Protein AF-0000000070209901 (afdb_homodimer)

Structure (mmCIF, N/CA/C/O backbone):
data_AF-0000000070209901-model_v1
#
loop_
_entity.id
_entity.type
_entity.pdbx_description
1 polymer 'Pyruvate decarboxylase'
#
loop_
_atom_site.group_PDB
_atom_site.id
_atom_site.type_symbol
_atom_site.label_atom_id
_atom_site.label_alt_id
_atom_site.label_comp_id
_atom_site.label_asym_id
_atom_site.label_entity_id
_atom_site.label_seq_id
_atom_site.pdbx_PDB_ins_code
_atom_site.Cartn_x
_atom_site.Cartn_y
_atom_site.Cartn_z
_atom_site.occupancy
_atom_site.B_iso_or_equiv
_atom_site.auth_seq_id
_atom_site.auth_comp_id
_atom_site.auth_asym_id
_atom_site.auth_atom_id
_atom_site.pdbx_PDB_model_num
ATOM 1 N N . MET A 1 1 ? 42.25 24.641 -15.125 1 28.91 1 MET A N 1
ATOM 2 C CA . MET A 1 1 ? 40.844 24.297 -15.023 1 28.91 1 MET A CA 1
ATOM 3 C C . MET A 1 1 ? 40.656 22.969 -14.297 1 28.91 1 MET A C 1
ATOM 5 O O . MET A 1 1 ? 41.219 21.953 -14.695 1 28.91 1 MET A O 1
ATOM 9 N N . ALA A 1 2 ? 40.594 22.891 -12.984 1 34.72 2 ALA A N 1
ATOM 10 C CA . ALA A 1 2 ? 40.625 21.656 -12.195 1 34.72 2 ALA A CA 1
ATOM 11 C C . ALA A 1 2 ? 39.781 20.578 -12.859 1 34.72 2 ALA A C 1
ATOM 13 O O . ALA A 1 2 ? 38.625 20.812 -13.219 1 34.72 2 ALA A O 1
ATOM 14 N N . GLY A 1 3 ? 40.062 19.734 -13.633 1 45.59 3 GLY A N 1
ATOM 15 C CA . GLY A 1 3 ? 39.469 18.672 -14.438 1 45.59 3 GLY A CA 1
ATOM 16 C C . GLY A 1 3 ? 38.312 17.969 -13.742 1 45.59 3 GLY A C 1
ATOM 17 O O . GLY A 1 3 ? 38.531 17.25 -12.773 1 45.59 3 GLY A O 1
ATOM 18 N N . HIS A 1 4 ? 37.188 18.531 -13.672 1 62.03 4 HIS A N 1
ATOM 19 C CA . HIS A 1 4 ? 36.094 17.859 -12.977 1 62.03 4 HIS A CA 1
ATOM 20 C C . HIS A 1 4 ? 35.844 16.453 -13.539 1 62.03 4 HIS A C 1
ATOM 22 O O . HIS A 1 4 ? 35.938 16.25 -14.75 1 62.03 4 HIS A O 1
ATOM 28 N N . GLY A 1 5 ? 36.125 15.281 -12.883 1 86.12 5 GLY A N 1
ATOM 29 C CA . GLY A 1 5 ? 35.969 13.883 -13.25 1 86.12 5 GLY A CA 1
ATOM 30 C C . GLY A 1 5 ? 34.531 13.516 -13.594 1 86.12 5 GLY A C 1
ATOM 31 O O . GLY A 1 5 ? 33.656 14.391 -13.633 1 86.12 5 GLY A O 1
ATOM 32 N N . LYS A 1 6 ? 34.344 12.523 -14.344 1 96.19 6 LYS A N 1
ATOM 33 C CA . LYS A 1 6 ? 33.031 11.961 -14.695 1 96.19 6 LYS A CA 1
ATOM 34 C C . LYS A 1 6 ? 32.469 11.117 -13.547 1 96.19 6 LYS A C 1
ATOM 36 O O . LYS A 1 6 ? 33.219 10.523 -12.789 1 96.19 6 LYS A O 1
ATOM 41 N N . ILE A 1 7 ? 31.203 11.25 -13.352 1 97.25 7 ILE A N 1
ATOM 42 C CA . ILE A 1 7 ? 30.5 10.414 -12.391 1 97.25 7 ILE A CA 1
ATOM 43 C C . ILE A 1 7 ? 29.297 9.758 -13.07 1 97.25 7 ILE A C 1
ATOM 45 O O . ILE A 1 7 ? 28.891 10.164 -14.164 1 97.25 7 ILE A O 1
ATOM 49 N N . THR A 1 8 ? 28.766 8.75 -12.461 1 97.88 8 THR A N 1
ATOM 50 C CA . THR A 1 8 ? 27.578 8.109 -13.031 1 97.88 8 THR A CA 1
ATOM 51 C C . THR A 1 8 ? 26.359 9.016 -12.906 1 97.88 8 THR A C 1
ATOM 53 O O . THR A 1 8 ? 26.312 9.867 -12.023 1 97.88 8 THR A O 1
ATOM 56 N N . LEU A 1 9 ? 25.391 8.875 -13.789 1 98.5 9 LEU A N 1
ATOM 57 C CA . LEU A 1 9 ? 24.156 9.633 -13.703 1 98.5 9 LEU A CA 1
ATOM 58 C C . LEU A 1 9 ? 23.438 9.367 -12.383 1 98.5 9 LEU A C 1
ATOM 60 O O . LEU A 1 9 ? 22.812 10.266 -11.812 1 98.5 9 LEU A O 1
ATOM 64 N N . GLY A 1 10 ? 23.453 8.086 -11.922 1 98.38 10 GLY A N 1
ATOM 65 C CA . GLY A 1 10 ? 22.906 7.781 -10.609 1 98.38 10 GLY A CA 1
ATOM 66 C C . GLY A 1 10 ? 23.516 8.617 -9.5 1 98.38 10 GLY A C 1
ATOM 67 O O . GLY A 1 10 ? 22.797 9.156 -8.656 1 98.38 10 GLY A O 1
ATOM 68 N N . ARG A 1 11 ? 24.828 8.719 -9.492 1 98.19 11 ARG A N 1
ATOM 69 C CA . ARG A 1 11 ? 25.531 9.531 -8.508 1 98.19 11 ARG A CA 1
ATOM 70 C C . ARG A 1 11 ? 25.141 11.008 -8.641 1 98.19 11 ARG A C 1
ATOM 72 O O . ARG A 1 11 ? 24.938 11.695 -7.641 1 98.19 11 ARG A O 1
ATOM 79 N N . TYR A 1 12 ? 25.078 11.469 -9.859 1 98.56 12 TYR A N 1
ATOM 80 C CA . TYR A 1 12 ? 24.672 12.844 -10.109 1 98.56 12 TYR A CA 1
ATOM 81 C C . TYR A 1 12 ? 23.328 13.141 -9.484 1 98.56 12 TYR A C 1
ATOM 83 O O . TYR A 1 12 ? 23.156 14.156 -8.805 1 98.56 12 TYR A O 1
ATOM 91 N N . MET A 1 13 ? 22.328 12.297 -9.711 1 98.88 13 MET A N 1
ATOM 92 C CA . MET A 1 13 ? 20.969 12.453 -9.18 1 98.88 13 MET A CA 1
ATOM 93 C C . MET A 1 13 ? 21 12.562 -7.66 1 98.88 13 MET A C 1
ATOM 95 O O . MET A 1 13 ? 20.375 13.461 -7.09 1 98.88 13 MET A O 1
ATOM 99 N N . TRP A 1 14 ? 21.766 11.672 -7.02 1 98.88 14 TRP A N 1
ATOM 100 C CA . TRP A 1 14 ? 21.797 11.656 -5.562 1 98.88 14 TRP A CA 1
ATOM 101 C C . TRP A 1 14 ? 22.484 12.906 -5.02 1 98.88 14 TRP A C 1
ATOM 103 O O . TRP A 1 14 ? 22.047 13.484 -4.023 1 98.88 14 TRP A O 1
ATOM 113 N N . GLU A 1 15 ? 23.547 13.336 -5.664 1 98.5 15 GLU A N 1
ATOM 114 C CA . GLU A 1 15 ? 24.234 14.57 -5.273 1 98.5 15 GLU A CA 1
ATOM 115 C C . GLU A 1 15 ? 23.297 15.773 -5.398 1 98.5 15 GLU A C 1
ATOM 117 O O . GLU A 1 15 ? 23.281 16.641 -4.523 1 98.5 15 GLU A O 1
ATOM 122 N N . ARG A 1 16 ? 22.562 15.812 -6.445 1 98.56 16 ARG A N 1
ATOM 123 C CA . ARG A 1 16 ? 21.625 16.922 -6.656 1 98.56 16 ARG A CA 1
ATOM 124 C C . ARG A 1 16 ? 20.531 16.922 -5.594 1 98.56 16 ARG A C 1
ATOM 126 O O . ARG A 1 16 ? 20.172 17.969 -5.066 1 98.56 16 ARG A O 1
ATOM 133 N N . ILE A 1 17 ? 19.984 15.758 -5.312 1 98.81 17 ILE A N 1
ATOM 134 C CA . ILE A 1 17 ? 18.969 15.625 -4.277 1 98.81 17 ILE A CA 1
ATOM 135 C C . ILE A 1 17 ? 19.531 16.078 -2.934 1 98.81 17 ILE A C 1
ATOM 137 O O . ILE A 1 17 ? 18.859 16.781 -2.174 1 98.81 17 ILE A O 1
ATOM 141 N N . HIS A 1 18 ? 20.781 15.719 -2.664 1 98.62 18 HIS A N 1
ATOM 142 C CA . HIS A 1 18 ? 21.453 16.188 -1.452 1 98.62 18 HIS A CA 1
ATOM 143 C C . HIS A 1 18 ? 21.609 17.703 -1.453 1 98.62 18 HIS A C 1
ATOM 145 O O . HIS A 1 18 ? 21.406 18.344 -0.425 1 98.62 18 HIS A O 1
ATOM 151 N N . GLN A 1 19 ? 21.906 18.25 -2.592 1 98.06 19 GLN A N 1
ATOM 152 C CA . GLN A 1 19 ? 22.172 19.672 -2.711 1 98.06 19 GLN A CA 1
ATOM 153 C C . GLN A 1 19 ? 20.906 20.484 -2.465 1 98.06 19 GLN A C 1
ATOM 155 O O . GLN A 1 19 ? 20.984 21.656 -2.08 1 98.06 19 GLN A O 1
ATOM 160 N N . VAL A 1 20 ? 19.75 19.875 -2.623 1 97.88 20 VAL A N 1
ATOM 161 C CA . VAL A 1 20 ? 18.531 20.625 -2.381 1 97.88 20 VAL A CA 1
ATOM 162 C C . VAL A 1 20 ? 18.062 20.422 -0.941 1 97.88 20 VAL A C 1
ATOM 164 O O . VAL A 1 20 ? 16.969 20.828 -0.574 1 97.88 20 VAL A O 1
ATOM 167 N N . GLY A 1 21 ? 18.859 19.719 -0.127 1 96.81 21 GLY A N 1
ATOM 168 C CA . GLY A 1 21 ? 18.641 19.75 1.312 1 96.81 21 GLY A CA 1
ATOM 169 C C . GLY A 1 21 ? 18.344 18.375 1.894 1 96.81 21 GLY A C 1
ATOM 170 O O . GLY A 1 21 ? 18.203 18.234 3.111 1 96.81 21 GLY A O 1
ATOM 171 N N . VAL A 1 22 ? 18.297 17.328 1.09 1 98.44 22 VAL A N 1
ATOM 172 C CA . VAL A 1 22 ? 17.969 15.992 1.559 1 98.44 22 VAL A CA 1
ATOM 173 C C . VAL A 1 22 ? 19.219 15.312 2.109 1 98.44 22 VAL A C 1
ATOM 175 O O . VAL A 1 22 ? 20.25 15.258 1.434 1 98.44 22 VAL A O 1
ATOM 178 N N . ASP A 1 23 ? 19.141 14.766 3.268 1 98.38 23 ASP A N 1
ATOM 179 C CA . ASP A 1 23 ? 20.281 14.062 3.852 1 98.38 23 ASP A CA 1
ATOM 180 C C . ASP A 1 23 ? 19.969 12.578 4.035 1 98.38 23 ASP A C 1
ATOM 182 O O . ASP A 1 23 ? 20.875 11.766 4.223 1 98.38 23 ASP A O 1
ATOM 186 N N . THR A 1 24 ? 18.703 12.227 4.027 1 98.62 24 THR A N 1
ATOM 187 C CA . THR A 1 24 ? 18.297 10.836 4.199 1 98.62 24 THR A CA 1
ATOM 188 C C . THR A 1 24 ? 17.281 10.43 3.137 1 98.62 24 THR A C 1
ATOM 190 O O . THR A 1 24 ? 16.281 11.117 2.934 1 98.62 24 THR A O 1
ATOM 193 N N . ILE A 1 25 ? 17.578 9.367 2.477 1 98.75 25 ILE A N 1
ATOM 194 C CA . ILE A 1 25 ? 16.672 8.75 1.516 1 98.75 25 ILE A CA 1
ATOM 195 C C . ILE A 1 25 ? 15.906 7.617 2.188 1 98.75 25 ILE A C 1
ATOM 197 O O . ILE A 1 25 ? 16.453 6.879 3.002 1 98.75 25 ILE A O 1
ATOM 201 N N . PHE A 1 26 ? 14.602 7.504 1.945 1 98.81 26 PHE A N 1
ATOM 202 C CA . PHE A 1 26 ? 13.781 6.379 2.383 1 98.81 26 PHE A CA 1
ATOM 203 C C . PHE A 1 26 ? 13.453 5.461 1.213 1 98.81 26 PHE A C 1
ATOM 205 O O . PHE A 1 26 ? 13.625 5.836 0.052 1 98.81 26 PHE A O 1
ATOM 212 N N . GLY A 1 27 ? 13.047 4.273 1.462 1 98.5 27 GLY A N 1
ATOM 213 C CA . GLY A 1 27 ? 12.648 3.422 0.351 1 98.5 27 GLY A CA 1
ATOM 214 C C . GLY A 1 27 ? 12.805 1.942 0.646 1 98.5 27 GLY A C 1
ATOM 215 O O . GLY A 1 27 ? 13.008 1.552 1.796 1 98.5 27 GLY A O 1
ATOM 216 N N . VAL A 1 28 ? 12.523 1.114 -0.35 1 98.25 28 VAL A N 1
ATOM 217 C CA . VAL A 1 28 ? 12.68 -0.336 -0.358 1 98.25 28 VAL A CA 1
ATOM 218 C C . VAL A 1 28 ? 13.539 -0.755 -1.551 1 98.25 28 VAL A C 1
ATOM 220 O O . VAL A 1 28 ? 13.281 -0.342 -2.684 1 98.25 28 VAL A O 1
ATOM 223 N N . PRO A 1 29 ? 14.594 -1.546 -1.3 1 97.75 29 PRO A N 1
ATOM 224 C CA . PRO A 1 29 ? 15.391 -2.014 -2.434 1 97.75 29 PRO A CA 1
ATOM 225 C C . PRO A 1 29 ? 14.648 -3.02 -3.307 1 97.75 29 PRO A C 1
ATOM 227 O O . PRO A 1 29 ? 13.82 -3.789 -2.805 1 97.75 29 PRO A O 1
ATOM 230 N N . GLY A 1 30 ? 14.906 -2.965 -4.555 1 96.25 30 GLY A N 1
ATOM 231 C CA . GLY A 1 30 ? 14.367 -3.912 -5.516 1 96.25 30 GLY A CA 1
ATOM 232 C C . GLY A 1 30 ? 15.219 -4.043 -6.766 1 96.25 30 GLY A C 1
ATOM 233 O O . GLY A 1 30 ? 16.109 -3.225 -7.004 1 96.25 30 GLY A O 1
ATOM 234 N N . ASP A 1 31 ? 14.992 -5.016 -7.539 1 93.69 31 ASP A N 1
ATOM 235 C CA . ASP A 1 31 ? 15.883 -5.484 -8.594 1 93.69 31 ASP A CA 1
ATOM 236 C C . ASP A 1 31 ? 16.141 -4.387 -9.633 1 93.69 31 ASP A C 1
ATOM 238 O O . ASP A 1 31 ? 17.203 -4.344 -10.25 1 93.69 31 ASP A O 1
ATOM 242 N N . PHE A 1 32 ? 15.25 -3.371 -9.711 1 96.56 32 PHE A N 1
ATOM 243 C CA . PHE A 1 32 ? 15.453 -2.381 -10.758 1 96.56 32 PHE A CA 1
ATOM 244 C C . PHE A 1 32 ? 15.977 -1.074 -10.172 1 96.56 32 PHE A C 1
ATOM 246 O O . PHE A 1 32 ? 15.906 -0.027 -10.82 1 96.56 32 PHE A O 1
ATOM 253 N N . ASN A 1 33 ? 16.406 -1.118 -8.977 1 96.75 33 ASN A N 1
ATOM 254 C CA . ASN A 1 33 ? 17.016 0.097 -8.445 1 96.75 33 ASN A CA 1
ATOM 255 C C . ASN A 1 33 ? 18.328 -0.206 -7.707 1 96.75 33 ASN A C 1
ATOM 257 O O . ASN A 1 33 ? 19.047 0.71 -7.312 1 96.75 33 ASN A O 1
ATOM 261 N N . LEU A 1 34 ? 18.766 -1.445 -7.547 1 96.25 34 LEU A N 1
ATOM 262 C CA . LEU A 1 34 ? 19.859 -1.846 -6.66 1 96.25 34 LEU A CA 1
ATOM 263 C C . LEU A 1 34 ? 21.172 -1.188 -7.078 1 96.25 34 LEU A C 1
ATOM 265 O O . LEU A 1 34 ? 21.906 -0.672 -6.234 1 96.25 34 LEU A O 1
ATOM 269 N N . GLN A 1 35 ? 21.438 -1.112 -8.32 1 94 35 GLN A N 1
ATOM 270 C CA . GLN A 1 35 ? 22.734 -0.639 -8.812 1 94 35 GLN A CA 1
ATOM 271 C C . GLN A 1 35 ? 22.969 0.817 -8.43 1 94 35 GLN A C 1
ATOM 273 O O . GLN A 1 35 ? 24.062 1.18 -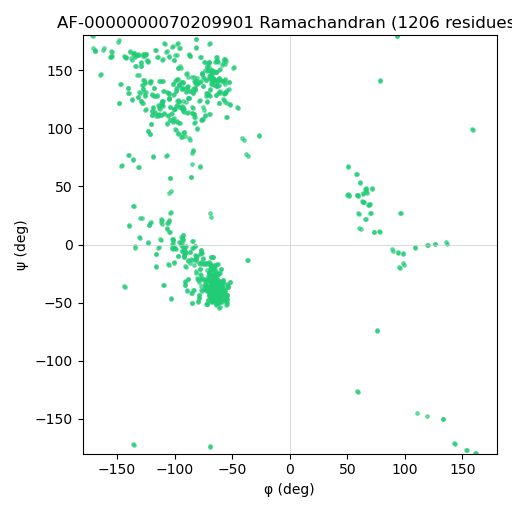8.008 1 94 35 GLN A O 1
ATOM 278 N N . PHE A 1 36 ? 21.906 1.594 -8.547 1 96.12 36 PHE A N 1
ATOM 279 C CA . PHE A 1 36 ? 22.172 2.996 -8.258 1 96.12 36 PHE A CA 1
ATOM 280 C C . PHE A 1 36 ? 21.875 3.309 -6.793 1 96.12 36 PHE A C 1
ATOM 282 O O . PHE A 1 36 ? 22.109 4.43 -6.332 1 96.12 36 PHE A O 1
ATOM 289 N N . LEU A 1 37 ? 21.406 2.324 -5.996 1 98.06 37 LEU A N 1
ATOM 290 C CA . LEU A 1 37 ? 21.359 2.49 -4.547 1 98.06 37 LEU A CA 1
ATOM 291 C C . LEU A 1 37 ? 22.781 2.564 -3.977 1 98.06 37 LEU A C 1
ATOM 293 O O . LEU A 1 37 ? 23.016 3.256 -2.982 1 98.06 37 LEU A O 1
ATOM 297 N N . ASP A 1 38 ? 23.766 1.833 -4.594 1 96.75 38 ASP A N 1
ATOM 298 C CA . ASP A 1 38 ? 25.156 1.897 -4.172 1 96.75 38 ASP A CA 1
ATOM 299 C C . ASP A 1 38 ? 25.656 3.34 -4.152 1 96.75 38 ASP A C 1
ATOM 301 O O . ASP A 1 38 ? 26.438 3.721 -3.273 1 96.75 38 ASP A O 1
ATOM 305 N N . SER A 1 39 ? 25.188 4.098 -5.121 1 96.31 39 SER A N 1
ATOM 306 C CA . SER A 1 39 ? 25.656 5.465 -5.293 1 96.31 39 SER A CA 1
ATOM 307 C C . SER A 1 39 ? 25.234 6.348 -4.125 1 96.31 39 SER A C 1
ATOM 309 O O . SER A 1 39 ? 25.812 7.41 -3.895 1 96.31 39 SER A O 1
ATOM 311 N N . ILE A 1 40 ? 24.188 5.938 -3.375 1 97.94 40 ILE A N 1
ATOM 312 C CA . ILE A 1 40 ? 23.797 6.68 -2.18 1 97.94 40 ILE A CA 1
ATOM 313 C C . ILE A 1 40 ? 24.953 6.691 -1.184 1 97.94 40 ILE A C 1
ATOM 315 O O . ILE A 1 40 ? 25.281 7.734 -0.612 1 97.94 40 ILE A O 1
ATOM 319 N N . TYR A 1 41 ? 25.656 5.547 -1.046 1 95.88 41 TYR A N 1
ATOM 320 C CA . TYR A 1 41 ? 26.734 5.391 -0.077 1 95.88 41 TYR A CA 1
ATOM 321 C C . TYR A 1 41 ? 28 6.082 -0.557 1 95.88 41 TYR A C 1
ATOM 323 O O . TYR A 1 41 ? 28.922 6.332 0.232 1 95.88 41 TYR A O 1
ATOM 331 N N . LEU A 1 42 ? 28.016 6.398 -1.837 1 95.19 42 LEU A N 1
ATOM 332 C CA . LEU A 1 42 ? 29.156 7.105 -2.41 1 95.19 42 LEU A CA 1
ATOM 333 C C . LEU A 1 42 ? 28.953 8.617 -2.344 1 95.19 42 LEU A C 1
ATOM 335 O O . LEU A 1 42 ? 29.859 9.383 -2.668 1 95.19 42 LEU A O 1
ATOM 339 N N . THR A 1 43 ? 27.828 9.039 -1.932 1 96.69 43 THR A N 1
ATOM 340 C CA . THR A 1 43 ? 27.5 10.453 -1.801 1 96.69 43 THR A CA 1
ATOM 341 C C . THR A 1 43 ? 27.688 10.914 -0.357 1 96.69 43 THR A C 1
ATOM 343 O O . THR A 1 43 ? 26.828 10.633 0.495 1 96.69 43 THR A O 1
ATOM 346 N N . PRO A 1 44 ? 28.734 11.648 -0.091 1 96.44 44 PRO A N 1
ATOM 347 C CA . PRO A 1 44 ? 28.969 12.094 1.287 1 96.44 44 PRO A CA 1
ATOM 348 C C . PRO A 1 44 ? 27.781 12.875 1.863 1 96.44 44 PRO A C 1
ATOM 350 O O . PRO A 1 44 ? 27.281 13.789 1.217 1 96.44 44 PRO A O 1
ATOM 353 N N . GLY A 1 45 ? 27.406 12.461 3.031 1 96.12 45 GLY A N 1
ATOM 354 C CA . GLY A 1 45 ? 26.344 13.18 3.727 1 96.12 45 GLY A CA 1
ATOM 355 C C . GLY A 1 45 ? 24.969 12.594 3.486 1 96.12 45 GLY A C 1
ATOM 356 O O . GLY A 1 45 ? 23.984 13 4.121 1 96.12 45 GLY A O 1
ATOM 357 N N . LEU A 1 46 ? 24.938 11.625 2.582 1 97.38 46 LEU A N 1
ATOM 358 C CA . LEU A 1 46 ? 23.641 11.008 2.289 1 97.38 46 LEU A CA 1
ATOM 359 C C . LEU A 1 46 ? 23.516 9.656 2.996 1 97.38 46 LEU A C 1
ATOM 361 O O . LEU A 1 46 ? 24.484 8.891 3.055 1 97.38 46 LEU A O 1
ATOM 365 N N . SER A 1 47 ? 22.359 9.406 3.551 1 97.62 47 SER A N 1
ATOM 366 C CA . SER A 1 47 ? 22.047 8.141 4.203 1 97.62 47 SER A CA 1
ATOM 367 C C . SER A 1 47 ? 20.812 7.488 3.582 1 97.62 47 SER A C 1
ATOM 369 O O . SER A 1 47 ? 20.016 8.164 2.934 1 97.62 47 SER A O 1
ATOM 371 N N . PHE A 1 48 ? 20.734 6.207 3.768 1 98.12 48 PHE A N 1
ATOM 372 C CA . PHE A 1 48 ? 19.609 5.453 3.25 1 98.12 48 PHE A CA 1
ATOM 373 C C . PHE A 1 48 ? 18.938 4.648 4.359 1 98.12 48 PHE A C 1
ATOM 375 O O . PHE A 1 48 ? 19.578 3.795 4.98 1 98.12 48 PHE A O 1
ATOM 382 N N . VAL A 1 49 ? 17.688 4.941 4.691 1 98.25 49 VAL A N 1
ATOM 383 C CA . VAL A 1 49 ? 16.891 4.172 5.629 1 98.25 49 VAL A CA 1
ATOM 384 C C . VAL A 1 49 ? 15.883 3.314 4.863 1 98.25 49 VAL A C 1
ATOM 386 O O . VAL A 1 49 ? 15.031 3.838 4.137 1 98.25 49 VAL A O 1
ATOM 389 N N . THR A 1 50 ? 15.984 2.033 5 1 98.12 50 THR A N 1
ATOM 390 C CA . THR A 1 50 ? 15.078 1.12 4.309 1 98.12 50 THR A CA 1
ATOM 391 C C . THR A 1 50 ? 13.812 0.893 5.125 1 98.12 50 THR A C 1
ATOM 393 O O . THR A 1 50 ? 13.875 0.683 6.34 1 98.12 50 THR A O 1
ATOM 396 N N . ASN A 1 51 ? 12.719 1.001 4.477 1 98.62 51 ASN A N 1
ATOM 397 C CA . ASN A 1 51 ? 11.406 0.809 5.098 1 98.62 51 ASN A CA 1
ATOM 398 C C . ASN A 1 51 ? 10.891 -0.613 4.891 1 98.62 51 ASN A C 1
ATOM 400 O O . ASN A 1 51 ? 11.469 -1.379 4.117 1 98.62 51 ASN A O 1
ATOM 404 N N . GLN A 1 52 ? 9.82 -0.941 5.613 1 97.81 52 GLN A N 1
ATOM 405 C CA . GLN A 1 52 ? 9.297 -2.301 5.531 1 97.81 52 GLN A CA 1
ATOM 406 C C . GLN A 1 52 ? 8.188 -2.402 4.488 1 97.81 52 GLN A C 1
ATOM 408 O O . GLN A 1 52 ? 7.594 -3.467 4.312 1 97.81 52 GLN A O 1
ATOM 413 N N . ASN A 1 53 ? 7.828 -1.357 3.787 1 97.38 53 ASN A N 1
ATOM 414 C CA . ASN A 1 53 ? 7.117 -1.318 2.514 1 97.38 53 ASN A CA 1
ATOM 415 C C . ASN A 1 53 ? 7.094 0.09 1.928 1 97.38 53 ASN A C 1
ATOM 417 O O . ASN A 1 53 ? 7.477 1.052 2.596 1 97.38 53 ASN A O 1
ATOM 421 N N . GLU A 1 54 ? 6.699 0.264 0.724 1 98.69 54 GLU A N 1
ATOM 422 C CA . GLU A 1 54 ? 6.863 1.505 -0.027 1 98.69 54 GLU A CA 1
ATOM 423 C C . GLU A 1 54 ? 5.836 2.549 0.397 1 98.69 54 GLU A C 1
ATOM 425 O O . GLU A 1 54 ? 6.098 3.75 0.327 1 98.69 54 GLU A O 1
ATOM 430 N N . LEU A 1 55 ? 4.605 2.117 0.869 1 98.81 55 LEU A N 1
ATOM 431 C CA . LEU A 1 55 ? 3.652 3.068 1.429 1 98.81 55 LEU A CA 1
ATOM 432 C C . LEU A 1 55 ? 4.242 3.787 2.637 1 98.81 55 LEU A C 1
ATOM 434 O O . LEU A 1 55 ? 4.152 5.012 2.742 1 98.81 55 LEU A O 1
ATOM 438 N N . ASN A 1 56 ? 4.859 3.027 3.539 1 98.81 56 ASN A N 1
ATOM 439 C CA . ASN A 1 56 ? 5.504 3.58 4.727 1 98.81 56 ASN A CA 1
ATOM 440 C C . ASN A 1 56 ? 6.66 4.5 4.355 1 98.81 56 ASN A C 1
ATOM 442 O O . ASN A 1 56 ? 6.895 5.512 5.023 1 98.81 56 ASN A O 1
ATOM 446 N N . ALA A 1 57 ? 7.367 4.152 3.27 1 98.94 57 ALA A N 1
ATOM 447 C CA . ALA A 1 57 ? 8.445 5.012 2.793 1 98.94 57 ALA A CA 1
ATOM 448 C C . ALA A 1 57 ? 7.914 6.367 2.346 1 98.94 57 ALA A C 1
ATOM 450 O O . ALA A 1 57 ? 8.523 7.406 2.627 1 98.94 57 ALA A O 1
ATOM 451 N N . ALA A 1 58 ? 6.832 6.352 1.632 1 98.94 58 ALA A N 1
ATOM 452 C CA . ALA A 1 58 ? 6.223 7.594 1.169 1 98.94 58 ALA A CA 1
ATOM 453 C C . ALA A 1 58 ? 5.777 8.461 2.346 1 98.94 58 ALA A C 1
ATOM 455 O O . ALA A 1 58 ? 5.98 9.672 2.344 1 98.94 58 ALA A O 1
ATOM 456 N N . TYR A 1 59 ? 5.188 7.848 3.383 1 98.94 59 TYR A N 1
ATOM 457 C CA . TYR A 1 59 ? 4.766 8.57 4.574 1 98.94 59 TYR A CA 1
ATOM 458 C C . TYR A 1 59 ? 5.965 9.133 5.328 1 98.94 59 TYR A C 1
ATOM 460 O O . TYR A 1 59 ? 5.918 10.258 5.828 1 98.94 59 TYR A O 1
ATOM 468 N N . ALA A 1 60 ? 7.035 8.328 5.398 1 98.94 60 ALA A N 1
ATOM 469 C CA . ALA A 1 60 ? 8.25 8.789 6.07 1 98.94 60 ALA A CA 1
ATOM 470 C C . ALA A 1 60 ? 8.844 10 5.355 1 98.94 60 ALA A C 1
ATOM 472 O O . ALA A 1 60 ? 9.258 10.969 6 1 98.94 60 ALA A O 1
ATOM 473 N N . ALA A 1 61 ? 8.883 9.953 4.016 1 98.94 61 ALA A N 1
ATOM 474 C CA . ALA A 1 61 ? 9.391 11.07 3.234 1 98.94 61 ALA A CA 1
ATOM 475 C C . ALA A 1 61 ? 8.547 12.328 3.455 1 98.94 61 ALA A C 1
ATOM 477 O O . ALA A 1 61 ? 9.086 13.43 3.547 1 98.94 61 ALA A O 1
ATOM 478 N N . ASP A 1 62 ? 7.281 12.148 3.547 1 98.88 62 ASP A N 1
ATOM 479 C CA . ASP A 1 62 ? 6.355 13.242 3.822 1 98.88 62 ASP A CA 1
ATOM 480 C C . ASP A 1 62 ? 6.652 13.883 5.176 1 98.88 62 ASP A C 1
ATOM 482 O O . ASP A 1 62 ? 6.895 15.094 5.254 1 98.88 62 ASP A O 1
ATOM 486 N N . GLY A 1 63 ? 6.688 13.055 6.242 1 98.81 63 GLY A N 1
ATOM 487 C CA . GLY A 1 63 ? 7.004 13.562 7.57 1 98.81 63 GLY A CA 1
ATOM 488 C C . GLY A 1 63 ? 8.344 14.266 7.637 1 98.81 63 GLY A C 1
ATOM 489 O O . GLY A 1 63 ? 8.477 15.312 8.273 1 98.81 63 GLY A O 1
ATOM 490 N N . TYR A 1 64 ? 9.32 13.719 6.945 1 98.75 64 TYR A N 1
ATOM 491 C CA . TYR A 1 64 ? 10.664 14.273 6.875 1 98.75 64 TYR A CA 1
ATOM 492 C C . TYR A 1 64 ? 10.648 15.688 6.301 1 98.75 64 TYR A C 1
ATOM 494 O O . TYR A 1 64 ? 11.234 16.609 6.875 1 98.75 64 TYR A O 1
ATOM 502 N N . ALA A 1 65 ? 9.938 15.852 5.254 1 98.75 65 ALA A N 1
ATOM 503 C CA . ALA A 1 65 ? 9.883 17.109 4.527 1 98.75 65 ALA A CA 1
ATOM 504 C C . ALA A 1 65 ? 9.242 18.203 5.379 1 98.75 65 ALA A C 1
ATOM 506 O O . ALA A 1 65 ? 9.672 19.359 5.336 1 98.75 65 ALA A O 1
ATOM 507 N N . ARG A 1 66 ? 8.258 17.875 6.156 1 97.88 66 ARG A N 1
ATOM 508 C CA . ARG A 1 66 ? 7.492 18.844 6.926 1 97.88 66 ARG A CA 1
ATOM 509 C C . ARG A 1 66 ? 8.328 19.422 8.062 1 97.88 66 ARG A C 1
ATOM 511 O O . ARG A 1 66 ? 8.109 20.562 8.484 1 97.88 66 ARG A O 1
ATOM 518 N N . ILE A 1 67 ? 9.281 18.672 8.516 1 96.62 67 ILE A N 1
ATOM 519 C CA . ILE A 1 67 ? 10.117 19.125 9.617 1 96.62 67 ILE A CA 1
ATOM 520 C C . ILE A 1 67 ? 11.273 19.969 9.078 1 96.62 67 ILE A C 1
ATOM 522 O O . ILE A 1 67 ? 11.555 21.047 9.602 1 96.62 67 ILE A O 1
ATOM 526 N N . LYS A 1 68 ? 11.859 19.547 7.996 1 92.69 68 LYS A N 1
ATOM 527 C CA . LYS A 1 68 ? 13.07 20.188 7.488 1 92.69 68 LYS A CA 1
ATOM 528 C C . LYS A 1 68 ? 12.734 21.312 6.52 1 92.69 68 LYS A C 1
ATOM 530 O O . LYS A 1 68 ? 13.586 22.156 6.219 1 92.69 68 LYS A O 1
ATOM 535 N N . ASN A 1 69 ? 11.531 21.281 6.004 1 90.38 69 ASN A N 1
ATOM 536 C CA . ASN A 1 69 ? 11.094 22.219 4.973 1 90.38 69 ASN A CA 1
ATOM 537 C C . ASN A 1 69 ? 11.961 22.109 3.721 1 90.38 69 ASN A C 1
ATOM 539 O O . ASN A 1 69 ? 12.32 23.125 3.123 1 90.38 69 ASN A O 1
ATOM 543 N N . THR A 1 70 ? 12.539 21.031 3.455 1 95.88 70 THR A N 1
ATOM 544 C CA . THR A 1 70 ? 13.156 20.547 2.219 1 95.88 70 THR A CA 1
ATOM 545 C C . THR A 1 70 ? 12.422 19.328 1.686 1 95.88 70 THR A C 1
ATOM 547 O O . THR A 1 70 ? 11.578 18.75 2.375 1 95.88 70 THR A O 1
ATOM 550 N N . PRO A 1 71 ? 12.742 18.984 0.473 1 98.56 71 PRO A N 1
ATOM 551 C CA . PRO A 1 71 ? 12.062 17.797 -0.022 1 98.56 71 PRO A CA 1
ATOM 552 C C . PRO A 1 71 ? 12.422 16.531 0.78 1 98.56 71 PRO A C 1
ATOM 554 O O . PRO A 1 71 ? 13.555 16.406 1.248 1 98.56 71 PRO A O 1
ATOM 557 N N . GLY A 1 72 ? 11.398 15.727 1.085 1 98.88 72 GLY A N 1
ATOM 558 C CA . GLY A 1 72 ? 11.695 14.336 1.373 1 98.88 72 GLY A CA 1
ATOM 559 C C . GLY A 1 72 ? 11.953 13.508 0.127 1 98.88 72 GLY A C 1
ATOM 560 O O . GLY A 1 72 ? 11.641 13.938 -0.985 1 98.88 72 GLY A O 1
ATOM 561 N N . CYS A 1 73 ? 12.578 12.359 0.273 1 98.94 73 CYS A N 1
ATOM 562 C CA . CYS A 1 73 ? 12.883 11.539 -0.89 1 98.94 73 CYS A CA 1
ATOM 563 C C . CYS A 1 73 ? 12.664 10.062 -0.586 1 98.94 73 CYS A C 1
ATOM 565 O O . CYS A 1 73 ? 13.008 9.586 0.497 1 98.94 73 CYS A O 1
ATOM 567 N N . LEU A 1 74 ? 12 9.367 -1.519 1 98.88 74 LEU A N 1
ATOM 568 C CA . LEU A 1 74 ? 11.93 7.91 -1.474 1 98.88 74 LEU A CA 1
ATOM 569 C C . LEU A 1 74 ? 12.336 7.305 -2.814 1 98.88 74 LEU A C 1
ATOM 571 O O . LEU A 1 74 ? 12.227 7.957 -3.854 1 98.88 74 LEU A O 1
ATOM 575 N N . VAL A 1 75 ? 12.828 6.082 -2.742 1 98.88 75 VAL A N 1
ATOM 576 C CA . VAL A 1 75 ? 13.227 5.34 -3.934 1 98.88 75 VAL A CA 1
ATOM 577 C C . VAL A 1 75 ? 12.547 3.971 -3.939 1 98.88 75 VAL A C 1
ATOM 579 O O . VAL A 1 75 ? 12.43 3.322 -2.898 1 98.88 75 VAL A O 1
ATOM 582 N N . THR A 1 76 ? 11.977 3.586 -5.082 1 98.62 76 THR A N 1
ATOM 583 C CA . THR A 1 76 ? 11.289 2.307 -5.242 1 98.62 76 THR A CA 1
ATOM 584 C C . THR A 1 76 ? 11.711 1.623 -6.535 1 98.62 76 THR A C 1
ATOM 586 O O . THR A 1 76 ? 12.312 2.254 -7.414 1 98.62 76 THR A O 1
ATOM 589 N N . THR A 1 77 ? 11.453 0.323 -6.598 1 98 77 THR A N 1
ATOM 590 C CA . THR A 1 77 ? 11.672 -0.437 -7.824 1 98 77 THR A CA 1
ATOM 591 C C . THR A 1 77 ? 10.5 -0.249 -8.789 1 98 77 THR A C 1
ATOM 593 O O . THR A 1 77 ? 9.516 0.419 -8.453 1 98 77 THR A O 1
ATOM 596 N N . HIS A 1 78 ? 10.609 -0.832 -9.953 1 97.75 78 HIS A N 1
ATOM 597 C CA . HIS A 1 78 ? 9.688 -0.699 -11.078 1 97.75 78 HIS A CA 1
ATOM 598 C C . HIS A 1 78 ? 8.359 -1.388 -10.789 1 97.75 78 HIS A C 1
ATOM 600 O O . HIS A 1 78 ? 8.328 -2.576 -10.461 1 97.75 78 HIS A O 1
ATOM 606 N N . GLY A 1 79 ? 7.258 -0.64 -10.992 1 97.62 79 GLY A N 1
ATOM 607 C CA . GLY A 1 79 ? 5.922 -1.218 -10.984 1 97.62 79 GLY A CA 1
ATOM 608 C C . GLY A 1 79 ? 5.422 -1.544 -9.594 1 97.62 79 GLY A C 1
ATOM 609 O O . GLY A 1 79 ? 4.73 -0.735 -8.969 1 97.62 79 GLY A O 1
ATOM 610 N N . VAL A 1 80 ? 5.934 -2.588 -8.977 1 97.94 80 VAL A N 1
ATOM 611 C CA . VAL A 1 80 ? 5.43 -3.141 -7.723 1 97.94 80 VAL A CA 1
ATOM 612 C C . VAL A 1 80 ? 5.684 -2.154 -6.586 1 97.94 80 VAL A C 1
ATOM 614 O O . VAL A 1 80 ? 4.809 -1.924 -5.75 1 97.94 80 VAL A O 1
ATOM 617 N N . GLY A 1 81 ? 6.852 -1.524 -6.582 1 97.94 81 GLY A N 1
ATOM 618 C CA . GLY A 1 81 ? 7.172 -0.562 -5.539 1 97.94 81 GLY A CA 1
ATOM 619 C C . GLY A 1 81 ? 6.52 0.792 -5.758 1 97.94 81 GLY A C 1
ATOM 620 O O . GLY A 1 81 ? 5.984 1.389 -4.824 1 97.94 81 GLY A O 1
ATOM 621 N N . GLU A 1 82 ? 6.598 1.292 -6.988 1 97.31 82 GLU A N 1
ATOM 622 C CA . GLU A 1 82 ? 6.086 2.627 -7.277 1 97.31 82 GLU A CA 1
ATOM 623 C C . GLU A 1 82 ? 4.586 2.709 -7.02 1 97.31 82 GLU A C 1
ATOM 625 O O . GLU A 1 82 ? 4.098 3.695 -6.457 1 97.31 82 GLU A O 1
ATOM 630 N N . LEU A 1 83 ? 3.803 1.616 -7.383 1 98.44 83 LEU A N 1
ATOM 631 C CA . LEU A 1 83 ? 2.359 1.607 -7.176 1 98.44 83 LEU A CA 1
ATOM 632 C C . LEU A 1 83 ? 2.023 1.481 -5.695 1 98.44 83 LEU A C 1
ATOM 634 O O . LEU A 1 83 ? 1.013 2.02 -5.234 1 98.44 83 LEU A O 1
ATOM 638 N N . SER A 1 84 ? 2.857 0.812 -4.906 1 98.69 84 SER A N 1
ATOM 639 C CA . SER A 1 84 ? 2.635 0.652 -3.473 1 98.69 84 SER A CA 1
ATOM 640 C C . SER A 1 84 ? 2.791 1.979 -2.736 1 98.69 84 SER A C 1
ATOM 642 O O . SER A 1 84 ? 2.242 2.16 -1.647 1 98.69 84 SER A O 1
ATOM 644 N N . ALA A 1 85 ? 3.5 2.941 -3.35 1 98.75 85 ALA A N 1
ATOM 645 C CA . ALA A 1 85 ? 3.783 4.223 -2.707 1 98.75 85 ALA A CA 1
ATOM 646 C C . ALA A 1 85 ? 2.732 5.266 -3.076 1 98.75 85 ALA A C 1
ATOM 648 O O . ALA A 1 85 ? 2.688 6.348 -2.486 1 98.75 85 ALA A O 1
ATOM 649 N N . LEU A 1 86 ? 1.849 4.957 -3.939 1 98.75 86 LEU A N 1
ATOM 650 C CA . LEU A 1 86 ? 1.066 5.953 -4.66 1 98.75 86 LEU A CA 1
ATOM 651 C C . LEU A 1 86 ? 0.133 6.699 -3.713 1 98.75 86 LEU A C 1
ATOM 653 O O . LEU A 1 86 ? -0.08 7.906 -3.863 1 98.75 86 LEU A O 1
ATOM 657 N N . ASN A 1 87 ? -0.5 6 -2.779 1 98.75 87 ASN A N 1
ATOM 658 C CA . ASN A 1 87 ? -1.352 6.676 -1.806 1 98.75 87 ASN A CA 1
ATOM 659 C C . ASN A 1 87 ? -0.573 7.723 -1.012 1 98.75 87 ASN A C 1
ATOM 661 O O . ASN A 1 87 ? -1.071 8.828 -0.773 1 98.75 87 ASN A O 1
ATOM 665 N N . GLY A 1 88 ? 0.648 7.324 -0.537 1 98.81 88 GLY A N 1
ATOM 666 C CA . GLY A 1 88 ? 1.475 8.281 0.179 1 98.81 88 GLY A CA 1
ATOM 667 C C . GLY A 1 88 ? 1.828 9.5 -0.65 1 98.81 88 GLY A C 1
ATOM 668 O O . GLY A 1 88 ? 1.81 10.625 -0.148 1 98.81 88 GLY A O 1
ATOM 669 N N . ILE A 1 89 ? 2.09 9.305 -1.948 1 98.88 89 ILE A N 1
ATOM 670 C CA . ILE A 1 89 ? 2.416 10.398 -2.863 1 98.88 89 ILE A CA 1
ATOM 671 C C . ILE A 1 89 ? 1.199 11.305 -3.041 1 98.88 89 ILE A C 1
ATOM 673 O O . ILE A 1 89 ? 1.325 12.531 -3.029 1 98.88 89 ILE A O 1
ATOM 677 N N . ALA A 1 90 ? 0.062 10.695 -3.195 1 98.69 90 ALA A N 1
ATOM 678 C CA . ALA A 1 90 ? -1.174 11.461 -3.332 1 98.69 90 ALA A CA 1
ATOM 679 C C . ALA A 1 90 ? -1.406 12.352 -2.111 1 98.69 90 ALA A C 1
ATOM 681 O O . ALA A 1 90 ? -1.888 13.477 -2.24 1 98.69 90 ALA A O 1
ATOM 682 N N . GLY A 1 91 ? -1.12 11.844 -0.933 1 98.62 91 GLY A N 1
ATOM 683 C CA . GLY A 1 91 ? -1.225 12.656 0.27 1 98.62 91 GLY A CA 1
ATOM 684 C C . GLY A 1 91 ? -0.307 13.859 0.257 1 98.62 91 GLY A C 1
ATOM 685 O O . GLY A 1 91 ? -0.711 14.961 0.649 1 98.62 91 GLY A O 1
ATOM 686 N N . SER A 1 92 ? 0.938 13.625 -0.189 1 98.81 92 SER A N 1
ATOM 687 C CA . SER A 1 92 ? 1.877 14.734 -0.31 1 98.81 92 SER A CA 1
ATOM 688 C C . SER A 1 92 ? 1.371 15.781 -1.298 1 98.81 92 SER A C 1
ATOM 690 O O . SER A 1 92 ? 1.585 16.984 -1.104 1 98.81 92 SER A O 1
ATOM 692 N N . MET A 1 93 ? 0.741 15.305 -2.328 1 98.56 93 MET A N 1
ATOM 693 C CA . MET A 1 93 ? 0.171 16.219 -3.316 1 98.56 93 MET A CA 1
ATOM 694 C C . MET A 1 93 ? -0.979 17.016 -2.717 1 98.56 93 MET A C 1
ATOM 696 O O . MET A 1 93 ? -1.023 18.234 -2.852 1 98.56 93 MET A O 1
ATOM 700 N N . SER A 1 94 ? -1.861 16.344 -2.082 1 98.12 94 SER A N 1
ATOM 701 C CA . SER A 1 94 ? -3.041 16.969 -1.481 1 98.12 94 SER A CA 1
ATOM 702 C C . SER A 1 94 ? -2.652 18.031 -0.46 1 98.12 94 SER A C 1
ATOM 704 O O . SER A 1 94 ? -3.277 19.094 -0.393 1 98.12 94 SER A O 1
ATOM 706 N N . GLU A 1 95 ? -1.6 17.766 0.281 1 97.69 95 GLU A N 1
ATOM 707 C CA . GLU A 1 95 ? -1.231 18.625 1.398 1 97.69 95 GLU A CA 1
ATOM 708 C C . GLU A 1 95 ? -0.07 19.547 1.026 1 97.69 95 GLU A C 1
ATOM 710 O O . GLU A 1 95 ? 0.46 20.266 1.879 1 97.69 95 GLU A O 1
ATOM 715 N N . HIS A 1 96 ? 0.37 19.531 -0.177 1 98 96 HIS A N 1
ATOM 716 C CA . HIS A 1 96 ? 1.438 20.375 -0.694 1 98 96 HIS A CA 1
ATOM 717 C C . HIS A 1 96 ? 2.746 20.125 0.052 1 98 96 HIS A C 1
ATOM 719 O O . HIS A 1 96 ? 3.387 21.078 0.516 1 98 96 HIS A O 1
ATOM 725 N N . VAL A 1 97 ? 3.146 18.875 0.114 1 98.69 97 VAL A N 1
ATOM 726 C CA . VAL A 1 97 ? 4.402 18.5 0.762 1 98.69 97 VAL A CA 1
ATOM 727 C C . VAL A 1 97 ? 5.441 18.141 -0.296 1 98.69 97 VAL A C 1
ATOM 729 O O . VAL A 1 97 ? 5.148 17.406 -1.237 1 98.69 97 VAL A O 1
ATOM 732 N N . LYS A 1 98 ? 6.621 18.703 -0.2 1 98.81 98 LYS A N 1
ATOM 733 C CA . LYS A 1 98 ? 7.719 18.484 -1.14 1 98.81 98 LYS A CA 1
ATOM 734 C C . LYS A 1 98 ? 8.258 17.062 -1.023 1 98.81 98 LYS A C 1
ATOM 736 O O . LYS A 1 98 ? 8.961 16.734 -0.064 1 98.81 98 LYS A O 1
ATOM 741 N N . VAL A 1 99 ? 8.062 16.219 -2.084 1 98.94 99 VAL A N 1
ATOM 742 C CA . VAL A 1 99 ? 8.578 14.859 -2.061 1 98.94 99 VAL A CA 1
ATOM 743 C C . VAL A 1 99 ? 9.133 14.492 -3.436 1 98.94 99 VAL A C 1
ATOM 745 O O . VAL A 1 99 ? 8.492 14.758 -4.457 1 98.94 99 VAL A O 1
ATOM 748 N N . VAL A 1 100 ? 10.344 13.961 -3.482 1 98.94 100 VAL A N 1
ATOM 749 C CA . VAL A 1 100 ? 10.938 13.406 -4.699 1 98.94 100 VAL A CA 1
ATOM 750 C C . VAL A 1 100 ? 10.812 11.883 -4.684 1 98.94 100 VAL A C 1
ATOM 752 O O . VAL A 1 100 ? 11.312 11.227 -3.77 1 98.94 100 VAL A O 1
ATOM 755 N N . HIS A 1 101 ? 10.086 11.359 -5.609 1 98.94 101 HIS A N 1
ATOM 756 C CA . HIS A 1 101 ? 9.969 9.914 -5.766 1 98.94 101 HIS A CA 1
ATOM 757 C C . HIS A 1 101 ? 10.852 9.414 -6.902 1 98.94 101 HIS A C 1
ATOM 759 O O . HIS A 1 101 ? 10.57 9.672 -8.07 1 98.94 101 HIS A O 1
ATOM 765 N N . VAL A 1 102 ? 11.945 8.773 -6.539 1 98.94 102 VAL A N 1
ATOM 766 C CA . VAL A 1 102 ? 12.82 8.141 -7.523 1 98.94 102 VAL A CA 1
ATOM 767 C C . VAL A 1 102 ? 12.352 6.715 -7.793 1 98.94 102 VAL A C 1
ATOM 769 O O . VAL A 1 102 ? 12.211 5.918 -6.863 1 98.94 102 VAL A O 1
ATOM 772 N N . VAL A 1 103 ? 12.133 6.418 -9.055 1 98.81 103 VAL A N 1
ATOM 773 C CA . VAL A 1 103 ? 11.672 5.09 -9.445 1 98.81 103 VAL A CA 1
ATOM 774 C C . VAL A 1 103 ? 12.695 4.438 -10.367 1 98.81 103 VAL A C 1
ATOM 776 O O . VAL A 1 103 ? 12.992 4.957 -11.453 1 98.81 103 VAL A O 1
ATOM 779 N N . GLY A 1 104 ? 13.266 3.305 -9.906 1 98.31 104 GLY A N 1
ATOM 780 C CA . GLY A 1 104 ? 14.023 2.496 -10.844 1 98.31 104 GLY A CA 1
ATOM 781 C C . GLY A 1 104 ? 13.164 1.853 -11.914 1 98.31 104 GLY A C 1
ATOM 782 O O . GLY A 1 104 ? 12.047 1.406 -11.641 1 98.31 104 GLY A O 1
ATOM 783 N N . GLN A 1 105 ? 13.68 1.813 -13.148 1 97.69 105 GLN A N 1
ATOM 784 C CA . GLN A 1 105 ? 12.93 1.24 -14.258 1 97.69 105 GLN A CA 1
ATOM 785 C C . GLN A 1 105 ? 13.742 0.163 -14.969 1 97.69 105 GLN A C 1
ATOM 787 O O . GLN A 1 105 ? 14.961 0.077 -14.797 1 97.69 105 GLN A O 1
ATOM 792 N N . THR A 1 106 ? 13.062 -0.637 -15.734 1 97.31 106 THR A N 1
ATOM 793 C CA . THR A 1 106 ? 13.719 -1.578 -16.625 1 97.31 106 THR A CA 1
ATOM 794 C C . THR A 1 106 ? 14.664 -0.848 -17.578 1 97.31 106 THR A C 1
ATOM 796 O O . THR A 1 106 ? 14.555 0.367 -17.766 1 97.31 106 THR A O 1
ATOM 799 N N . THR A 1 107 ? 15.625 -1.551 -18.156 1 97.19 107 THR A N 1
ATOM 800 C CA . THR A 1 107 ? 16.578 -0.918 -19.047 1 97.19 107 THR A CA 1
ATOM 801 C C . THR A 1 107 ? 15.875 -0.363 -20.281 1 97.19 107 THR A C 1
ATOM 803 O O . THR A 1 107 ? 14.75 -0.758 -20.594 1 97.19 107 THR A O 1
ATOM 806 N N . ARG A 1 108 ? 16.547 0.555 -20.984 1 96.75 108 ARG A N 1
ATOM 807 C CA . ARG A 1 108 ? 15.992 1.154 -22.203 1 96.75 108 ARG A CA 1
ATOM 808 C C . ARG A 1 108 ? 15.773 0.103 -23.281 1 96.75 108 ARG A C 1
ATOM 810 O O . ARG A 1 108 ? 14.781 0.146 -24 1 96.75 108 ARG A O 1
ATOM 817 N N . ALA A 1 109 ? 16.609 -0.907 -23.312 1 96.69 109 ALA A N 1
ATOM 818 C CA . ALA A 1 109 ? 16.469 -1.988 -24.297 1 96.69 109 ALA A CA 1
ATOM 819 C C . ALA A 1 109 ? 15.234 -2.838 -23.984 1 96.69 109 ALA A C 1
ATOM 821 O O . ALA A 1 109 ? 14.5 -3.225 -24.906 1 96.69 109 ALA A O 1
ATOM 822 N N . MET A 1 110 ? 14.977 -3.184 -22.734 1 97.44 110 MET A N 1
ATOM 823 C CA . MET A 1 110 ? 13.805 -3.951 -22.328 1 97.44 110 MET A CA 1
ATOM 824 C C . MET A 1 110 ? 12.523 -3.207 -22.672 1 97.44 110 MET A C 1
ATOM 826 O O . MET A 1 110 ? 11.555 -3.814 -23.125 1 97.44 110 MET A O 1
ATOM 830 N N . GLN A 1 111 ? 12.516 -1.904 -22.359 1 97.31 111 GLN A N 1
ATOM 831 C CA . GLN A 1 111 ? 11.352 -1.067 -22.656 1 97.31 111 GLN A CA 1
ATOM 832 C C . GLN A 1 111 ? 11.086 -1.004 -24.156 1 97.31 111 GLN A C 1
ATOM 834 O O . GLN A 1 111 ? 9.953 -1.212 -24.594 1 97.31 111 GLN A O 1
ATOM 839 N N . LYS A 1 112 ? 12.148 -0.689 -24.922 1 96.94 112 LYS A N 1
ATOM 840 C CA . LYS A 1 112 ? 12.023 -0.566 -26.375 1 96.94 112 LYS A CA 1
ATOM 841 C C . LYS A 1 112 ? 11.539 -1.871 -27 1 96.94 112 LYS A C 1
ATOM 843 O O . LYS A 1 112 ? 10.75 -1.856 -27.953 1 96.94 112 LYS A O 1
ATOM 848 N N . GLY A 1 113 ? 11.969 -2.971 -26.453 1 97 113 GLY A N 1
ATOM 849 C CA . GLY A 1 113 ? 11.617 -4.281 -26.984 1 97 113 GLY A CA 1
ATOM 850 C C . GLY A 1 113 ? 10.297 -4.801 -26.469 1 97 113 GLY A C 1
ATOM 851 O O . GLY A 1 113 ? 9.844 -5.879 -26.859 1 97 113 GLY A O 1
ATOM 852 N N . ASN A 1 114 ? 9.648 -4.062 -25.578 1 97.75 114 ASN A N 1
ATOM 853 C CA . ASN A 1 114 ? 8.422 -4.516 -24.922 1 97.75 114 ASN A CA 1
ATOM 854 C C . ASN A 1 114 ? 8.586 -5.918 -24.344 1 97.75 114 ASN A C 1
ATOM 856 O O . ASN A 1 114 ? 7.727 -6.781 -24.547 1 97.75 114 ASN A O 1
ATOM 860 N N . MET A 1 115 ? 9.703 -6.176 -23.734 1 97.12 115 MET A N 1
ATOM 861 C CA . MET A 1 115 ? 10.008 -7.516 -23.25 1 97.12 115 MET A CA 1
ATOM 862 C C . MET A 1 115 ? 9.109 -7.891 -22.078 1 97.12 115 MET A C 1
ATOM 864 O O . MET A 1 115 ? 8.82 -7.051 -21.219 1 97.12 115 MET A O 1
ATOM 868 N N . MET A 1 116 ? 8.719 -9.125 -22.016 1 97.44 116 MET A N 1
ATOM 869 C CA . MET A 1 116 ? 7.914 -9.617 -20.906 1 97.44 116 MET A CA 1
ATOM 870 C C . MET A 1 116 ? 8.773 -9.867 -19.672 1 97.44 116 MET A C 1
ATOM 872 O O . MET A 1 116 ? 8.867 -11 -19.188 1 97.44 116 MET A O 1
ATOM 876 N N . ILE A 1 117 ? 9.273 -8.742 -19.156 1 97.06 117 ILE A N 1
ATOM 877 C CA . ILE A 1 117 ? 10.039 -8.727 -17.906 1 97.06 117 ILE A CA 1
ATOM 878 C C . ILE A 1 117 ? 9.086 -8.75 -16.719 1 97.06 117 ILE A C 1
ATOM 880 O O . ILE A 1 117 ? 8.023 -8.125 -16.75 1 97.06 117 ILE A O 1
ATOM 884 N N . HIS A 1 118 ? 9.438 -9.5 -15.648 1 96.81 118 HIS A N 1
ATOM 885 C CA . HIS A 1 118 ? 8.594 -9.484 -14.461 1 96.81 118 HIS A CA 1
ATOM 886 C C . HIS A 1 118 ? 8.258 -8.062 -14.047 1 96.81 118 HIS A C 1
ATOM 888 O O . HIS A 1 118 ? 8.984 -7.121 -14.375 1 96.81 118 HIS A O 1
ATOM 894 N N . HIS A 1 119 ? 7.109 -7.801 -13.367 1 97.38 119 HIS A N 1
ATOM 895 C CA . HIS A 1 119 ? 6.5 -6.535 -12.969 1 97.38 119 HIS A CA 1
ATOM 896 C C . HIS A 1 119 ? 5.801 -5.867 -14.148 1 97.38 119 HIS A C 1
ATOM 898 O O . HIS A 1 119 ? 5.477 -4.68 -14.094 1 97.38 119 HIS A O 1
ATOM 904 N N . SER A 1 120 ? 5.613 -6.566 -15.273 1 96.81 120 SER A N 1
ATOM 905 C CA . SER A 1 120 ? 4.957 -5.957 -16.422 1 96.81 120 SER A CA 1
ATOM 906 C C . SER A 1 120 ? 3.564 -6.543 -16.641 1 96.81 120 SER A C 1
ATOM 908 O O . SER A 1 120 ? 3.152 -7.453 -15.922 1 96.81 120 SER A O 1
ATOM 910 N N . ILE A 1 121 ? 2.834 -5.969 -17.562 1 96.31 121 ILE A N 1
ATOM 911 C CA . ILE A 1 121 ? 1.462 -6.383 -17.828 1 96.31 121 ILE A CA 1
ATOM 912 C C . ILE A 1 121 ? 1.282 -6.594 -19.344 1 96.31 121 ILE A C 1
ATOM 914 O O . ILE A 1 121 ? 1.699 -5.758 -20.141 1 96.31 121 ILE A O 1
ATOM 918 N N . GLY A 1 122 ? 0.71 -7.727 -19.688 1 93.81 122 GLY A N 1
ATOM 919 C CA . GLY A 1 122 ? 0.399 -8.008 -21.078 1 93.81 122 GLY A CA 1
ATOM 920 C C . GLY A 1 122 ? 1.497 -8.773 -21.797 1 93.81 122 GLY A C 1
ATOM 921 O O . GLY A 1 122 ? 2.553 -9.039 -21.219 1 93.81 122 GLY A O 1
ATOM 922 N N . ASN A 1 123 ? 1.275 -9.078 -23.062 1 94.5 123 ASN A N 1
ATOM 923 C CA . ASN A 1 123 ? 2.205 -9.891 -23.844 1 94.5 123 ASN A CA 1
ATOM 924 C C . ASN A 1 123 ? 3.141 -9.016 -24.688 1 94.5 123 ASN A C 1
ATOM 926 O O . ASN A 1 123 ? 4.121 -9.508 -25.25 1 94.5 123 ASN A O 1
ATOM 930 N N . LYS A 1 124 ? 2.836 -7.793 -24.734 1 96.56 124 LYS A N 1
ATOM 931 C CA . LYS A 1 124 ? 3.695 -6.734 -25.266 1 96.56 124 LYS A CA 1
ATOM 932 C C . LYS A 1 124 ? 3.68 -5.512 -24.344 1 96.56 124 LYS A C 1
ATOM 934 O O . LYS A 1 124 ? 3.172 -4.453 -24.719 1 96.56 124 LYS A O 1
ATOM 939 N N . PRO A 1 125 ? 4.32 -5.691 -23.281 1 97.56 125 PRO A N 1
ATOM 940 C CA . PRO A 1 125 ? 4.113 -4.711 -22.203 1 97.56 125 PRO A CA 1
ATOM 941 C C . PRO A 1 125 ? 4.695 -3.34 -22.547 1 97.56 125 PRO A C 1
ATOM 943 O O . PRO A 1 125 ? 5.805 -3.248 -23.078 1 97.56 125 PRO A O 1
ATOM 946 N N . ASN A 1 126 ? 3.885 -2.307 -22.297 1 97.38 126 ASN A N 1
ATOM 947 C CA . ASN A 1 126 ? 4.406 -0.951 -22.141 1 97.38 126 ASN A CA 1
ATOM 948 C C . ASN A 1 126 ? 4.926 -0.698 -20.734 1 97.38 126 ASN A C 1
ATOM 950 O O . ASN A 1 126 ? 4.141 -0.488 -19.812 1 97.38 126 ASN A O 1
ATOM 954 N N . HIS A 1 127 ? 6.219 -0.688 -20.656 1 96.62 127 HIS A N 1
ATOM 955 C CA . HIS A 1 127 ? 6.828 -0.587 -19.344 1 96.62 127 HIS A CA 1
ATOM 956 C C . HIS A 1 127 ? 6.551 0.771 -18.703 1 96.62 127 HIS A C 1
ATOM 958 O O . HIS A 1 127 ? 6.75 0.952 -17.5 1 96.62 127 HIS A O 1
ATOM 964 N N . GLN A 1 128 ? 6.02 1.74 -19.438 1 95 128 GLN A N 1
ATOM 965 C CA . GLN A 1 128 ? 5.727 3.076 -18.938 1 95 128 GLN A CA 1
ATOM 966 C C . GLN A 1 128 ? 4.289 3.168 -18.422 1 95 128 GLN A C 1
ATOM 968 O O . GLN A 1 128 ? 3.832 4.242 -18.031 1 95 128 GLN A O 1
ATOM 973 N N . MET A 1 129 ? 3.625 2.064 -18.438 1 94.88 129 MET A N 1
ATOM 974 C CA . MET A 1 129 ? 2.221 2.055 -18.031 1 94.88 129 MET A CA 1
ATOM 975 C C . MET A 1 129 ? 2.055 2.572 -16.609 1 94.88 129 MET A C 1
ATOM 977 O O . MET A 1 129 ? 1.09 3.279 -16.312 1 94.88 129 MET A O 1
ATOM 981 N N . TYR A 1 130 ? 2.932 2.273 -15.75 1 96.12 130 TYR A N 1
ATOM 982 C CA . TYR A 1 130 ? 2.82 2.648 -14.344 1 96.12 130 TYR A CA 1
ATOM 983 C C . TYR A 1 130 ? 3.029 4.148 -14.156 1 96.12 130 TYR A C 1
ATOM 985 O O . TYR A 1 130 ? 2.475 4.75 -13.242 1 96.12 130 TYR A O 1
ATOM 993 N N . ASN A 1 131 ? 3.826 4.766 -15.016 1 95.56 131 ASN A N 1
ATOM 994 C CA . ASN A 1 131 ? 4 6.211 -15.039 1 95.56 131 ASN A CA 1
ATOM 995 C C . ASN A 1 131 ? 2.664 6.938 -15.156 1 95.56 131 ASN A C 1
ATOM 997 O O . ASN A 1 131 ? 2.463 7.984 -14.539 1 95.56 131 ASN A O 1
ATOM 1001 N N . LYS A 1 132 ? 1.78 6.34 -15.867 1 95.44 132 LYS A N 1
ATOM 1002 C CA . LYS A 1 132 ? 0.466 6.934 -16.094 1 95.44 132 LYS A CA 1
ATOM 1003 C C . LYS A 1 132 ? -0.357 6.961 -14.812 1 95.44 132 LYS A C 1
ATOM 1005 O O . LYS A 1 132 ? -1.166 7.871 -14.602 1 95.44 132 LYS A O 1
ATOM 1010 N N . ALA A 1 133 ? -0.142 6.039 -13.977 1 96.94 133 ALA A N 1
ATOM 1011 C CA . ALA A 1 133 ? -0.912 5.941 -12.734 1 96.94 133 ALA A CA 1
ATOM 1012 C C . ALA A 1 133 ? -0.641 7.137 -11.828 1 96.94 133 ALA A C 1
ATOM 1014 O O . ALA A 1 133 ? -1.517 7.555 -11.07 1 96.94 133 ALA A O 1
ATOM 1015 N N . SER A 1 134 ? 0.529 7.77 -11.914 1 97.5 134 SER A N 1
ATOM 1016 C CA . SER A 1 134 ? 0.901 8.859 -11.016 1 97.5 134 SER A CA 1
ATOM 1017 C C . SER A 1 134 ? 0.743 10.211 -11.688 1 97.5 134 SER A C 1
ATOM 1019 O O . SER A 1 134 ? 0.961 11.258 -11.062 1 97.5 134 SER A O 1
ATOM 1021 N N . GLU A 1 135 ? 0.375 10.242 -12.938 1 97.31 135 GLU A N 1
ATOM 1022 C CA . GLU A 1 135 ? 0.398 11.469 -13.734 1 97.31 135 GLU A CA 1
ATOM 1023 C C . GLU A 1 135 ? -0.443 12.562 -13.086 1 97.31 135 GLU A C 1
ATOM 1025 O O . GLU A 1 135 ? -0.033 13.727 -13.047 1 97.31 135 GLU A O 1
ATOM 1030 N N . GLY A 1 136 ? -1.568 12.273 -12.578 1 95.62 136 GLY A N 1
ATOM 1031 C CA . GLY A 1 136 ? -2.441 13.258 -11.961 1 95.62 136 GLY A CA 1
ATOM 1032 C C . GLY A 1 136 ? -2.107 13.516 -10.508 1 95.62 136 GLY A C 1
ATOM 1033 O O . GLY A 1 136 ? -2.746 14.352 -9.859 1 95.62 136 GLY A O 1
ATOM 1034 N N . LEU A 1 137 ? -1.067 12.898 -10 1 97.94 137 LEU A N 1
ATOM 1035 C CA . LEU A 1 137 ? -0.768 12.93 -8.57 1 97.94 137 LEU A CA 1
ATOM 1036 C C . LEU A 1 137 ? 0.622 13.508 -8.32 1 97.94 137 LEU A C 1
ATOM 1038 O O . LEU A 1 137 ? 1.196 13.312 -7.25 1 97.94 137 LEU A O 1
ATOM 1042 N N . ARG A 1 138 ? 1.22 14.18 -9.273 1 98.25 138 ARG A N 1
ATOM 1043 C CA . ARG A 1 138 ? 2.529 14.812 -9.188 1 98.25 138 ARG A CA 1
ATOM 1044 C C . ARG A 1 138 ? 2.547 16.125 -9.961 1 98.25 138 ARG A C 1
ATOM 1046 O O . ARG A 1 138 ? 1.704 16.359 -10.836 1 98.25 138 ARG A O 1
ATOM 1053 N N . PHE A 1 139 ? 3.516 17.016 -9.703 1 98.31 139 PHE A N 1
ATOM 1054 C CA . PHE A 1 139 ? 3.619 18.297 -10.398 1 98.31 139 PHE A CA 1
ATOM 1055 C C . PHE A 1 139 ? 4.508 18.172 -11.633 1 98.31 139 PHE A C 1
ATOM 1057 O O . PHE A 1 139 ? 4.32 18.906 -12.609 1 98.31 139 PHE A O 1
ATOM 1064 N N . ALA A 1 140 ? 5.508 17.281 -11.539 1 98.69 140 ALA A N 1
ATOM 1065 C CA . ALA A 1 140 ? 6.449 17.109 -12.648 1 98.69 140 ALA A CA 1
ATOM 1066 C C . ALA A 1 140 ? 7.086 15.727 -12.625 1 98.69 140 ALA A C 1
ATOM 1068 O O . ALA A 1 140 ? 7.027 15.023 -11.609 1 98.69 140 ALA A O 1
ATOM 1069 N N . ALA A 1 141 ? 7.625 15.336 -13.75 1 98.75 141 ALA A N 1
ATOM 1070 C CA . ALA A 1 141 ? 8.336 14.062 -13.859 1 98.75 141 ALA A CA 1
ATOM 1071 C C . ALA A 1 141 ? 9.5 14.164 -14.844 1 98.75 141 ALA A C 1
ATOM 1073 O O . ALA A 1 141 ? 9.391 14.836 -15.875 1 98.75 141 ALA A O 1
ATOM 1074 N N . ALA A 1 142 ? 10.609 13.57 -14.453 1 98.75 142 ALA A N 1
ATOM 1075 C CA . ALA A 1 142 ? 11.711 13.328 -15.375 1 98.75 142 ALA A CA 1
ATOM 1076 C C . ALA A 1 142 ? 11.695 11.891 -15.891 1 98.75 142 ALA A C 1
ATOM 1078 O O . ALA A 1 142 ? 12.133 10.969 -15.195 1 98.75 142 ALA A O 1
ATOM 1079 N N . GLU A 1 143 ? 11.164 11.703 -17.062 1 97.81 143 GLU A N 1
ATOM 1080 C CA . GLU A 1 143 ? 11.227 10.414 -17.75 1 97.81 143 GLU A CA 1
ATOM 1081 C C . GLU A 1 143 ? 12.516 10.281 -18.562 1 97.81 143 GLU A C 1
ATOM 1083 O O . GLU A 1 143 ? 12.531 10.555 -19.766 1 97.81 143 GLU A O 1
ATOM 1088 N N . LEU A 1 144 ? 13.531 9.766 -17.969 1 98.31 144 LEU A N 1
ATOM 1089 C CA . LEU A 1 144 ? 14.883 9.852 -18.5 1 98.31 144 LEU A CA 1
ATOM 1090 C C . LEU A 1 144 ? 15.109 8.781 -19.562 1 98.31 144 LEU A C 1
ATOM 1092 O O . LEU A 1 144 ? 14.711 7.625 -19.391 1 98.31 144 LEU A O 1
ATOM 1096 N N . TRP A 1 145 ? 15.773 9.172 -20.625 1 97 145 TRP A N 1
ATOM 1097 C CA . TRP A 1 145 ? 16.031 8.266 -21.734 1 97 145 TRP A CA 1
ATOM 1098 C C . TRP A 1 145 ? 17.406 8.523 -22.328 1 97 145 TRP A C 1
ATOM 1100 O O . TRP A 1 145 ? 18.078 7.598 -22.797 1 97 145 TRP A O 1
ATOM 1110 N N . ASP A 1 146 ? 17.828 9.805 -22.375 1 97.56 146 ASP A N 1
ATOM 1111 C CA . ASP A 1 146 ? 19.094 10.234 -22.969 1 97.56 146 ASP A CA 1
ATOM 1112 C C . ASP A 1 146 ? 20.016 10.859 -21.922 1 97.56 146 ASP A C 1
ATOM 1114 O O . ASP A 1 146 ? 19.641 11.812 -21.234 1 97.56 146 ASP A O 1
ATOM 1118 N N . VAL A 1 147 ? 21.234 10.375 -21.844 1 98.12 147 VAL A N 1
ATOM 1119 C CA . VAL A 1 147 ? 22.188 10.797 -20.812 1 98.12 147 VAL A CA 1
ATOM 1120 C C . VAL A 1 147 ? 22.562 12.266 -21.016 1 98.12 147 VAL A C 1
ATOM 1122 O O . VAL A 1 147 ? 22.859 12.977 -20.062 1 98.12 147 VAL A O 1
ATOM 1125 N N . ALA A 1 148 ? 22.484 12.742 -22.188 1 97.69 148 ALA A N 1
ATOM 1126 C CA . ALA A 1 148 ? 22.875 14.117 -22.516 1 97.69 148 ALA A CA 1
ATOM 1127 C C . ALA A 1 148 ? 21.891 15.117 -21.891 1 97.69 148 ALA A C 1
ATOM 1129 O O . ALA A 1 148 ? 22.297 16.203 -21.469 1 97.69 148 ALA A O 1
ATOM 1130 N N . ASP A 1 149 ? 20.641 14.742 -21.828 1 97.81 149 ASP A N 1
ATOM 1131 C CA . ASP A 1 149 ? 19.609 15.648 -21.344 1 97.81 149 ASP A CA 1
ATOM 1132 C C . ASP A 1 149 ? 19.234 15.336 -19.891 1 97.81 149 ASP A C 1
ATOM 1134 O O . ASP A 1 149 ? 18.594 16.156 -19.219 1 97.81 149 ASP A O 1
ATOM 1138 N N . ALA A 1 150 ? 19.609 14.219 -19.406 1 98.75 150 ALA A N 1
ATOM 1139 C CA . ALA A 1 150 ? 19.141 13.688 -18.125 1 98.75 150 ALA A CA 1
ATOM 1140 C C . ALA A 1 150 ? 19.469 14.641 -16.984 1 98.75 150 ALA A C 1
ATOM 1142 O O . ALA A 1 150 ? 18.625 14.922 -16.125 1 98.75 150 ALA A O 1
ATOM 1143 N N . PRO A 1 151 ? 20.719 15.172 -16.906 1 98.69 151 PRO A N 1
ATOM 1144 C CA . PRO A 1 151 ? 21.031 16.078 -15.805 1 98.69 151 PRO A CA 1
ATOM 1145 C C . PRO A 1 151 ? 20.109 17.297 -15.758 1 98.69 151 PRO A C 1
ATOM 1147 O O . PRO A 1 151 ? 19.625 17.656 -14.688 1 98.69 151 PRO A O 1
ATOM 1150 N N . LYS A 1 152 ? 19.875 17.875 -16.906 1 98.56 152 LYS A N 1
ATOM 1151 C CA . LYS A 1 152 ? 19.016 19.047 -16.984 1 98.56 152 LYS A CA 1
ATOM 1152 C C . LYS A 1 152 ? 17.594 18.719 -16.531 1 98.56 152 LYS A C 1
ATOM 1154 O O . LYS A 1 152 ? 16.969 19.531 -15.836 1 98.56 152 LYS A O 1
ATOM 1159 N N . GLU A 1 153 ? 17.078 17.594 -16.906 1 98.81 153 GLU A N 1
ATOM 1160 C CA . GLU A 1 153 ? 15.727 17.172 -16.531 1 98.81 153 GLU A CA 1
ATOM 1161 C C . GLU A 1 153 ? 15.633 16.906 -15.039 1 98.81 153 GLU A C 1
ATOM 1163 O O . GLU A 1 153 ? 14.617 17.219 -14.406 1 98.81 153 GLU A O 1
ATOM 1168 N N . ILE A 1 154 ? 16.641 16.312 -14.477 1 98.94 154 ILE A N 1
ATOM 1169 C CA . ILE A 1 154 ? 16.688 16.078 -13.039 1 98.94 154 ILE A CA 1
ATOM 1170 C C . ILE A 1 154 ? 16.625 17.406 -12.297 1 98.94 154 ILE A C 1
ATOM 1172 O O . ILE A 1 154 ? 15.82 17.578 -11.383 1 98.94 154 ILE A O 1
ATOM 1176 N N . ASP A 1 155 ? 17.453 18.359 -12.734 1 98.88 155 ASP A N 1
ATOM 1177 C CA . ASP A 1 155 ? 17.469 19.672 -12.109 1 98.88 155 ASP A CA 1
ATOM 1178 C C . ASP A 1 155 ? 16.109 20.359 -12.211 1 98.88 155 ASP A C 1
ATOM 1180 O O . ASP A 1 155 ? 15.641 20.969 -11.242 1 98.88 155 ASP A O 1
ATOM 1184 N N . ARG A 1 156 ? 15.477 20.234 -13.344 1 98.75 156 ARG A N 1
ATOM 1185 C CA . ARG A 1 156 ? 14.18 20.859 -13.57 1 98.75 156 ARG A CA 1
ATOM 1186 C C . ARG A 1 156 ? 13.133 20.328 -12.594 1 98.75 156 ARG A C 1
ATOM 1188 O O . ARG A 1 156 ? 12.383 21.109 -12 1 98.75 156 ARG A O 1
ATOM 1195 N N . VAL A 1 157 ? 13.078 19.078 -12.453 1 98.75 157 VAL A N 1
ATOM 1196 C CA . VAL A 1 157 ? 12.031 18.469 -11.648 1 98.75 157 VAL A CA 1
ATOM 1197 C C . VAL A 1 157 ? 12.289 18.75 -10.164 1 98.75 157 VAL A C 1
ATOM 1199 O O . VAL A 1 157 ? 11.344 18.938 -9.391 1 98.75 157 VAL A O 1
ATOM 1202 N N . LEU A 1 158 ? 13.555 18.766 -9.758 1 98.88 158 LEU A N 1
ATOM 1203 C CA . LEU A 1 158 ? 13.875 19.109 -8.375 1 98.88 158 LEU A CA 1
ATOM 1204 C C . LEU A 1 158 ? 13.461 20.547 -8.078 1 98.88 158 LEU A C 1
ATOM 1206 O O . LEU A 1 158 ? 12.945 20.844 -6.992 1 98.88 158 LEU A O 1
ATOM 1210 N N . ARG A 1 159 ? 13.703 21.438 -9.016 1 98.69 159 ARG A N 1
ATOM 1211 C CA . ARG A 1 159 ? 13.258 22.828 -8.859 1 98.69 159 ARG A CA 1
ATOM 1212 C C . ARG A 1 159 ? 11.742 22.891 -8.711 1 98.69 159 ARG A C 1
ATOM 1214 O O . ARG A 1 159 ? 11.227 23.594 -7.836 1 98.69 159 ARG A O 1
ATOM 1221 N N . GLU A 1 160 ? 11.016 22.172 -9.547 1 98.62 160 GLU A N 1
ATOM 1222 C CA . GLU A 1 160 ? 9.555 22.188 -9.492 1 98.62 160 GLU A CA 1
ATOM 1223 C C . GLU A 1 160 ? 9.047 21.672 -8.148 1 98.62 160 GLU A C 1
ATOM 1225 O O . GLU A 1 160 ? 8.047 22.172 -7.629 1 98.62 160 GLU A O 1
ATOM 1230 N N . CYS A 1 161 ? 9.727 20.672 -7.629 1 98.81 161 CYS A N 1
ATOM 1231 C CA . CYS A 1 161 ? 9.375 20.125 -6.324 1 98.81 161 CYS A CA 1
ATOM 1232 C C . CYS A 1 161 ? 9.344 21.219 -5.266 1 98.81 161 CYS A C 1
ATOM 1234 O O . CYS A 1 161 ? 8.398 21.312 -4.484 1 98.81 161 CYS A O 1
ATOM 1236 N N . VAL A 1 162 ? 10.32 22.094 -5.281 1 98.25 162 VAL A N 1
ATOM 1237 C CA . VAL A 1 162 ? 10.477 23.141 -4.273 1 98.25 162 VAL A CA 1
ATOM 1238 C C . VAL A 1 162 ? 9.508 24.281 -4.562 1 98.25 162 VAL A C 1
ATOM 1240 O O . VAL A 1 162 ? 8.789 24.734 -3.67 1 98.25 162 VAL A O 1
ATOM 1243 N N . ILE A 1 163 ? 9.391 24.672 -5.816 1 97.19 163 ILE A N 1
ATOM 1244 C CA . ILE A 1 163 ? 8.625 25.844 -6.191 1 97.19 163 ILE A CA 1
ATOM 1245 C C . ILE A 1 163 ? 7.133 25.578 -6.008 1 97.19 163 ILE A C 1
ATOM 1247 O O . ILE A 1 163 ? 6.395 26.422 -5.516 1 97.19 163 ILE A O 1
ATOM 1251 N N . LYS A 1 164 ? 6.754 24.375 -6.363 1 97.44 164 LYS A N 1
ATOM 1252 C CA . LYS A 1 164 ? 5.332 24.047 -6.316 1 97.44 164 LYS A CA 1
ATOM 1253 C C . LYS A 1 164 ? 4.957 23.438 -4.969 1 97.44 164 LYS A C 1
ATOM 1255 O O . LYS A 1 164 ? 3.773 23.312 -4.641 1 97.44 164 LYS A O 1
ATOM 1260 N N . SER A 1 165 ? 5.969 23.156 -4.191 1 98.25 165 SER A N 1
ATOM 1261 C CA . SER A 1 165 ? 5.766 22.484 -2.91 1 98.25 165 SER A CA 1
ATOM 1262 C C . SER A 1 165 ? 4.902 21.234 -3.07 1 98.25 165 SER A C 1
ATOM 1264 O O . SER A 1 165 ? 3.83 21.125 -2.475 1 98.25 165 SER A O 1
ATOM 1266 N N . GLY A 1 166 ? 5.398 20.234 -3.754 1 98.44 166 GLY A N 1
ATOM 1267 C CA . GLY A 1 166 ? 4.648 19.016 -3.994 1 98.44 166 GLY A CA 1
ATOM 1268 C C . GLY A 1 166 ? 5.484 17.922 -4.613 1 98.44 166 GLY A C 1
ATOM 1269 O O . GLY A 1 166 ? 6.68 18.094 -4.844 1 98.44 166 GLY A O 1
ATOM 1270 N N . PRO A 1 167 ? 4.883 16.797 -4.848 1 98.88 167 PRO A N 1
ATOM 1271 C CA . PRO A 1 167 ? 5.656 15.633 -5.293 1 98.88 167 PRO A CA 1
ATOM 1272 C C . PRO A 1 167 ? 6.062 15.727 -6.762 1 98.88 167 PRO A C 1
ATOM 1274 O O . PRO A 1 167 ? 5.316 16.266 -7.582 1 98.88 167 PRO A O 1
ATOM 1277 N N . VAL A 1 168 ? 7.219 15.172 -7.047 1 98.94 168 VAL A N 1
ATOM 1278 C CA . VAL A 1 168 ? 7.715 14.984 -8.406 1 98.94 168 VAL A CA 1
ATOM 1279 C C . VAL A 1 168 ? 8.305 13.578 -8.547 1 98.94 168 VAL A C 1
ATOM 1281 O O . VAL A 1 168 ? 8.547 12.898 -7.547 1 98.94 168 VAL A O 1
ATOM 1284 N N . TYR A 1 169 ? 8.477 13.172 -9.797 1 98.94 169 TYR A N 1
ATOM 1285 C CA . TYR A 1 169 ? 9.031 11.852 -10.078 1 98.94 169 TYR A CA 1
ATOM 1286 C C . TYR A 1 169 ? 10.312 11.961 -10.898 1 98.94 169 TYR A C 1
ATOM 1288 O O . TYR A 1 169 ? 10.43 12.828 -11.766 1 98.94 169 TYR A O 1
ATOM 1296 N N . ILE A 1 170 ? 11.234 11.133 -10.562 1 98.94 170 ILE A N 1
ATOM 1297 C CA . ILE A 1 170 ? 12.375 10.852 -11.422 1 98.94 170 ILE A CA 1
ATOM 1298 C C . ILE A 1 170 ? 12.398 9.367 -11.781 1 98.94 170 ILE A C 1
ATOM 1300 O O . ILE A 1 170 ? 12.602 8.516 -10.914 1 98.94 170 ILE A O 1
ATOM 1304 N N . PHE A 1 171 ? 12.148 9.102 -13.031 1 98.75 171 PHE A N 1
ATOM 1305 C CA . PHE A 1 171 ? 12.203 7.734 -13.531 1 98.75 171 PHE A CA 1
ATOM 1306 C C . PHE A 1 171 ? 13.586 7.422 -14.094 1 98.75 171 PHE A C 1
ATOM 1308 O O . PHE A 1 171 ? 14.016 8.031 -15.078 1 98.75 171 PHE A O 1
ATOM 1315 N N . MET A 1 172 ? 14.273 6.445 -13.508 1 98.5 172 MET A N 1
ATOM 1316 C CA . MET A 1 172 ? 15.664 6.16 -13.828 1 98.5 172 MET A CA 1
ATOM 1317 C C . MET A 1 172 ? 15.828 4.738 -14.352 1 98.5 172 MET A C 1
ATOM 1319 O O . MET A 1 172 ? 15.875 3.787 -13.57 1 98.5 172 MET A O 1
ATOM 1323 N N . PRO A 1 173 ? 16 4.566 -15.703 1 98 173 PRO A N 1
ATOM 1324 C CA . PRO A 1 173 ? 16.344 3.232 -16.203 1 98 173 PRO A CA 1
ATOM 1325 C C . PRO A 1 173 ? 17.656 2.713 -15.617 1 98 173 PRO A C 1
ATOM 1327 O O . PRO A 1 173 ? 18.609 3.479 -15.461 1 98 173 PRO A O 1
ATOM 1330 N N . LEU A 1 174 ? 17.656 1.455 -15.352 1 96.62 174 LEU A N 1
ATOM 1331 C CA . LEU A 1 174 ? 18.797 0.816 -14.695 1 96.62 174 LEU A CA 1
ATOM 1332 C C . LEU A 1 174 ? 20.078 1.051 -15.484 1 96.62 174 LEU A C 1
ATOM 1334 O O . LEU A 1 174 ? 21.109 1.416 -14.906 1 96.62 174 LEU A O 1
ATOM 1338 N N . ASP A 1 175 ? 20.125 0.858 -16.766 1 96.56 175 ASP A N 1
ATOM 1339 C CA . ASP A 1 175 ? 21.312 0.985 -17.609 1 96.56 175 ASP A CA 1
ATOM 1340 C C . ASP A 1 175 ? 21.75 2.441 -17.719 1 96.56 175 ASP A C 1
ATOM 1342 O O . ASP A 1 175 ? 22.953 2.729 -17.719 1 96.56 175 ASP A O 1
ATOM 1346 N N . LEU A 1 176 ? 20.812 3.361 -17.734 1 97.88 176 LEU A N 1
ATOM 1347 C CA . LEU A 1 176 ? 21.125 4.781 -17.859 1 97.88 176 LEU A CA 1
ATOM 1348 C C . LEU A 1 176 ? 21.812 5.289 -16.594 1 97.88 176 LEU A C 1
ATOM 1350 O O . LEU A 1 176 ? 22.688 6.168 -16.672 1 97.88 176 LEU A O 1
ATOM 1354 N N . SER A 1 177 ? 21.516 4.797 -15.469 1 97.81 177 SER A N 1
ATOM 1355 C CA . SER A 1 177 ? 22.062 5.246 -14.195 1 97.81 177 SER A CA 1
ATOM 1356 C C . SER A 1 177 ? 23.578 5.066 -14.156 1 97.81 177 SER A C 1
ATOM 1358 O O . SER A 1 177 ? 24.281 5.766 -13.422 1 97.81 177 SER A O 1
ATOM 1360 N N . ALA A 1 178 ? 24.109 4.121 -14.961 1 96.75 178 ALA A N 1
ATOM 1361 C CA . ALA A 1 178 ? 25.531 3.793 -14.945 1 96.75 178 ALA A CA 1
ATOM 1362 C C . ALA A 1 178 ? 26.312 4.676 -15.914 1 96.75 178 ALA A C 1
ATOM 1364 O O . ALA A 1 178 ? 27.547 4.727 -15.867 1 96.75 178 ALA A O 1
ATOM 1365 N N . GLU A 1 179 ? 25.625 5.336 -16.766 1 97.94 179 GLU A N 1
ATOM 1366 C CA . GLU A 1 179 ? 26.312 6.184 -17.734 1 97.94 179 GLU A CA 1
ATOM 1367 C C . GLU A 1 179 ? 26.938 7.398 -17.078 1 97.94 179 GLU A C 1
ATOM 1369 O O . GLU A 1 179 ? 26.516 7.809 -15.992 1 97.94 179 GLU A O 1
ATOM 1374 N N . MET A 1 180 ? 27.969 7.965 -17.766 1 98.06 180 MET A N 1
ATOM 1375 C CA . MET A 1 180 ? 28.812 8.984 -17.141 1 98.06 180 MET A CA 1
ATOM 1376 C C . MET A 1 180 ? 28.391 10.383 -17.578 1 98.06 180 MET A C 1
ATOM 1378 O O . MET A 1 180 ? 28.016 10.586 -18.734 1 98.06 180 MET A O 1
ATOM 1382 N N . VAL A 1 181 ? 28.406 11.352 -16.625 1 98.31 181 VAL A N 1
ATOM 1383 C CA . VAL A 1 181 ? 28.125 12.758 -16.891 1 98.31 181 VAL A CA 1
ATOM 1384 C C . VAL A 1 181 ? 29.203 13.633 -16.266 1 98.31 181 VAL A C 1
ATOM 1386 O O . VAL A 1 181 ? 29.984 13.164 -15.43 1 98.31 181 VAL A O 1
ATOM 1389 N N . ASP A 1 182 ? 29.281 14.844 -16.688 1 97.5 182 ASP A N 1
ATOM 1390 C CA . ASP A 1 182 ? 30.297 15.773 -16.188 1 97.5 182 ASP A CA 1
ATOM 1391 C C . ASP A 1 182 ? 30 16.203 -14.758 1 97.5 182 ASP A C 1
ATOM 1393 O O . ASP A 1 182 ? 28.938 16.766 -14.484 1 97.5 182 ASP A O 1
ATOM 1397 N N . ALA A 1 183 ? 30.922 15.984 -13.867 1 97.19 183 ALA A N 1
ATOM 1398 C CA . ALA A 1 183 ? 30.75 16.359 -12.461 1 97.19 183 ALA A CA 1
ATOM 1399 C C . ALA A 1 183 ? 30.688 17.875 -12.305 1 97.19 183 ALA A C 1
ATOM 1401 O O . ALA A 1 183 ? 30.141 18.391 -11.32 1 97.19 183 ALA A O 1
ATOM 1402 N N . ALA A 1 184 ? 31.156 18.594 -13.258 1 97.44 184 ALA A N 1
ATOM 1403 C CA . ALA A 1 184 ? 31.203 20.062 -13.195 1 97.44 184 ALA A CA 1
ATOM 1404 C C . ALA A 1 184 ? 29.797 20.656 -13.164 1 97.44 184 ALA A C 1
ATOM 1406 O O . ALA A 1 184 ? 29.609 21.766 -12.68 1 97.44 184 ALA A O 1
ATOM 1407 N N . LEU A 1 185 ? 28.859 19.891 -13.656 1 97.69 185 LEU A N 1
ATOM 1408 C CA . LEU A 1 185 ? 27.469 20.344 -13.664 1 97.69 185 LEU A CA 1
ATOM 1409 C C . LEU A 1 185 ? 26.969 20.562 -12.242 1 97.69 185 LEU A C 1
ATOM 1411 O O . LEU A 1 185 ? 26.062 21.375 -12.023 1 97.69 185 LEU A O 1
ATOM 1415 N N . LEU A 1 186 ? 27.516 19.906 -11.258 1 97.88 186 LEU A N 1
ATOM 1416 C CA . LEU A 1 186 ? 27.109 20 -9.859 1 97.88 186 LEU A CA 1
ATOM 1417 C C . LEU A 1 186 ? 27.516 21.328 -9.25 1 97.88 186 LEU A C 1
ATOM 1419 O O . LEU A 1 186 ? 27.031 21.703 -8.188 1 97.88 186 LEU A O 1
ATOM 1423 N N . GLU A 1 187 ? 28.375 22 -9.883 1 97.62 187 GLU A N 1
ATOM 1424 C CA . GLU A 1 187 ? 28.906 23.234 -9.336 1 97.62 187 GLU A CA 1
ATOM 1425 C C . GLU A 1 187 ? 27.922 24.391 -9.516 1 97.62 187 GLU A C 1
ATOM 1427 O O . GLU A 1 187 ? 28.016 25.406 -8.828 1 97.62 187 GLU A O 1
ATOM 1432 N N . THR A 1 188 ? 27.047 24.234 -10.43 1 97.81 188 THR A N 1
ATOM 1433 C CA . THR A 1 188 ? 26 25.25 -10.609 1 97.81 188 THR A CA 1
ATOM 1434 C C . THR A 1 188 ? 24.797 24.938 -9.734 1 97.81 188 THR A C 1
ATOM 1436 O O . THR A 1 188 ? 24.109 23.938 -9.945 1 97.81 188 THR A O 1
ATOM 1439 N N . PRO A 1 189 ? 24.516 25.734 -8.789 1 97.5 189 PRO A N 1
ATOM 1440 C CA . PRO A 1 189 ? 23.359 25.469 -7.93 1 97.5 189 PRO A CA 1
ATOM 1441 C C . PRO A 1 189 ? 22.031 25.531 -8.688 1 97.5 189 PRO A C 1
ATOM 1443 O O . PRO A 1 189 ? 21.891 26.312 -9.633 1 97.5 189 PRO A O 1
ATOM 1446 N N . ILE A 1 190 ? 21.078 24.766 -8.281 1 98 190 ILE A N 1
ATOM 1447 C CA . ILE A 1 190 ? 19.719 24.844 -8.805 1 98 190 ILE A CA 1
ATOM 1448 C C . ILE A 1 190 ? 19.047 26.109 -8.266 1 98 190 ILE A C 1
ATOM 1450 O O . ILE A 1 190 ? 19.078 26.375 -7.062 1 98 190 ILE A O 1
ATOM 1454 N N . ASN A 1 191 ? 18.484 26.922 -9.133 1 97.31 191 ASN A N 1
ATOM 1455 C CA . ASN A 1 191 ? 17.734 28.078 -8.695 1 97.31 191 ASN A CA 1
ATOM 1456 C C . ASN A 1 191 ? 16.375 27.688 -8.109 1 97.31 191 ASN A C 1
ATOM 1458 O O . ASN A 1 191 ? 15.461 27.312 -8.852 1 97.31 191 ASN A O 1
ATOM 1462 N N . LEU A 1 192 ? 16.203 27.844 -6.84 1 97 192 LEU A N 1
ATOM 1463 C CA . LEU A 1 192 ? 14.992 27.375 -6.16 1 97 192 LEU A CA 1
ATOM 1464 C C . LEU A 1 192 ? 14.07 28.547 -5.832 1 97 192 LEU A C 1
ATOM 1466 O O . LEU A 1 192 ? 13.094 28.375 -5.094 1 97 192 LEU A O 1
ATOM 1470 N N . GLU A 1 193 ? 14.312 29.703 -6.344 1 95.19 193 GLU A N 1
ATOM 1471 C CA . GLU A 1 193 ? 13.5 30.875 -6.055 1 95.19 193 GLU A CA 1
ATOM 1472 C C . GLU A 1 193 ? 12.336 31 -7.035 1 95.19 193 GLU A C 1
ATOM 1474 O O . GLU A 1 193 ? 12.516 30.828 -8.242 1 95.19 193 GLU A O 1
ATOM 1479 N N . PRO A 1 194 ? 11.164 31.297 -6.508 1 95.94 194 PRO A N 1
ATOM 1480 C CA . PRO A 1 194 ? 10.031 31.5 -7.414 1 95.94 194 PRO A CA 1
ATOM 1481 C C . PRO A 1 194 ? 10.102 32.812 -8.172 1 95.94 194 PRO A C 1
ATOM 1483 O O . PRO A 1 194 ? 10.75 33.75 -7.715 1 95.94 194 PRO A O 1
ATOM 1486 N N . HIS A 1 195 ? 9.406 32.812 -9.281 1 94.69 195 HIS A N 1
ATOM 1487 C CA . HIS A 1 195 ? 9.258 34.062 -10.008 1 94.69 195 HIS A CA 1
ATOM 1488 C C . HIS A 1 195 ? 8.25 35 -9.32 1 94.69 195 HIS A C 1
ATOM 1490 O O . HIS A 1 195 ? 7.207 34.531 -8.852 1 94.69 195 HIS A O 1
ATOM 1496 N N . VAL A 1 196 ? 8.57 36.312 -9.203 1 97.12 196 VAL A N 1
ATOM 1497 C CA . VAL A 1 196 ? 7.691 37.312 -8.609 1 97.12 196 VAL A CA 1
ATOM 1498 C C . VAL A 1 196 ? 7.551 38.5 -9.555 1 97.12 196 VAL A C 1
ATOM 1500 O O . VAL A 1 196 ? 8.547 39.062 -10 1 97.12 196 VAL A O 1
ATOM 1503 N N . ASP A 1 197 ? 6.285 38.812 -9.906 1 98.12 197 ASP A N 1
ATOM 1504 C CA . ASP A 1 197 ? 6.012 40.094 -10.586 1 98.12 197 ASP A CA 1
ATOM 1505 C C . ASP A 1 197 ? 6.035 41.25 -9.602 1 98.12 197 ASP A C 1
ATOM 1507 O O . ASP A 1 197 ? 5.043 41.531 -8.922 1 98.12 197 ASP A O 1
ATOM 1511 N N . GLU A 1 198 ? 7.047 42.031 -9.656 1 97.56 198 GLU A N 1
ATOM 1512 C CA . GLU A 1 198 ? 7.289 43.062 -8.656 1 97.56 198 GLU A CA 1
ATOM 1513 C C . GLU A 1 198 ? 6.211 44.156 -8.711 1 97.56 198 GLU A C 1
ATOM 1515 O O . GLU A 1 198 ? 5.789 44.656 -7.668 1 97.56 198 GLU A O 1
ATOM 1520 N N . LYS A 1 199 ? 5.824 44.531 -9.867 1 98.12 199 LYS A N 1
ATOM 1521 C CA . LYS A 1 199 ? 4.781 45.531 -10.008 1 98.12 199 LYS A CA 1
ATOM 1522 C C . LYS A 1 199 ? 3.473 45.062 -9.375 1 98.12 199 LYS A C 1
ATOM 1524 O O . LYS A 1 199 ? 2.846 45.812 -8.609 1 98.12 199 LYS A O 1
ATOM 1529 N N . THR A 1 200 ? 3.15 43.875 -9.734 1 98.38 200 THR A N 1
ATOM 1530 C CA . THR A 1 200 ? 1.927 43.312 -9.188 1 98.38 200 THR A CA 1
ATOM 1531 C C . THR A 1 200 ? 2.027 43.156 -7.668 1 98.38 200 THR A C 1
ATOM 1533 O O . THR A 1 200 ? 1.055 43.406 -6.953 1 98.38 200 THR A O 1
ATOM 1536 N N . GLN A 1 201 ? 3.154 42.75 -7.18 1 98.31 201 GLN A N 1
ATOM 1537 C CA . GLN A 1 201 ? 3.369 42.625 -5.742 1 98.31 201 GLN A CA 1
ATOM 1538 C C . GLN A 1 201 ? 3.195 43.969 -5.055 1 98.31 201 GLN A C 1
ATOM 1540 O O . GLN A 1 201 ? 2.553 44.062 -4.008 1 98.31 201 GLN A O 1
ATOM 1545 N N . ASP A 1 202 ? 3.703 45.031 -5.691 1 98.44 202 ASP A N 1
ATOM 1546 C CA . ASP A 1 202 ? 3.578 46.375 -5.117 1 98.44 202 ASP A CA 1
ATOM 1547 C C . ASP A 1 202 ? 2.117 46.812 -5.062 1 98.44 202 ASP A C 1
ATOM 1549 O O . ASP A 1 202 ? 1.684 47.438 -4.082 1 98.44 202 ASP A O 1
ATOM 1553 N N . GLU A 1 203 ? 1.447 46.5 -6.094 1 98.62 203 GLU A N 1
ATOM 1554 C CA . GLU A 1 203 ? 0.026 46.844 -6.141 1 98.62 203 GLU A CA 1
ATOM 1555 C C . GLU A 1 203 ? -0.752 46.094 -5.066 1 98.62 203 GLU A C 1
ATOM 1557 O O . GLU A 1 203 ? -1.644 46.656 -4.426 1 98.62 203 GLU A O 1
ATOM 1562 N N . ALA A 1 204 ? -0.418 44.844 -4.926 1 98.75 204 ALA A N 1
ATOM 1563 C CA . ALA A 1 204 ? -1.069 44.031 -3.904 1 98.75 204 ALA A CA 1
ATOM 1564 C C . ALA A 1 204 ? -0.777 44.562 -2.506 1 98.75 204 ALA A C 1
ATOM 1566 O O . ALA A 1 204 ? -1.676 44.656 -1.665 1 98.75 204 ALA A O 1
ATOM 1567 N N . VAL A 1 205 ? 0.463 44.906 -2.268 1 98.69 205 VAL A N 1
ATOM 1568 C CA . VAL A 1 205 ? 0.871 45.438 -0.972 1 98.69 205 VAL A CA 1
ATOM 1569 C C . VAL A 1 205 ? 0.09 46.719 -0.667 1 98.69 205 VAL A C 1
ATOM 1571 O O . VAL A 1 205 ? -0.404 46.906 0.448 1 98.69 205 VAL A O 1
ATOM 1574 N N . LYS A 1 206 ? -0.048 47.594 -1.607 1 98.38 206 LYS A N 1
ATOM 1575 C CA . LYS A 1 206 ? -0.801 48.812 -1.434 1 98.38 206 LYS A CA 1
ATOM 1576 C C . LYS A 1 206 ? -2.271 48.531 -1.139 1 98.38 206 LYS A C 1
ATOM 1578 O O . LYS A 1 206 ? -2.863 49.156 -0.248 1 98.38 206 LYS A O 1
ATOM 1583 N N . ALA A 1 207 ? -2.805 47.656 -1.919 1 98.44 207 ALA A N 1
ATOM 1584 C CA . ALA A 1 207 ? -4.207 47.281 -1.735 1 98.44 207 ALA A CA 1
ATOM 1585 C C . ALA A 1 207 ? -4.453 46.719 -0.339 1 98.44 207 ALA A C 1
ATOM 1587 O O . ALA A 1 207 ? -5.461 47.031 0.296 1 98.44 207 ALA A O 1
ATOM 1588 N N . ILE A 1 208 ? -3.58 45.875 0.124 1 98.56 208 ILE A N 1
ATOM 1589 C CA . ILE A 1 208 ? -3.705 45.25 1.438 1 98.56 208 ILE A CA 1
ATOM 1590 C C . ILE A 1 208 ? -3.576 46.312 2.525 1 98.56 208 ILE A C 1
ATOM 1592 O O . ILE A 1 208 ? -4.383 46.344 3.457 1 98.56 208 ILE A O 1
ATOM 1596 N N . THR A 1 209 ? -2.561 47.188 2.41 1 97.56 209 THR A N 1
ATOM 1597 C CA . THR A 1 209 ? -2.334 48.219 3.418 1 97.56 209 THR A CA 1
ATOM 1598 C C . THR A 1 209 ? -3.527 49.156 3.496 1 97.56 209 THR A C 1
ATOM 1600 O O . THR A 1 209 ? -3.92 49.594 4.586 1 97.56 209 THR A O 1
ATOM 1603 N N . ASP A 1 210 ? -4.094 49.5 2.375 1 97.38 210 ASP A N 1
ATOM 1604 C CA . ASP A 1 210 ? -5.281 50.344 2.348 1 97.38 210 ASP A CA 1
ATOM 1605 C C . ASP A 1 210 ? -6.453 49.688 3.061 1 97.38 210 ASP A C 1
ATOM 1607 O O . ASP A 1 210 ? -7.148 50.312 3.854 1 97.38 210 ASP A O 1
ATOM 1611 N N . ALA A 1 211 ? -6.641 48.438 2.77 1 97.75 211 ALA A N 1
ATOM 1612 C CA . ALA A 1 211 ? -7.742 47.688 3.373 1 97.75 211 ALA A CA 1
ATOM 1613 C C . ALA A 1 211 ? -7.566 47.594 4.887 1 97.75 211 ALA A C 1
ATOM 1615 O O . ALA A 1 211 ? -8.531 47.75 5.641 1 97.75 211 ALA A O 1
ATOM 1616 N N . VAL A 1 212 ? -6.371 47.312 5.309 1 97.31 212 VAL A N 1
ATOM 1617 C CA . VAL A 1 212 ? -6.07 47.188 6.727 1 97.31 212 VAL A CA 1
ATOM 1618 C C . VAL A 1 212 ? -6.281 48.531 7.434 1 97.31 212 VAL A C 1
ATOM 1620 O O . VAL A 1 212 ? -6.855 48.562 8.523 1 97.31 212 VAL A O 1
ATOM 1623 N N . THR A 1 213 ? -5.875 49.531 6.797 1 95.62 213 THR A N 1
ATOM 1624 C CA . THR A 1 213 ? -6 50.875 7.375 1 95.62 213 THR A CA 1
ATOM 1625 C C . THR A 1 213 ? -7.469 51.25 7.562 1 95.62 213 THR A C 1
ATOM 1627 O O . THR A 1 213 ? -7.824 51.906 8.531 1 95.62 213 THR A O 1
ATOM 1630 N N . GLN A 1 214 ? -8.266 50.812 6.73 1 96.38 214 GLN A N 1
ATOM 1631 C CA . GLN A 1 214 ? -9.68 51.156 6.734 1 96.38 214 GLN A CA 1
ATOM 1632 C C . GLN A 1 214 ? -10.469 50.281 7.695 1 96.38 214 GLN A C 1
ATOM 1634 O O . GLN A 1 214 ? -11.578 50.625 8.094 1 96.38 214 GLN A O 1
ATOM 1639 N N . ALA A 1 215 ? -9.914 49.188 8.078 1 97 215 ALA A N 1
ATOM 1640 C CA . ALA A 1 215 ? -10.617 48.219 8.922 1 97 215 ALA A CA 1
ATOM 1641 C C . ALA A 1 215 ? -10.586 48.656 10.391 1 97 215 ALA A C 1
ATOM 1643 O O . ALA A 1 215 ? -9.578 49.188 10.867 1 97 215 ALA A O 1
ATOM 1644 N N . LYS A 1 216 ? -11.664 48.406 11.062 1 96.19 216 LYS A N 1
ATOM 1645 C CA . LYS A 1 216 ? -11.75 48.688 12.492 1 96.19 216 LYS A CA 1
ATOM 1646 C C . LYS A 1 216 ? -11.281 47.469 13.305 1 96.19 216 LYS A C 1
ATOM 1648 O O . LYS A 1 216 ? -10.672 47.625 14.367 1 96.19 216 LYS A O 1
ATOM 1653 N N . TYR A 1 217 ? -11.656 46.312 12.828 1 96.12 217 TYR A N 1
ATOM 1654 C CA . TYR A 1 217 ? -11.328 45.094 13.555 1 96.12 217 TYR A CA 1
ATOM 1655 C C . TYR A 1 217 ? -10.719 44.062 12.625 1 96.12 217 TYR A C 1
ATOM 1657 O O . TYR A 1 217 ? -11.273 42.969 12.453 1 96.12 217 TYR A O 1
ATOM 1665 N N . PRO A 1 218 ? -9.508 44.344 12.102 1 97.25 218 PRO A N 1
ATOM 1666 C CA . PRO A 1 218 ? -8.836 43.344 11.273 1 97.25 218 PRO A CA 1
ATOM 1667 C C . PRO A 1 218 ? -8.297 42.156 12.086 1 97.25 218 PRO A C 1
ATOM 1669 O O . PRO A 1 218 ? -7.863 42.344 13.227 1 97.25 218 PRO A O 1
ATOM 1672 N N . THR A 1 219 ? -8.383 40.969 11.586 1 97.31 219 THR A N 1
ATOM 1673 C CA . THR A 1 219 ? -7.809 39.781 12.188 1 97.31 219 THR A CA 1
ATOM 1674 C C . THR A 1 219 ? -7.027 38.969 11.148 1 97.31 219 THR A C 1
ATOM 1676 O O . THR A 1 219 ? -7.145 39.219 9.945 1 97.31 219 THR A O 1
ATOM 1679 N N . ILE A 1 220 ? -6.176 38.062 11.617 1 98.19 220 ILE A N 1
ATOM 1680 C CA . ILE A 1 220 ? -5.395 37.188 10.758 1 98.19 220 ILE A CA 1
ATOM 1681 C C . ILE A 1 220 ? -5.777 35.719 11.016 1 98.19 220 ILE A C 1
ATOM 1683 O O . ILE A 1 220 ? -5.988 35.344 12.172 1 98.19 220 ILE A O 1
ATOM 1687 N N . LEU A 1 221 ? -5.977 34.938 9.984 1 98.75 221 LEU A N 1
ATOM 1688 C CA . LEU A 1 221 ? -6.137 33.5 10.055 1 98.75 221 LEU A CA 1
ATOM 1689 C C . LEU A 1 221 ? -4.977 32.781 9.367 1 98.75 221 LEU A C 1
ATOM 1691 O O . LEU A 1 221 ? -4.844 32.844 8.141 1 98.75 221 LEU A O 1
ATOM 1695 N N . VAL A 1 222 ? -4.148 32.094 10.148 1 98.75 222 VAL A N 1
ATOM 1696 C CA . VAL A 1 222 ? -2.965 31.406 9.648 1 98.75 222 VAL A CA 1
ATOM 1697 C C . VAL A 1 222 ? -3.305 29.953 9.344 1 98.75 222 VAL A C 1
ATOM 1699 O O . VAL A 1 222 ? -3.945 29.281 10.148 1 98.75 222 VAL A O 1
ATOM 1702 N N . ASP A 1 223 ? -2.859 29.484 8.164 1 98.5 223 ASP A N 1
ATOM 1703 C CA . ASP A 1 223 ? -3.135 28.094 7.793 1 98.5 223 ASP A CA 1
ATOM 1704 C C . ASP A 1 223 ? -1.891 27.422 7.215 1 98.5 223 ASP A C 1
ATOM 1706 O O . ASP A 1 223 ? -0.797 28 7.258 1 98.5 223 ASP A O 1
ATOM 1710 N N . ALA A 1 224 ? -1.979 26.281 6.711 1 97.75 224 ALA A N 1
ATOM 1711 C CA . ALA A 1 224 ? -0.906 25.312 6.535 1 97.75 224 ALA A CA 1
ATOM 1712 C C . ALA A 1 224 ? 0.015 25.703 5.387 1 97.75 224 ALA A C 1
ATOM 1714 O O . ALA A 1 224 ? 1.209 25.406 5.406 1 97.75 224 ALA A O 1
ATOM 1715 N N . LEU A 1 225 ? -0.531 26.406 4.379 1 98.25 225 LEU A N 1
ATOM 1716 C CA . LEU A 1 225 ? 0.291 26.656 3.203 1 98.25 225 LEU A CA 1
ATOM 1717 C C . LEU A 1 225 ? 1.419 27.625 3.531 1 98.25 225 LEU A C 1
ATOM 1719 O O . LEU A 1 225 ? 2.41 27.703 2.803 1 98.25 225 LEU A O 1
ATOM 1723 N N . VAL A 1 226 ? 1.273 28.359 4.656 1 98.25 226 VAL A N 1
ATOM 1724 C CA . VAL A 1 226 ? 2.348 29.219 5.133 1 98.25 226 VAL A CA 1
ATOM 1725 C C . VAL A 1 226 ? 3.602 28.391 5.391 1 98.25 226 VAL A C 1
ATOM 1727 O O . VAL A 1 226 ? 4.695 28.75 4.941 1 98.25 226 VAL A O 1
ATOM 1730 N N . GLN A 1 227 ? 3.385 27.266 6.078 1 97.31 227 GLN A N 1
ATOM 1731 C CA . GLN A 1 227 ? 4.5 26.375 6.387 1 97.31 227 GLN A CA 1
ATOM 1732 C C . GLN A 1 227 ? 4.988 25.641 5.137 1 97.31 227 GLN A C 1
ATOM 1734 O O . GLN A 1 227 ? 6.195 25.484 4.938 1 97.31 227 GLN A O 1
ATOM 1739 N N . ARG A 1 228 ? 4.094 25.219 4.293 1 97.94 228 ARG A N 1
ATOM 1740 C CA . ARG A 1 228 ? 4.434 24.406 3.129 1 97.94 228 ARG A CA 1
ATOM 1741 C C . ARG A 1 228 ? 5.293 25.203 2.145 1 97.94 228 ARG A C 1
ATOM 1743 O O . ARG A 1 228 ? 6.062 24.609 1.377 1 97.94 228 ARG A O 1
ATOM 1750 N N . PHE A 1 229 ? 5.121 26.516 2.188 1 97.75 229 PHE A N 1
ATOM 1751 C CA . PHE A 1 229 ? 5.867 27.359 1.266 1 97.75 229 PHE A CA 1
ATOM 1752 C C . PHE A 1 229 ? 6.902 28.203 2.012 1 97.75 229 PHE A C 1
ATOM 1754 O O . PHE A 1 229 ? 7.285 29.281 1.551 1 97.75 229 PHE A O 1
ATOM 1761 N N . ASN A 1 230 ? 7.305 27.797 3.188 1 96.06 230 ASN A N 1
ATOM 1762 C CA . ASN A 1 230 ? 8.453 28.266 3.951 1 96.06 230 ASN A CA 1
ATOM 1763 C C . ASN A 1 230 ? 8.32 29.734 4.332 1 96.06 230 ASN A C 1
ATOM 1765 O O . ASN A 1 230 ? 9.273 30.5 4.23 1 96.06 230 ASN A O 1
ATOM 1769 N N . ALA A 1 231 ? 7.133 30.109 4.793 1 97.81 231 ALA A N 1
ATOM 1770 C CA . ALA A 1 231 ? 6.902 31.516 5.09 1 97.81 231 ALA A CA 1
ATOM 1771 C C . ALA A 1 231 ? 6.512 31.719 6.551 1 97.81 231 ALA A C 1
ATOM 1773 O O . ALA A 1 231 ? 5.918 32.719 6.91 1 97.81 231 ALA A O 1
ATOM 1774 N N . ALA A 1 232 ? 6.793 30.75 7.41 1 97.44 232 ALA A N 1
ATOM 1775 C CA . ALA A 1 232 ? 6.363 30.812 8.805 1 97.44 232 ALA A CA 1
ATOM 1776 C C . ALA A 1 232 ? 7.016 31.984 9.531 1 97.44 232 ALA A C 1
ATOM 1778 O O . ALA A 1 232 ? 6.355 32.688 10.305 1 97.44 232 ALA A O 1
ATOM 1779 N N . GLN A 1 233 ? 8.289 32.219 9.297 1 97.06 233 GLN A N 1
ATOM 1780 C CA . GLN A 1 233 ? 9 33.312 9.953 1 97.06 233 GLN A CA 1
ATOM 1781 C C . GLN A 1 233 ? 8.453 34.656 9.516 1 97.06 233 GLN A C 1
ATOM 1783 O O . GLN A 1 233 ? 8.219 35.531 10.352 1 97.06 233 GLN A O 1
ATOM 1788 N N . GLU A 1 234 ? 8.242 34.812 8.266 1 98.31 234 GLU A N 1
ATOM 1789 C CA . GLU A 1 234 ? 7.688 36.031 7.719 1 98.31 234 GLU A CA 1
ATOM 1790 C C . GLU A 1 234 ? 6.27 36.281 8.234 1 98.31 234 GLU A C 1
ATOM 1792 O O . GLU A 1 234 ? 5.883 37.438 8.469 1 98.31 234 GLU A O 1
ATOM 1797 N N . THR A 1 235 ? 5.551 35.219 8.383 1 98.56 235 THR A N 1
ATOM 1798 C CA . THR A 1 235 ? 4.195 35.312 8.922 1 98.56 235 THR A CA 1
ATOM 1799 C C . THR A 1 235 ? 4.223 35.781 10.367 1 98.56 235 THR A C 1
ATOM 1801 O O . THR A 1 235 ? 3.428 36.656 10.758 1 98.56 235 THR A O 1
ATOM 1804 N N . ALA A 1 236 ? 5.117 35.25 11.148 1 97.94 236 ALA A N 1
ATOM 1805 C CA . ALA A 1 236 ? 5.258 35.656 12.539 1 97.94 236 ALA A CA 1
ATOM 1806 C C . ALA A 1 236 ? 5.605 37.156 12.633 1 97.94 236 ALA A C 1
ATOM 1808 O O . ALA A 1 236 ? 5.078 37.875 13.484 1 97.94 236 ALA A O 1
ATOM 1809 N N . GLN A 1 237 ? 6.445 37.594 11.75 1 97.25 237 GLN A N 1
ATOM 1810 C CA . GLN A 1 237 ? 6.824 39 11.719 1 97.25 237 GLN A CA 1
ATOM 1811 C C . GLN A 1 237 ? 5.629 39.906 11.367 1 97.25 237 GLN A C 1
ATOM 1813 O O . GLN A 1 237 ? 5.434 40.938 11.977 1 97.25 237 GLN A O 1
ATOM 1818 N N . LEU A 1 238 ? 4.871 39.438 10.43 1 97.56 238 LEU A N 1
ATOM 1819 C CA . LEU A 1 238 ? 3.695 40.188 10.016 1 97.56 238 LEU A CA 1
ATOM 1820 C C . LEU A 1 238 ? 2.684 40.281 11.156 1 97.56 238 LEU A C 1
ATOM 1822 O O . LEU A 1 238 ? 2.109 41.344 11.398 1 97.56 238 LEU A O 1
ATOM 1826 N N . VAL A 1 239 ? 2.451 39.188 11.797 1 96.19 239 VAL A N 1
ATOM 1827 C CA . VAL A 1 239 ? 1.497 39.125 12.898 1 96.19 239 VAL A CA 1
ATOM 1828 C C . VAL A 1 239 ? 1.916 40.094 14.008 1 96.19 239 VAL A C 1
ATOM 1830 O O . VAL A 1 239 ? 1.084 40.844 14.547 1 96.19 239 VAL A O 1
ATOM 1833 N N . ARG A 1 240 ? 3.18 40.188 14.336 1 94.75 240 ARG A N 1
ATOM 1834 C CA . ARG A 1 240 ? 3.697 41.094 15.359 1 94.75 240 ARG A CA 1
ATOM 1835 C C . ARG A 1 240 ? 3.566 42.562 14.938 1 94.75 240 ARG A C 1
ATOM 1837 O O . ARG A 1 240 ? 3.207 43.406 15.742 1 94.75 240 ARG A O 1
ATOM 1844 N N . LYS A 1 241 ? 3.861 42.75 13.688 1 95.31 241 LYS A N 1
ATOM 1845 C CA . LYS A 1 241 ? 3.834 44.094 13.164 1 95.31 241 LYS A CA 1
ATOM 1846 C C . LYS A 1 241 ? 2.41 44.656 13.125 1 95.31 241 LYS A C 1
ATOM 1848 O O . LYS A 1 241 ? 2.18 45.812 13.453 1 95.31 241 LYS A O 1
ATOM 1853 N N . LEU A 1 242 ? 1.497 43.875 12.68 1 95.38 242 LEU A N 1
ATOM 1854 C CA . LEU A 1 242 ? 0.103 44.281 12.594 1 95.38 242 LEU A CA 1
ATOM 1855 C C . LEU A 1 242 ? -0.504 44.469 13.984 1 95.38 242 LEU A C 1
ATOM 1857 O O . LEU A 1 242 ? -1.342 45.344 14.195 1 95.38 242 LEU A O 1
ATOM 1861 N N . ASN A 1 243 ? -0.097 43.531 14.906 1 95.38 243 ASN A N 1
ATOM 1862 C CA . ASN A 1 243 ? -0.513 43.594 16.297 1 95.38 243 ASN A CA 1
ATOM 1863 C C . ASN A 1 243 ? -2.031 43.531 16.438 1 95.38 243 ASN A C 1
ATOM 1865 O O . ASN A 1 243 ? -2.629 44.344 17.141 1 95.38 243 ASN A O 1
ATOM 1869 N N . VAL A 1 244 ? -2.666 42.719 15.711 1 95.81 244 VAL A N 1
ATOM 1870 C CA . VAL A 1 244 ? -4.098 42.438 15.766 1 95.81 244 VAL A CA 1
ATOM 1871 C C . VAL A 1 244 ? -4.328 41 16.219 1 95.81 244 VAL A C 1
ATOM 1873 O O . VAL A 1 244 ? -3.41 40.188 16.172 1 95.81 244 VAL A O 1
ATOM 1876 N N . PRO A 1 245 ? -5.559 40.625 16.703 1 97.06 245 PRO A N 1
ATOM 1877 C CA . PRO A 1 245 ? -5.832 39.219 17.047 1 97.06 245 PRO A CA 1
ATOM 1878 C C . PRO A 1 245 ? -5.609 38.281 15.859 1 97.06 245 PRO A C 1
ATOM 1880 O O . PRO A 1 245 ? -5.945 38.625 14.727 1 97.06 245 PRO A O 1
ATOM 1883 N N . PHE A 1 246 ? -5.031 37.156 16.156 1 97.5 246 PHE A N 1
ATOM 1884 C CA . PHE A 1 246 ? -4.906 36.188 15.062 1 97.5 246 PHE A CA 1
ATOM 1885 C C . PHE A 1 246 ? -5.316 34.812 15.531 1 97.5 246 PHE A C 1
ATOM 1887 O O . PHE A 1 246 ? -5.289 34.5 16.734 1 97.5 246 PHE A O 1
ATOM 1894 N N . PHE A 1 247 ? -5.754 34 14.609 1 98.19 247 PHE A N 1
ATOM 1895 C CA . PHE A 1 247 ? -6.25 32.625 14.766 1 98.19 247 PHE A CA 1
ATOM 1896 C C . PHE A 1 247 ? -5.473 31.672 13.883 1 98.19 247 PHE A C 1
ATOM 1898 O O . PHE A 1 247 ? -4.816 32.094 12.922 1 98.19 247 PHE A O 1
ATOM 1905 N N . SER A 1 248 ? -5.504 30.438 14.227 1 98.12 248 SER A N 1
ATOM 1906 C CA . SER A 1 248 ? -5.047 29.375 13.336 1 98.12 248 SER A CA 1
ATOM 1907 C C . SER A 1 248 ? -6.207 28.484 12.898 1 98.12 248 SER A C 1
ATOM 1909 O O . SER A 1 248 ? -7.129 28.234 13.68 1 98.12 248 SER A O 1
ATOM 1911 N N . ALA A 1 249 ? -6.156 28.109 11.633 1 97.69 249 ALA A N 1
ATOM 1912 C CA . ALA A 1 249 ? -6.953 26.938 11.273 1 97.69 249 ALA A CA 1
ATOM 1913 C C . ALA A 1 249 ? -6.363 25.672 11.867 1 97.69 249 ALA A C 1
ATOM 1915 O O . ALA A 1 249 ? -5.273 25.688 12.445 1 97.69 249 ALA A O 1
ATOM 1916 N N . THR A 1 250 ? -7.059 24.594 11.734 1 96.38 250 THR A N 1
ATOM 1917 C CA . THR A 1 250 ? -6.59 23.328 12.312 1 96.38 250 THR A CA 1
ATOM 1918 C C . THR A 1 250 ? -5.266 22.906 11.688 1 96.38 250 THR A C 1
ATOM 1920 O O . THR A 1 250 ? -4.324 22.547 12.398 1 96.38 250 THR A O 1
ATOM 1923 N N . MET A 1 251 ? -5.145 23 10.414 1 97.31 251 MET A N 1
ATOM 1924 C CA . MET A 1 251 ? -3.93 22.578 9.719 1 97.31 251 MET A CA 1
ATOM 1925 C C . MET A 1 251 ? -2.811 23.594 9.93 1 97.31 251 MET A C 1
ATOM 1927 O O . MET A 1 251 ? -1.638 23.297 9.711 1 97.31 251 MET A O 1
ATOM 1931 N N . GLY A 1 252 ? -3.119 24.797 10.359 1 97.69 252 GLY A N 1
ATOM 1932 C CA . GLY A 1 252 ? -2.133 25.844 10.586 1 97.69 252 GLY A CA 1
ATOM 1933 C C . GLY A 1 252 ? -1.671 25.922 12.031 1 97.69 252 GLY A C 1
ATOM 1934 O O . GLY A 1 252 ? -0.85 26.766 12.383 1 97.69 252 GLY A O 1
ATOM 1935 N N . LYS A 1 253 ? -2.201 25 12.852 1 97.94 253 LYS A N 1
ATOM 1936 C CA . LYS A 1 253 ? -1.884 25.031 14.281 1 97.94 253 LYS A CA 1
ATOM 1937 C C . LYS A 1 253 ? -0.378 24.922 14.508 1 97.94 253 LYS A C 1
ATOM 1939 O O . LYS A 1 253 ? 0.285 24.047 13.938 1 97.94 253 LYS A O 1
ATOM 1944 N N . GLY A 1 254 ? 0.18 25.844 15.211 1 96.75 254 GLY A N 1
ATOM 1945 C CA . GLY A 1 254 ? 1.586 25.797 15.578 1 96.75 254 GLY A CA 1
ATOM 1946 C C . GLY A 1 254 ? 2.488 26.469 14.555 1 96.75 254 GLY A C 1
ATOM 1947 O O . GLY A 1 254 ? 3.688 26.625 14.797 1 96.75 254 GLY A O 1
ATOM 1948 N N . VAL A 1 255 ? 1.949 26.922 13.398 1 97.31 255 VAL A N 1
ATOM 1949 C CA . VAL A 1 255 ? 2.766 27.578 12.383 1 97.31 255 VAL A CA 1
ATOM 1950 C C . VAL A 1 255 ? 3.34 28.875 12.93 1 97.31 255 VAL A C 1
ATOM 1952 O O . VAL A 1 255 ? 4.523 29.172 12.742 1 97.31 255 VAL A O 1
ATOM 1955 N N . VAL A 1 256 ? 2.486 29.688 13.477 1 97.81 256 VAL A N 1
ATOM 1956 C CA . VAL A 1 256 ? 2.912 30.781 14.344 1 97.81 256 VAL A CA 1
ATOM 1957 C C . VAL A 1 256 ? 2.756 30.375 15.805 1 97.81 256 VAL A C 1
ATOM 1959 O O . VAL A 1 256 ? 1.748 29.781 16.188 1 97.81 256 VAL A O 1
ATOM 1962 N N . ASP A 1 257 ? 3.75 30.672 16.516 1 97.31 257 ASP A N 1
ATOM 1963 C CA . ASP A 1 257 ? 3.811 30.234 17.906 1 97.31 257 ASP A CA 1
ATOM 1964 C C . ASP A 1 257 ? 2.564 30.672 18.672 1 97.31 257 ASP A C 1
ATOM 1966 O O . ASP A 1 257 ? 2.168 31.828 18.625 1 97.31 257 ASP A O 1
ATOM 1970 N N . GLU A 1 258 ? 2 29.719 19.422 1 96.94 258 GLU A N 1
ATOM 1971 C CA . GLU A 1 258 ? 0.751 29.984 20.141 1 96.94 258 GLU A CA 1
ATOM 1972 C C . GLU A 1 258 ? 0.994 30.812 21.391 1 96.94 258 GLU A C 1
ATOM 1974 O O . GLU A 1 258 ? 0.048 31.328 21.984 1 96.94 258 GLU A O 1
ATOM 1979 N N . THR A 1 259 ? 2.254 31.016 21.688 1 96.75 259 THR A N 1
ATOM 1980 C CA . THR A 1 259 ? 2.584 31.844 22.844 1 96.75 259 THR A CA 1
ATOM 1981 C C . THR A 1 259 ? 2.627 33.312 22.469 1 96.75 259 THR A C 1
ATOM 1983 O O . THR A 1 259 ? 2.781 34.188 23.328 1 96.75 259 THR A O 1
ATOM 1986 N N . GLU A 1 260 ? 2.5 33.594 21.156 1 95.69 260 GLU A N 1
ATOM 1987 C CA . GLU A 1 260 ? 2.393 35 20.734 1 95.69 260 GLU A CA 1
ATOM 1988 C C . GLU A 1 260 ? 1.234 35.688 21.438 1 95.69 260 GLU A C 1
ATOM 1990 O O . GLU A 1 260 ? 0.173 35.094 21.641 1 95.69 260 GLU A O 1
ATOM 1995 N N . GLU A 1 261 ? 1.452 36.906 21.781 1 92.81 261 GLU A N 1
ATOM 1996 C CA . GLU A 1 261 ? 0.538 37.656 22.625 1 92.81 261 GLU A CA 1
ATOM 1997 C C . GLU A 1 261 ? -0.846 37.781 22 1 92.81 261 GLU A C 1
ATOM 1999 O O . GLU A 1 261 ? -1.86 37.719 22.688 1 92.81 261 GLU A O 1
ATOM 2004 N N . ASN A 1 262 ? -0.909 37.938 20.734 1 95.06 262 ASN A N 1
ATOM 2005 C CA . ASN A 1 262 ? -2.18 38.219 20.062 1 95.06 262 ASN A CA 1
ATOM 2006 C C . ASN A 1 262 ? -2.852 36.938 19.594 1 95.06 262 ASN A C 1
ATOM 2008 O O . ASN A 1 262 ? -3.863 36.969 18.891 1 95.06 262 ASN A O 1
ATOM 2012 N N . PHE A 1 263 ? -2.332 35.812 19.969 1 97.06 263 PHE A N 1
ATOM 2013 C CA . PHE A 1 263 ? -2.955 34.531 19.578 1 97.06 263 PHE A CA 1
ATOM 2014 C C . PHE A 1 263 ? -4.262 34.344 20.344 1 97.06 263 PHE A C 1
ATOM 2016 O O . PHE A 1 263 ? -4.289 34.406 21.578 1 97.06 263 PHE A O 1
ATOM 2023 N N . VAL A 1 264 ? -5.352 34.031 19.625 1 97.38 264 VAL A N 1
ATOM 2024 C CA . VAL A 1 264 ? -6.656 33.875 20.266 1 97.38 264 VAL A CA 1
ATOM 2025 C C . VAL A 1 264 ? -6.988 32.375 20.406 1 97.38 264 VAL A C 1
ATOM 2027 O O . VAL A 1 264 ? -7.477 31.953 21.453 1 97.38 264 VAL A O 1
ATOM 2030 N N . GLY A 1 265 ? -6.793 31.594 19.328 1 97.12 265 GLY A N 1
ATOM 2031 C CA . GLY A 1 265 ? -7.105 30.172 19.359 1 97.12 265 GLY A CA 1
ATOM 2032 C C . GLY A 1 265 ? -7.262 29.562 17.984 1 97.12 265 GLY A C 1
ATOM 2033 O O . GLY A 1 265 ? -7.023 30.219 16.984 1 97.12 265 GLY A O 1
ATOM 2034 N N . VAL A 1 266 ? -7.562 28.266 17.953 1 97.38 266 VAL A N 1
ATOM 2035 C CA . VAL A 1 266 ? -7.824 27.531 16.719 1 97.38 266 VAL A CA 1
ATOM 2036 C C . VAL A 1 266 ? -9.281 27.734 16.312 1 97.38 266 VAL A C 1
ATOM 2038 O O . VAL A 1 266 ? -10.195 27.297 17.016 1 97.38 266 VAL A O 1
ATOM 2041 N N . TRP A 1 267 ? -9.484 28.438 15.203 1 97.69 267 TRP A N 1
ATOM 2042 C CA . TRP A 1 267 ? -10.828 28.688 14.703 1 97.69 267 TRP A CA 1
ATOM 2043 C C . TRP A 1 267 ? -11.25 27.609 13.711 1 97.69 267 TRP A C 1
ATOM 2045 O O . TRP A 1 267 ? -10.969 27.719 12.516 1 97.69 267 TRP A O 1
ATOM 2055 N N . ASN A 1 268 ? -11.961 26.641 14.188 1 96 268 ASN A N 1
ATOM 2056 C CA . ASN A 1 268 ? -12.492 25.562 13.359 1 96 268 ASN A CA 1
ATOM 2057 C C . ASN A 1 268 ? -13.984 25.734 13.102 1 96 268 ASN A C 1
ATOM 2059 O O . ASN A 1 268 ? -14.781 24.844 13.422 1 96 268 ASN A O 1
ATOM 2063 N N . GLY A 1 269 ? -14.312 26.875 12.531 1 93.94 269 GLY A N 1
ATOM 2064 C CA . GLY A 1 269 ? -15.703 27.156 12.219 1 93.94 269 GLY A CA 1
ATOM 2065 C C . GLY A 1 269 ? -16.609 27.141 13.43 1 93.94 269 GLY A C 1
ATOM 2066 O O . GLY A 1 269 ? -16.328 27.797 14.438 1 93.94 269 GLY A O 1
ATOM 2067 N N . GLU A 1 270 ? -17.625 26.375 13.297 1 93 270 GLU A N 1
ATOM 2068 C CA . GLU A 1 270 ? -18.625 26.312 14.352 1 93 270 GLU A CA 1
ATOM 2069 C C . GLU A 1 270 ? -18.188 25.375 15.477 1 93 270 GLU A C 1
ATOM 2071 O O . GLU A 1 270 ? -18.781 25.375 16.562 1 93 270 GLU A O 1
ATOM 2076 N N . VAL A 1 271 ? -17.172 24.641 15.234 1 93.88 271 VAL A N 1
ATOM 2077 C CA . VAL A 1 271 ? -16.641 23.719 16.234 1 93.88 271 VAL A CA 1
ATOM 2078 C C . VAL A 1 271 ? -15.328 24.25 16.797 1 93.88 271 VAL A C 1
ATOM 2080 O O . VAL A 1 271 ? -14.25 23.781 16.422 1 93.88 271 VAL A O 1
ATOM 2083 N N . SER A 1 272 ? -15.422 25.203 17.656 1 94.06 272 SER A N 1
ATOM 2084 C CA . SER A 1 272 ? -14.273 25.875 18.281 1 94.06 272 SER A CA 1
ATOM 2085 C C . SER A 1 272 ? -14.422 25.922 19.797 1 94.06 272 SER A C 1
ATOM 2087 O O . SER A 1 272 ? -15.523 25.766 20.328 1 94.06 272 SER A O 1
ATOM 2089 N N . SER A 1 273 ? -13.289 26.031 20.422 1 93.06 273 SER A N 1
ATOM 2090 C CA . SER A 1 273 ? -13.32 26.234 21.875 1 93.06 273 SER A CA 1
ATOM 2091 C C . SER A 1 273 ? -14.164 27.453 22.25 1 93.06 273 SER A C 1
ATOM 2093 O O . SER A 1 273 ? -14.305 28.375 21.453 1 93.06 273 SER A O 1
ATOM 2095 N N . PRO A 1 274 ? -14.641 27.516 23.469 1 92.38 274 PRO A N 1
ATOM 2096 C CA . PRO A 1 274 ? -15.547 28.578 23.875 1 92.38 274 PRO A CA 1
ATOM 2097 C C . PRO A 1 274 ? -14.977 29.984 23.641 1 92.38 274 PRO A C 1
ATOM 2099 O O . PRO A 1 274 ? -13.859 30.281 24.078 1 92.38 274 PRO A O 1
ATOM 2102 N N . GLY A 1 275 ? -15.75 30.766 22.859 1 94.62 275 GLY A N 1
ATOM 2103 C CA . GLY A 1 275 ? -15.406 32.188 22.672 1 94.62 275 GLY A CA 1
ATOM 2104 C C . GLY A 1 275 ? -14.586 32.438 21.422 1 94.62 275 GLY A C 1
ATOM 2105 O O . GLY A 1 275 ? -14.516 33.562 20.938 1 94.62 275 GLY A O 1
ATOM 2106 N N . VAL A 1 276 ? -13.969 31.422 20.906 1 96.06 276 VAL A N 1
ATOM 2107 C CA . VAL A 1 276 ? -13.039 31.609 19.797 1 96.06 276 VAL A CA 1
ATOM 2108 C C . VAL A 1 276 ? -13.805 32.031 18.547 1 96.06 276 VAL A C 1
ATOM 2110 O O . VAL A 1 276 ? -13.438 33 17.891 1 96.06 276 VAL A O 1
ATOM 2113 N N . LYS A 1 277 ? -14.867 31.281 18.234 1 94.75 277 LYS A N 1
ATOM 2114 C CA . LYS A 1 277 ? -15.609 31.609 17.016 1 94.75 277 LYS A CA 1
ATOM 2115 C C . LYS A 1 277 ? -16.297 32.969 17.125 1 94.75 277 LYS A C 1
ATOM 2117 O O . LYS A 1 277 ? -16.375 33.719 16.156 1 94.75 277 LYS A O 1
ATOM 2122 N N . GLU A 1 278 ? -16.75 33.375 18.312 1 94.5 278 GLU A N 1
ATOM 2123 C CA . GLU A 1 278 ? -17.359 34.688 18.531 1 94.5 278 GLU A CA 1
ATOM 2124 C C . GLU A 1 278 ? -16.328 35.812 18.312 1 94.5 278 GLU A C 1
ATOM 2126 O O . GLU A 1 278 ? -16.641 36.812 17.688 1 94.5 278 GLU A O 1
ATOM 2131 N N . ALA A 1 279 ? -15.188 35.531 18.844 1 96.5 279 ALA A N 1
ATOM 2132 C CA . ALA A 1 279 ? -14.117 36.5 18.656 1 96.5 279 ALA A CA 1
ATOM 2133 C C . ALA A 1 279 ? -13.75 36.656 17.188 1 96.5 279 ALA A C 1
ATOM 2135 O O . ALA A 1 279 ? -13.562 37.75 16.688 1 96.5 279 ALA A O 1
ATOM 2136 N N . ALA A 1 280 ? -13.664 35.594 16.516 1 96.94 280 ALA A N 1
ATOM 2137 C CA . ALA A 1 280 ? -13.281 35.594 15.109 1 96.94 280 ALA A CA 1
ATOM 2138 C C . ALA A 1 280 ? -14.328 36.312 14.258 1 96.94 280 ALA A C 1
ATOM 2140 O O . ALA A 1 280 ? -13.984 37.062 13.328 1 96.94 280 ALA A O 1
ATOM 2141 N N . LYS A 1 281 ? -15.547 36.156 14.57 1 95.38 281 LYS A N 1
ATOM 2142 C CA . LYS A 1 281 ? -16.656 36.656 13.766 1 95.38 281 LYS A CA 1
ATOM 2143 C C . LYS A 1 281 ? -16.844 38.156 13.961 1 95.38 281 LYS A C 1
ATOM 2145 O O . LYS A 1 281 ? -17.562 38.781 13.195 1 95.38 281 LYS A O 1
ATOM 2150 N N . GLN A 1 282 ? -16.125 38.719 14.812 1 94.62 282 GLN A N 1
ATOM 2151 C CA . GLN A 1 282 ? -16.234 40.156 15.055 1 94.62 282 GLN A CA 1
ATOM 2152 C C . GLN A 1 282 ? -15.438 40.938 14.023 1 94.62 282 GLN A C 1
ATOM 2154 O O . GLN A 1 282 ? -15.625 42.156 13.883 1 94.62 282 GLN A O 1
ATOM 2159 N N . ALA A 1 283 ? -14.664 40.281 13.32 1 96.25 283 ALA A N 1
ATOM 2160 C CA . ALA A 1 283 ? -13.75 40.938 12.398 1 96.25 283 ALA A CA 1
ATOM 2161 C C . ALA A 1 283 ? -14.508 41.625 11.25 1 96.25 283 ALA A C 1
ATOM 2163 O O . ALA A 1 283 ? -15.477 41.062 10.734 1 96.25 283 ALA A O 1
ATOM 2164 N N . ASP A 1 284 ? -14.125 42.812 10.867 1 97.69 284 ASP A N 1
ATOM 2165 C CA . ASP A 1 284 ? -14.656 43.438 9.664 1 97.69 284 ASP A CA 1
ATOM 2166 C C . ASP A 1 284 ? -13.695 43.281 8.492 1 97.69 284 ASP A C 1
ATOM 2168 O O . ASP A 1 284 ? -14 43.719 7.375 1 97.69 284 ASP A O 1
ATOM 2172 N N . LEU A 1 285 ? -12.516 42.688 8.781 1 98.25 285 LEU A N 1
ATOM 2173 C CA . LEU A 1 285 ? -11.547 42.281 7.777 1 98.25 285 LEU A CA 1
ATOM 2174 C C . LEU A 1 285 ? -10.781 41.031 8.234 1 98.25 285 LEU A C 1
ATOM 2176 O O . LEU A 1 285 ? -10.203 41.031 9.328 1 98.25 285 LEU A O 1
ATOM 2180 N N . VAL A 1 286 ? -10.844 40 7.48 1 98.56 286 VAL A N 1
ATOM 2181 C CA . VAL A 1 286 ? -10.062 38.812 7.758 1 98.56 286 VAL A CA 1
ATOM 2182 C C . VAL A 1 286 ? -8.969 38.625 6.707 1 98.56 286 VAL A C 1
ATOM 2184 O O . VAL A 1 286 ? -9.258 38.594 5.508 1 98.56 286 VAL A O 1
ATOM 2187 N N . VAL A 1 287 ? -7.73 38.562 7.109 1 98.75 287 VAL A N 1
ATOM 2188 C CA . VAL A 1 287 ? -6.605 38.25 6.238 1 98.75 287 VAL A CA 1
ATOM 2189 C C . VAL A 1 287 ? -6.199 36.781 6.426 1 98.75 287 VAL A C 1
ATOM 2191 O O . VAL A 1 287 ? -5.66 36.438 7.473 1 98.75 287 VAL A O 1
ATOM 2194 N N . THR A 1 288 ? -6.473 36 5.469 1 98.81 288 THR A N 1
ATOM 2195 C CA . THR A 1 288 ? -6.035 34.594 5.543 1 98.81 288 THR A CA 1
ATOM 2196 C C . THR A 1 288 ? -4.641 34.438 4.945 1 98.81 288 THR A C 1
ATOM 2198 O O . THR A 1 288 ? -4.32 35.062 3.928 1 98.81 288 THR A O 1
ATOM 2201 N N . LEU A 1 289 ? -3.785 33.719 5.598 1 98.81 289 LEU A N 1
ATOM 2202 C CA . LEU A 1 289 ? -2.441 33.406 5.125 1 98.81 289 LEU A CA 1
ATOM 2203 C C . LEU A 1 289 ? -2.297 31.922 4.852 1 98.81 289 LEU A C 1
ATOM 2205 O O . LEU A 1 289 ? -2.336 31.109 5.777 1 98.81 289 LEU A O 1
ATOM 2209 N N . GLY A 1 290 ? -2.146 31.531 3.559 1 98.44 290 GLY A N 1
ATOM 2210 C CA . GLY A 1 290 ? -1.953 30.141 3.191 1 98.44 290 GLY A CA 1
ATOM 2211 C C . GLY A 1 290 ? -3.166 29.266 3.479 1 98.44 290 GLY A C 1
ATOM 2212 O O . GLY A 1 290 ? -3.035 28.172 4.031 1 98.44 290 GLY A O 1
ATOM 2213 N N . TYR A 1 291 ? -4.297 29.672 3.105 1 98.06 291 TYR A N 1
ATOM 2214 C CA . TYR A 1 291 ? -5.598 29.156 3.535 1 98.06 291 TYR A CA 1
ATOM 2215 C C . TYR A 1 291 ? -5.992 27.922 2.736 1 98.06 291 TYR A C 1
ATOM 2217 O O . TYR A 1 291 ? -5.809 27.875 1.517 1 98.06 291 TYR A O 1
ATOM 2225 N N . ILE A 1 292 ? -6.5 26.828 3.408 1 97.56 292 ILE A N 1
ATOM 2226 C CA . ILE A 1 292 ? -7.043 25.609 2.811 1 97.56 292 ILE A CA 1
ATOM 2227 C C . ILE A 1 292 ? -8.477 25.391 3.291 1 97.56 292 ILE A C 1
ATOM 2229 O O . ILE A 1 292 ? -8.695 24.797 4.344 1 97.56 292 ILE A O 1
ATOM 2233 N N . PRO A 1 293 ? -9.438 25.781 2.51 1 96.19 293 PRO A N 1
ATOM 2234 C CA . PRO A 1 293 ? -10.828 25.719 2.965 1 96.19 293 PRO A CA 1
ATOM 2235 C C . PRO A 1 293 ? -11.461 24.359 2.734 1 96.19 293 PRO A C 1
ATOM 2237 O O . PRO A 1 293 ? -12.562 24.266 2.18 1 96.19 293 PRO A O 1
ATOM 2240 N N . ALA A 1 294 ? -10.906 23.328 3.281 1 96.81 294 ALA A N 1
ATOM 2241 C CA . ALA A 1 294 ? -11.422 21.969 3.166 1 96.81 294 ALA A CA 1
ATOM 2242 C C . ALA A 1 294 ? -12.453 21.672 4.254 1 96.81 294 ALA A C 1
ATOM 2244 O O . ALA A 1 294 ? -12.508 22.375 5.27 1 96.81 294 ALA A O 1
ATOM 2245 N N . ASP A 1 295 ? -13.219 20.641 4.051 1 96.12 295 ASP A N 1
ATOM 2246 C CA . ASP A 1 295 ? -14.258 20.281 5.004 1 96.12 295 ASP A CA 1
ATOM 2247 C C . ASP A 1 295 ? -13.672 20.016 6.387 1 96.12 295 ASP A C 1
ATOM 2249 O O . ASP A 1 295 ? -14.133 20.578 7.387 1 96.12 295 ASP A O 1
ATOM 2253 N N . THR A 1 296 ? -12.602 19.25 6.477 1 95.69 296 THR A N 1
ATOM 2254 C CA . THR A 1 296 ? -12.047 18.812 7.75 1 95.69 296 THR A CA 1
ATOM 2255 C C . THR A 1 296 ? -11.172 19.891 8.367 1 95.69 296 THR A C 1
ATOM 2257 O O . THR A 1 296 ? -10.82 19.812 9.547 1 95.69 296 THR A O 1
ATOM 2260 N N . ASN A 1 297 ? -10.867 20.953 7.594 1 97.12 297 ASN A N 1
ATOM 2261 C CA . ASN A 1 297 ? -10.094 22.078 8.109 1 97.12 297 ASN A CA 1
ATOM 2262 C C . ASN A 1 297 ? -10.984 23.266 8.461 1 97.12 297 ASN A C 1
ATOM 2264 O O . ASN A 1 297 ? -10.492 24.312 8.867 1 97.12 297 ASN A O 1
ATOM 2268 N N . SER A 1 298 ? -12.336 23.109 8.273 1 95.56 298 SER A N 1
ATOM 2269 C CA . SER A 1 298 ? -13.289 24.188 8.539 1 95.56 298 SER A CA 1
ATOM 2270 C C . SER A 1 298 ? -14.547 23.656 9.211 1 95.56 298 SER A C 1
ATOM 2272 O O . SER A 1 298 ? -15.609 24.266 9.133 1 95.56 298 SER A O 1
ATOM 2274 N N . ALA A 1 299 ? -14.445 22.453 9.734 1 93.69 299 ALA A N 1
ATOM 2275 C CA . ALA A 1 299 ? -15.562 21.812 10.422 1 93.69 299 ALA A CA 1
ATOM 2276 C C . ALA A 1 299 ? -16.781 21.688 9.508 1 93.69 299 ALA A C 1
ATOM 2278 O O . ALA A 1 299 ? -17.859 22.156 9.836 1 93.69 299 ALA A O 1
ATOM 2279 N N . GLY A 1 300 ? -16.594 21 8.477 1 93.75 300 GLY A N 1
ATOM 2280 C CA . GLY A 1 300 ? -17.688 20.781 7.535 1 93.75 300 GLY A CA 1
ATOM 2281 C C . GLY A 1 300 ? -18.094 22.031 6.781 1 93.75 300 GLY A C 1
ATOM 2282 O O . GLY A 1 300 ? -19.281 22.281 6.59 1 93.75 300 GLY A O 1
ATOM 2283 N N . PHE A 1 301 ? -17.188 22.844 6.492 1 94.62 301 PHE A N 1
ATOM 2284 C CA . PHE A 1 301 ? -17.391 24.078 5.75 1 94.62 301 PHE A CA 1
ATOM 2285 C C . PHE A 1 301 ? -18.156 25.094 6.586 1 94.62 301 PHE A C 1
ATOM 2287 O O . PHE A 1 301 ? -18.812 25.984 6.039 1 94.62 301 PHE A O 1
ATOM 2294 N N . SER A 1 302 ? -18.047 25 7.824 1 93.25 302 SER A N 1
ATOM 2295 C CA . SER A 1 302 ? -18.828 25.891 8.688 1 93.25 302 SER A CA 1
ATOM 2296 C C . SER A 1 302 ? -18.125 27.219 8.898 1 93.25 302 SER A C 1
ATOM 2298 O O . SER A 1 302 ? -18.719 28.172 9.422 1 93.25 302 SER A O 1
ATOM 2300 N N . ARG A 1 303 ? -16.844 27.281 8.523 1 94.81 303 ARG A N 1
ATOM 2301 C CA . ARG A 1 303 ? -16.156 28.578 8.547 1 94.81 303 ARG A CA 1
ATOM 2302 C C . ARG A 1 303 ? -16.5 29.406 7.312 1 94.81 303 ARG A C 1
ATOM 2304 O O . ARG A 1 303 ? -15.867 29.25 6.266 1 94.81 303 ARG A O 1
ATOM 2311 N N . GLN A 1 304 ? -17.375 30.312 7.457 1 90.94 304 GLN A N 1
ATOM 2312 C CA . GLN A 1 304 ? -17.781 31.156 6.34 1 90.94 304 GLN A CA 1
ATOM 2313 C C . GLN A 1 304 ? -17.047 32.5 6.352 1 90.94 304 GLN A C 1
ATOM 2315 O O . GLN A 1 304 ? -16.984 33.156 7.383 1 90.94 304 GLN A O 1
ATOM 2320 N N . LEU A 1 305 ? -16.422 32.75 5.297 1 95.62 305 LEU A N 1
ATOM 2321 C CA . LEU A 1 305 ? -15.734 34.031 5.105 1 95.62 305 LEU A CA 1
ATOM 2322 C C . LEU A 1 305 ? -16.375 34.812 3.979 1 95.62 305 LEU A C 1
ATOM 2324 O O . LEU A 1 305 ? -16.641 34.281 2.898 1 95.62 305 LEU A O 1
ATOM 2328 N N . ASP A 1 306 ? -16.719 36.062 4.246 1 95.56 306 ASP A N 1
ATOM 2329 C CA . ASP A 1 306 ? -17.25 36.969 3.229 1 95.56 306 ASP A CA 1
ATOM 2330 C C . ASP A 1 306 ? -16.141 37.531 2.35 1 95.56 306 ASP A C 1
ATOM 2332 O O . ASP A 1 306 ? -15.266 38.25 2.834 1 95.56 306 ASP A O 1
ATOM 2336 N N . GLU A 1 307 ? -16.234 37.344 1.093 1 95.06 307 GLU A N 1
ATOM 2337 C CA . GLU A 1 307 ? -15.18 37.719 0.168 1 95.06 307 GLU A CA 1
ATOM 2338 C C . GLU A 1 307 ? -15 39.25 0.126 1 95.06 307 GLU A C 1
ATOM 2340 O O . GLU A 1 307 ? -13.891 39.75 -0.094 1 95.06 307 GLU A O 1
ATOM 2345 N N . SER A 1 308 ? -16.016 39.969 0.431 1 96.44 308 SER A N 1
ATOM 2346 C CA . SER A 1 308 ? -15.953 41.438 0.373 1 96.44 308 SER A CA 1
ATOM 2347 C C . SER A 1 308 ? -15.18 42 1.556 1 96.44 308 SER A C 1
ATOM 2349 O O . SER A 1 308 ? -14.773 43.156 1.536 1 96.44 308 SER A O 1
ATOM 2351 N N . SER A 1 309 ? -14.938 41.188 2.5 1 97.69 309 SER A N 1
ATOM 2352 C CA . SER A 1 309 ? -14.195 41.625 3.68 1 97.69 309 SER A CA 1
ATOM 2353 C C . SER A 1 309 ? -13.031 40.688 3.984 1 97.69 309 SER A C 1
ATOM 2355 O O . SER A 1 309 ? -12.633 40.531 5.141 1 97.69 309 SER A O 1
ATOM 2357 N N . THR A 1 310 ? -12.594 39.969 2.953 1 98.56 310 THR A N 1
ATOM 2358 C CA . THR A 1 310 ? -11.508 39.031 3.174 1 98.56 310 THR A CA 1
ATOM 2359 C C . THR A 1 310 ? -10.359 39.281 2.203 1 98.56 310 THR A C 1
ATOM 2361 O O . THR A 1 310 ? -10.586 39.625 1.045 1 98.56 310 THR A O 1
ATOM 2364 N N . ILE A 1 311 ? -9.164 39.188 2.672 1 98.81 311 ILE A N 1
ATOM 2365 C CA . ILE A 1 311 ? -7.938 39.156 1.882 1 98.81 311 ILE A CA 1
ATOM 2366 C C . ILE A 1 311 ? -7.301 37.781 1.965 1 98.81 311 ILE A C 1
ATOM 2368 O O . ILE A 1 311 ? -7.043 37.281 3.059 1 98.81 311 ILE A O 1
ATOM 2372 N N . HIS A 1 312 ? -7.125 37.125 0.829 1 98.75 312 HIS A N 1
ATOM 2373 C CA . HIS A 1 312 ? -6.414 35.844 0.783 1 98.75 312 HIS A CA 1
ATOM 2374 C C . HIS A 1 312 ? -4.996 36.031 0.26 1 98.75 312 HIS A C 1
ATOM 2376 O O . HIS A 1 312 ? -4.797 36.375 -0.904 1 98.75 312 HIS A O 1
ATOM 2382 N N . ILE A 1 313 ? -4.027 35.812 1.087 1 98.81 313 ILE A N 1
ATOM 2383 C CA . ILE A 1 313 ? -2.641 35.75 0.644 1 98.81 313 ILE A CA 1
ATOM 2384 C C . ILE A 1 313 ? -2.254 34.281 0.421 1 98.81 313 ILE A C 1
ATOM 2386 O O . ILE A 1 313 ? -2.01 33.531 1.379 1 98.81 313 ILE A O 1
ATOM 2390 N N . ASN A 1 314 ? -2.18 33.906 -0.836 1 98.25 314 ASN A N 1
ATOM 2391 C CA . ASN A 1 314 ? -1.922 32.531 -1.266 1 98.25 314 ASN A CA 1
ATOM 2392 C C . ASN A 1 314 ? -0.47 32.344 -1.697 1 98.25 314 ASN A C 1
ATOM 2394 O O . ASN A 1 314 ? 0.276 33.312 -1.82 1 98.25 314 ASN A O 1
ATOM 2398 N N . PRO A 1 315 ? -0.09 31.109 -1.918 1 97.81 315 PRO A N 1
ATOM 2399 C CA . PRO A 1 315 ? 1.304 30.844 -2.273 1 97.81 315 PRO A CA 1
ATOM 2400 C C . PRO A 1 315 ? 1.746 31.578 -3.537 1 97.81 315 PRO A C 1
ATOM 2402 O O . PRO A 1 315 ? 2.887 32.031 -3.617 1 97.81 315 PRO A O 1
ATOM 2405 N N . HIS A 1 316 ? 0.75 31.734 -4.488 1 97.38 316 HIS A N 1
ATOM 2406 C CA . HIS A 1 316 ? 1.187 32.219 -5.789 1 97.38 316 HIS A CA 1
ATOM 2407 C C . HIS A 1 316 ? 0.327 33.406 -6.25 1 97.38 316 HIS A C 1
ATOM 2409 O O . HIS A 1 316 ? 0.453 33.875 -7.387 1 97.38 316 HIS A O 1
ATOM 2415 N N . ASP A 1 317 ? -0.536 33.844 -5.398 1 98 317 ASP A N 1
ATOM 2416 C CA . ASP A 1 317 ? -1.376 35 -5.719 1 98 317 ASP A CA 1
ATOM 2417 C C . ASP A 1 317 ? -1.98 35.625 -4.457 1 98 317 ASP A C 1
ATOM 2419 O O . ASP A 1 317 ? -1.853 35.062 -3.367 1 98 317 ASP A O 1
ATOM 2423 N N . VAL A 1 318 ? -2.551 36.781 -4.629 1 98.62 318 VAL A N 1
ATOM 2424 C CA . VAL A 1 318 ? -3.281 37.469 -3.572 1 98.62 318 VAL A CA 1
ATOM 2425 C C . VAL A 1 318 ? -4.664 37.875 -4.082 1 98.62 318 VAL A C 1
ATOM 2427 O O . VAL A 1 318 ? -4.809 38.312 -5.23 1 98.62 318 VAL A O 1
ATOM 2430 N N . ILE A 1 319 ? -5.637 37.688 -3.273 1 98.62 319 ILE A N 1
ATOM 2431 C CA . ILE A 1 319 ? -6.984 38.156 -3.561 1 98.62 319 ILE A CA 1
ATOM 2432 C C . ILE A 1 319 ? -7.402 39.188 -2.506 1 98.62 319 ILE A C 1
ATOM 2434 O O . ILE A 1 319 ? -7.512 38.844 -1.322 1 98.62 319 ILE A O 1
ATOM 2438 N N . VAL A 1 320 ? -7.59 40.438 -2.904 1 98.5 320 VAL A N 1
ATOM 2439 C CA . VAL A 1 320 ? -8.016 41.5 -1.999 1 98.5 320 VAL A CA 1
ATOM 2440 C C . VAL A 1 320 ? -9.477 41.844 -2.27 1 98.5 320 VAL A C 1
ATOM 2442 O O . VAL A 1 320 ? -9.789 42.531 -3.248 1 98.5 320 VAL A O 1
ATOM 2445 N N . LYS A 1 321 ? -10.32 41.375 -1.379 1 97.25 321 LYS A N 1
ATOM 2446 C CA . LYS A 1 321 ? -11.75 41.656 -1.482 1 97.25 321 LYS A CA 1
ATOM 2447 C C . LYS A 1 321 ? -12.273 41.344 -2.875 1 97.25 321 LYS A C 1
ATOM 2449 O O . LYS A 1 321 ? -12.969 42.125 -3.492 1 97.25 321 LYS A O 1
ATOM 2454 N N . GLY A 1 322 ? -11.812 40.188 -3.387 1 95.81 322 GLY A N 1
ATOM 2455 C CA . GLY A 1 322 ? -12.336 39.656 -4.641 1 95.81 322 GLY A CA 1
ATOM 2456 C C . GLY A 1 322 ? -11.445 39.969 -5.832 1 95.81 322 GLY A C 1
ATOM 2457 O O . GLY A 1 322 ? -11.57 39.344 -6.887 1 95.81 322 GLY A O 1
ATOM 2458 N N . LYS A 1 323 ? -10.539 40.938 -5.699 1 97.38 323 LYS A N 1
ATOM 2459 C CA . LYS A 1 323 ? -9.641 41.281 -6.793 1 97.38 323 LYS A CA 1
ATOM 2460 C C . LYS A 1 323 ? -8.352 40.469 -6.719 1 97.38 323 LYS A C 1
ATOM 2462 O O . LYS A 1 323 ? -7.707 40.406 -5.672 1 97.38 323 LYS A O 1
ATOM 2467 N N . SER A 1 324 ? -8.023 39.906 -7.852 1 97.81 324 SER A N 1
ATOM 2468 C CA . SER A 1 324 ? -6.883 39 -7.887 1 97.81 324 SER A CA 1
ATOM 2469 C C . SER A 1 324 ? -5.605 39.719 -8.312 1 97.81 324 SER A C 1
ATOM 2471 O O . SER A 1 324 ? -5.637 40.562 -9.203 1 97.81 324 SER A O 1
ATOM 2473 N N . TYR A 1 325 ? -4.523 39.438 -7.672 1 98.44 325 TYR A N 1
ATOM 2474 C CA . TYR A 1 325 ? -3.156 39.844 -7.996 1 98.44 325 TYR A CA 1
ATOM 2475 C C . TYR A 1 325 ? -2.271 38.625 -8.195 1 98.44 325 TYR A C 1
ATOM 2477 O O . TYR A 1 325 ? -1.73 38.062 -7.23 1 98.44 325 TYR A O 1
ATOM 2485 N N . PRO A 1 326 ? -2.088 38.156 -9.469 1 97.69 326 PRO A N 1
ATOM 2486 C CA . PRO A 1 326 ? -1.379 36.906 -9.758 1 97.69 326 PRO A CA 1
ATOM 2487 C C . PRO A 1 326 ? 0.139 37.094 -9.75 1 97.69 326 PRO A C 1
ATOM 2489 O O . PRO A 1 326 ? 0.639 38.188 -9.617 1 97.69 326 PRO A O 1
ATOM 2492 N N . ASN A 1 327 ? 0.846 35.969 -9.797 1 97.25 327 ASN A N 1
ATOM 2493 C CA . ASN A 1 327 ? 2.291 35.906 -9.984 1 97.25 327 ASN A CA 1
ATOM 2494 C C . ASN A 1 327 ? 3.039 36.562 -8.836 1 97.25 327 ASN A C 1
ATOM 2496 O O . ASN A 1 327 ? 3.98 37.344 -9.062 1 97.25 327 ASN A O 1
ATOM 2500 N N . THR A 1 328 ? 2.521 36.406 -7.68 1 97.75 328 THR A N 1
ATOM 2501 C CA . THR A 1 328 ? 3.219 36.75 -6.449 1 97.75 328 THR A CA 1
ATOM 2502 C C . THR A 1 328 ? 3.668 35.5 -5.703 1 97.75 328 THR A C 1
ATOM 2504 O O . THR A 1 328 ? 3.354 34.406 -6.113 1 97.75 328 THR A O 1
ATOM 2507 N N . ALA A 1 329 ? 4.52 35.688 -4.746 1 98.12 329 ALA A N 1
ATOM 2508 C CA . ALA A 1 329 ? 4.961 34.594 -3.867 1 98.12 329 ALA A CA 1
ATOM 2509 C C . ALA A 1 329 ? 4.754 34.969 -2.4 1 98.12 329 ALA A C 1
ATOM 2511 O O . ALA A 1 329 ? 5.082 36.062 -1.977 1 98.12 329 ALA A O 1
ATOM 2512 N N . ILE A 1 330 ? 4.172 34.094 -1.672 1 98.44 330 ILE A N 1
ATOM 2513 C CA . ILE A 1 330 ? 3.711 34.375 -0.317 1 98.44 330 ILE A CA 1
ATOM 2514 C C . ILE A 1 330 ? 4.871 34.906 0.524 1 98.44 330 ILE A C 1
ATOM 2516 O O . ILE A 1 330 ? 4.719 35.875 1.271 1 98.44 330 ILE A O 1
ATOM 2520 N N . LYS A 1 331 ? 6.035 34.281 0.434 1 97.38 331 LYS A N 1
ATOM 2521 C CA . LYS A 1 331 ? 7.176 34.688 1.251 1 97.38 331 LYS A CA 1
ATOM 2522 C C . LYS A 1 331 ? 7.617 36.125 0.912 1 97.38 331 LYS A C 1
ATOM 2524 O O . LYS A 1 331 ? 7.762 36.969 1.802 1 97.38 331 LYS A O 1
ATOM 2529 N N . SER A 1 332 ? 7.801 36.406 -0.353 1 97.62 332 SER A N 1
ATOM 2530 C CA . SER A 1 332 ? 8.219 37.719 -0.824 1 97.62 332 SER A CA 1
ATOM 2531 C C . SER A 1 332 ? 7.164 38.781 -0.502 1 97.62 332 SER A C 1
ATOM 2533 O O . SER A 1 332 ? 7.5 39.875 -0.116 1 97.62 332 SER A O 1
ATOM 2535 N N . LEU A 1 333 ? 5.945 38.406 -0.702 1 98.5 333 LEU A N 1
ATOM 2536 C CA . LEU A 1 333 ? 4.84 39.344 -0.439 1 98.5 333 LEU A CA 1
ATOM 2537 C C . LEU A 1 333 ? 4.793 39.719 1.036 1 98.5 333 LEU A C 1
ATOM 2539 O O . LEU A 1 333 ? 4.594 40.875 1.37 1 98.5 333 LEU A O 1
ATOM 2543 N N . LEU A 1 334 ? 4.938 38.75 1.94 1 98.62 334 LEU A N 1
ATOM 2544 C CA . LEU A 1 334 ? 4.871 39 3.375 1 98.62 334 LEU A CA 1
ATOM 2545 C C . LEU A 1 334 ? 6.016 39.906 3.82 1 98.62 334 LEU A C 1
ATOM 2547 O O . LEU A 1 334 ? 5.836 40.781 4.688 1 98.62 334 LEU A O 1
ATOM 2551 N N . VAL A 1 335 ? 7.188 39.75 3.236 1 98.12 335 VAL A N 1
ATOM 2552 C CA . VAL A 1 335 ? 8.328 40.594 3.523 1 98.12 335 VAL A CA 1
ATOM 2553 C C . VAL A 1 335 ? 8.023 42.031 3.1 1 98.12 335 VAL A C 1
ATOM 2555 O O . VAL A 1 335 ? 8.211 42.969 3.875 1 98.12 335 VAL A O 1
ATOM 2558 N N . ALA A 1 336 ? 7.539 42.156 1.904 1 98.31 336 ALA A N 1
ATOM 2559 C CA . ALA A 1 336 ? 7.219 43.5 1.366 1 98.31 336 ALA A CA 1
ATOM 2560 C C . ALA A 1 336 ? 6.109 44.156 2.174 1 98.31 336 ALA A C 1
ATOM 2562 O O . ALA A 1 336 ? 6.152 45.375 2.428 1 98.31 336 ALA A O 1
ATOM 2563 N N . LEU A 1 337 ? 5.121 43.406 2.486 1 98.38 337 LEU A N 1
ATOM 2564 C CA . LEU A 1 337 ? 3.988 43.906 3.25 1 98.38 337 LEU A CA 1
ATOM 2565 C C . LEU A 1 337 ? 4.434 44.406 4.625 1 98.38 337 LEU A C 1
ATOM 2567 O O . LEU A 1 337 ? 4.035 45.469 5.066 1 98.38 337 LEU A O 1
ATOM 2571 N N . THR A 1 338 ? 5.246 43.594 5.336 1 97.94 338 THR A N 1
ATOM 2572 C CA . THR A 1 338 ? 5.762 43.969 6.652 1 97.94 338 THR A CA 1
ATOM 2573 C C . THR A 1 338 ? 6.562 45.281 6.582 1 97.94 338 THR A C 1
ATOM 2575 O O . THR A 1 338 ? 6.453 46.125 7.465 1 97.94 338 THR A O 1
ATOM 2578 N N . ALA A 1 339 ? 7.297 45.406 5.527 1 97.25 339 ALA A N 1
ATOM 2579 C CA . ALA A 1 339 ? 8.109 46.594 5.332 1 97.25 339 ALA A CA 1
ATOM 2580 C C . ALA A 1 339 ? 7.238 47.812 5.082 1 97.25 339 ALA A C 1
ATOM 2582 O O . ALA A 1 339 ? 7.594 48.938 5.477 1 97.25 339 ALA A O 1
ATOM 2583 N N . ALA A 1 340 ? 6.148 47.625 4.48 1 96.88 340 ALA A N 1
ATOM 2584 C CA . ALA A 1 340 ? 5.281 48.719 4.078 1 96.88 340 ALA A CA 1
ATOM 2585 C C . ALA A 1 340 ? 4.422 49.188 5.246 1 96.88 340 ALA A C 1
ATOM 2587 O O . ALA A 1 340 ? 3.895 50.312 5.223 1 96.88 340 ALA A O 1
ATOM 2588 N N . LEU A 1 341 ? 4.219 48.375 6.199 1 95.06 341 LEU A N 1
ATOM 2589 C CA . LEU A 1 341 ? 3.398 48.75 7.355 1 95.06 341 LEU A CA 1
ATOM 2590 C C . LEU A 1 341 ? 4.117 49.719 8.258 1 95.06 341 LEU A C 1
ATOM 2592 O O . LEU A 1 341 ? 5.352 49.75 8.312 1 95.06 341 LEU A O 1
ATOM 2596 N N . PRO A 1 342 ? 3.328 50.562 8.922 1 92.12 342 PRO A N 1
ATOM 2597 C CA . PRO A 1 342 ? 3.959 51.562 9.812 1 92.12 342 PRO A CA 1
ATOM 2598 C C . PRO A 1 342 ? 4.684 50.906 10.984 1 92.12 342 PRO A C 1
ATOM 2600 O O . PRO A 1 342 ? 4.359 49.781 11.367 1 92.12 342 PRO A O 1
ATOM 2603 N N . SER A 1 343 ? 5.641 51.625 11.555 1 88.88 343 SER A N 1
ATOM 2604 C CA . SER A 1 343 ? 6.43 51.094 12.672 1 88.88 343 SER A CA 1
ATOM 2605 C C . SER A 1 343 ? 5.566 50.906 13.914 1 88.88 343 SER A C 1
ATOM 2607 O O . SER A 1 343 ? 5.809 50 14.711 1 88.88 343 SER A O 1
ATOM 2609 N N . THR A 1 344 ? 4.641 51.844 14.023 1 88.81 344 THR A N 1
ATOM 2610 C CA . THR A 1 344 ? 3.666 51.688 15.094 1 88.81 344 THR A CA 1
ATOM 2611 C C . THR A 1 344 ? 2.371 51.094 14.578 1 88.81 344 THR A C 1
ATOM 2613 O O . THR A 1 344 ? 1.817 51.562 13.578 1 88.81 344 THR A O 1
ATOM 2616 N N . PRO A 1 345 ? 1.928 50.094 15.32 1 88.31 345 PRO A N 1
ATOM 2617 C CA . PRO A 1 345 ? 0.676 49.469 14.867 1 88.31 345 PRO A CA 1
ATOM 2618 C C . PRO A 1 345 ? -0.474 50.469 14.789 1 88.31 345 PRO A C 1
ATOM 2620 O O . PRO A 1 345 ? -0.61 51.344 15.656 1 88.31 345 PRO A O 1
ATOM 2623 N N . GLN A 1 346 ? -1.162 50.25 13.789 1 87.88 346 GLN A N 1
ATOM 2624 C CA . GLN A 1 346 ? -2.283 51.156 13.547 1 87.88 346 GLN A CA 1
ATOM 2625 C C . GLN A 1 346 ? -3.457 50.844 14.469 1 87.88 346 GLN A C 1
ATOM 2627 O O . GLN A 1 346 ? -4.281 51.719 14.758 1 87.88 346 GLN A O 1
ATOM 2632 N N . HIS A 1 347 ? -3.48 49.625 14.852 1 91.88 347 HIS A N 1
ATOM 2633 C CA . HIS A 1 347 ? -4.625 49.156 15.617 1 91.88 347 HIS A CA 1
ATOM 2634 C C . HIS A 1 347 ? -4.23 48.875 17.062 1 91.88 347 HIS A C 1
ATOM 2636 O O . HIS A 1 347 ? -3.115 48.406 17.328 1 91.88 347 HIS A O 1
ATOM 2642 N N . LYS A 1 348 ? -5.082 49.219 17.953 1 88.62 348 LYS A N 1
ATOM 2643 C CA . LYS A 1 348 ? -5 48.844 19.359 1 88.62 348 LYS A CA 1
ATOM 2644 C C . LYS A 1 348 ? -6.219 48 19.781 1 88.62 348 LYS A C 1
ATOM 2646 O O . LYS A 1 348 ? -7.105 48.5 20.469 1 88.62 348 LYS A O 1
ATOM 2651 N N . ILE A 1 349 ? -6.16 46.875 19.391 1 90.69 349 ILE A N 1
ATOM 2652 C CA . ILE A 1 349 ? -7.266 45.969 19.656 1 90.69 349 ILE A CA 1
ATOM 2653 C C . ILE A 1 349 ? -6.918 45.062 20.844 1 90.69 349 ILE A C 1
ATOM 2655 O O . ILE A 1 349 ? -5.922 44.344 20.797 1 90.69 349 ILE A O 1
ATOM 2659 N N . PRO A 1 350 ? -7.672 45.188 21.922 1 86.06 350 PRO A N 1
ATOM 2660 C CA . PRO A 1 350 ? -7.391 44.281 23.031 1 86.06 350 PRO A CA 1
ATOM 2661 C C . PRO A 1 350 ? -7.652 42.812 22.688 1 86.06 350 PRO A C 1
ATOM 2663 O O . PRO A 1 350 ? -8.547 42.5 21.891 1 86.06 350 PRO A O 1
ATOM 2666 N N . ASN A 1 351 ? -6.852 41.969 23.312 1 87 351 ASN A N 1
ATOM 2667 C CA . ASN A 1 351 ? -7.148 40.562 23.172 1 87 351 ASN A CA 1
ATOM 2668 C C . ASN A 1 351 ? -8.523 40.219 23.734 1 87 351 ASN A C 1
ATOM 2670 O O . ASN A 1 351 ? -8.891 40.688 24.812 1 87 351 ASN A O 1
ATOM 2674 N N . PRO A 1 352 ? -9.156 39.406 22.953 1 91.5 352 PRO A N 1
ATOM 2675 C CA . PRO A 1 352 ? -10.469 39.031 23.5 1 91.5 352 PRO A CA 1
ATOM 2676 C C . PRO A 1 352 ? -10.359 38.188 24.766 1 91.5 352 PRO A C 1
ATOM 2678 O O . PRO A 1 352 ? -9.445 37.375 24.891 1 91.5 352 PRO A O 1
ATOM 2681 N N . GLN A 1 353 ? -11.273 38.438 25.656 1 90.75 353 GLN A N 1
ATOM 2682 C CA . GLN A 1 353 ? -11.414 37.594 26.828 1 90.75 353 GLN A CA 1
ATOM 2683 C C . GLN A 1 353 ? -12.289 36.375 26.531 1 90.75 353 GLN A C 1
ATOM 2685 O O . GLN A 1 353 ? -13.492 36.531 26.312 1 90.75 353 GLN A O 1
ATOM 2690 N N . LEU A 1 354 ? -11.664 35.281 26.562 1 94.12 354 LEU A N 1
ATOM 2691 C CA . LEU A 1 354 ? -12.398 34.062 26.25 1 94.12 354 LEU A CA 1
ATOM 2692 C C . LEU A 1 354 ? -13 33.438 27.5 1 94.12 354 LEU A C 1
ATOM 2694 O O . LEU A 1 354 ? -12.422 33.531 28.594 1 94.12 354 LEU A O 1
ATOM 2698 N N . PRO A 1 355 ? -14.164 32.812 27.359 1 93.06 355 PRO A N 1
ATOM 2699 C CA . PRO A 1 355 ? -14.703 32.031 28.484 1 93.06 355 PRO A CA 1
ATOM 2700 C C . PRO A 1 355 ? -13.781 30.906 28.938 1 93.06 355 PRO A C 1
ATOM 2702 O O . PRO A 1 355 ? -12.945 30.438 28.156 1 93.06 355 PRO A O 1
ATOM 2705 N N . PRO A 1 356 ? -13.914 30.531 30.203 1 90 356 PRO A N 1
ATOM 2706 C CA . PRO A 1 356 ? -13.148 29.359 30.625 1 90 356 PRO A CA 1
ATOM 2707 C C . PRO A 1 356 ? -13.547 28.094 29.891 1 90 356 PRO A C 1
ATOM 2709 O O . PRO A 1 356 ? -14.641 28.016 29.328 1 90 356 PRO A O 1
ATOM 2712 N N . PRO A 1 357 ? -12.562 27.141 29.922 1 87.31 357 PRO A N 1
ATOM 2713 C CA . PRO A 1 357 ? -12.938 25.859 29.312 1 87.31 357 PRO A CA 1
ATOM 2714 C C . PRO A 1 357 ? -14.125 25.203 30 1 87.31 357 PRO A C 1
ATOM 2716 O O . PRO A 1 357 ? -14.312 25.359 31.203 1 87.31 357 PRO A O 1
ATOM 2719 N N . ARG A 1 358 ? -14.812 24.469 29.219 1 89.56 358 ARG A N 1
ATOM 2720 C CA . ARG A 1 358 ? -15.953 23.734 29.781 1 89.56 358 ARG A CA 1
ATOM 2721 C C . ARG A 1 358 ? -15.477 22.578 30.656 1 89.56 358 ARG A C 1
ATOM 2723 O O . ARG A 1 358 ? -14.383 22.047 30.453 1 89.56 358 ARG A O 1
ATOM 2730 N N . THR A 1 359 ? -16.375 22.266 31.609 1 92.81 359 THR A N 1
ATOM 2731 C CA . THR A 1 359 ? -16.094 21.094 32.438 1 92.81 359 THR A CA 1
ATOM 2732 C C . THR A 1 359 ? -16.75 19.844 31.859 1 92.81 359 THR A C 1
ATOM 2734 O O . THR A 1 359 ? -17.984 19.797 31.703 1 92.81 359 THR A O 1
ATOM 2737 N N . PRO A 1 360 ? -15.977 18.875 31.609 1 95.19 360 PRO A N 1
ATOM 2738 C CA . PRO A 1 360 ? -16.578 17.672 31.047 1 95.19 360 PRO A CA 1
ATOM 2739 C C . PRO A 1 360 ? -17.484 16.953 32.031 1 95.19 360 PRO A C 1
ATOM 2741 O O . PRO A 1 360 ? -17.188 16.906 33.25 1 95.19 360 PRO A O 1
ATOM 2744 N N . LEU A 1 361 ? -18.531 16.266 31.547 1 94.44 361 LEU A N 1
ATOM 2745 C CA . LEU A 1 361 ? -19.469 15.523 32.375 1 94.44 361 LEU A CA 1
ATOM 2746 C C . LEU A 1 361 ? -18.812 14.273 32.938 1 94.44 361 LEU A C 1
ATOM 2748 O O . LEU A 1 361 ? -19.266 13.742 33.969 1 94.44 361 LEU A O 1
ATOM 2752 N N . ASP A 1 362 ? -17.734 13.805 32.281 1 93.12 362 ASP A N 1
ATOM 2753 C CA . ASP A 1 362 ? -17.062 12.586 32.719 1 93.12 362 ASP A CA 1
ATOM 2754 C C . ASP A 1 362 ? -15.758 12.906 33.438 1 93.12 362 ASP A C 1
ATOM 2756 O O . ASP A 1 362 ? -14.828 12.102 33.438 1 93.12 362 ASP A O 1
ATOM 2760 N N . ALA A 1 363 ? -15.609 13.977 34.031 1 90.88 363 ALA A N 1
ATOM 2761 C CA . ALA A 1 363 ? -14.398 14.445 34.688 1 90.88 363 ALA A CA 1
ATOM 2762 C C . ALA A 1 363 ? -14 13.523 35.844 1 90.88 363 ALA A C 1
ATOM 2764 O O . ALA A 1 363 ? -12.82 13.406 36.188 1 90.88 363 ALA A O 1
ATOM 2765 N N . LYS A 1 364 ? -14.992 12.781 36.438 1 90.5 364 LYS A N 1
ATOM 2766 C CA . LYS A 1 364 ? -14.727 11.945 37.625 1 90.5 364 LYS A CA 1
ATOM 2767 C C . LYS A 1 364 ? -14.711 10.469 37.25 1 90.5 364 LYS A C 1
ATOM 2769 O O . LYS A 1 364 ? -14.844 9.602 38.094 1 90.5 364 LYS A O 1
ATOM 2774 N N . SER A 1 365 ? -14.555 10.273 36 1 92.94 365 SER A N 1
ATOM 2775 C CA . SER A 1 365 ? -14.523 8.883 35.562 1 92.94 365 SER A CA 1
ATOM 2776 C C . SER A 1 365 ? -13.367 8.125 36.188 1 92.94 365 SER A C 1
ATOM 2778 O O . SER A 1 365 ? -12.273 8.672 36.344 1 92.94 365 SER A O 1
ATOM 2780 N N . ALA A 1 366 ? -13.562 6.84 36.531 1 91.25 366 ALA A N 1
ATOM 2781 C CA . ALA A 1 366 ? -12.547 5.961 37.094 1 91.25 366 ALA A CA 1
ATOM 2782 C C . ALA A 1 366 ? -11.625 5.418 36 1 91.25 366 ALA A C 1
ATOM 2784 O O . ALA A 1 366 ? -10.461 5.094 36.281 1 91.25 366 ALA A O 1
ATOM 2785 N N . HIS A 1 367 ? -12.148 5.293 34.844 1 95.81 367 HIS A N 1
ATOM 2786 C CA . HIS A 1 367 ? -11.375 4.828 33.688 1 95.81 367 HIS A CA 1
ATOM 2787 C C . HIS A 1 367 ? -10.836 6 32.875 1 95.81 367 HIS A C 1
ATOM 2789 O O . HIS A 1 367 ? -11.391 7.102 32.938 1 95.81 367 HIS A O 1
ATOM 2795 N N . LEU A 1 368 ? -9.773 5.758 32.219 1 97.94 368 LEU A N 1
ATOM 2796 C CA . LEU A 1 368 ? -9.203 6.785 31.359 1 97.94 368 LEU A CA 1
ATOM 2797 C C . LEU A 1 368 ? -10.172 7.164 30.25 1 97.94 368 LEU A C 1
ATOM 2799 O O . LEU A 1 368 ? -10.758 6.289 29.609 1 97.94 368 LEU A O 1
ATOM 2803 N N . THR A 1 369 ? -10.43 8.453 30.031 1 97.75 369 THR A N 1
ATOM 2804 C CA . THR A 1 369 ? -11.32 8.961 29 1 97.75 369 THR A CA 1
ATOM 2805 C C . THR A 1 369 ? -10.602 9.961 28.109 1 97.75 369 THR A C 1
ATOM 2807 O O . THR A 1 369 ? -9.531 10.461 28.469 1 97.75 369 THR A O 1
ATOM 2810 N N . GLN A 1 370 ? -11.148 10.25 26.984 1 97.06 370 GLN A N 1
ATOM 2811 C CA . GLN A 1 370 ? -10.625 11.281 26.078 1 97.06 370 GLN A CA 1
ATOM 2812 C C . GLN A 1 370 ? -10.586 12.641 26.781 1 97.06 370 GLN A C 1
ATOM 2814 O O . GLN A 1 370 ? -9.672 13.438 26.547 1 97.06 370 GLN A O 1
ATOM 2819 N N . SER A 1 371 ? -11.555 12.922 27.641 1 96.06 371 SER A N 1
ATOM 2820 C CA . SER A 1 371 ? -11.625 14.195 28.344 1 96.06 371 SER A CA 1
ATOM 2821 C C . SER A 1 371 ? -10.445 14.375 29.281 1 96.06 371 SER A C 1
ATOM 2823 O O . SER A 1 371 ? -10 15.5 29.531 1 96.06 371 SER A O 1
ATOM 2825 N N . GLN A 1 372 ? -9.961 13.266 29.766 1 95.88 372 GLN A N 1
ATOM 2826 C CA . GLN A 1 372 ? -8.844 13.297 30.703 1 95.88 372 GLN A CA 1
ATOM 2827 C C . GLN A 1 372 ? -7.504 13.266 29.969 1 95.88 372 GLN A C 1
ATOM 2829 O O . GLN A 1 372 ? -6.512 13.797 30.469 1 95.88 372 GLN A O 1
ATOM 2834 N N . LEU A 1 373 ? -7.473 12.672 28.859 1 97.25 373 LEU A N 1
ATOM 2835 C CA . LEU A 1 373 ? -6.258 12.406 28.094 1 97.25 373 LEU A CA 1
ATOM 2836 C C . LEU A 1 373 ? -5.609 13.703 27.625 1 97.25 373 LEU A C 1
ATOM 2838 O O . LEU A 1 373 ? -4.402 13.898 27.797 1 97.25 373 LEU A O 1
ATOM 2842 N N . TRP A 1 374 ? -6.336 14.617 27.094 1 96.88 374 TRP A N 1
ATOM 2843 C CA . TRP A 1 374 ? -5.781 15.742 26.344 1 96.88 374 TRP A CA 1
ATOM 2844 C C . TRP A 1 374 ? -5.207 16.797 27.281 1 96.88 374 TRP A C 1
ATOM 2846 O O . TRP A 1 374 ? -4.113 17.312 27.062 1 96.88 374 TRP A O 1
ATOM 2856 N N . PRO A 1 375 ? -5.875 17.094 28.453 1 95.62 375 PRO A N 1
ATOM 2857 C CA . PRO A 1 375 ? -5.191 17.953 29.422 1 95.62 375 PRO A CA 1
ATOM 2858 C C . PRO A 1 375 ? -3.889 17.344 29.938 1 95.62 375 PRO A C 1
ATOM 2860 O O . PRO A 1 375 ? -2.922 18.062 30.188 1 95.62 375 PRO A O 1
ATOM 2863 N N . ALA A 1 376 ? -3.887 16.016 30.109 1 97.38 376 ALA A N 1
ATOM 2864 C CA . ALA A 1 376 ? -2.666 15.336 30.531 1 97.38 376 ALA A CA 1
ATOM 2865 C C . ALA A 1 376 ? -1.558 15.492 29.5 1 97.38 376 ALA A C 1
ATOM 2867 O O . ALA A 1 376 ? -0.407 15.766 29.844 1 97.38 376 ALA A O 1
ATOM 2868 N N . ILE A 1 377 ? -1.874 15.312 28.219 1 98 377 ILE A N 1
ATOM 2869 C CA . ILE A 1 377 ? -0.914 15.461 27.141 1 98 377 ILE A CA 1
ATOM 2870 C C . ILE A 1 377 ? -0.433 16.906 27.062 1 98 377 ILE A C 1
ATOM 2872 O O . ILE A 1 377 ? 0.754 17.172 26.844 1 98 377 ILE A O 1
ATOM 2876 N N . GLN A 1 378 ? -1.381 17.844 27.219 1 97.44 378 GLN A N 1
ATOM 2877 C CA . GLN A 1 378 ? -1.027 19.266 27.203 1 97.44 378 GLN A CA 1
ATOM 2878 C C . GLN A 1 378 ? 0.038 19.562 28.25 1 97.44 378 GLN A C 1
ATOM 2880 O O . GLN A 1 378 ? 0.979 20.312 27.984 1 97.44 378 GLN A O 1
ATOM 2885 N N . SER A 1 379 ? -0.123 19.016 29.438 1 97.12 379 SER A N 1
ATOM 2886 C CA . SER A 1 379 ? 0.817 19.25 30.531 1 97.12 379 SER A CA 1
ATOM 2887 C C . SER A 1 379 ? 2.15 18.562 30.266 1 97.12 379 SER A C 1
ATOM 2889 O O . SER A 1 379 ? 3.18 18.953 30.812 1 97.12 379 SER A O 1
ATOM 2891 N N . PHE A 1 380 ? 2.131 17.547 29.469 1 98.06 380 PHE A N 1
ATOM 2892 C CA . PHE A 1 380 ? 3.297 16.703 29.219 1 98.06 380 PHE A CA 1
ATOM 2893 C C . PHE A 1 380 ? 4.18 17.328 28.141 1 98.06 380 PHE A C 1
ATOM 2895 O O . PHE A 1 380 ? 5.406 17.25 28.219 1 98.06 380 PHE A O 1
ATOM 2902 N N . ILE A 1 381 ? 3.525 17.922 27.094 1 97.5 381 ILE A N 1
ATOM 2903 C CA . ILE A 1 381 ? 4.281 18.453 25.969 1 97.5 381 ILE A CA 1
ATOM 2904 C C . ILE A 1 381 ? 5.109 19.656 26.422 1 97.5 381 ILE A C 1
ATOM 2906 O O . ILE A 1 381 ? 4.734 20.344 27.375 1 97.5 381 ILE A O 1
ATOM 2910 N N . ARG A 1 382 ? 6.246 19.906 25.797 1 97 382 ARG A N 1
ATOM 2911 C CA . ARG A 1 382 ? 7.156 21 26.172 1 97 382 ARG A CA 1
ATOM 2912 C C . ARG A 1 382 ? 7.703 21.688 24.922 1 97 382 ARG A C 1
ATOM 2914 O O . ARG A 1 382 ? 7.574 21.172 23.812 1 97 382 ARG A O 1
ATOM 2921 N N . PRO A 1 383 ? 8.289 22.828 25.094 1 96.5 383 PRO A N 1
ATOM 2922 C CA . PRO A 1 383 ? 8.797 23.594 23.938 1 96.5 383 PRO A CA 1
ATOM 2923 C C . PRO A 1 383 ? 9.773 22.781 23.094 1 96.5 383 PRO A C 1
ATOM 2925 O O . PRO A 1 383 ? 10.664 22.109 23.625 1 96.5 383 PRO A O 1
ATOM 2928 N N . GLY A 1 384 ? 9.547 22.781 21.844 1 95.12 384 GLY A N 1
ATOM 2929 C CA . GLY A 1 384 ? 10.469 22.156 20.906 1 95.12 384 GLY A CA 1
ATOM 2930 C C . GLY A 1 384 ? 10.039 20.766 20.484 1 95.12 384 GLY A C 1
ATOM 2931 O O . GLY A 1 384 ? 10.602 20.203 19.547 1 95.12 384 GLY A O 1
ATOM 2932 N N . ASP A 1 385 ? 9.023 20.234 21.094 1 97.5 385 ASP A N 1
ATOM 2933 C CA . ASP A 1 385 ? 8.531 18.922 20.719 1 97.5 385 ASP A CA 1
ATOM 2934 C C . ASP A 1 385 ? 8.008 18.922 19.281 1 97.5 385 ASP A C 1
ATOM 2936 O O . ASP A 1 385 ? 7.48 19.922 18.812 1 97.5 385 ASP A O 1
ATOM 2940 N N . ALA A 1 386 ? 8.25 17.875 18.547 1 97.75 386 ALA A N 1
ATOM 2941 C CA . ALA A 1 386 ? 7.555 17.562 17.312 1 97.75 386 ALA A CA 1
ATOM 2942 C C . ALA A 1 386 ? 6.438 16.547 17.547 1 97.75 386 ALA A C 1
ATOM 2944 O O . ALA A 1 386 ? 6.691 15.438 18.016 1 97.75 386 ALA A O 1
ATOM 2945 N N . ILE A 1 387 ? 5.254 16.922 17.25 1 98.5 387 ILE A N 1
ATOM 2946 C CA . ILE A 1 387 ? 4.09 16.078 17.516 1 98.5 387 ILE A CA 1
ATOM 2947 C C . ILE A 1 387 ? 3.498 15.586 16.203 1 98.5 387 ILE A C 1
ATOM 2949 O O . ILE A 1 387 ? 3.225 16.391 15.297 1 98.5 387 ILE A O 1
ATOM 2953 N N . VAL A 1 388 ? 3.383 14.289 16.047 1 98.75 388 VAL A N 1
ATOM 2954 C CA . VAL A 1 388 ? 2.678 13.68 14.922 1 98.75 388 VAL A CA 1
ATOM 2955 C C . VAL A 1 388 ? 1.329 13.141 15.391 1 98.75 388 VAL A C 1
ATOM 2957 O O . VAL A 1 388 ? 1.262 12.367 16.344 1 98.75 388 VAL A O 1
ATOM 2960 N N . SER A 1 389 ? 0.312 13.531 14.758 1 98.38 389 SER A N 1
ATOM 2961 C CA . SER A 1 389 ? -1.021 13.117 15.18 1 98.38 389 SER A CA 1
ATOM 2962 C C . SER A 1 389 ? -1.799 12.492 14.023 1 98.38 389 SER A C 1
ATOM 2964 O O . SER A 1 389 ? -1.718 12.969 12.891 1 98.38 389 SER A O 1
ATOM 2966 N N . GLU A 1 390 ? -2.559 11.461 14.305 1 98.19 390 GLU A N 1
ATOM 2967 C CA . GLU A 1 390 ? -3.275 10.672 13.305 1 98.19 390 GLU A CA 1
ATOM 2968 C C . GLU A 1 390 ? -4.727 11.125 13.18 1 98.19 390 GLU A C 1
ATOM 2970 O O . GLU A 1 390 ? -5.312 11.625 14.141 1 98.19 390 GLU A O 1
ATOM 2975 N N . THR A 1 391 ? -5.277 10.922 11.969 1 96 391 THR A N 1
ATOM 2976 C CA . THR A 1 391 ? -6.711 11.078 11.75 1 96 391 THR A CA 1
ATOM 2977 C C . THR A 1 391 ? -7.504 10.18 12.695 1 96 391 THR A C 1
ATOM 2979 O O . THR A 1 391 ? -7.215 8.992 12.82 1 96 391 THR A O 1
ATOM 2982 N N . GLY A 1 392 ? -8.43 10.703 13.344 1 95.19 392 GLY A N 1
ATOM 2983 C CA . GLY A 1 392 ? -9.227 10.055 14.375 1 95.19 392 GLY A CA 1
ATOM 2984 C C . GLY A 1 392 ? -9.383 10.891 15.625 1 95.19 392 GLY A C 1
ATOM 2985 O O . GLY A 1 392 ? -9.367 12.125 15.562 1 95.19 392 GLY A O 1
ATOM 2986 N N . THR A 1 393 ? -9.516 10.242 16.766 1 96.06 393 THR A N 1
ATOM 2987 C CA . THR A 1 393 ? -9.703 10.977 18.016 1 96.06 393 THR A CA 1
ATOM 2988 C C . THR A 1 393 ? -8.461 11.789 18.359 1 96.06 393 THR A C 1
ATOM 2990 O O . THR A 1 393 ? -8.555 12.859 18.969 1 96.06 393 THR A O 1
ATOM 2993 N N . SER A 1 394 ? -7.328 11.359 17.875 1 96.69 394 SER A N 1
ATOM 2994 C CA . SER A 1 394 ? -6.062 12.008 18.203 1 96.69 394 SER A CA 1
ATOM 2995 C C . SER A 1 394 ? -5.992 13.414 17.609 1 96.69 394 SER A C 1
ATOM 2997 O O . SER A 1 394 ? -5.676 14.375 18.312 1 96.69 394 SER A O 1
ATOM 2999 N N . ASN A 1 395 ? -6.332 13.57 16.344 1 96.62 395 ASN A N 1
ATOM 3000 C CA . ASN A 1 395 ? -6.277 14.883 15.703 1 96.62 395 ASN A CA 1
ATOM 3001 C C . ASN A 1 395 ? -7.211 15.875 16.391 1 96.62 395 ASN A C 1
ATOM 3003 O O . ASN A 1 395 ? -6.852 17.047 16.578 1 96.62 395 ASN A O 1
ATOM 3007 N N . PHE A 1 396 ? -8.359 15.422 16.734 1 96.25 396 PHE A N 1
ATOM 3008 C CA . PHE A 1 396 ? -9.344 16.312 17.344 1 96.25 396 PHE A CA 1
ATOM 3009 C C . PHE A 1 396 ? -8.953 16.672 18.766 1 96.25 396 PHE A C 1
ATOM 3011 O O . PHE A 1 396 ? -9.234 17.766 19.234 1 96.25 396 PHE A O 1
ATOM 3018 N N . GLY A 1 397 ? -8.297 15.727 19.422 1 96.19 397 GLY A N 1
ATOM 3019 C CA . GLY A 1 397 ? -7.777 16 20.75 1 96.19 397 GLY A CA 1
ATOM 3020 C C . GLY A 1 397 ? -6.625 17 20.75 1 96.19 397 GLY A C 1
ATOM 3021 O O . GLY A 1 397 ? -6.609 17.938 21.547 1 96.19 397 GLY A O 1
ATOM 3022 N N . ILE A 1 398 ? -5.719 16.828 19.844 1 96.56 398 ILE A N 1
ATOM 3023 C CA . ILE A 1 398 ? -4.531 17.656 19.766 1 96.56 398 ILE A CA 1
ATOM 3024 C C . ILE A 1 398 ? -4.938 19.094 19.391 1 96.56 398 ILE A C 1
ATOM 3026 O O . ILE A 1 398 ? -4.332 20.047 19.859 1 96.56 398 ILE A O 1
ATOM 3030 N N . CYS A 1 399 ? -5.98 19.219 18.641 1 93.44 399 CYS A N 1
ATOM 3031 C CA . CYS A 1 399 ? -6.434 20.531 18.203 1 93.44 399 CYS A CA 1
ATOM 3032 C C . CYS A 1 399 ? -7.156 21.266 19.328 1 93.44 399 CYS A C 1
ATOM 3034 O O . CYS A 1 399 ? -7.414 22.469 19.219 1 93.44 399 CYS A O 1
ATOM 3036 N N . ASP A 1 400 ? -7.371 20.562 20.406 1 92.81 400 ASP A N 1
ATOM 3037 C CA . ASP A 1 400 ? -8.117 21.156 21.516 1 92.81 400 ASP A CA 1
ATOM 3038 C C . ASP A 1 400 ? -7.18 21.625 22.625 1 92.81 400 ASP A C 1
ATOM 3040 O O . ASP A 1 400 ? -7.625 22.188 23.625 1 92.81 400 ASP A O 1
ATOM 3044 N N . ILE A 1 401 ? -5.953 21.406 22.516 1 95.06 401 ILE A N 1
ATOM 3045 C CA . ILE A 1 401 ? -5.039 21.797 23.578 1 95.06 401 ILE A CA 1
ATOM 3046 C C . ILE A 1 401 ? -4.168 22.953 23.094 1 95.06 401 ILE A C 1
ATOM 3048 O O . ILE A 1 401 ? -4.023 23.188 21.891 1 95.06 401 ILE A O 1
ATOM 3052 N N . THR A 1 402 ? -3.611 23.688 24.016 1 95.06 402 THR A N 1
ATOM 3053 C CA . THR A 1 402 ? -2.717 24.797 23.703 1 95.06 402 THR A CA 1
ATOM 3054 C C . THR A 1 402 ? -1.264 24.328 23.688 1 95.06 402 THR A C 1
ATOM 3056 O O . THR A 1 402 ? -0.844 23.562 24.562 1 95.06 402 THR A O 1
ATOM 3059 N N . PHE A 1 403 ? -0.552 24.828 22.766 1 97.62 403 PHE A N 1
ATOM 3060 C CA . PHE A 1 403 ? 0.841 24.422 22.609 1 97.62 403 PHE A CA 1
ATOM 3061 C C . PHE A 1 403 ? 1.767 25.391 23.344 1 97.62 403 PHE A C 1
ATOM 3063 O O . PHE A 1 403 ? 1.529 26.594 23.359 1 97.62 403 PHE A O 1
ATOM 3070 N N . PRO A 1 404 ? 2.844 24.828 24.016 1 97.06 404 PRO A N 1
ATOM 3071 C CA . PRO A 1 404 ? 3.959 25.688 24.391 1 97.06 404 PRO A CA 1
ATOM 3072 C C . PRO A 1 404 ? 4.766 26.172 23.188 1 97.06 404 PRO A C 1
ATOM 3074 O O . PRO A 1 404 ? 4.363 25.938 22.047 1 97.06 404 PRO A O 1
ATOM 3077 N N . ALA A 1 405 ? 5.84 26.844 23.438 1 95.81 405 ALA A N 1
ATOM 3078 C CA . ALA A 1 405 ? 6.598 27.484 22.375 1 95.81 405 ALA A CA 1
ATOM 3079 C C . ALA A 1 405 ? 7.258 26.469 21.453 1 95.81 405 ALA A C 1
ATOM 3081 O O . ALA A 1 405 ? 7.684 25.391 21.922 1 95.81 405 ALA A O 1
ATOM 3082 N N . ASP A 1 406 ? 7.332 26.75 20.203 1 94.56 406 ASP A N 1
ATOM 3083 C CA . ASP A 1 406 ? 8.195 26.094 19.219 1 94.56 406 ASP A CA 1
ATOM 3084 C C . ASP A 1 406 ? 7.766 24.656 18.984 1 94.56 406 ASP A C 1
ATOM 3086 O O . ASP A 1 406 ? 8.602 23.766 18.859 1 94.56 406 ASP A O 1
ATOM 3090 N N . ILE A 1 407 ? 6.48 24.406 19.062 1 96.69 407 ILE A N 1
ATOM 3091 C CA . ILE A 1 407 ? 5.953 23.094 18.719 1 96.69 407 ILE A CA 1
ATOM 3092 C C . ILE A 1 407 ? 5.836 22.969 17.188 1 96.69 407 ILE A C 1
ATOM 3094 O O . ILE A 1 407 ? 5.438 23.906 16.516 1 96.69 407 ILE A O 1
ATOM 3098 N N . ARG A 1 408 ? 6.195 21.828 16.672 1 95.38 408 ARG A N 1
ATOM 3099 C CA . ARG A 1 408 ? 5.926 21.469 15.281 1 95.38 408 ARG A CA 1
ATOM 3100 C C . ARG A 1 408 ? 4.883 20.359 15.195 1 95.38 408 ARG A C 1
ATOM 3102 O O . ARG A 1 408 ? 5.082 19.266 15.734 1 95.38 408 ARG A O 1
ATOM 3109 N N . LEU A 1 409 ? 3.811 20.641 14.562 1 97.81 409 LEU A N 1
ATOM 3110 C CA . LEU A 1 409 ? 2.727 19.672 14.43 1 97.81 409 LEU A CA 1
ATOM 3111 C C . LEU A 1 409 ? 2.691 19.094 13.023 1 97.81 409 LEU A C 1
ATOM 3113 O O . LEU A 1 409 ? 2.711 19.844 12.039 1 97.81 409 LEU A O 1
ATOM 3117 N N . VAL A 1 410 ? 2.736 17.766 12.922 1 98 410 VAL A N 1
ATOM 3118 C CA . VAL A 1 410 ? 2.6 17.047 11.664 1 98 410 VAL A CA 1
ATOM 3119 C C . VAL A 1 410 ? 1.312 16.219 11.68 1 98 410 VAL A C 1
ATOM 3121 O O . VAL A 1 410 ? 1.13 15.359 12.539 1 98 410 VAL A O 1
ATOM 3124 N N . THR A 1 411 ? 0.448 16.5 10.766 1 96.75 411 THR A N 1
ATOM 3125 C CA . THR A 1 411 ? -0.815 15.781 10.664 1 96.75 411 THR A CA 1
ATOM 3126 C C . THR A 1 411 ? -1.36 15.836 9.242 1 96.75 411 THR A C 1
ATOM 3128 O O . THR A 1 411 ? -0.864 16.594 8.406 1 96.75 411 THR A O 1
ATOM 3131 N N . GLN A 1 412 ? -2.287 14.961 8.891 1 96.31 412 GLN A N 1
ATOM 3132 C CA . GLN A 1 412 ? -3.107 15.031 7.684 1 96.31 412 GLN A CA 1
ATOM 3133 C C . GLN A 1 412 ? -4.566 15.305 8.023 1 96.31 412 GLN A C 1
ATOM 3135 O O . GLN A 1 412 ? -5.25 14.445 8.594 1 96.31 412 GLN A O 1
ATOM 3140 N N . ILE A 1 413 ? -4.961 16.484 7.637 1 95.94 413 ILE A N 1
ATOM 3141 C CA . ILE A 1 413 ? -6.332 16.859 7.965 1 95.94 413 ILE A CA 1
ATOM 3142 C C . ILE A 1 413 ? -7.176 16.906 6.691 1 95.94 413 ILE A C 1
ATOM 3144 O O . ILE A 1 413 ? -8.352 16.547 6.707 1 95.94 413 ILE A O 1
ATOM 3148 N N . TYR A 1 414 ? -6.559 17.328 5.586 1 97.31 414 TYR A N 1
ATOM 3149 C CA . TYR A 1 414 ? -7.305 17.391 4.336 1 97.31 414 TYR A CA 1
ATOM 3150 C C . TYR A 1 414 ? -7.312 16.047 3.627 1 97.31 414 TYR A C 1
ATOM 3152 O O . TYR A 1 414 ? -8.375 15.539 3.256 1 97.31 414 TYR A O 1
ATOM 3160 N N . TYR A 1 415 ? -6.172 15.43 3.439 1 98 415 TYR A N 1
ATOM 3161 C CA . TYR A 1 415 ? -6.129 14.125 2.795 1 98 415 TYR A CA 1
ATOM 3162 C C . TYR A 1 415 ? -6.672 13.047 3.719 1 98 415 TYR A C 1
ATOM 3164 O O . TYR A 1 415 ? -7.559 12.281 3.336 1 98 415 TYR A O 1
ATOM 3172 N N . GLY A 1 416 ? -6.152 13.023 4.93 1 97.5 416 GLY A N 1
ATOM 3173 C CA . GLY A 1 416 ? -6.73 12.211 5.988 1 97.5 416 GLY A CA 1
ATOM 3174 C C . GLY A 1 416 ? -6.625 10.719 5.719 1 97.5 416 GLY A C 1
ATOM 3175 O O . GLY A 1 416 ? -7.609 9.992 5.836 1 97.5 416 GLY A O 1
ATOM 3176 N N . SER A 1 417 ? -5.449 10.227 5.336 1 98 417 SER A N 1
ATOM 3177 C CA . SER A 1 417 ? -5.246 8.797 5.156 1 98 417 SER A CA 1
ATOM 3178 C C . SER A 1 417 ? -4.945 8.109 6.484 1 98 417 SER A C 1
ATOM 3180 O O . SER A 1 417 ? -3.855 8.266 7.039 1 98 417 SER A O 1
ATOM 3182 N N . ILE A 1 418 ? -5.875 7.328 6.953 1 97.75 418 ILE A N 1
ATOM 3183 C CA . ILE A 1 418 ? -5.668 6.605 8.203 1 97.75 418 ILE A CA 1
ATOM 3184 C C . ILE A 1 418 ? -4.516 5.617 8.047 1 97.75 418 ILE A C 1
ATOM 3186 O O . ILE A 1 418 ? -4.469 4.859 7.07 1 97.75 418 ILE A O 1
ATOM 3190 N N . GLY A 1 419 ? -3.557 5.641 8.938 1 97.75 419 GLY A N 1
ATOM 3191 C CA . GLY A 1 419 ? -2.344 4.844 8.852 1 97.75 419 GLY A CA 1
ATOM 3192 C C . GLY A 1 419 ? -1.11 5.664 8.531 1 97.75 419 GLY A C 1
ATOM 3193 O O . GLY A 1 419 ? 0.012 5.156 8.594 1 97.75 419 GLY A O 1
ATOM 3194 N N . PHE A 1 420 ? -1.269 6.938 8.32 1 98.75 420 PHE A N 1
ATOM 3195 C CA . PHE A 1 420 ? -0.232 7.867 7.891 1 98.75 420 PHE A CA 1
ATOM 3196 C C . PHE A 1 420 ? 0.769 8.117 9.016 1 98.75 420 PHE A C 1
ATOM 3198 O O . PHE A 1 420 ? 1.98 8.047 8.797 1 98.75 420 PHE A O 1
ATOM 3205 N N . ALA A 1 421 ? 0.398 8.383 10.164 1 98.81 421 ALA A N 1
ATOM 3206 C CA . ALA A 1 421 ? 1.154 9.062 11.211 1 98.81 421 ALA A CA 1
ATOM 3207 C C . ALA A 1 421 ? 2.324 8.211 11.688 1 98.81 421 ALA A C 1
ATOM 3209 O O . ALA A 1 421 ? 3.422 8.719 11.922 1 98.81 421 ALA A O 1
ATOM 3210 N N . THR A 1 422 ? 2.078 6.887 11.844 1 98.69 422 THR A N 1
ATOM 3211 C CA . THR A 1 422 ? 3.121 6.023 12.383 1 98.69 422 THR A CA 1
ATOM 3212 C C . THR A 1 422 ? 4.359 6.039 11.492 1 98.69 422 THR A C 1
ATOM 3214 O O . THR A 1 422 ? 5.465 6.32 11.961 1 98.69 422 THR A O 1
ATOM 3217 N N . ALA A 1 423 ? 4.18 5.867 10.258 1 98.62 423 ALA A N 1
ATOM 3218 C CA . ALA A 1 423 ? 5.32 5.832 9.352 1 98.62 423 ALA A CA 1
ATOM 3219 C C . ALA A 1 423 ? 5.902 7.23 9.148 1 98.62 423 ALA A C 1
ATOM 3221 O O . ALA A 1 423 ? 7.117 7.387 8.992 1 98.62 423 ALA A O 1
ATOM 3222 N N . ALA A 1 424 ? 5.039 8.242 9.156 1 98.88 424 ALA A N 1
ATOM 3223 C CA . ALA A 1 424 ? 5.516 9.617 9.047 1 98.88 424 ALA A CA 1
ATOM 3224 C C . ALA A 1 424 ? 6.422 9.969 10.227 1 98.88 424 ALA A C 1
ATOM 3226 O O . ALA A 1 424 ? 7.355 10.766 10.078 1 98.88 424 ALA A O 1
ATOM 3227 N N . THR A 1 425 ? 6.172 9.383 11.375 1 98.88 425 THR A N 1
ATOM 3228 C CA . THR A 1 425 ? 6.934 9.664 12.586 1 98.88 425 THR A CA 1
ATOM 3229 C C . THR A 1 425 ? 8.398 9.273 12.406 1 98.88 425 THR A C 1
ATOM 3231 O O . THR A 1 425 ? 9.297 9.945 12.922 1 98.88 425 THR A O 1
ATOM 3234 N N . LEU A 1 426 ? 8.656 8.188 11.664 1 98.88 426 LEU A N 1
ATOM 3235 C CA . LEU A 1 426 ? 10.031 7.828 11.344 1 98.88 426 LEU A CA 1
ATOM 3236 C C . LEU A 1 426 ? 10.766 8.992 10.68 1 98.88 426 LEU A C 1
ATOM 3238 O O . LEU A 1 426 ? 11.844 9.383 11.125 1 98.88 426 LEU A O 1
ATOM 3242 N N . GLY A 1 427 ? 10.133 9.555 9.617 1 98.75 427 GLY A N 1
ATOM 3243 C CA . GLY A 1 427 ? 10.727 10.688 8.914 1 98.75 427 GLY A CA 1
ATOM 3244 C C . GLY A 1 427 ? 10.906 11.906 9.797 1 98.75 427 GLY A C 1
ATOM 3245 O O . GLY A 1 427 ? 11.93 12.586 9.727 1 98.75 427 GLY A O 1
ATOM 3246 N N . VAL A 1 428 ? 9.922 12.148 10.664 1 98.69 428 VAL A N 1
ATOM 3247 C CA . VAL A 1 428 ? 9.945 13.281 11.586 1 98.69 428 VAL A CA 1
ATOM 3248 C C . VAL A 1 428 ? 11.125 13.141 12.539 1 98.69 428 VAL A C 1
ATOM 3250 O O . VAL A 1 428 ? 11.883 14.094 12.75 1 98.69 428 VAL A O 1
ATOM 3253 N N . GLY A 1 429 ? 11.289 11.945 13.094 1 97.88 429 GLY A N 1
ATOM 3254 C CA . GLY A 1 429 ? 12.383 11.703 14.023 1 97.88 429 GLY A CA 1
ATOM 3255 C C . GLY A 1 429 ? 13.75 11.898 13.406 1 97.88 429 GLY A C 1
ATOM 3256 O O . GLY A 1 429 ? 14.625 12.539 14.008 1 97.88 429 GLY A O 1
ATOM 3257 N N . ILE A 1 430 ? 13.953 11.422 12.227 1 97.81 430 ILE A N 1
ATOM 3258 C CA . ILE A 1 430 ? 15.227 11.523 11.531 1 97.81 430 ILE A CA 1
ATOM 3259 C C . ILE A 1 430 ? 15.508 12.977 11.164 1 97.81 430 ILE A C 1
ATOM 3261 O O . ILE A 1 430 ? 16.609 13.477 11.383 1 97.81 430 ILE A O 1
ATOM 3265 N N . ALA A 1 431 ? 14.5 13.672 10.617 1 97.62 431 ALA A N 1
ATOM 3266 C CA . ALA A 1 431 ? 14.641 15.07 10.227 1 97.62 431 ALA A CA 1
ATOM 3267 C C . ALA A 1 431 ? 14.977 15.945 11.438 1 97.62 431 ALA A C 1
ATOM 3269 O O . ALA A 1 431 ? 15.828 16.828 11.352 1 97.62 431 ALA A O 1
ATOM 3270 N N . ARG A 1 432 ? 14.297 15.711 12.523 1 95.69 432 ARG A N 1
ATOM 3271 C CA . ARG A 1 432 ? 14.547 16.484 13.734 1 95.69 432 ARG A CA 1
ATOM 3272 C C . ARG A 1 432 ? 15.992 16.344 14.188 1 95.69 432 ARG A C 1
ATOM 3274 O O . ARG A 1 432 ? 16.641 17.328 14.539 1 95.69 432 ARG A O 1
ATOM 3281 N N . ARG A 1 433 ? 16.484 15.109 14.156 1 93.69 433 ARG A N 1
ATOM 3282 C CA . ARG A 1 433 ? 17.859 14.844 14.547 1 93.69 433 ARG A CA 1
ATOM 3283 C C . ARG A 1 433 ? 18.844 15.594 13.648 1 93.69 433 ARG A C 1
ATOM 3285 O O . ARG A 1 433 ? 19.844 16.141 14.125 1 93.69 433 ARG A O 1
ATOM 3292 N N . GLU A 1 434 ? 18.531 15.672 12.383 1 94.88 434 GLU A N 1
ATOM 3293 C CA . GLU A 1 434 ? 19.391 16.375 11.422 1 94.88 434 GLU A CA 1
ATOM 3294 C C . GLU A 1 434 ? 19.391 17.875 11.68 1 94.88 434 GLU A C 1
ATOM 3296 O O . GLU A 1 434 ? 20.453 18.516 11.633 1 94.88 434 GLU A O 1
ATOM 3301 N N . VAL A 1 435 ? 18.25 18.422 11.953 1 92.44 435 VAL A N 1
ATOM 3302 C CA . VAL A 1 435 ? 18.109 19.859 12.172 1 92.44 435 VAL A CA 1
ATOM 3303 C C . VAL A 1 435 ? 18.812 20.25 13.477 1 92.44 435 VAL A C 1
ATOM 3305 O O . VAL A 1 435 ? 19.5 21.266 13.539 1 92.44 435 VAL A O 1
ATOM 3308 N N . GLU A 1 436 ? 18.672 19.453 14.453 1 87.75 436 GLU A N 1
ATOM 3309 C CA . GLU A 1 436 ? 19.234 19.75 15.766 1 87.75 436 GLU A CA 1
ATOM 3310 C C . GLU A 1 436 ? 20.75 19.562 15.766 1 87.75 436 GLU A C 1
ATOM 3312 O O . GLU A 1 436 ? 21.469 20.266 16.484 1 87.75 436 GLU A O 1
ATOM 3317 N N . SER A 1 437 ? 21.219 18.609 15.047 1 83 437 SER A N 1
ATOM 3318 C CA . SER A 1 437 ? 22.656 18.391 14.953 1 83 437 SER A CA 1
ATOM 3319 C C . SER A 1 437 ? 23.344 19.547 14.25 1 83 437 SER A C 1
ATOM 3321 O O . SER A 1 437 ? 24.484 19.875 14.57 1 83 437 SER A O 1
ATOM 3323 N N . LYS A 1 438 ? 22.781 20.188 13.383 1 75.56 438 LYS A N 1
ATOM 3324 C CA . LYS A 1 438 ? 23.359 21.312 12.656 1 75.56 438 LYS A CA 1
ATOM 3325 C C . LYS A 1 438 ? 23.312 22.594 13.492 1 75.56 438 LYS A C 1
ATOM 3327 O O . LYS A 1 438 ? 24.172 23.453 13.367 1 75.56 438 LYS A O 1
ATOM 3332 N N . ALA A 1 439 ? 22.328 22.641 14.242 1 61.88 439 ALA A N 1
ATOM 3333 C CA . ALA A 1 439 ? 22.219 23.797 15.117 1 61.88 439 ALA A CA 1
ATOM 3334 C C . ALA A 1 439 ? 23.219 23.703 16.266 1 61.88 439 ALA A C 1
ATOM 3336 O O . ALA A 1 439 ? 23.5 24.703 16.938 1 61.88 439 ALA A O 1
ATOM 3337 N N . LYS A 1 440 ? 23.484 22.469 16.875 1 56.59 440 LYS A N 1
ATOM 3338 C CA . LYS A 1 440 ? 24.297 22.266 18.078 1 56.59 440 LYS A CA 1
ATOM 3339 C C . LYS A 1 440 ? 25.766 22.547 17.812 1 56.59 440 LYS A C 1
ATOM 3341 O O . LYS A 1 440 ? 26.609 21.641 17.812 1 56.59 440 LYS A O 1
ATOM 3346 N N . SER A 1 441 ? 26.297 23.297 16.969 1 42.28 441 SER A N 1
ATOM 3347 C CA . SER A 1 441 ? 27.562 23.703 17.562 1 42.28 441 SER A CA 1
ATOM 3348 C C . SER A 1 441 ? 27.438 23.906 19.078 1 42.28 441 SER A C 1
ATOM 3350 O O . SER A 1 441 ? 28.406 24.25 19.734 1 42.28 441 SER A O 1
ATOM 3352 N N . GLN A 1 442 ? 26.156 23.969 19.578 1 37 442 GLN A N 1
ATOM 3353 C CA . GLN A 1 442 ? 26.031 24.031 21.031 1 37 442 GLN A CA 1
ATOM 3354 C C . GLN A 1 442 ? 25.766 22.641 21.609 1 37 442 GLN A C 1
ATOM 3356 O O . GLN A 1 442 ? 25.219 21.781 20.938 1 37 442 GLN A O 1
ATOM 3361 N N . PRO A 1 443 ? 26.25 22.094 22.797 1 35.12 443 PRO A N 1
ATOM 3362 C CA . PRO A 1 443 ? 26.328 20.766 23.406 1 35.12 443 PRO A CA 1
ATOM 3363 C C . PRO A 1 443 ? 24.984 20.062 23.438 1 35.12 443 PRO A C 1
ATOM 3365 O O . PRO A 1 443 ? 23.969 20.672 23.75 1 35.12 443 PRO A O 1
ATOM 3368 N N . ALA A 1 444 ? 24.609 19 22.953 1 38.12 444 ALA A N 1
ATOM 3369 C CA . ALA A 1 444 ? 23.656 17.891 22.969 1 38.12 444 ALA A CA 1
ATOM 3370 C C . ALA A 1 444 ? 23.406 17.391 24.391 1 38.12 444 ALA A C 1
ATOM 3372 O O . ALA A 1 444 ? 24.344 17.25 25.172 1 38.12 444 ALA A O 1
ATOM 3373 N N . GLY A 1 445 ? 22.062 17.5 24.938 1 38.31 445 GLY A N 1
ATOM 3374 C CA . GLY A 1 445 ? 21.719 16.891 26.219 1 38.31 445 GLY A CA 1
ATOM 3375 C C . GLY A 1 445 ? 21.094 17.875 27.188 1 38.31 445 GLY A C 1
ATOM 3376 O O . GLY A 1 445 ? 21.172 17.688 28.406 1 38.31 445 GLY A O 1
ATOM 3377 N N . ARG A 1 446 ? 20.969 19.031 26.719 1 40.62 446 ARG A N 1
ATOM 3378 C CA . ARG A 1 446 ? 20.484 19.906 27.781 1 40.62 446 ARG A CA 1
ATOM 3379 C C . ARG A 1 446 ? 19.016 19.594 28.109 1 40.62 446 ARG A C 1
ATOM 3381 O O . ARG A 1 446 ? 18.266 19.188 27.234 1 40.62 446 ARG A O 1
ATOM 3388 N N . GLU A 1 447 ? 18.641 19.422 29.234 1 40.59 447 GLU A N 1
ATOM 3389 C CA . GLU A 1 447 ? 17.312 19.594 29.797 1 40.59 447 GLU A CA 1
ATOM 3390 C C . GLU A 1 447 ? 16.5 20.641 29.016 1 40.59 447 GLU A C 1
ATOM 3392 O O . GLU A 1 447 ? 16.969 21.766 28.828 1 40.59 447 GLU A O 1
ATOM 3397 N N . GLY A 1 448 ? 15.625 20.125 27.938 1 55.31 448 GLY A N 1
ATOM 3398 C CA . GLY A 1 448 ? 14.773 21.094 27.266 1 55.31 448 GLY A CA 1
ATOM 3399 C C . GLY A 1 448 ? 14.758 20.922 25.75 1 55.31 448 GLY A C 1
ATOM 3400 O O . GLY A 1 448 ? 14.102 21.688 25.047 1 55.31 448 GLY A O 1
ATOM 3401 N N . GLU A 1 449 ? 15.57 19.781 25.25 1 77.12 449 GLU A N 1
ATOM 3402 C CA . GLU A 1 449 ? 15.5 19.562 23.812 1 77.12 449 GLU A CA 1
ATOM 3403 C C . GLU A 1 449 ? 14.18 18.922 23.406 1 77.12 449 GLU A C 1
ATOM 3405 O O . GLU A 1 449 ? 13.594 18.156 24.172 1 77.12 449 GLU A O 1
ATOM 3410 N N . GLY A 1 450 ? 13.68 19.297 22.281 1 91.12 450 GLY A N 1
ATOM 3411 C CA . GLY A 1 450 ? 12.398 18.812 21.781 1 91.12 450 GLY A CA 1
ATOM 3412 C C . GLY A 1 450 ? 12.391 17.312 21.531 1 91.12 450 GLY A C 1
ATOM 3413 O O . GLY A 1 450 ? 13.438 16.719 21.266 1 91.12 450 GLY A O 1
ATOM 3414 N N . ARG A 1 451 ? 11.336 16.625 21.844 1 96.69 451 ARG A N 1
ATOM 3415 C CA . ARG A 1 451 ? 11.109 15.203 21.625 1 96.69 451 ARG A CA 1
ATOM 3416 C C . ARG A 1 451 ? 10.234 14.977 20.406 1 96.69 451 ARG A C 1
ATOM 3418 O O . ARG A 1 451 ? 9.602 15.906 19.906 1 96.69 451 ARG A O 1
ATOM 3425 N N . THR A 1 452 ? 10.312 13.766 19.844 1 98.56 452 THR A N 1
ATOM 3426 C CA . THR A 1 452 ? 9.367 13.305 18.828 1 98.56 452 THR A CA 1
ATOM 3427 C C . THR A 1 452 ? 8.258 12.484 19.469 1 98.56 452 THR A C 1
ATOM 3429 O O . THR A 1 452 ? 8.523 11.469 20.109 1 98.56 452 THR A O 1
ATOM 3432 N N . ILE A 1 453 ? 6.992 12.883 19.266 1 98.81 453 ILE A N 1
ATOM 3433 C CA . ILE A 1 453 ? 5.844 12.258 19.906 1 98.81 453 ILE A CA 1
ATOM 3434 C C . ILE A 1 453 ? 4.805 11.875 18.859 1 98.81 453 ILE A C 1
ATOM 3436 O O . ILE A 1 453 ? 4.375 12.727 18.062 1 98.81 453 ILE A O 1
ATOM 3440 N N . LEU A 1 454 ? 4.488 10.617 18.812 1 98.88 454 LEU A N 1
ATOM 3441 C CA . LEU A 1 454 ? 3.387 10.125 18 1 98.88 454 LEU A CA 1
ATOM 3442 C C . LEU A 1 454 ? 2.146 9.875 18.844 1 98.88 454 LEU A C 1
ATOM 3444 O O . LEU A 1 454 ? 2.23 9.242 19.906 1 98.88 454 LEU A O 1
ATOM 3448 N N . ILE A 1 455 ? 1.052 10.391 18.438 1 98.81 455 ILE A N 1
ATOM 3449 C CA . ILE A 1 455 ? -0.245 10.039 19 1 98.81 455 ILE A CA 1
ATOM 3450 C C . ILE A 1 455 ? -1.145 9.461 17.906 1 98.81 455 ILE A C 1
ATOM 3452 O O . ILE A 1 455 ? -1.491 10.156 16.953 1 98.81 455 ILE A O 1
ATOM 3456 N N . THR A 1 456 ? -1.492 8.18 18.047 1 98.62 456 THR A N 1
ATOM 3457 C CA . THR A 1 456 ? -2.234 7.469 17 1 98.62 456 THR A CA 1
ATOM 3458 C C . THR A 1 456 ? -3.254 6.516 17.625 1 98.62 456 THR A C 1
ATOM 3460 O O . THR A 1 456 ? -3.24 6.289 18.828 1 98.62 456 THR A O 1
ATOM 3463 N N . GLY A 1 457 ? -4.25 6.105 16.844 1 98.19 457 GLY A N 1
ATOM 3464 C CA . GLY A 1 457 ? -5.191 5.082 17.266 1 98.19 457 GLY A CA 1
ATOM 3465 C C . GLY A 1 457 ? -4.711 3.672 16.969 1 98.19 457 GLY A C 1
ATOM 3466 O O . GLY A 1 457 ? -3.828 3.475 16.125 1 98.19 457 GLY A O 1
ATOM 3467 N N . ASP A 1 458 ? -5.363 2.715 17.672 1 98.31 458 ASP A N 1
ATOM 3468 C CA . ASP A 1 458 ? -4.984 1.321 17.469 1 98.31 458 ASP A CA 1
ATOM 3469 C C . ASP A 1 458 ? -5.289 0.877 16.031 1 98.31 458 ASP A C 1
ATOM 3471 O O . ASP A 1 458 ? -4.48 0.188 15.414 1 98.31 458 ASP A O 1
ATOM 3475 N N . GLY A 1 459 ? -6.441 1.289 15.477 1 97.81 459 GLY A N 1
ATOM 3476 C CA . GLY A 1 459 ? -6.758 0.958 14.094 1 97.81 459 GLY A CA 1
ATOM 3477 C C . GLY A 1 459 ? -5.77 1.535 13.102 1 97.81 459 GLY A C 1
ATOM 3478 O O . GLY A 1 459 ? -5.363 0.856 12.156 1 97.81 459 GLY A O 1
ATOM 3479 N N . SER A 1 460 ? -5.402 2.793 13.305 1 97.88 460 SER A N 1
ATOM 3480 C CA . SER A 1 460 ? -4.457 3.451 12.406 1 97.88 460 SER A CA 1
ATOM 3481 C C . SER A 1 460 ? -3.076 2.812 12.492 1 97.88 460 SER A C 1
ATOM 3483 O O . SER A 1 460 ? -2.428 2.59 11.469 1 97.88 460 SER A O 1
ATOM 3485 N N . MET A 1 461 ? -2.605 2.545 13.656 1 98.25 461 MET A N 1
ATOM 3486 C CA . MET A 1 461 ? -1.282 1.948 13.812 1 98.25 461 MET A CA 1
ATOM 3487 C C . MET A 1 461 ? -1.232 0.564 13.172 1 98.25 461 MET A C 1
ATOM 3489 O O . MET A 1 461 ? -0.202 0.167 12.625 1 98.25 461 MET A O 1
ATOM 3493 N N . ALA A 1 462 ? -2.346 -0.15 13.266 1 98.06 462 ALA A N 1
ATOM 3494 C CA . ALA A 1 462 ? -2.398 -1.496 12.695 1 98.06 462 ALA A CA 1
ATOM 3495 C C . ALA A 1 462 ? -2.078 -1.479 11.203 1 98.06 462 ALA A C 1
ATOM 3497 O O . ALA A 1 462 ? -1.47 -2.416 10.688 1 98.06 462 ALA A O 1
ATOM 3498 N N . LEU A 1 463 ? -2.377 -0.451 10.492 1 98.12 463 LEU A N 1
ATOM 3499 C CA . LEU A 1 463 ? -2.223 -0.372 9.039 1 98.12 463 LEU A CA 1
ATOM 3500 C C . LEU A 1 463 ? -0.749 -0.306 8.656 1 98.12 463 LEU A C 1
ATOM 3502 O O . LEU A 1 463 ? -0.368 -0.746 7.566 1 98.12 463 LEU A O 1
ATOM 3506 N N . THR A 1 464 ? 0.084 0.284 9.539 1 98.31 464 THR A N 1
ATOM 3507 C CA . THR A 1 464 ? 1.491 0.491 9.219 1 98.31 464 THR A CA 1
ATOM 3508 C C . THR A 1 464 ? 2.381 0.101 10.391 1 98.31 464 THR A C 1
ATOM 3510 O O . THR A 1 464 ? 3.453 0.677 10.586 1 98.31 464 THR A O 1
ATOM 3513 N N . ILE A 1 465 ? 2.037 -0.889 11.188 1 98.31 465 ILE A N 1
ATOM 3514 C CA . ILE A 1 465 ? 2.613 -1.223 12.484 1 98.31 465 ILE A CA 1
ATOM 3515 C C . ILE A 1 465 ? 4.059 -1.686 12.305 1 98.31 465 ILE A C 1
ATOM 3517 O O . ILE A 1 465 ? 4.887 -1.52 13.203 1 98.31 465 ILE A O 1
ATOM 3521 N N . GLN A 1 466 ? 4.375 -2.268 11.195 1 97 466 GLN A N 1
ATOM 3522 C CA . GLN A 1 466 ? 5.711 -2.824 11 1 97 466 GLN A CA 1
ATOM 3523 C C . GLN A 1 466 ? 6.77 -1.727 11 1 97 466 GLN A C 1
ATOM 3525 O O . GLN A 1 466 ? 7.949 -1.992 11.25 1 97 466 GLN A O 1
ATOM 3530 N N . GLU A 1 467 ? 6.348 -0.45 10.812 1 98.31 467 GLU A N 1
ATOM 3531 C CA . GLU A 1 467 ? 7.312 0.645 10.766 1 98.31 467 GLU A CA 1
ATOM 3532 C C . GLU A 1 467 ? 7.859 0.952 12.156 1 98.31 467 GLU A C 1
ATOM 3534 O O . GLU A 1 467 ? 8.891 1.621 12.289 1 98.31 467 GLU A O 1
ATOM 3539 N N . ILE A 1 468 ? 7.215 0.489 13.211 1 98.75 468 ILE A N 1
ATOM 3540 C CA . ILE A 1 468 ? 7.785 0.551 14.547 1 98.75 468 ILE A CA 1
ATOM 3541 C C . ILE A 1 468 ? 9.141 -0.155 14.57 1 98.75 468 ILE A C 1
ATOM 3543 O O . ILE A 1 468 ? 10.086 0.314 15.211 1 98.75 468 ILE A O 1
ATOM 3547 N N . GLY A 1 469 ? 9.203 -1.29 13.852 1 98.69 469 GLY A N 1
ATOM 3548 C CA . GLY A 1 469 ? 10.469 -1.998 13.742 1 98.69 469 GLY A CA 1
ATOM 3549 C C . GLY A 1 469 ? 11.562 -1.166 13.102 1 98.69 469 GLY A C 1
ATOM 3550 O O . GLY A 1 469 ? 12.711 -1.188 13.547 1 98.69 469 GLY A O 1
ATOM 3551 N N . THR A 1 470 ? 11.242 -0.413 12.055 1 98.75 470 THR A N 1
ATOM 3552 C CA . THR A 1 470 ? 12.219 0.442 11.383 1 98.75 470 THR A CA 1
ATOM 3553 C C . THR A 1 470 ? 12.719 1.535 12.328 1 98.75 470 THR A C 1
ATOM 3555 O O . THR A 1 470 ? 13.898 1.871 12.328 1 98.75 470 THR A O 1
ATOM 3558 N N . MET A 1 471 ? 11.781 2.111 13.102 1 98.81 471 MET A N 1
ATOM 3559 C CA . MET A 1 471 ? 12.172 3.141 14.062 1 98.81 471 MET A CA 1
ATOM 3560 C C . MET A 1 471 ? 13.164 2.588 15.078 1 98.81 471 MET A C 1
ATOM 3562 O O . MET A 1 471 ? 14.133 3.26 15.438 1 98.81 471 MET A O 1
ATOM 3566 N N . ILE A 1 472 ? 12.875 1.379 15.531 1 98.75 472 ILE A N 1
ATOM 3567 C CA . ILE A 1 472 ? 13.758 0.752 16.516 1 98.75 472 ILE A CA 1
ATOM 3568 C C . ILE A 1 472 ? 15.133 0.509 15.883 1 98.75 472 ILE A C 1
ATOM 3570 O O . ILE A 1 472 ? 16.156 0.828 16.484 1 98.75 472 ILE A O 1
ATOM 3574 N N . LYS A 1 473 ? 15.133 -0.053 14.664 1 98.19 473 LYS A N 1
ATOM 3575 C CA . LYS A 1 473 ? 16.391 -0.297 13.953 1 98.19 473 LYS A CA 1
ATOM 3576 C C . LYS A 1 473 ? 17.156 1.002 13.742 1 98.19 473 LYS A C 1
ATOM 3578 O O . LYS A 1 473 ? 18.391 1.018 13.828 1 98.19 473 LYS A O 1
ATOM 3583 N N . ALA A 1 474 ? 16.438 2.09 13.477 1 97.62 474 ALA A N 1
ATOM 3584 C CA . ALA A 1 474 ? 17.047 3.395 13.227 1 97.62 474 ALA A CA 1
ATOM 3585 C C . ALA A 1 474 ? 17.375 4.102 14.539 1 97.62 474 ALA A C 1
ATOM 3587 O O . ALA A 1 474 ? 17.828 5.246 14.531 1 97.62 474 ALA A O 1
ATOM 3588 N N . LYS A 1 475 ? 17.078 3.523 15.695 1 97.38 475 LYS A N 1
ATOM 3589 C CA . LYS A 1 475 ? 17.375 4.027 17.031 1 97.38 475 LYS A CA 1
ATOM 3590 C C . LYS A 1 475 ? 16.641 5.332 17.312 1 97.38 475 LYS A C 1
ATOM 3592 O O . LYS A 1 475 ? 17.219 6.262 17.891 1 97.38 475 LYS A O 1
ATOM 3597 N N . CYS A 1 476 ? 15.453 5.375 16.797 1 97.69 476 CYS A N 1
ATOM 3598 C CA . CYS A 1 476 ? 14.617 6.535 17.109 1 97.69 476 CYS A CA 1
ATOM 3599 C C . CYS A 1 476 ? 14.25 6.566 18.578 1 97.69 476 CYS A C 1
ATOM 3601 O O . CYS A 1 476 ? 14.008 5.52 19.188 1 97.69 476 CYS A O 1
ATOM 3603 N N . LYS A 1 477 ? 14.234 7.75 19.125 1 97.75 477 LYS A N 1
ATOM 3604 C CA . LYS A 1 477 ? 13.867 7.957 20.516 1 97.75 477 LYS A CA 1
ATOM 3605 C C . LYS A 1 477 ? 12.453 8.516 20.641 1 97.75 477 LYS A C 1
ATOM 3607 O O . LYS A 1 477 ? 12.219 9.469 21.391 1 97.75 477 LYS A O 1
ATOM 3612 N N . THR A 1 478 ? 11.57 7.961 19.938 1 98.44 478 THR A N 1
ATOM 3613 C CA . THR A 1 478 ? 10.195 8.43 19.781 1 98.44 478 THR A CA 1
ATOM 3614 C C . THR A 1 478 ? 9.328 7.941 20.938 1 98.44 478 THR A C 1
ATOM 3616 O O . THR A 1 478 ? 9.484 6.812 21.406 1 98.44 478 THR A O 1
ATOM 3619 N N . ILE A 1 479 ? 8.453 8.789 21.391 1 98.88 479 ILE A N 1
ATOM 3620 C CA . ILE A 1 479 ? 7.371 8.375 22.281 1 98.88 479 ILE A CA 1
ATOM 3621 C C . ILE A 1 479 ? 6.109 8.102 21.469 1 98.88 479 ILE A C 1
ATOM 3623 O O . ILE A 1 479 ? 5.602 9 20.781 1 98.88 479 ILE A O 1
ATOM 3627 N N . VAL A 1 480 ? 5.652 6.871 21.531 1 98.94 480 VAL A N 1
ATOM 3628 C CA . VAL A 1 480 ? 4.457 6.465 20.797 1 98.94 480 VAL A CA 1
ATOM 3629 C C . VAL A 1 480 ? 3.287 6.301 21.766 1 98.94 480 VAL A C 1
ATOM 3631 O O . VAL A 1 480 ? 3.285 5.391 22.594 1 98.94 480 VAL A O 1
ATOM 3634 N N . PHE A 1 481 ? 2.318 7.176 21.688 1 98.94 481 PHE A N 1
ATOM 3635 C CA . PHE A 1 481 ? 1.035 6.988 22.344 1 98.94 481 PHE A CA 1
ATOM 3636 C C . PHE A 1 481 ? 0.032 6.32 21.422 1 98.94 481 PHE A C 1
ATOM 3638 O O . PHE A 1 481 ? -0.336 6.883 20.391 1 98.94 481 PHE A O 1
ATOM 3645 N N . VAL A 1 482 ? -0.408 5.129 21.781 1 98.81 482 VAL A N 1
ATOM 3646 C CA . VAL A 1 482 ? -1.441 4.457 21 1 98.81 482 VAL A CA 1
ATOM 3647 C C . VAL A 1 482 ? -2.748 4.426 21.781 1 98.81 482 VAL A C 1
ATOM 3649 O O . VAL A 1 482 ? -2.826 3.801 22.844 1 98.81 482 VAL A O 1
ATOM 3652 N N . ILE A 1 483 ? -3.705 5.145 21.297 1 98.62 483 ILE A N 1
ATOM 3653 C CA . ILE A 1 483 ? -5.039 5.117 21.875 1 98.62 483 ILE A CA 1
ATOM 3654 C C . ILE A 1 483 ? -5.758 3.836 21.469 1 98.62 483 ILE A C 1
ATOM 3656 O O . ILE A 1 483 ? -6.148 3.676 20.312 1 98.62 483 ILE A O 1
ATOM 3660 N N . ASN A 1 484 ? -5.918 2.945 22.422 1 98.56 484 ASN A N 1
ATOM 3661 C CA . ASN A 1 484 ? -6.586 1.665 22.203 1 98.56 484 ASN A CA 1
ATOM 3662 C C . ASN A 1 484 ? -8.07 1.735 22.562 1 98.56 484 ASN A C 1
ATOM 3664 O O . ASN A 1 484 ? -8.438 1.512 23.719 1 98.56 484 ASN A O 1
ATOM 3668 N N . ASN A 1 485 ? -8.852 2.018 21.609 1 97.75 485 ASN A N 1
ATOM 3669 C CA . ASN A 1 485 ? -10.297 2.051 21.797 1 97.75 485 ASN A CA 1
ATOM 3670 C C . ASN A 1 485 ? -10.992 0.915 21.062 1 97.75 485 ASN A C 1
ATOM 3672 O O . ASN A 1 485 ? -12.156 1.034 20.688 1 97.75 485 ASN A O 1
ATOM 3676 N N . ASP A 1 486 ? -10.289 -0.098 20.688 1 97.06 486 ASP A N 1
ATOM 3677 C CA . ASP A 1 486 ? -10.773 -1.387 20.203 1 97.06 486 ASP A CA 1
ATOM 3678 C C . ASP A 1 486 ? -11.477 -1.237 18.859 1 97.06 486 ASP A C 1
ATOM 3680 O O . ASP A 1 486 ? -12.594 -1.729 18.672 1 97.06 486 ASP A O 1
ATOM 3684 N N . GLY A 1 487 ? -10.961 -0.523 17.969 1 97.12 487 GLY A N 1
ATOM 3685 C CA . GLY A 1 487 ? -11.539 -0.451 16.641 1 97.12 487 GLY A CA 1
ATOM 3686 C C . GLY A 1 487 ? -11.453 0.934 16.031 1 97.12 487 GLY A C 1
ATOM 3687 O O . GLY A 1 487 ? -10.664 1.769 16.469 1 97.12 487 GLY A O 1
ATOM 3688 N N . TYR A 1 488 ? -12.109 1.133 14.922 1 97.44 488 TYR A N 1
ATOM 3689 C CA . TYR A 1 488 ? -12.203 2.412 14.227 1 97.44 488 TYR A CA 1
ATOM 3690 C C . TYR A 1 488 ? -13.312 3.273 14.812 1 97.44 488 TYR A C 1
ATOM 3692 O O . TYR A 1 488 ? -14.391 3.402 14.219 1 97.44 488 TYR A O 1
ATOM 3700 N N . THR A 1 489 ? -12.992 3.916 15.906 1 97.44 489 THR A N 1
ATOM 3701 C CA . THR A 1 489 ? -14 4.703 16.609 1 97.44 489 THR A CA 1
ATOM 3702 C C . THR A 1 489 ? -14.484 5.855 15.727 1 97.44 489 THR A C 1
ATOM 3704 O O . THR A 1 489 ? -15.672 6.188 15.734 1 97.44 489 THR A O 1
ATOM 3707 N N . VAL A 1 490 ? -13.602 6.449 15.008 1 96.88 490 VAL A N 1
ATOM 3708 C CA . VAL A 1 490 ? -14.031 7.539 14.141 1 96.88 490 VAL A CA 1
ATOM 3709 C C . VAL A 1 490 ? -15.047 7.02 13.125 1 96.88 490 VAL A C 1
ATOM 3711 O O . VAL A 1 490 ? -16.031 7.695 12.812 1 96.88 490 VAL A O 1
ATOM 3714 N N . GLU A 1 491 ? -14.82 5.824 12.594 1 97.12 491 GLU A N 1
ATOM 3715 C CA . GLU A 1 491 ? -15.773 5.23 11.664 1 97.12 491 GLU A CA 1
ATOM 3716 C C . GLU A 1 491 ? -17.094 4.902 12.344 1 97.12 491 GLU A C 1
ATOM 3718 O O . GLU A 1 491 ? -18.156 5.062 11.758 1 97.12 491 GLU A O 1
ATOM 3723 N N . ARG A 1 492 ? -17.016 4.438 13.625 1 97.62 492 ARG A N 1
ATOM 3724 C CA . ARG A 1 492 ? -18.234 4.176 14.398 1 97.62 492 ARG A CA 1
ATOM 3725 C C . ARG A 1 492 ? -19.094 5.43 14.516 1 97.62 492 ARG A C 1
ATOM 3727 O O . ARG A 1 492 ? -20.312 5.355 14.453 1 97.62 492 ARG A O 1
ATOM 3734 N N . LEU A 1 493 ? -18.438 6.539 14.711 1 97.19 493 LEU A N 1
ATOM 3735 C CA . LEU A 1 493 ? -19.141 7.801 14.867 1 97.19 493 LEU A CA 1
ATOM 3736 C C . LEU A 1 493 ? -19.828 8.203 13.57 1 97.19 493 LEU A C 1
ATOM 3738 O O . LEU A 1 493 ? -20.906 8.82 13.586 1 97.19 493 LEU A O 1
ATOM 3742 N N . ILE A 1 494 ? -19.25 7.801 12.516 1 96.19 494 ILE A N 1
ATOM 3743 C CA . ILE A 1 494 ? -19.797 8.164 11.219 1 96.19 494 ILE A CA 1
ATOM 3744 C C . ILE A 1 494 ? -20.969 7.25 10.883 1 96.19 494 ILE A C 1
ATOM 3746 O O . ILE A 1 494 ? -22.016 7.715 10.43 1 96.19 494 ILE A O 1
ATOM 3750 N N . TRP A 1 495 ? -20.734 5.957 11.039 1 95.62 495 TRP A N 1
ATOM 3751 C CA . TRP A 1 495 ? -21.766 4.977 10.688 1 95.62 495 TRP A CA 1
ATOM 3752 C C . TRP A 1 495 ? -21.438 3.613 11.289 1 95.62 495 TRP A C 1
ATOM 3754 O O . TRP A 1 495 ? -20.266 3.264 11.461 1 95.62 495 TRP A O 1
ATOM 3764 N N . GLY A 1 496 ? -22.469 2.918 11.648 1 96.38 496 GLY A N 1
ATOM 3765 C CA . GLY A 1 496 ? -22.312 1.522 12.023 1 96.38 496 GLY A CA 1
ATOM 3766 C C . GLY A 1 496 ? -21.625 1.34 13.359 1 96.38 496 GLY A C 1
ATOM 3767 O O . GLY A 1 496 ? -20.672 0.561 13.469 1 96.38 496 GLY A O 1
ATOM 3768 N N . ALA A 1 497 ? -22.047 2.037 14.359 1 97.19 497 ALA A N 1
ATOM 3769 C CA . ALA A 1 497 ? -21.406 2.072 15.664 1 97.19 497 ALA A CA 1
ATOM 3770 C C . ALA A 1 497 ? -21.188 0.662 16.203 1 97.19 497 ALA A C 1
ATOM 3772 O O . ALA A 1 497 ? -20.172 0.397 16.875 1 97.19 497 ALA A O 1
ATOM 3773 N N . GLN A 1 498 ? -22.094 -0.239 15.852 1 96 498 GLN A N 1
ATOM 3774 C CA . GLN A 1 498 ? -22.047 -1.572 16.438 1 96 498 GLN A CA 1
ATOM 3775 C C . GLN A 1 498 ? -21.672 -2.623 15.398 1 96 498 GLN A C 1
ATOM 3777 O O . GLN A 1 498 ? -21.703 -3.822 15.68 1 96 498 GLN A O 1
ATOM 3782 N N . GLN A 1 499 ? -21.375 -2.191 14.195 1 97 499 GLN A N 1
ATOM 3783 C CA . GLN A 1 499 ? -21.109 -3.141 13.125 1 97 499 GLN A CA 1
ATOM 3784 C C . GLN A 1 499 ? -19.719 -3.758 13.273 1 97 499 GLN A C 1
ATOM 3786 O O . GLN A 1 499 ? -18.766 -3.076 13.672 1 97 499 GLN A O 1
ATOM 3791 N N . ALA A 1 500 ? -19.578 -4.977 12.891 1 96.69 500 ALA A N 1
ATOM 3792 C CA . ALA A 1 500 ? -18.359 -5.77 13.086 1 96.69 500 ALA A CA 1
ATOM 3793 C C . ALA A 1 500 ? -17.219 -5.25 12.219 1 96.69 500 ALA A C 1
ATOM 3795 O O . ALA A 1 500 ? -16.047 -5.438 12.547 1 96.69 500 ALA A O 1
ATOM 3796 N N . TYR A 1 501 ? -17.562 -4.621 11.125 1 96.94 501 TYR A N 1
ATOM 3797 C CA . TYR A 1 501 ? -16.5 -4.176 10.227 1 96.94 501 TYR A CA 1
ATOM 3798 C C . TYR A 1 501 ? -15.688 -3.051 10.859 1 96.94 501 TYR A C 1
ATOM 3800 O O . TYR A 1 501 ? -14.609 -2.699 10.375 1 96.94 501 TYR A O 1
ATOM 3808 N N . ASN A 1 502 ? -16.125 -2.473 11.984 1 97.69 502 ASN A N 1
ATOM 3809 C CA . ASN A 1 502 ? -15.375 -1.447 12.703 1 97.69 502 ASN A CA 1
ATOM 3810 C C . ASN A 1 502 ? -14.484 -2.059 13.773 1 97.69 502 ASN A C 1
ATOM 3812 O O . ASN A 1 502 ? -13.695 -1.353 14.406 1 97.69 502 ASN A O 1
ATOM 3816 N N . ASP A 1 503 ? -14.562 -3.375 13.992 1 97.44 503 ASP A N 1
ATOM 3817 C CA . ASP A 1 503 ? -13.711 -4.082 14.945 1 97.44 503 ASP A CA 1
ATOM 3818 C C . ASP A 1 503 ? -12.406 -4.52 14.289 1 97.44 503 ASP A C 1
ATOM 3820 O O . ASP A 1 503 ? -12.414 -5.258 13.305 1 97.44 503 ASP A O 1
ATOM 3824 N N . ILE A 1 504 ? -11.32 -4.156 14.867 1 97.88 504 ILE A N 1
ATOM 3825 C CA . ILE A 1 504 ? -10.016 -4.457 14.273 1 97.88 504 ILE A CA 1
ATOM 3826 C C . ILE A 1 504 ? -9.445 -5.723 14.914 1 97.88 504 ILE A C 1
ATOM 3828 O O . ILE A 1 504 ? -10.039 -6.289 15.836 1 97.88 504 ILE A O 1
ATOM 3832 N N . VAL A 1 505 ? -8.336 -6.219 14.406 1 98 505 VAL A N 1
ATOM 3833 C CA . VAL A 1 505 ? -7.578 -7.297 15.031 1 98 505 VAL A CA 1
ATOM 3834 C C . VAL A 1 505 ? -7.082 -6.852 16.406 1 98 505 VAL A C 1
ATOM 3836 O O . VAL A 1 505 ? -6.441 -5.805 16.531 1 98 505 VAL A O 1
ATOM 3839 N N . PRO A 1 506 ? -7.438 -7.543 17.422 1 96.5 506 PRO A N 1
ATOM 3840 C CA . PRO A 1 506 ? -6.941 -7.148 18.734 1 96.5 506 PRO A CA 1
ATOM 3841 C C . PRO A 1 506 ? -5.438 -7.359 18.891 1 96.5 506 PRO A C 1
ATOM 3843 O O . PRO A 1 506 ? -4.895 -8.352 18.391 1 96.5 506 PRO A O 1
ATOM 3846 N N . HIS A 1 507 ? -4.785 -6.477 19.609 1 98.19 507 HIS A N 1
ATOM 3847 C CA . HIS A 1 507 ? -3.346 -6.551 19.828 1 98.19 507 HIS A CA 1
ATOM 3848 C C . HIS A 1 507 ? -3.016 -6.637 21.312 1 98.19 507 HIS A C 1
ATOM 3850 O O . HIS A 1 507 ? -3.682 -6.008 22.141 1 98.19 507 HIS A O 1
ATOM 3856 N N . ASN A 1 508 ? -2.082 -7.441 21.656 1 98.56 508 ASN A N 1
ATOM 3857 C CA . ASN A 1 508 ? -1.339 -7.34 22.906 1 98.56 508 ASN A CA 1
ATOM 3858 C C . ASN A 1 508 ? -0.012 -6.613 22.703 1 98.56 508 ASN A C 1
ATOM 3860 O O . ASN A 1 508 ? 1.022 -7.246 22.484 1 98.56 508 ASN A O 1
ATOM 3864 N N . TYR A 1 509 ? -0.005 -5.336 22.969 1 98.62 509 TYR A N 1
ATOM 3865 C CA . TYR A 1 509 ? 1.09 -4.461 22.562 1 98.62 509 TYR A CA 1
ATOM 3866 C C . TYR A 1 509 ? 2.35 -4.758 23.375 1 98.62 509 TYR A C 1
ATOM 3868 O O . TYR A 1 509 ? 3.445 -4.328 23 1 98.62 509 TYR A O 1
ATOM 3876 N N . SER A 1 510 ? 2.264 -5.469 24.469 1 98.56 510 SER A N 1
ATOM 3877 C CA . SER A 1 510 ? 3.445 -5.816 25.25 1 98.56 510 SER A CA 1
ATOM 3878 C C . SER A 1 510 ? 4.406 -6.688 24.453 1 98.56 510 SER A C 1
ATOM 3880 O O . SER A 1 510 ? 5.574 -6.824 24.812 1 98.56 510 SER A O 1
ATOM 3882 N N . HIS A 1 511 ? 3.943 -7.297 23.344 1 98.75 511 HIS A N 1
ATOM 3883 C CA . HIS A 1 511 ? 4.766 -8.195 22.547 1 98.75 511 HIS A CA 1
ATOM 3884 C C . HIS A 1 511 ? 5.309 -7.496 21.312 1 98.75 511 HIS A C 1
ATOM 3886 O O . HIS A 1 511 ? 6.086 -8.078 20.547 1 98.75 511 HIS A O 1
ATOM 3892 N N . LEU A 1 512 ? 4.941 -6.211 21.109 1 98.88 512 LEU A N 1
ATOM 3893 C CA . LEU A 1 512 ? 5.332 -5.5 19.906 1 98.88 512 LEU A CA 1
ATOM 3894 C C . LEU A 1 512 ? 6.816 -5.16 19.922 1 98.88 512 LEU A C 1
ATOM 3896 O O . LEU A 1 512 ? 7.535 -5.414 18.953 1 98.88 512 LEU A O 1
ATOM 3900 N N . LEU A 1 513 ? 7.312 -4.543 21.016 1 98.88 513 LEU A N 1
ATOM 3901 C CA . LEU A 1 513 ? 8.703 -4.109 21.094 1 98.88 513 LEU A CA 1
ATOM 3902 C C . LEU A 1 513 ? 9.648 -5.305 21.062 1 98.88 513 LEU A C 1
ATOM 3904 O O . LEU A 1 513 ? 10.648 -5.289 20.344 1 98.88 513 LEU A O 1
ATOM 3908 N N . PRO A 1 514 ? 9.352 -6.422 21.781 1 98.75 514 PRO A N 1
ATOM 3909 C CA . PRO A 1 514 ? 10.203 -7.609 21.688 1 98.75 514 PRO A CA 1
ATOM 3910 C C . PRO A 1 514 ? 10.234 -8.203 20.281 1 98.75 514 PRO A C 1
ATOM 3912 O O . PRO A 1 514 ? 11.266 -8.727 19.859 1 98.75 514 PRO A O 1
ATOM 3915 N N . LEU A 1 515 ? 9.141 -8.164 19.578 1 98.75 515 LEU A N 1
ATOM 3916 C CA . LEU A 1 515 ? 9.094 -8.688 18.219 1 98.75 515 LEU A CA 1
ATOM 3917 C C . LEU A 1 515 ? 10.188 -8.062 17.359 1 98.75 515 LEU A C 1
ATOM 3919 O O . LEU A 1 515 ? 10.812 -8.758 16.547 1 98.75 515 LEU A O 1
ATOM 3923 N N . TYR A 1 516 ? 10.422 -6.797 17.641 1 98.69 516 TYR A N 1
ATOM 3924 C CA . TYR A 1 516 ? 11.383 -6.082 16.812 1 98.69 516 TYR A CA 1
ATOM 3925 C C . TYR A 1 516 ? 12.703 -5.875 17.547 1 98.69 516 TYR A C 1
ATOM 3927 O O . TYR A 1 516 ? 13.445 -4.934 17.25 1 98.69 516 TYR A O 1
ATOM 3935 N N . ARG A 1 517 ? 12.992 -6.613 18.516 1 98.31 517 ARG A N 1
ATOM 3936 C CA . ARG A 1 517 ? 14.266 -6.691 19.234 1 98.31 517 ARG A CA 1
ATOM 3937 C C . ARG A 1 517 ? 14.641 -5.336 19.828 1 98.31 517 ARG A C 1
ATOM 3939 O O . ARG A 1 517 ? 15.773 -4.879 19.672 1 98.31 517 ARG A O 1
ATOM 3946 N N . HIS A 1 518 ? 13.664 -4.703 20.375 1 98.69 518 HIS A N 1
ATOM 3947 C CA . HIS A 1 518 ? 13.914 -3.475 21.125 1 98.69 518 HIS A CA 1
ATOM 3948 C C . HIS A 1 518 ? 14.984 -3.682 22.203 1 98.69 518 HIS A C 1
ATOM 3950 O O . HIS A 1 518 ? 15.023 -4.73 22.844 1 98.69 518 HIS A O 1
ATOM 3956 N N . PRO A 1 519 ? 15.883 -2.715 22.391 1 98.12 519 PRO A N 1
ATOM 3957 C CA . PRO A 1 519 ? 17 -2.932 23.312 1 98.12 519 PRO A CA 1
ATOM 3958 C C . PRO A 1 519 ? 16.562 -3.055 24.766 1 98.12 519 PRO A C 1
ATOM 3960 O O . PRO A 1 519 ? 17.25 -3.684 25.578 1 98.12 519 PRO A O 1
ATOM 3963 N N . ASP A 1 520 ? 15.414 -2.453 25.141 1 98 520 ASP A N 1
ATOM 3964 C CA . ASP A 1 520 ? 14.883 -2.508 26.5 1 98 520 ASP A CA 1
ATOM 3965 C C . ASP A 1 520 ? 13.359 -2.527 26.5 1 98 520 ASP A C 1
ATOM 3967 O O . ASP A 1 520 ? 12.719 -1.595 26.984 1 98 520 ASP A O 1
ATOM 3971 N N . PRO A 1 521 ? 12.797 -3.637 26.016 1 98.06 521 PRO A N 1
ATOM 3972 C CA . PRO A 1 521 ? 11.344 -3.652 25.812 1 98.06 521 PRO A CA 1
ATOM 3973 C C . PRO A 1 521 ? 10.57 -3.578 27.125 1 98.06 521 PRO A C 1
ATOM 3975 O O . PRO A 1 521 ? 9.5 -2.965 27.188 1 98.06 521 PRO A O 1
ATOM 3978 N N . GLN A 1 522 ? 11.055 -4.086 28.234 1 96.75 522 GLN A N 1
ATOM 3979 C CA . GLN A 1 522 ? 10.336 -4.152 29.5 1 96.75 522 GLN A CA 1
ATOM 3980 C C . GLN A 1 522 ? 10.148 -2.764 30.109 1 96.75 522 GLN A C 1
ATOM 3982 O O . GLN A 1 522 ? 9.078 -2.449 30.625 1 96.75 522 GLN A O 1
ATOM 3987 N N . SER A 1 523 ? 11.148 -1.947 29.969 1 97.69 523 SER A N 1
ATOM 3988 C CA . SER A 1 523 ? 11.07 -0.614 30.547 1 97.69 523 SER A CA 1
ATOM 3989 C C . SER A 1 523 ? 10.484 0.391 29.562 1 97.69 523 SER A C 1
ATOM 3991 O O . SER A 1 523 ? 10.258 1.552 29.922 1 97.69 523 SER A O 1
ATOM 3993 N N . SER A 1 524 ? 10.172 -0.114 28.344 1 98.75 524 SER A N 1
ATOM 3994 C CA . SER A 1 524 ? 9.789 0.836 27.312 1 98.75 524 SER A CA 1
ATOM 3995 C C . SER A 1 524 ? 8.328 0.649 26.906 1 98.75 524 SER A C 1
ATOM 3997 O O . SER A 1 524 ? 7.824 1.362 26.031 1 98.75 524 SER A O 1
ATOM 3999 N N . TYR A 1 525 ? 7.695 -0.339 27.484 1 98.75 525 TYR A N 1
ATOM 4000 C CA . TYR A 1 525 ? 6.258 -0.51 27.297 1 98.75 525 TYR A CA 1
ATOM 4001 C C . TYR A 1 525 ? 5.496 -0.064 28.547 1 98.75 525 TYR A C 1
ATOM 4003 O O . TYR A 1 525 ? 5.84 -0.454 29.656 1 98.75 525 TYR A O 1
ATOM 4011 N N . HIS A 1 526 ? 4.488 0.776 28.359 1 98.88 526 HIS A N 1
ATOM 4012 C CA . HIS A 1 526 ? 3.629 1.303 29.406 1 98.88 526 HIS A CA 1
ATOM 4013 C C . HIS A 1 526 ? 2.156 1.166 29.047 1 98.88 526 HIS A C 1
ATOM 4015 O O . HIS A 1 526 ? 1.799 1.214 27.859 1 98.88 526 HIS A O 1
ATOM 4021 N N . ARG A 1 527 ? 1.348 0.943 30.016 1 98.75 527 ARG A N 1
ATOM 4022 C CA . ARG A 1 527 ? -0.087 0.789 29.797 1 98.75 527 ARG A CA 1
ATOM 4023 C C . ARG A 1 527 ? -0.889 1.542 30.844 1 98.75 527 ARG A C 1
ATOM 4025 O O . ARG A 1 527 ? -0.625 1.413 32.031 1 98.75 527 ARG A O 1
ATOM 4032 N N . ALA A 1 528 ? -1.771 2.416 30.406 1 98.81 528 ALA A N 1
ATOM 4033 C CA . ALA A 1 528 ? -2.631 3.178 31.312 1 98.81 528 ALA A CA 1
ATOM 4034 C C . ALA A 1 528 ? -4.105 2.889 31.031 1 98.81 528 ALA A C 1
ATOM 4036 O O . ALA A 1 528 ? -4.559 2.969 29.891 1 98.81 528 ALA A O 1
ATOM 4037 N N . THR A 1 529 ? -4.863 2.549 32.094 1 98.5 529 THR A N 1
ATOM 4038 C CA . THR A 1 529 ? -6.309 2.357 32 1 98.5 529 THR A CA 1
ATOM 4039 C C . THR A 1 529 ? -7.043 3.387 32.844 1 98.5 529 THR A C 1
ATOM 4041 O O . THR A 1 529 ? -8.266 3.494 32.781 1 98.5 529 THR A O 1
ATOM 4044 N N . THR A 1 530 ? -6.262 4.168 33.656 1 98.12 530 THR A N 1
ATOM 4045 C CA . THR A 1 530 ? -6.82 5.215 34.5 1 98.12 530 THR A CA 1
ATOM 4046 C C . THR A 1 530 ? -5.992 6.492 34.406 1 98.12 530 THR A C 1
ATOM 4048 O O . THR A 1 530 ? -4.852 6.461 33.938 1 98.12 530 THR A O 1
ATOM 4051 N N . GLN A 1 531 ? -6.594 7.539 34.875 1 97.12 531 GLN A N 1
ATOM 4052 C CA . GLN A 1 531 ? -5.902 8.82 34.906 1 97.12 531 GLN A CA 1
ATOM 4053 C C . GLN A 1 531 ? -4.664 8.773 35.781 1 97.12 531 GLN A C 1
ATOM 4055 O O . GLN A 1 531 ? -3.629 9.352 35.438 1 97.12 531 GLN A O 1
ATOM 4060 N N . SER A 1 532 ? -4.742 8.109 36.906 1 97.5 532 SER A N 1
ATOM 4061 C CA . SER A 1 532 ? -3.627 8.008 37.844 1 97.5 532 SER A CA 1
ATOM 4062 C C . SER A 1 532 ? -2.457 7.25 37.219 1 97.5 532 SER A C 1
ATOM 4064 O O . SER A 1 532 ? -1.299 7.633 37.406 1 97.5 532 SER A O 1
ATOM 4066 N N . GLU A 1 533 ? -2.766 6.172 36.531 1 98.44 533 GLU A N 1
ATOM 4067 C CA . GLU A 1 533 ? -1.721 5.418 35.844 1 98.44 533 GLU A CA 1
ATOM 4068 C C . GLU A 1 533 ? -1.029 6.27 34.781 1 98.44 533 GLU A C 1
ATOM 4070 O O . GLU A 1 533 ? 0.197 6.25 34.688 1 98.44 533 GLU A O 1
ATOM 4075 N N . LEU A 1 534 ? -1.826 7 34.031 1 98.56 534 LEU A N 1
ATOM 4076 C CA . LEU A 1 534 ? -1.262 7.863 33 1 98.56 534 LEU A CA 1
ATOM 4077 C C . LEU A 1 534 ? -0.338 8.914 33.625 1 98.56 534 LEU A C 1
ATOM 4079 O O . LEU A 1 534 ? 0.771 9.133 33.125 1 98.56 534 LEU A O 1
ATOM 4083 N N . ALA A 1 535 ? -0.794 9.578 34.688 1 97.88 535 ALA A N 1
ATOM 4084 C CA . ALA A 1 535 ? 0.012 10.594 35.344 1 97.88 535 ALA A CA 1
ATOM 4085 C C . ALA A 1 535 ? 1.354 10.023 35.781 1 97.88 535 ALA A C 1
ATOM 4087 O O . ALA A 1 535 ? 2.393 10.672 35.625 1 97.88 535 ALA A O 1
ATOM 4088 N N . ALA A 1 536 ? 1.331 8.859 36.344 1 98.44 536 ALA A N 1
ATOM 4089 C CA . ALA A 1 536 ? 2.553 8.203 36.812 1 98.44 536 ALA A CA 1
ATOM 4090 C C . ALA A 1 536 ? 3.484 7.891 35.625 1 98.44 536 ALA A C 1
ATOM 4092 O O . ALA A 1 536 ? 4.703 8.055 35.75 1 98.44 536 ALA A O 1
ATOM 4093 N N . ILE A 1 537 ? 2.926 7.398 34.531 1 98.69 537 ILE A N 1
ATOM 4094 C CA . ILE A 1 537 ? 3.699 7.039 33.344 1 98.69 537 ILE A CA 1
ATOM 4095 C C . ILE A 1 537 ? 4.383 8.281 32.781 1 98.69 537 ILE A C 1
ATOM 4097 O O . ILE A 1 537 ? 5.562 8.234 32.438 1 98.69 537 ILE A O 1
ATOM 4101 N N . LEU A 1 538 ? 3.686 9.406 32.688 1 98.62 538 LEU A N 1
ATOM 4102 C CA . LEU A 1 538 ? 4.188 10.633 32.062 1 98.62 538 LEU A CA 1
ATOM 4103 C C . LEU A 1 538 ? 5.344 11.211 32.875 1 98.62 538 LEU A C 1
ATOM 4105 O O . LEU A 1 538 ? 6.133 12.008 32.375 1 98.62 538 LEU A O 1
ATOM 4109 N N . GLU A 1 539 ? 5.48 10.812 34.156 1 98.12 539 GLU A N 1
ATOM 4110 C CA . GLU A 1 539 ? 6.539 11.312 35.031 1 98.12 539 GLU A CA 1
ATOM 4111 C C . GLU A 1 539 ? 7.789 10.438 34.938 1 98.12 539 GLU A C 1
ATOM 4113 O O . GLU A 1 539 ? 8.852 10.82 35.438 1 98.12 539 GLU A O 1
ATOM 4118 N N . LYS A 1 540 ? 7.703 9.328 34.25 1 98.25 540 LYS A N 1
ATOM 4119 C CA . LYS A 1 540 ? 8.836 8.414 34.188 1 98.25 540 LYS A CA 1
ATOM 4120 C C . LYS A 1 540 ? 10 9.047 33.406 1 98.25 540 LYS A C 1
ATOM 4122 O O . LYS A 1 540 ? 9.797 9.734 32.406 1 98.25 540 LYS A O 1
ATOM 4127 N N . PRO A 1 541 ? 11.234 8.836 33.844 1 96.94 541 PRO A N 1
ATOM 4128 C CA . PRO A 1 541 ? 12.414 9.383 33.188 1 96.94 541 PRO A CA 1
ATOM 4129 C C . PRO A 1 541 ? 12.516 8.938 31.719 1 96.94 541 PRO A C 1
ATOM 4131 O O . PRO A 1 541 ? 12.977 9.695 30.859 1 96.94 541 PRO A O 1
ATOM 4134 N N . GLN A 1 542 ? 12.047 7.719 31.391 1 96.31 542 GLN A N 1
ATOM 4135 C CA . GLN A 1 542 ? 12.094 7.184 30.047 1 96.31 542 GLN A CA 1
ATOM 4136 C C . GLN A 1 542 ? 11.25 8.016 29.078 1 96.31 542 GLN A C 1
ATOM 4138 O O . GLN A 1 542 ? 11.531 8.086 27.891 1 96.31 542 GLN A O 1
ATOM 4143 N N . LEU A 1 543 ? 10.203 8.633 29.609 1 97.88 543 LEU A N 1
ATOM 4144 C CA . LEU A 1 543 ? 9.352 9.461 28.766 1 97.88 543 LEU A CA 1
ATOM 4145 C C . LEU A 1 543 ? 9.836 10.906 28.75 1 97.88 543 LEU A C 1
ATOM 4147 O O . LEU A 1 543 ? 9.711 11.594 27.734 1 97.88 543 LEU A O 1
ATOM 4151 N N . LYS A 1 544 ? 10.359 11.375 29.844 1 96.62 544 LYS A N 1
ATOM 4152 C CA . LYS A 1 544 ? 10.859 12.742 29.922 1 96.62 544 LYS A CA 1
ATOM 4153 C C . LYS A 1 544 ? 12.117 12.922 29.078 1 96.62 544 LYS A C 1
ATOM 4155 O O . LYS A 1 544 ? 12.312 13.969 28.453 1 96.62 544 LYS A O 1
ATOM 4160 N N . GLN A 1 545 ? 12.945 11.898 29.062 1 95.81 545 GLN A N 1
ATOM 4161 C CA . GLN A 1 545 ? 14.172 11.875 28.281 1 95.81 545 GLN A CA 1
ATOM 4162 C C . GLN A 1 545 ? 14.398 10.508 27.656 1 95.81 545 GLN A C 1
ATOM 4164 O O . GLN A 1 545 ? 15.305 9.773 28.047 1 95.81 545 GLN A O 1
ATOM 4169 N N . PRO A 1 546 ? 13.672 10.242 26.609 1 97.12 546 PRO A N 1
ATOM 4170 C CA . PRO A 1 546 ? 13.75 8.906 26.016 1 97.12 546 PRO A CA 1
ATOM 4171 C C . PRO A 1 546 ? 15.125 8.609 25.422 1 97.12 546 PRO A C 1
ATOM 4173 O O . PRO A 1 546 ? 15.719 9.461 24.766 1 97.12 546 PRO A O 1
ATOM 4176 N N . GLN A 1 547 ? 15.641 7.414 25.641 1 96.31 547 GLN A N 1
ATOM 4177 C CA . GLN A 1 547 ? 16.891 6.938 25.062 1 96.31 547 GLN A CA 1
ATOM 4178 C C . GLN A 1 547 ? 16.625 5.941 23.938 1 96.31 547 GLN A C 1
ATOM 4180 O O . GLN A 1 547 ? 17.531 5.621 23.156 1 96.31 547 GLN A O 1
ATOM 4185 N N . ASN A 1 548 ? 15.523 5.438 23.891 1 97.81 548 ASN A N 1
ATOM 4186 C CA . ASN A 1 548 ? 14.969 4.559 22.859 1 97.81 548 ASN A CA 1
ATOM 4187 C C . ASN A 1 548 ? 13.469 4.754 22.703 1 97.81 548 ASN A C 1
ATOM 4189 O O . ASN A 1 548 ? 12.867 5.559 23.422 1 97.81 548 ASN A O 1
ATOM 4193 N N . LEU A 1 549 ? 12.906 4.094 21.766 1 98.75 549 LEU A N 1
ATOM 4194 C CA . LEU A 1 549 ? 11.477 4.227 21.5 1 98.75 549 LEU A CA 1
ATOM 4195 C C . LEU A 1 549 ? 10.656 3.793 22.719 1 98.75 549 LEU A C 1
ATOM 4197 O O . LEU A 1 549 ? 10.953 2.764 23.328 1 98.75 549 LEU A O 1
ATOM 4201 N N . GLN A 1 550 ? 9.695 4.598 23.141 1 98.88 550 GLN A N 1
ATOM 4202 C CA . GLN A 1 550 ? 8.742 4.309 24.219 1 98.88 550 GLN A CA 1
ATOM 4203 C C . GLN A 1 550 ? 7.34 4.086 23.656 1 98.88 550 GLN A C 1
ATOM 4205 O O . GLN A 1 550 ? 6.875 4.84 22.812 1 98.88 550 GLN A O 1
ATOM 4210 N N . LEU A 1 551 ? 6.699 2.998 24.109 1 98.94 551 LEU A N 1
ATOM 4211 C CA . LEU A 1 551 ? 5.336 2.68 23.703 1 98.94 551 LEU A CA 1
ATOM 4212 C C . LEU A 1 551 ? 4.371 2.795 24.875 1 98.94 551 LEU A C 1
ATOM 4214 O O . LEU A 1 551 ? 4.516 2.09 25.875 1 98.94 551 LEU A O 1
ATOM 4218 N N . VAL A 1 552 ? 3.426 3.709 24.781 1 98.94 552 VAL A N 1
ATOM 4219 C CA . VAL A 1 552 ? 2.424 3.922 25.812 1 98.94 552 VAL A CA 1
ATOM 4220 C C . VAL A 1 552 ? 1.038 3.576 25.281 1 98.94 552 VAL A C 1
ATOM 4222 O O . VAL A 1 552 ? 0.506 4.281 24.406 1 98.94 552 VAL A O 1
ATOM 4225 N N . GLU A 1 553 ? 0.48 2.498 25.781 1 98.88 553 GLU A N 1
ATOM 4226 C CA . GLU A 1 553 ? -0.885 2.102 25.453 1 98.88 553 GLU A CA 1
ATOM 4227 C C . GLU A 1 553 ? -1.901 2.822 26.328 1 98.88 553 GLU A C 1
ATOM 4229 O O . GLU A 1 553 ? -1.877 2.686 27.547 1 98.88 553 GLU A O 1
ATOM 4234 N N . LEU A 1 554 ? -2.725 3.594 25.688 1 98.81 554 LEU A N 1
ATOM 4235 C CA . LEU A 1 554 ? -3.799 4.312 26.375 1 98.81 554 LEU A CA 1
ATOM 4236 C C . LEU A 1 554 ? -5.145 3.641 26.125 1 98.81 554 LEU A C 1
ATOM 4238 O O . LEU A 1 554 ? -5.727 3.789 25.047 1 98.81 554 LEU A O 1
ATOM 4242 N N . VAL A 1 555 ? -5.695 2.955 27.141 1 98.69 555 VAL A N 1
ATOM 4243 C CA . VAL A 1 555 ? -6.914 2.172 26.953 1 98.69 555 VAL A CA 1
ATOM 4244 C C . VAL A 1 555 ? -8.133 3.027 27.281 1 98.69 555 VAL A C 1
ATOM 4246 O O . VAL A 1 555 ? -8.273 3.516 28.406 1 98.69 555 VAL A O 1
ATOM 4249 N N . VAL A 1 556 ? -8.977 3.287 26.328 1 98.12 556 VAL A N 1
ATOM 4250 C CA . VAL A 1 556 ? -10.219 4.035 26.5 1 98.12 556 VAL A CA 1
ATOM 4251 C C . VAL A 1 556 ? -11.391 3.238 25.953 1 98.12 556 VAL A C 1
ATOM 4253 O O . VAL A 1 556 ? -11.195 2.285 25.188 1 98.12 556 VAL A O 1
ATOM 4256 N N . ASP A 1 557 ? -12.602 3.564 26.328 1 96.88 557 ASP A N 1
ATOM 4257 C CA . ASP A 1 557 ? -13.797 2.869 25.859 1 96.88 557 ASP A CA 1
ATOM 4258 C C . ASP A 1 557 ? -14.016 3.098 24.375 1 96.88 557 ASP A C 1
ATOM 4260 O O . ASP A 1 557 ? -13.781 4.199 23.859 1 96.88 557 ASP A O 1
ATOM 4264 N N . LYS A 1 558 ? -14.578 2.07 23.703 1 96.44 558 LYS A N 1
ATOM 4265 C CA . LYS A 1 558 ? -14.688 2.131 22.25 1 96.44 558 LYS A CA 1
ATOM 4266 C C . LYS A 1 558 ? -15.688 3.203 21.828 1 96.44 558 LYS A C 1
ATOM 4268 O O . LYS A 1 558 ? -15.633 3.689 20.688 1 96.44 558 LYS A O 1
ATOM 4273 N N . MET A 1 559 ? -16.594 3.639 22.766 1 96.69 559 MET A N 1
ATOM 4274 C CA . MET A 1 559 ? -17.594 4.648 22.422 1 96.69 559 MET A CA 1
ATOM 4275 C C . MET A 1 559 ? -17.188 6.02 22.953 1 96.69 559 MET A C 1
ATOM 4277 O O . MET A 1 559 ? -17.938 6.988 22.812 1 96.69 559 MET A O 1
ATOM 4281 N N . ASP A 1 560 ? -16 6.113 23.531 1 96.56 560 ASP A N 1
ATOM 4282 C CA . ASP A 1 560 ? -15.461 7.379 24.016 1 96.56 560 ASP A CA 1
ATOM 4283 C C . ASP A 1 560 ? -14.82 8.172 22.875 1 96.56 560 ASP A C 1
ATOM 4285 O O . ASP A 1 560 ? -14.148 7.609 22.016 1 96.56 560 ASP A O 1
ATOM 4289 N N . THR A 1 561 ? -15.172 9.453 22.844 1 92.25 561 THR A N 1
ATOM 4290 C CA . THR A 1 561 ? -14.648 10.289 21.766 1 92.25 561 THR A CA 1
ATOM 4291 C C . THR A 1 561 ? -14.195 11.641 22.312 1 92.25 561 THR A C 1
ATOM 4293 O O . THR A 1 561 ? -14.57 12.031 23.422 1 92.25 561 THR A O 1
ATOM 4296 N N . SER A 1 562 ? -13.305 12.32 21.547 1 93.5 562 SER A N 1
ATOM 4297 C CA . SER A 1 562 ? -13.047 13.727 21.812 1 93.5 562 SER A CA 1
ATOM 4298 C C . SER A 1 562 ? -14.273 14.586 21.547 1 93.5 562 SER A C 1
ATOM 4300 O O . SER A 1 562 ? -15.023 14.32 20.609 1 93.5 562 SER A O 1
ATOM 4302 N N . TRP A 1 563 ? -14.508 15.586 22.328 1 94.81 563 TRP A N 1
ATOM 4303 C CA . TRP A 1 563 ? -15.734 16.359 22.188 1 94.81 563 TRP A CA 1
ATOM 4304 C C . TRP A 1 563 ? -15.797 17.031 20.812 1 94.81 563 TRP A C 1
ATOM 4306 O O . TRP A 1 563 ? -16.859 17.141 20.203 1 94.81 563 TRP A O 1
ATOM 4316 N N . LYS A 1 564 ? -14.664 17.5 20.297 1 95.5 564 LYS A N 1
ATOM 4317 C CA . LYS A 1 564 ? -14.656 18.203 19.016 1 95.5 564 LYS A CA 1
ATOM 4318 C C . LYS A 1 564 ? -15.078 17.281 17.891 1 95.5 564 LYS A C 1
ATOM 4320 O O . LYS A 1 564 ? -15.75 17.703 16.938 1 95.5 564 LYS A O 1
ATOM 4325 N N . LEU A 1 565 ? -14.609 15.977 17.969 1 96 565 LEU A N 1
ATOM 4326 C CA . LEU A 1 565 ? -15.016 15.008 16.953 1 96 565 LEU A CA 1
ATOM 4327 C C . LEU A 1 565 ? -16.516 14.766 17.016 1 96 565 LEU A C 1
ATOM 4329 O O . LEU A 1 565 ? -17.203 14.805 15.977 1 96 565 LEU A O 1
ATOM 4333 N N . GLY A 1 566 ? -17.016 14.516 18.203 1 95.56 566 GLY A N 1
ATOM 4334 C CA . GLY A 1 566 ? -18.453 14.336 18.375 1 95.56 566 GLY A CA 1
ATOM 4335 C C . GLY A 1 566 ? -19.266 15.539 17.906 1 95.56 566 GLY A C 1
ATOM 4336 O O . GLY A 1 566 ? -20.281 15.383 17.234 1 95.56 566 GLY A O 1
ATOM 4337 N N . THR A 1 567 ? -18.797 16.734 18.25 1 95.38 567 THR A N 1
ATOM 4338 C CA . THR A 1 567 ? -19.5 17.969 17.891 1 95.38 567 THR A CA 1
ATOM 4339 C C . THR A 1 567 ? -19.5 18.172 16.375 1 95.38 567 THR A C 1
ATOM 4341 O O . THR A 1 567 ? -20.516 18.562 15.805 1 95.38 567 THR A O 1
ATOM 4344 N N . ALA A 1 568 ? -18.375 17.906 15.773 1 94.31 568 ALA A N 1
ATOM 4345 C CA . ALA A 1 568 ? -18.266 18.078 14.328 1 94.31 568 ALA A CA 1
ATOM 4346 C C . ALA A 1 568 ? -19.266 17.188 13.602 1 94.31 568 ALA A C 1
ATOM 4348 O O . ALA A 1 568 ? -19.891 17.609 12.625 1 94.31 568 ALA A O 1
ATOM 4349 N N . LEU A 1 569 ? -19.391 15.945 14.07 1 95 569 LEU A N 1
ATOM 4350 C CA . LEU A 1 569 ? -20.312 15.016 13.43 1 95 569 LEU A CA 1
ATOM 4351 C C . LEU A 1 569 ? -21.75 15.359 13.758 1 95 569 LEU A C 1
ATOM 4353 O O . LEU A 1 569 ? -22.641 15.273 12.898 1 95 569 LEU A O 1
ATOM 4357 N N . ALA A 1 570 ? -21.984 15.773 14.992 1 94.94 570 ALA A N 1
ATOM 4358 C CA . ALA A 1 570 ? -23.328 16.188 15.398 1 94.94 570 ALA A CA 1
ATOM 4359 C C . ALA A 1 570 ? -23.781 17.406 14.625 1 94.94 570 ALA A C 1
ATOM 4361 O O . ALA A 1 570 ? -24.969 17.547 14.32 1 94.94 570 ALA A O 1
ATOM 4362 N N . TRP A 1 571 ? -22.859 18.266 14.297 1 94.06 571 TRP A N 1
ATOM 4363 C CA . TRP A 1 571 ? -23.156 19.531 13.625 1 94.06 571 TRP A CA 1
ATOM 4364 C C . TRP A 1 571 ? -23.656 19.281 12.211 1 94.06 571 TRP A C 1
ATOM 4366 O O . TRP A 1 571 ? -24.328 20.141 11.625 1 94.06 571 TRP A O 1
ATOM 4376 N N . ARG A 1 572 ? -23.422 18.078 11.656 1 92.19 572 ARG A N 1
ATOM 4377 C CA . ARG A 1 572 ? -23.766 17.781 10.273 1 92.19 572 ARG A CA 1
ATOM 4378 C C . ARG A 1 572 ? -25.281 17.875 10.055 1 92.19 572 ARG A C 1
ATOM 4380 O O . ARG A 1 572 ? -25.734 18.375 9.031 1 92.19 572 ARG A O 1
ATOM 4387 N N . SER A 1 573 ? -26.078 17.297 10.969 1 92.06 573 SER A N 1
ATOM 4388 C CA . SER A 1 573 ? -27.547 17.312 10.914 1 92.06 573 SER A CA 1
ATOM 4389 C C . SER A 1 573 ? -28.156 16.812 12.219 1 92.06 573 SER A C 1
ATOM 4391 O O . SER A 1 573 ? -27.469 16.188 13.023 1 92.06 573 SER A O 1
ATOM 4393 N N . GLU A 1 574 ? -29.453 17.047 12.352 1 92.56 574 GLU A N 1
ATOM 4394 C CA . GLU A 1 574 ? -30.172 16.531 13.516 1 92.56 574 GLU A CA 1
ATOM 4395 C C . GLU A 1 574 ? -30.172 15 13.523 1 92.56 574 GLU A C 1
ATOM 4397 O O . GLU A 1 574 ? -30.141 14.383 14.586 1 92.56 574 GLU A O 1
ATOM 4402 N N . GLU A 1 575 ? -30.188 14.43 12.391 1 92.12 575 GLU A N 1
ATOM 4403 C CA . GLU A 1 575 ? -30.156 12.977 12.273 1 92.12 575 GLU A CA 1
ATOM 4404 C C . GLU A 1 575 ? -28.844 12.406 12.812 1 92.12 575 GLU A C 1
ATOM 4406 O O . GLU A 1 575 ? -28.828 11.375 13.484 1 92.12 575 GLU A O 1
ATOM 4411 N N . HIS A 1 576 ? -27.766 13.055 12.5 1 93.62 576 HIS A N 1
ATOM 4412 C CA . HIS A 1 576 ? -26.469 12.602 12.984 1 93.62 576 HIS A CA 1
ATOM 4413 C C . HIS A 1 576 ? -26.359 12.766 14.492 1 93.62 576 HIS A C 1
ATOM 4415 O O . HIS A 1 576 ? -25.797 11.914 15.18 1 93.62 576 HIS A O 1
ATOM 4421 N N . LYS A 1 577 ? -26.844 13.93 14.914 1 94.38 577 LYS A N 1
ATOM 4422 C CA . LYS A 1 577 ? -26.875 14.164 16.359 1 94.38 577 LYS A CA 1
ATOM 4423 C C . LYS A 1 577 ? -27.656 13.062 17.078 1 94.38 577 LYS A C 1
ATOM 4425 O O . LYS A 1 577 ? -27.172 12.516 18.078 1 94.38 577 LYS A O 1
ATOM 4430 N N . GLU A 1 578 ? -28.797 12.664 16.578 1 95.12 578 GLU A N 1
ATOM 4431 C CA . GLU A 1 578 ? -29.641 11.609 17.156 1 95.12 578 GLU A CA 1
ATOM 4432 C C . GLU A 1 578 ? -28.938 10.25 17.094 1 95.12 578 GLU A C 1
ATOM 4434 O O . GLU A 1 578 ? -29.047 9.445 18.016 1 95.12 578 GLU A O 1
ATOM 4439 N N . TYR A 1 579 ? -28.281 10.055 16.016 1 96.06 579 TYR A N 1
ATOM 4440 C CA . TYR A 1 579 ? -27.531 8.82 15.844 1 96.06 579 TYR A CA 1
ATOM 4441 C C . TYR A 1 579 ? -26.484 8.664 16.938 1 96.06 579 TYR A C 1
ATOM 4443 O O . TYR A 1 579 ? -26.391 7.605 17.562 1 96.06 579 TYR A O 1
ATOM 4451 N N . LEU A 1 580 ? -25.703 9.703 17.188 1 97.31 580 LEU A N 1
ATOM 4452 C CA . LEU A 1 580 ? -24.656 9.648 18.203 1 97.31 580 LEU A CA 1
ATOM 4453 C C . LEU A 1 580 ? -25.25 9.367 19.578 1 97.31 580 LEU A C 1
ATOM 4455 O O . LEU A 1 580 ? -24.719 8.562 20.344 1 97.31 580 LEU A O 1
ATOM 4459 N N . THR A 1 581 ? -26.391 10.023 19.828 1 96.44 581 THR A N 1
ATOM 4460 C CA . THR A 1 581 ? -27.062 9.859 21.109 1 96.44 581 THR A CA 1
ATOM 4461 C C . THR A 1 581 ? -27.625 8.445 21.25 1 96.44 581 THR A C 1
ATOM 4463 O O . THR A 1 581 ? -27.422 7.789 22.266 1 96.44 581 THR A O 1
ATOM 4466 N N . ARG A 1 582 ? -28.219 7.98 20.234 1 97.5 582 ARG A N 1
ATOM 4467 C CA . ARG A 1 582 ? -28.875 6.676 20.25 1 97.5 582 ARG A CA 1
ATOM 4468 C C . ARG A 1 582 ? -27.859 5.551 20.406 1 97.5 582 ARG A C 1
ATOM 4470 O O . ARG A 1 582 ? -28.125 4.562 21.094 1 97.5 582 ARG A O 1
ATOM 4477 N N . GLU A 1 583 ? -26.766 5.68 19.766 1 97.25 583 GLU A N 1
ATOM 4478 C CA . GLU A 1 583 ? -25.766 4.609 19.766 1 97.25 583 GLU A CA 1
ATOM 4479 C C . GLU A 1 583 ? -24.969 4.598 21.062 1 97.25 583 GLU A C 1
ATOM 4481 O O . GLU A 1 583 ? -24.25 3.639 21.344 1 97.25 583 GLU A O 1
ATOM 4486 N N . GLY A 1 584 ? -25.016 5.676 21.812 1 96.31 584 GLY A N 1
ATOM 4487 C CA . GLY A 1 584 ? -24.453 5.66 23.156 1 96.31 584 GLY A CA 1
ATOM 4488 C C . GLY A 1 584 ? -23.031 6.215 23.203 1 96.31 584 GLY A C 1
ATOM 4489 O O . GLY A 1 584 ? -22.25 5.832 24.062 1 96.31 584 GLY A O 1
ATOM 4490 N N . PHE A 1 585 ? -22.641 7.094 22.312 1 97 585 PHE A N 1
ATOM 4491 C CA . PHE A 1 585 ? -21.344 7.742 22.375 1 97 585 PHE A CA 1
ATOM 4492 C C . PHE A 1 585 ? -21.281 8.727 23.531 1 97 585 PHE A C 1
ATOM 4494 O O . PHE A 1 585 ? -22.312 9.203 24 1 97 585 PHE A O 1
ATOM 4501 N N . VAL A 1 586 ? -20.094 9 23.953 1 94.69 586 VAL A N 1
ATOM 4502 C CA . VAL A 1 586 ? -19.906 9.898 25.094 1 94.69 586 VAL A CA 1
ATOM 4503 C C . VAL A 1 586 ? -20.156 11.344 24.656 1 94.69 586 VAL A C 1
ATOM 4505 O O . VAL A 1 586 ? -19.453 11.852 23.766 1 94.69 586 VAL A O 1
ATOM 4508 N N . ASP A 1 587 ? -21.156 11.953 25.203 1 95.06 587 ASP A N 1
ATOM 4509 C CA . ASP A 1 587 ? -21.438 13.375 25.062 1 95.06 587 ASP A CA 1
ATOM 4510 C C . ASP A 1 587 ? -20.781 14.188 26.172 1 95.06 587 ASP A C 1
ATOM 4512 O O . ASP A 1 587 ? -21.406 14.461 27.203 1 95.06 587 ASP A O 1
ATOM 4516 N N . THR A 1 588 ? -19.594 14.688 25.922 1 94.38 588 THR A N 1
ATOM 4517 C CA . THR A 1 588 ? -18.656 15.203 26.922 1 94.38 588 THR A CA 1
ATOM 4518 C C . THR A 1 588 ? -19.266 16.391 27.656 1 94.38 588 THR A C 1
ATOM 4520 O O . THR A 1 588 ? -19.031 16.562 28.859 1 94.38 588 THR A O 1
ATOM 4523 N N . TYR A 1 589 ? -20.062 17.234 26.953 1 93.81 589 TYR A N 1
ATOM 4524 C CA . TYR A 1 589 ? -20.5 18.484 27.562 1 93.81 589 TYR A CA 1
ATOM 4525 C C . TYR A 1 589 ? -22.016 18.594 27.578 1 93.81 589 TYR A C 1
ATOM 4527 O O . TYR A 1 589 ? -22.562 19.609 28.016 1 93.81 589 TYR A O 1
ATOM 4535 N N . GLY A 1 590 ? -22.688 17.609 27.109 1 92.44 590 GLY A N 1
ATOM 4536 C CA . GLY A 1 590 ? -24.125 17.719 26.922 1 92.44 590 GLY A CA 1
ATOM 4537 C C . GLY A 1 590 ? -24.5 18.484 25.672 1 92.44 590 GLY A C 1
ATOM 4538 O O . GLY A 1 590 ? -23.844 19.469 25.312 1 92.44 590 GLY A O 1
ATOM 4539 N N . GLY A 1 591 ? -25.562 18.016 25 1 92.25 591 GLY A N 1
ATOM 4540 C CA . GLY A 1 591 ? -25.984 18.656 23.766 1 92.25 591 GLY A CA 1
ATOM 4541 C C . GLY A 1 591 ? -24.938 18.641 22.688 1 92.25 591 GLY A C 1
ATOM 4542 O O . GLY A 1 591 ? -24.922 19.5 21.797 1 92.25 591 GLY A O 1
ATOM 4543 N N . TRP A 1 592 ? -23.922 17.844 22.859 1 94.06 592 TRP A N 1
ATOM 4544 C CA . TRP A 1 592 ? -22.797 17.594 21.953 1 94.06 592 TRP A CA 1
ATOM 4545 C C . TRP A 1 592 ? -21.953 18.859 21.797 1 94.06 592 TRP A C 1
ATOM 4547 O O . TRP A 1 592 ? -21.312 19.047 20.75 1 94.06 592 TRP A O 1
ATOM 4557 N N . GLY A 1 593 ? -22.078 19.734 22.766 1 90 593 GLY A N 1
ATOM 4558 C CA . GLY A 1 593 ? -21.281 20.938 22.766 1 90 593 GLY A CA 1
ATOM 4559 C C . GLY A 1 593 ? -21.734 21.953 21.734 1 90 593 GLY A C 1
ATOM 4560 O O . GLY A 1 593 ? -21 22.906 21.422 1 90 593 GLY A O 1
ATOM 4561 N N . LEU A 1 594 ? -22.859 21.797 21.109 1 89.12 594 LEU A N 1
ATOM 4562 C CA . LEU A 1 594 ? -23.391 22.703 20.109 1 89.12 594 LEU A CA 1
ATOM 4563 C C . LEU A 1 594 ? -24.094 23.891 20.766 1 89.12 594 LEU A C 1
ATOM 4565 O O . LEU A 1 594 ? -24.75 23.734 21.812 1 89.12 594 LEU A O 1
ATOM 4569 N N . ASP A 1 595 ? -23.703 25.062 20.141 1 79.69 595 ASP A N 1
ATOM 4570 C CA . ASP A 1 595 ? -24.453 26.25 20.531 1 79.69 595 ASP A CA 1
ATOM 4571 C C . ASP A 1 595 ? -25.734 26.391 19.719 1 79.69 595 ASP A C 1
ATOM 4573 O O . ASP A 1 595 ? -25.719 26.938 18.609 1 79.69 595 ASP A O 1
ATOM 4577 N N . GLY A 1 596 ? -26.781 25.625 20.062 1 76.38 596 GLY A N 1
ATOM 4578 C CA . GLY A 1 596 ? -28.031 25.703 19.312 1 76.38 596 GLY A CA 1
ATOM 4579 C C . GLY A 1 596 ? -28.312 24.453 18.484 1 76.38 596 GLY A C 1
ATOM 4580 O O . GLY A 1 596 ? -27.938 23.344 18.891 1 76.38 596 GLY A O 1
ATOM 4581 N N . LYS A 1 597 ? -28.938 24.734 17.281 1 80 597 LYS A N 1
ATOM 4582 C CA . LYS A 1 597 ? -29.391 23.609 16.469 1 80 597 LYS A CA 1
ATOM 4583 C C . LYS A 1 597 ? -28.297 23.125 15.531 1 80 597 LYS A C 1
ATOM 4585 O O . LYS A 1 597 ? -27.438 23.906 15.109 1 80 597 LYS A O 1
ATOM 4590 N N . ALA A 1 598 ? -28.328 21.812 15.375 1 81.88 598 ALA A N 1
ATOM 4591 C CA . ALA A 1 598 ? -27.453 21.219 14.367 1 81.88 598 ALA A CA 1
ATOM 4592 C C . ALA A 1 598 ? -27.906 21.609 12.961 1 81.88 598 ALA A C 1
ATOM 4594 O O . ALA A 1 598 ? -29.078 21.891 12.734 1 81.88 598 ALA A O 1
ATOM 4595 N N . GLY A 1 599 ? -26.891 21.719 12.062 1 80.12 599 GLY A N 1
ATOM 4596 C CA . GLY A 1 599 ? -27.359 21.953 10.711 1 80.12 599 GLY A CA 1
ATOM 4597 C C . GLY A 1 599 ? -26.328 22.578 9.805 1 80.12 599 GLY A C 1
ATOM 4598 O O . GLY A 1 599 ? -25.922 23.719 10.016 1 80.12 599 GLY A O 1
ATOM 4599 N N . GLY A 1 600 ? -25.672 21.812 8.992 1 76.75 600 GLY A N 1
ATOM 4600 C CA . GLY A 1 600 ? -24.812 22.266 7.918 1 76.75 600 GLY A CA 1
ATOM 4601 C C . GLY A 1 600 ? -25.484 22.219 6.555 1 76.75 600 GLY A C 1
ATOM 4602 O O . GLY A 1 600 ? -26.625 21.75 6.434 1 76.75 600 GLY A O 1
ATOM 4603 N N . SER A 1 601 ? -24.906 22.922 5.594 1 77.06 601 SER A N 1
ATOM 4604 C CA . SER A 1 601 ? -25.469 22.984 4.25 1 77.06 601 SER A CA 1
ATOM 4605 C C . SER A 1 601 ? -25.094 21.75 3.434 1 77.06 601 SER A C 1
ATOM 4607 O O . SER A 1 601 ? -25.688 21.5 2.381 1 77.06 601 SER A O 1
ATOM 4609 N N . VAL A 1 602 ? -24.203 20.984 3.973 1 83.81 602 VAL A N 1
ATOM 4610 C CA . VAL A 1 602 ? -23.703 19.859 3.203 1 83.81 602 VAL A CA 1
ATOM 4611 C C . VAL A 1 602 ? -24.516 18.594 3.516 1 83.81 602 VAL A C 1
ATOM 4613 O O . VAL A 1 602 ? -24.797 18.312 4.68 1 83.81 602 VAL A O 1
ATOM 4616 N N . LYS A 1 603 ? -24.906 17.844 2.436 1 81.5 603 LYS A N 1
ATOM 4617 C CA . LYS A 1 603 ? -25.516 16.531 2.605 1 81.5 603 LYS A CA 1
ATOM 4618 C C . LYS A 1 603 ? -24.453 15.43 2.58 1 81.5 603 LYS A C 1
ATOM 4620 O O . LYS A 1 603 ? -23.875 15.148 1.533 1 81.5 603 LYS A O 1
ATOM 4625 N N . TRP A 1 604 ? -24.312 14.812 3.682 1 84.88 604 TRP A N 1
ATOM 4626 C CA . TRP A 1 604 ? -23.203 13.883 3.863 1 84.88 604 TRP A CA 1
ATOM 4627 C C . TRP A 1 604 ? -23.609 12.469 3.477 1 84.88 604 TRP A C 1
ATOM 4629 O O . TRP A 1 604 ? -22.781 11.547 3.484 1 84.88 604 TRP A O 1
ATOM 4639 N N . SER A 1 605 ? -24.781 12.062 3.238 1 78.5 605 SER A N 1
ATOM 4640 C CA . SER A 1 605 ? -25.25 10.758 2.797 1 78.5 605 SER A CA 1
ATOM 4641 C C . SER A 1 605 ? -26.406 10.891 1.815 1 78.5 605 SER A C 1
ATOM 4643 O O . SER A 1 605 ? -27.094 11.906 1.798 1 78.5 605 SER A O 1
ATOM 4645 N N . MET B 1 1 ? -48.25 -12.461 -10.164 1 29.12 1 MET B N 1
ATOM 4646 C CA . MET B 1 1 ? -46.844 -12.07 -10.398 1 29.12 1 MET B CA 1
ATOM 4647 C C . MET B 1 1 ? -46.156 -11.727 -9.086 1 29.12 1 MET B C 1
ATOM 4649 O O . MET B 1 1 ? -46.625 -10.867 -8.336 1 29.12 1 MET B O 1
ATOM 4653 N N . ALA B 1 2 ? -45.594 -12.641 -8.32 1 34.88 2 ALA B N 1
ATOM 4654 C CA . ALA B 1 2 ? -45.062 -12.43 -6.977 1 34.88 2 ALA B CA 1
ATOM 4655 C C . ALA B 1 2 ? -44.344 -11.086 -6.879 1 34.88 2 ALA B C 1
ATOM 4657 O O . ALA B 1 2 ? -43.469 -10.773 -7.703 1 34.88 2 ALA B O 1
ATOM 4658 N N . GLY B 1 3 ? -44.719 -10.016 -6.59 1 45.78 3 GLY B N 1
ATOM 4659 C CA . GLY B 1 3 ? -44.281 -8.625 -6.508 1 45.78 3 GLY B CA 1
ATOM 4660 C C . GLY B 1 3 ? -42.875 -8.477 -6.039 1 45.78 3 GLY B C 1
ATOM 4661 O O . GLY B 1 3 ? -42.531 -8.781 -4.887 1 45.78 3 GLY B O 1
ATOM 4662 N N . HIS B 1 4 ? -41.906 -8.68 -6.828 1 62.41 4 HIS B N 1
ATOM 4663 C CA . HIS B 1 4 ? -40.531 -8.57 -6.371 1 62.41 4 HIS B CA 1
ATOM 4664 C C . HIS B 1 4 ? -40.25 -7.215 -5.715 1 62.41 4 HIS B C 1
ATOM 4666 O O . HIS B 1 4 ? -40.781 -6.191 -6.172 1 62.41 4 HIS B O 1
ATOM 4672 N N . GLY B 1 5 ? -40.031 -7 -4.371 1 86.19 5 GLY B N 1
ATOM 4673 C CA . GLY B 1 5 ? -39.75 -5.805 -3.588 1 86.19 5 GLY B CA 1
ATOM 4674 C C . GLY B 1 5 ? -38.531 -5.047 -4.066 1 86.19 5 GLY B C 1
ATOM 4675 O O . GLY B 1 5 ? -37.938 -5.398 -5.09 1 86.19 5 GLY B O 1
ATOM 4676 N N . LYS B 1 6 ? -38.469 -3.814 -3.811 1 96.12 6 LYS B N 1
ATOM 4677 C CA . LYS B 1 6 ? -37.312 -2.957 -4.09 1 96.12 6 LYS B CA 1
ATOM 4678 C C . LYS B 1 6 ? -36.219 -3.166 -3.062 1 96.12 6 LYS B C 1
ATOM 4680 O O . LYS B 1 6 ? -36.469 -3.5 -1.907 1 96.12 6 LYS B O 1
ATOM 4685 N N . ILE B 1 7 ? -35.031 -3.16 -3.547 1 97.25 7 ILE B N 1
ATOM 4686 C CA . ILE B 1 7 ? -33.844 -3.211 -2.686 1 97.25 7 ILE B CA 1
ATOM 4687 C C . ILE B 1 7 ? -32.906 -2.057 -3.027 1 97.25 7 ILE B C 1
ATOM 4689 O O . ILE B 1 7 ? -33.062 -1.413 -4.066 1 97.25 7 ILE B O 1
ATOM 4693 N N . THR B 1 8 ? -31.984 -1.768 -2.158 1 97.81 8 THR B N 1
ATOM 4694 C CA . THR B 1 8 ? -31.031 -0.706 -2.445 1 97.81 8 THR B CA 1
ATOM 4695 C C . THR B 1 8 ? -30.047 -1.142 -3.531 1 97.81 8 THR B C 1
ATOM 4697 O O . THR B 1 8 ? -29.812 -2.338 -3.723 1 97.81 8 THR B O 1
ATOM 4700 N N . LEU B 1 9 ? -29.484 -0.215 -4.281 1 98.5 9 LEU B N 1
ATOM 4701 C CA . LEU B 1 9 ? -28.484 -0.524 -5.289 1 98.5 9 LEU B CA 1
ATOM 4702 C C . LEU B 1 9 ? -27.281 -1.209 -4.656 1 98.5 9 LEU B C 1
ATOM 4704 O O . LEU B 1 9 ? -26.656 -2.088 -5.27 1 98.5 9 LEU B O 1
ATOM 4708 N N . GLY B 1 10 ? -26.875 -0.741 -3.441 1 98.38 10 GLY B N 1
ATOM 4709 C CA . GLY B 1 10 ? -25.812 -1.428 -2.723 1 98.38 10 GLY B CA 1
ATOM 4710 C C . GLY B 1 10 ? -26.078 -2.904 -2.518 1 98.38 10 GLY B C 1
ATOM 4711 O O . GLY B 1 10 ? -25.219 -3.744 -2.758 1 98.38 10 GLY B O 1
ATOM 4712 N N . ARG B 1 11 ? -27.281 -3.223 -2.084 1 98.19 11 ARG B N 1
ATOM 4713 C CA . ARG B 1 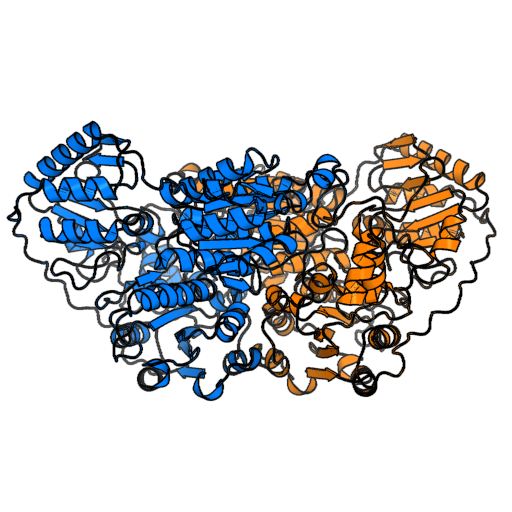11 ? -27.688 -4.613 -1.892 1 98.19 11 ARG B CA 1
ATOM 4714 C C . ARG B 1 11 ? -27.672 -5.371 -3.213 1 98.19 11 ARG B C 1
ATOM 4716 O O . ARG B 1 11 ? -27.234 -6.52 -3.271 1 98.19 11 ARG B O 1
ATOM 4723 N N . TYR B 1 12 ? -28.188 -4.746 -4.238 1 98.56 12 TYR B N 1
ATOM 4724 C CA . TYR B 1 12 ? -28.172 -5.352 -5.566 1 98.56 12 TYR B CA 1
ATOM 4725 C C . TYR B 1 12 ? -26.766 -5.754 -5.977 1 98.56 12 TYR B C 1
ATOM 4727 O O . TYR B 1 12 ? -26.547 -6.875 -6.441 1 98.56 12 TYR B O 1
ATOM 4735 N N . MET B 1 13 ? -25.797 -4.855 -5.852 1 98.81 13 MET B N 1
ATOM 4736 C CA . MET B 1 13 ? -24.406 -5.098 -6.215 1 98.81 13 MET B CA 1
ATOM 4737 C C . MET B 1 13 ? -23.844 -6.309 -5.477 1 98.81 13 MET B C 1
ATOM 4739 O O . MET B 1 13 ? -23.234 -7.188 -6.086 1 98.81 13 MET B O 1
ATOM 4743 N N . TRP B 1 14 ? -24.109 -6.367 -4.168 1 98.88 14 TRP B N 1
ATOM 4744 C CA . TRP B 1 14 ? -23.578 -7.457 -3.363 1 98.88 14 TRP B CA 1
ATOM 4745 C C . TRP B 1 14 ? -24.219 -8.789 -3.74 1 98.88 14 TRP B C 1
ATOM 4747 O O . TRP B 1 14 ? -23.547 -9.812 -3.809 1 98.88 14 TRP B O 1
ATOM 4757 N N . GLU B 1 15 ? -25.516 -8.781 -3.982 1 98.5 15 GLU B N 1
ATOM 4758 C CA . GLU B 1 15 ? -26.203 -9.984 -4.43 1 98.5 15 GLU B CA 1
ATOM 4759 C C . GLU B 1 15 ? -25.641 -10.477 -5.762 1 98.5 15 GLU B C 1
ATOM 4761 O O . GLU B 1 15 ? -25.453 -11.68 -5.953 1 98.5 15 GLU B O 1
ATOM 4766 N N . ARG B 1 16 ? -25.406 -9.586 -6.641 1 98.56 16 ARG B N 1
ATOM 4767 C CA . ARG B 1 16 ? -24.859 -9.953 -7.941 1 98.56 16 ARG B CA 1
ATOM 4768 C C . ARG B 1 16 ? -23.453 -10.539 -7.805 1 98.56 16 ARG B C 1
ATOM 4770 O O . ARG B 1 16 ? -23.125 -11.531 -8.453 1 98.56 16 ARG B O 1
ATOM 4777 N N . ILE B 1 17 ? -22.625 -9.906 -6.996 1 98.81 17 ILE B N 1
ATOM 4778 C CA . ILE B 1 17 ? -21.281 -10.398 -6.746 1 98.81 17 ILE B CA 1
ATOM 4779 C C . ILE B 1 17 ? -21.344 -11.797 -6.137 1 98.81 17 ILE B C 1
ATOM 4781 O O . ILE B 1 17 ? -20.578 -12.688 -6.52 1 98.81 17 ILE B O 1
ATOM 4785 N N . HIS B 1 18 ? -22.312 -12.016 -5.242 1 98.62 18 HIS B N 1
ATOM 4786 C CA . HIS B 1 18 ? -22.516 -13.336 -4.672 1 98.62 18 HIS B CA 1
ATOM 4787 C C . HIS B 1 18 ? -22.953 -14.336 -5.742 1 98.62 18 HIS B C 1
ATOM 4789 O O . HIS B 1 18 ? -22.5 -15.477 -5.758 1 98.62 18 HIS B O 1
ATOM 4795 N N . GLN B 1 19 ? -23.766 -13.891 -6.648 1 98.06 19 GLN B N 1
ATOM 4796 C CA . GLN B 1 19 ? -24.328 -14.758 -7.68 1 98.06 19 GLN B CA 1
ATOM 4797 C C . GLN B 1 19 ? -23.234 -15.219 -8.648 1 98.06 19 GLN B C 1
ATOM 4799 O O . GLN B 1 19 ? -23.375 -16.266 -9.289 1 98.06 19 GLN B O 1
ATOM 4804 N N . VAL B 1 20 ? -22.141 -14.492 -8.719 1 97.88 20 VAL B N 1
ATOM 4805 C CA . VAL B 1 20 ? -21.094 -14.922 -9.633 1 97.88 20 VAL B CA 1
ATOM 4806 C C . VAL B 1 20 ? -20.078 -15.773 -8.883 1 97.88 20 VAL B C 1
ATOM 4808 O O . VAL B 1 20 ? -19 -16.094 -9.414 1 97.88 20 VAL B O 1
ATOM 4811 N N . GLY B 1 21 ? -20.344 -16.094 -7.617 1 96.81 21 GLY B N 1
ATOM 4812 C CA . GLY B 1 21 ? -19.578 -17.141 -6.949 1 96.81 21 GLY B CA 1
ATOM 4813 C C . GLY B 1 21 ? -18.828 -16.641 -5.734 1 96.81 21 GLY B C 1
ATOM 4814 O O . GLY B 1 21 ? -18.203 -17.438 -5.02 1 96.81 21 GLY B O 1
ATOM 4815 N N . VAL B 1 22 ? -18.906 -15.375 -5.402 1 98.44 22 VAL B N 1
ATOM 4816 C CA . VAL B 1 22 ? -18.172 -14.812 -4.273 1 98.44 22 VAL B CA 1
ATOM 4817 C C . VAL B 1 22 ? -18.953 -15.031 -2.984 1 98.44 22 VAL B C 1
ATOM 4819 O O . VAL B 1 22 ? -20.141 -14.68 -2.906 1 98.44 22 VAL B O 1
ATOM 4822 N N . ASP B 1 23 ? -18.328 -15.523 -1.986 1 98.31 23 ASP B N 1
ATOM 4823 C CA . ASP B 1 23 ? -18.984 -15.734 -0.704 1 98.31 23 ASP B CA 1
ATOM 4824 C C . ASP B 1 23 ? -18.359 -14.867 0.387 1 98.31 23 ASP B C 1
ATOM 4826 O O . ASP B 1 23 ? -18.953 -14.664 1.446 1 98.31 23 ASP B O 1
ATOM 4830 N N . THR B 1 24 ? -17.156 -14.406 0.147 1 98.62 24 THR B N 1
ATOM 4831 C CA . THR B 1 24 ? -16.469 -13.578 1.128 1 98.62 24 THR B CA 1
ATOM 4832 C C . THR B 1 24 ? -15.883 -12.328 0.468 1 98.62 24 THR B C 1
ATOM 4834 O O . THR B 1 24 ? -15.188 -12.422 -0.547 1 98.62 24 THR B O 1
ATOM 4837 N N . ILE B 1 25 ? -16.219 -11.219 1.028 1 98.75 25 ILE B N 1
ATOM 4838 C CA . ILE B 1 25 ? -15.648 -9.93 0.62 1 98.75 25 ILE B CA 1
ATOM 4839 C C . ILE B 1 25 ? -14.477 -9.57 1.528 1 98.75 25 ILE B C 1
ATOM 4841 O O . ILE B 1 25 ? -14.523 -9.812 2.736 1 98.75 25 ILE B O 1
ATOM 4845 N N . PHE B 1 26 ? -13.375 -9.07 0.977 1 98.81 26 PHE B N 1
ATOM 4846 C CA . PHE B 1 26 ? -12.25 -8.531 1.731 1 98.81 26 PHE B CA 1
ATOM 4847 C C . PHE B 1 26 ? -12.234 -7.008 1.667 1 98.81 26 PHE B C 1
ATOM 4849 O O . PHE B 1 26 ? -12.914 -6.41 0.831 1 98.81 26 PHE B O 1
ATOM 4856 N N . GLY B 1 27 ? -11.555 -6.352 2.531 1 98.5 27 GLY B N 1
ATOM 4857 C CA . GLY B 1 27 ? -11.461 -4.906 2.416 1 98.5 27 GLY B CA 1
ATOM 4858 C C . GLY B 1 27 ? -11.203 -4.215 3.742 1 98.5 27 GLY B C 1
ATOM 4859 O O . GLY B 1 27 ? -10.867 -4.871 4.73 1 98.5 27 GLY B O 1
ATOM 4860 N N . VAL B 1 28 ? -11.18 -2.9 3.723 1 98.25 28 VAL B N 1
ATOM 4861 C CA . VAL B 1 28 ? -11.047 -2.006 4.867 1 98.25 28 VAL B CA 1
ATOM 4862 C C . VAL B 1 28 ? -12.203 -1.007 4.875 1 98.25 28 VAL B C 1
ATOM 4864 O O . VAL B 1 28 ? -12.484 -0.367 3.859 1 98.25 28 VAL B O 1
ATOM 4867 N N . PRO B 1 29 ? -12.906 -0.884 6.012 1 97.81 29 PRO B N 1
ATOM 4868 C CA . PRO B 1 29 ? -13.984 0.11 6.062 1 97.81 29 PRO B CA 1
ATOM 4869 C C . PRO B 1 29 ? -13.461 1.545 6.059 1 97.81 29 PRO B C 1
ATOM 4871 O O . PRO B 1 29 ? -12.375 1.813 6.59 1 97.81 29 PRO B O 1
ATOM 4874 N N . GLY B 1 30 ? -14.18 2.395 5.441 1 96.31 30 GLY B N 1
ATOM 4875 C CA . GLY B 1 30 ? -13.891 3.818 5.426 1 96.31 30 GLY B CA 1
ATOM 4876 C C . GLY B 1 30 ? -15.117 4.676 5.191 1 96.31 30 GLY B C 1
ATOM 4877 O O . GLY B 1 30 ? -16.172 4.168 4.801 1 96.31 30 GLY B O 1
ATOM 4878 N N . ASP B 1 31 ? -15.023 5.91 5.426 1 93.81 31 ASP B N 1
ATOM 4879 C CA . ASP B 1 31 ? -16.156 6.836 5.555 1 93.81 31 ASP B CA 1
ATOM 4880 C C . ASP B 1 31 ? -16.984 6.859 4.281 1 93.81 31 ASP B C 1
ATOM 4882 O O . ASP B 1 31 ? -18.203 7.098 4.332 1 93.81 31 ASP B O 1
ATOM 4886 N N . PHE B 1 32 ? -16.422 6.441 3.127 1 96.69 32 PHE B N 1
ATOM 4887 C CA . PHE B 1 32 ? -17.203 6.559 1.903 1 96.69 32 PHE B CA 1
ATOM 4888 C C . PHE B 1 32 ? -17.703 5.191 1.443 1 96.69 32 PHE B C 1
ATOM 4890 O O . PHE B 1 32 ? -18.094 5.027 0.288 1 96.69 32 PHE B O 1
ATOM 4897 N N . ASN B 1 33 ? -17.609 4.246 2.283 1 96.81 33 ASN B N 1
ATOM 4898 C CA . ASN B 1 33 ? -18.188 2.965 1.894 1 96.81 33 ASN B CA 1
ATOM 4899 C C . ASN B 1 33 ? -19.016 2.354 3.023 1 96.81 33 ASN B C 1
ATOM 4901 O O . ASN B 1 33 ? -19.688 1.334 2.83 1 96.81 33 ASN B O 1
ATOM 4905 N N . LEU B 1 34 ? -19.141 2.932 4.211 1 96.31 34 LEU B N 1
ATOM 4906 C CA . LEU B 1 34 ? -19.688 2.314 5.41 1 96.31 34 LEU B CA 1
ATOM 4907 C C . LEU B 1 34 ? -21.156 1.956 5.207 1 96.31 34 LEU B C 1
ATOM 4909 O O . LEU B 1 34 ? -21.594 0.854 5.555 1 96.31 34 LEU B O 1
ATOM 4913 N N . GLN B 1 35 ? -21.906 2.785 4.59 1 94.06 35 GLN B N 1
ATOM 4914 C CA . GLN B 1 35 ? -23.344 2.609 4.477 1 94.06 35 GLN B CA 1
ATOM 4915 C C . GLN B 1 35 ? -23.688 1.349 3.688 1 94.06 35 GLN B C 1
ATOM 4917 O O . GLN B 1 35 ? -24.594 0.595 4.07 1 94.06 35 GLN B O 1
ATOM 4922 N N . PHE B 1 36 ? -22.922 1.15 2.629 1 96.06 36 PHE B N 1
ATOM 4923 C CA . PHE B 1 36 ? -23.312 -0.011 1.842 1 96.06 36 PHE B CA 1
ATOM 4924 C C . PHE B 1 36 ? -22.547 -1.249 2.277 1 96.06 36 PHE B C 1
ATOM 4926 O O . PHE B 1 36 ? -22.781 -2.348 1.772 1 96.06 36 PHE B O 1
ATOM 4933 N N . LEU B 1 37 ? -21.625 -1.128 3.244 1 98.06 37 LEU B N 1
ATOM 4934 C CA . LEU B 1 37 ? -21.047 -2.312 3.883 1 98.06 37 LEU B CA 1
ATOM 4935 C C . LEU B 1 37 ? -22.109 -3.057 4.684 1 98.06 37 LEU B C 1
ATOM 4937 O O . LEU B 1 37 ? -22.078 -4.285 4.789 1 98.06 37 LEU B O 1
ATOM 4941 N N . ASP B 1 38 ? -23.109 -2.32 5.285 1 96.75 38 ASP B N 1
ATOM 4942 C CA . ASP B 1 38 ? -24.203 -2.941 6.008 1 96.75 38 ASP B CA 1
ATOM 4943 C C . ASP B 1 38 ? -24.922 -3.969 5.137 1 96.75 38 ASP B C 1
ATOM 4945 O O . ASP B 1 38 ? -25.359 -5.016 5.625 1 96.75 38 ASP B O 1
ATOM 4949 N N . SER B 1 39 ? -25.016 -3.623 3.861 1 96.31 39 SER B N 1
ATOM 4950 C CA . SER B 1 39 ? -25.766 -4.457 2.928 1 96.31 39 SER B CA 1
ATOM 4951 C C . SER B 1 39 ? -25.094 -5.809 2.729 1 96.31 39 SER B C 1
ATOM 4953 O O . SER B 1 39 ? -25.734 -6.766 2.283 1 96.31 39 SER B O 1
ATOM 4955 N N . ILE B 1 40 ? -23.781 -5.918 3.029 1 97.94 40 ILE B N 1
ATOM 4956 C CA . ILE B 1 40 ? -23.109 -7.211 2.961 1 97.94 40 ILE B CA 1
ATOM 4957 C C . ILE B 1 40 ? -23.766 -8.18 3.941 1 97.94 40 ILE B C 1
ATOM 4959 O O . ILE B 1 40 ? -24.047 -9.336 3.594 1 97.94 40 ILE B O 1
ATOM 4963 N N . TYR B 1 41 ? -24.125 -7.688 5.148 1 95.88 41 TYR B N 1
ATOM 4964 C CA . TYR B 1 41 ? -24.688 -8.523 6.207 1 95.88 41 TYR B CA 1
ATOM 4965 C C . TYR B 1 41 ? -26.156 -8.844 5.926 1 95.88 41 TYR B C 1
ATOM 4967 O O . TYR B 1 41 ? -26.703 -9.773 6.512 1 95.88 41 TYR B O 1
ATOM 4975 N N . LEU B 1 42 ? -26.719 -8.086 5.008 1 95.06 42 LEU B N 1
ATOM 4976 C CA . LEU B 1 42 ? -28.109 -8.32 4.621 1 95.06 42 LEU B CA 1
ATOM 4977 C C . LEU B 1 42 ? -28.188 -9.289 3.445 1 95.06 42 LEU B C 1
ATOM 4979 O O . LEU B 1 42 ? -29.281 -9.711 3.055 1 95.06 42 LEU B O 1
ATOM 4983 N N . THR B 1 43 ? -27.094 -9.648 2.904 1 96.69 43 THR B N 1
ATOM 4984 C CA . THR B 1 43 ? -27.031 -10.586 1.79 1 96.69 43 THR B CA 1
ATOM 4985 C C . THR B 1 43 ? -26.719 -11.992 2.285 1 96.69 43 THR B C 1
ATOM 4987 O O . THR B 1 43 ? -25.562 -12.297 2.631 1 96.69 43 THR B O 1
ATOM 4990 N N . PRO B 1 44 ? -27.688 -12.867 2.291 1 96.38 44 PRO B N 1
ATOM 4991 C CA . PRO B 1 44 ? -27.453 -14.219 2.789 1 96.38 44 PRO B CA 1
ATOM 4992 C C . PRO B 1 44 ? -26.312 -14.93 2.053 1 96.38 44 PRO B C 1
ATOM 4994 O O . PRO B 1 44 ? -26.281 -14.93 0.819 1 96.38 44 PRO B O 1
ATOM 4997 N N . GLY B 1 45 ? -25.438 -15.461 2.832 1 96.06 45 GLY B N 1
ATOM 4998 C CA . GLY B 1 45 ? -24.344 -16.234 2.256 1 96.06 45 GLY B CA 1
ATOM 4999 C C . GLY B 1 45 ? -23.078 -15.422 2.031 1 96.06 45 GLY B C 1
ATOM 5000 O O . GLY B 1 45 ? -22.031 -15.977 1.685 1 96.06 45 GLY B O 1
ATOM 5001 N N . LEU B 1 46 ? -23.234 -14.133 2.254 1 97.44 46 LEU B N 1
ATOM 5002 C CA . LEU B 1 46 ? -22.062 -13.273 2.062 1 97.44 46 LEU B CA 1
ATOM 5003 C C . LEU B 1 46 ? -21.422 -12.922 3.4 1 97.44 46 LEU B C 1
ATOM 5005 O O . LEU B 1 46 ? -22.125 -12.664 4.383 1 97.44 46 LEU B O 1
ATOM 5009 N N . SER B 1 47 ? -20.109 -12.953 3.439 1 97.56 47 SER B N 1
ATOM 5010 C CA . SER B 1 47 ? -19.328 -12.578 4.617 1 97.56 47 SER B CA 1
ATOM 5011 C C . SER B 1 47 ? -18.328 -11.469 4.293 1 97.56 47 SER B C 1
ATOM 5013 O O . SER B 1 47 ? -17.984 -11.258 3.131 1 97.56 47 SER B O 1
ATOM 5015 N N . PHE B 1 48 ? -17.953 -10.781 5.32 1 98.06 48 PHE B N 1
ATOM 5016 C CA . PHE B 1 48 ? -16.984 -9.695 5.168 1 98.06 48 PHE B CA 1
ATOM 5017 C C . PHE B 1 48 ? -15.797 -9.898 6.102 1 98.06 48 PHE B C 1
ATOM 5019 O O . PHE B 1 48 ? -15.969 -9.945 7.324 1 98.06 48 PHE B O 1
ATOM 5026 N N . VAL B 1 49 ? -14.602 -10.078 5.574 1 98.25 49 VAL B N 1
ATOM 5027 C CA . VAL B 1 49 ? -13.359 -10.141 6.336 1 98.25 49 VAL B CA 1
ATOM 5028 C C . VAL B 1 49 ? -12.594 -8.828 6.18 1 98.25 49 VAL B C 1
ATOM 5030 O O . VAL B 1 49 ? -12.219 -8.453 5.066 1 98.25 49 VAL B O 1
ATOM 5033 N N . THR B 1 50 ? -12.383 -8.148 7.25 1 98.12 50 THR B N 1
ATOM 5034 C CA . THR B 1 50 ? -11.664 -6.875 7.211 1 98.12 50 THR B CA 1
ATOM 5035 C C . THR B 1 50 ? -10.156 -7.105 7.32 1 98.12 50 THR B C 1
ATOM 5037 O O . THR B 1 50 ? -9.703 -7.891 8.156 1 98.12 50 THR B O 1
ATOM 5040 N N . ASN B 1 51 ? -9.445 -6.484 6.461 1 98.62 51 ASN B N 1
ATOM 5041 C CA . ASN B 1 51 ? -7.988 -6.574 6.43 1 98.62 51 ASN B CA 1
ATOM 5042 C C . ASN B 1 51 ? -7.336 -5.422 7.188 1 98.62 51 ASN B C 1
ATOM 5044 O O . ASN B 1 51 ? -8.016 -4.465 7.57 1 98.62 51 ASN B O 1
ATOM 5048 N N . GLN B 1 52 ? -6.031 -5.543 7.395 1 97.81 52 GLN B N 1
ATOM 5049 C CA . GLN B 1 52 ? -5.34 -4.516 8.172 1 97.81 52 GLN B CA 1
ATOM 5050 C C . GLN B 1 52 ? -4.73 -3.457 7.254 1 97.81 52 GLN B C 1
ATOM 5052 O O . GLN B 1 52 ? -4.086 -2.518 7.727 1 97.81 52 GLN B O 1
ATOM 5057 N N . ASN B 1 53 ? -4.852 -3.539 5.957 1 97.31 53 ASN B N 1
ATOM 5058 C CA . ASN B 1 53 ? -4.703 -2.477 4.969 1 97.31 53 ASN B CA 1
ATOM 5059 C C . ASN B 1 53 ? -5.184 -2.922 3.59 1 97.31 53 ASN B C 1
ATOM 5061 O O . ASN B 1 53 ? -5.457 -4.105 3.375 1 97.31 53 ASN B O 1
ATOM 5065 N N . GLU B 1 54 ? -5.348 -2.055 2.666 1 98.69 54 GLU B N 1
ATOM 5066 C CA . GLU B 1 54 ? -6.027 -2.311 1.4 1 98.69 54 GLU B CA 1
ATOM 5067 C C . GLU B 1 54 ? -5.133 -3.094 0.442 1 98.69 54 GLU B C 1
ATOM 5069 O O . GLU B 1 54 ? -5.625 -3.852 -0.395 1 98.69 54 GLU B O 1
ATOM 5074 N N . LEU B 1 55 ? -3.758 -2.945 0.53 1 98.81 55 LEU B N 1
ATOM 5075 C CA . LEU B 1 55 ? -2.863 -3.787 -0.256 1 98.81 55 LEU B CA 1
ATOM 5076 C C . LEU B 1 55 ? -3.064 -5.262 0.085 1 98.81 55 LEU B C 1
ATOM 5078 O O . LEU B 1 55 ? -3.176 -6.098 -0.812 1 98.81 55 LEU B O 1
ATOM 5082 N N . ASN B 1 56 ? -3.121 -5.57 1.383 1 98.81 56 ASN B N 1
ATOM 5083 C CA . ASN B 1 56 ? -3.348 -6.93 1.857 1 98.81 56 ASN B CA 1
ATOM 5084 C C . ASN B 1 56 ? -4.711 -7.457 1.416 1 98.81 56 ASN B C 1
ATOM 5086 O O . ASN B 1 56 ? -4.852 -8.641 1.107 1 98.81 56 ASN B O 1
ATOM 5090 N N . ALA B 1 57 ? -5.703 -6.559 1.37 1 98.94 57 ALA B N 1
ATOM 5091 C CA . ALA B 1 57 ? -7.027 -6.953 0.893 1 98.94 57 ALA B CA 1
ATOM 5092 C C . ALA B 1 57 ? -6.977 -7.383 -0.571 1 98.94 57 ALA B C 1
ATOM 5094 O O . ALA B 1 57 ? -7.609 -8.367 -0.959 1 98.94 57 ALA B O 1
ATOM 5095 N N . ALA B 1 58 ? -6.277 -6.633 -1.366 1 98.94 58 ALA B N 1
ATOM 5096 C CA . ALA B 1 58 ? -6.145 -6.961 -2.783 1 98.94 58 ALA B CA 1
ATOM 5097 C C . ALA B 1 58 ? -5.453 -8.305 -2.973 1 98.94 58 ALA B C 1
ATOM 5099 O O . ALA B 1 58 ? -5.871 -9.117 -3.805 1 98.94 58 ALA B O 1
ATOM 5100 N N . TYR B 1 59 ? -4.391 -8.578 -2.188 1 98.94 59 TYR B N 1
ATOM 5101 C CA . TYR B 1 59 ? -3.686 -9.852 -2.256 1 98.94 59 TYR B CA 1
ATOM 5102 C C . TYR B 1 59 ? -4.582 -11 -1.806 1 98.94 59 TYR B C 1
ATOM 5104 O O . TYR B 1 59 ? -4.559 -12.086 -2.395 1 98.94 59 TYR B O 1
ATOM 5112 N N . ALA B 1 60 ? -5.363 -10.742 -0.741 1 98.94 60 ALA B N 1
ATOM 5113 C CA . ALA B 1 60 ? -6.281 -11.766 -0.253 1 98.94 60 ALA B CA 1
ATOM 5114 C C . ALA B 1 60 ? -7.332 -12.109 -1.309 1 98.94 60 ALA B C 1
ATOM 5116 O O . ALA B 1 60 ? -7.629 -13.289 -1.535 1 98.94 60 ALA B O 1
ATOM 5117 N N . ALA B 1 61 ? -7.887 -11.094 -1.977 1 98.94 61 ALA B N 1
ATOM 5118 C CA . ALA B 1 61 ? -8.867 -11.312 -3.035 1 98.94 61 ALA B CA 1
ATOM 5119 C C . ALA B 1 61 ? -8.258 -12.117 -4.184 1 98.94 61 ALA B C 1
ATOM 5121 O O . ALA B 1 61 ? -8.914 -12.984 -4.758 1 98.94 61 ALA B O 1
ATOM 5122 N N . ASP B 1 62 ? -7.043 -11.828 -4.5 1 98.88 62 ASP B N 1
ATOM 5123 C CA . ASP B 1 62 ? -6.309 -12.555 -5.531 1 98.88 62 ASP B CA 1
ATOM 5124 C C . ASP B 1 62 ? -6.168 -14.031 -5.172 1 98.88 62 ASP B C 1
ATOM 5126 O O . ASP B 1 62 ? -6.586 -14.906 -5.938 1 98.88 62 ASP B O 1
ATOM 5130 N N . GLY B 1 63 ? -5.625 -14.312 -3.961 1 98.81 63 GLY B N 1
ATOM 5131 C CA . GLY B 1 63 ? -5.492 -15.688 -3.508 1 98.81 63 GLY B CA 1
ATOM 5132 C C . GLY B 1 63 ? -6.809 -16.438 -3.477 1 98.81 63 GLY B C 1
ATOM 5133 O O . GLY B 1 63 ? -6.875 -17.609 -3.869 1 98.81 63 GLY B O 1
ATOM 5134 N N . TYR B 1 64 ? -7.852 -15.766 -3.059 1 98.75 64 TYR B N 1
ATOM 5135 C CA . TYR B 1 64 ? -9.195 -16.312 -2.988 1 98.75 64 TYR B CA 1
ATOM 5136 C C . TYR B 1 64 ? -9.672 -16.781 -4.363 1 98.75 64 TYR B C 1
ATOM 5138 O O . TYR B 1 64 ? -10.148 -17.906 -4.512 1 98.75 64 TYR B O 1
ATOM 5146 N N . ALA B 1 65 ? -9.469 -15.961 -5.32 1 98.75 65 ALA B N 1
ATOM 5147 C CA . ALA B 1 65 ? -9.945 -16.219 -6.676 1 98.75 65 ALA B CA 1
ATOM 5148 C C . ALA B 1 65 ? -9.242 -17.422 -7.285 1 98.75 65 ALA B C 1
ATOM 5150 O O . ALA B 1 65 ? -9.867 -18.203 -8.016 1 98.75 65 ALA B O 1
ATOM 5151 N N . ARG B 1 66 ? -7.988 -17.609 -6.996 1 97.88 66 ARG B N 1
ATOM 5152 C CA . ARG B 1 66 ? -7.188 -18.656 -7.613 1 97.88 66 ARG B CA 1
ATOM 5153 C C . ARG B 1 66 ? -7.609 -20.031 -7.109 1 97.88 66 ARG B C 1
ATOM 5155 O O . ARG B 1 66 ? -7.457 -21.031 -7.816 1 97.88 66 ARG B O 1
ATOM 5162 N N . ILE B 1 67 ? -8.141 -20.062 -5.926 1 96.5 67 ILE B N 1
ATOM 5163 C CA . ILE B 1 67 ? -8.555 -21.344 -5.344 1 96.5 67 ILE B CA 1
ATOM 5164 C C . ILE B 1 67 ? -9.961 -21.688 -5.82 1 96.5 67 ILE B C 1
ATOM 5166 O O . ILE B 1 67 ? -10.211 -22.828 -6.246 1 96.5 67 ILE B O 1
ATOM 5170 N N . LYS B 1 68 ? -10.828 -20.734 -5.867 1 92.56 68 LYS B N 1
ATOM 5171 C CA . LYS B 1 68 ? -12.242 -20.984 -6.141 1 92.56 68 LYS B CA 1
ATOM 5172 C C . LYS B 1 68 ? -12.531 -20.906 -7.641 1 92.56 68 LYS B C 1
ATOM 5174 O O . LYS B 1 68 ? -13.57 -21.391 -8.102 1 92.56 68 LYS B O 1
ATOM 5179 N N . ASN B 1 69 ? -11.641 -20.281 -8.359 1 90.5 69 ASN B N 1
ATOM 5180 C CA . ASN B 1 69 ? -11.828 -20.016 -9.781 1 90.5 69 ASN B CA 1
ATOM 5181 C C . ASN B 1 69 ? -13.078 -19.172 -10.039 1 90.5 69 ASN B C 1
ATOM 5183 O O . ASN B 1 69 ? -13.812 -19.438 -10.992 1 90.5 69 ASN B O 1
ATOM 5187 N N . THR B 1 70 ? -13.5 -18.391 -9.141 1 95.88 70 THR B N 1
ATOM 5188 C CA . THR B 1 70 ? -14.445 -17.297 -9.211 1 95.88 70 THR B CA 1
ATOM 5189 C C . THR B 1 70 ? -13.758 -15.969 -8.859 1 95.88 70 THR B C 1
ATOM 5191 O O . THR B 1 70 ? -12.625 -15.961 -8.383 1 95.88 70 THR B O 1
ATOM 5194 N N . PRO B 1 71 ? -14.453 -14.914 -9.133 1 98.56 71 PRO B N 1
ATOM 5195 C CA . PRO B 1 71 ? -13.812 -13.656 -8.766 1 98.56 71 PRO B CA 1
ATOM 5196 C C . PRO B 1 71 ? -13.578 -13.531 -7.262 1 98.56 71 PRO B C 1
ATOM 5198 O O . PRO B 1 71 ? -14.398 -14.008 -6.469 1 98.56 71 PRO B O 1
ATOM 5201 N N . GLY B 1 72 ? -12.398 -13.055 -6.875 1 98.88 72 GLY B N 1
ATOM 5202 C CA . GLY B 1 72 ? -12.281 -12.438 -5.562 1 98.88 72 GLY B CA 1
ATOM 5203 C C . GLY B 1 72 ? -12.844 -11.023 -5.52 1 98.88 72 GLY B C 1
ATOM 5204 O O . GLY B 1 72 ? -13.078 -10.414 -6.562 1 98.88 72 GLY B O 1
ATOM 5205 N N . CYS B 1 73 ? -13.125 -10.523 -4.348 1 98.94 73 CYS B N 1
ATOM 5206 C CA . CYS B 1 73 ? -13.695 -9.18 -4.234 1 98.94 73 CYS B CA 1
ATOM 5207 C C . CYS B 1 73 ? -13.102 -8.43 -3.051 1 98.94 73 CYS B C 1
ATOM 5209 O O . CYS B 1 73 ? -12.898 -9.008 -1.98 1 98.94 73 CYS B O 1
ATOM 5211 N N . LEU B 1 74 ? -12.734 -7.164 -3.287 1 98.88 74 LEU B N 1
ATOM 5212 C CA . LEU B 1 74 ? -12.383 -6.262 -2.199 1 98.88 74 LEU B CA 1
ATOM 5213 C C . LEU B 1 74 ? -13.148 -4.949 -2.309 1 98.88 74 LEU B C 1
ATOM 5215 O O . LEU B 1 74 ? -13.586 -4.566 -3.398 1 98.88 74 LEU B O 1
ATOM 5219 N N . VAL B 1 75 ? -13.336 -4.316 -1.164 1 98.88 75 VAL B N 1
ATOM 5220 C CA . VAL B 1 75 ? -14.023 -3.027 -1.092 1 98.88 75 VAL B CA 1
ATOM 5221 C C . VAL B 1 75 ? -13.148 -2.023 -0.335 1 98.88 75 VAL B C 1
ATOM 5223 O O . VAL B 1 75 ? -12.523 -2.371 0.666 1 98.88 75 VAL B O 1
ATOM 5226 N N . THR B 1 76 ? -13.008 -0.819 -0.877 1 98.62 76 THR B N 1
ATOM 5227 C CA . THR B 1 76 ? -12.211 0.24 -0.27 1 98.62 76 THR B CA 1
ATOM 5228 C C . THR B 1 76 ? -12.969 1.565 -0.29 1 98.62 76 THR B C 1
ATOM 5230 O O . THR B 1 76 ? -13.961 1.707 -1.002 1 98.62 76 THR B O 1
ATOM 5233 N N . THR B 1 77 ? -12.508 2.492 0.543 1 98 77 THR B N 1
ATOM 5234 C CA . THR B 1 77 ? -13.039 3.852 0.537 1 98 77 THR B CA 1
ATOM 5235 C C . THR B 1 77 ? -12.391 4.676 -0.573 1 98 77 THR B C 1
ATOM 5237 O O . THR B 1 77 ? -11.5 4.195 -1.272 1 98 77 THR B O 1
ATOM 5240 N N . HIS B 1 78 ? -12.836 5.895 -0.726 1 97.75 78 HIS B N 1
ATOM 5241 C CA . HIS B 1 78 ? -12.469 6.828 -1.785 1 97.75 78 HIS B CA 1
ATOM 5242 C C . HIS B 1 78 ? -11.031 7.301 -1.631 1 97.75 78 HIS B C 1
ATOM 5244 O O . HIS B 1 78 ? -10.648 7.82 -0.578 1 97.75 78 HIS B O 1
ATOM 5250 N N . GLY B 1 79 ? -10.258 7.176 -2.729 1 97.56 79 GLY B N 1
ATOM 5251 C CA . GLY B 1 79 ? -8.938 7.793 -2.812 1 97.56 79 GLY B CA 1
ATOM 5252 C C . GLY B 1 79 ? -7.883 7.055 -2.016 1 97.56 79 GLY B C 1
ATOM 5253 O O . GLY B 1 79 ? -7.168 6.207 -2.557 1 97.56 79 GLY B O 1
ATOM 5254 N N . VAL B 1 80 ? -7.902 7.164 -0.706 1 97.94 80 VAL B N 1
ATOM 5255 C CA . VAL B 1 80 ? -6.852 6.676 0.183 1 97.94 80 VAL B CA 1
ATOM 5256 C C . VAL B 1 80 ? -6.82 5.152 0.157 1 97.94 80 VAL B C 1
ATOM 5258 O O . VAL B 1 80 ? -5.746 4.547 0.108 1 97.94 80 VAL B O 1
ATOM 5261 N N . GLY B 1 81 ? -7.992 4.523 0.134 1 97.94 81 GLY B N 1
ATOM 5262 C CA . GLY B 1 81 ? -8.055 3.072 0.097 1 97.94 81 GLY B CA 1
ATOM 5263 C C . GLY B 1 81 ? -7.812 2.498 -1.287 1 97.94 81 GLY B C 1
ATOM 5264 O O . GLY B 1 81 ? -7.078 1.523 -1.441 1 97.94 81 GLY B O 1
ATOM 5265 N N . GLU B 1 82 ? -8.461 3.088 -2.285 1 97.25 82 GLU B N 1
ATOM 5266 C CA . GLU B 1 82 ? -8.375 2.561 -3.643 1 97.25 82 GLU B CA 1
ATOM 5267 C C . GLU B 1 82 ? -6.934 2.596 -4.152 1 97.25 82 GLU B C 1
ATOM 5269 O O . GLU B 1 82 ? -6.469 1.64 -4.777 1 97.25 82 GLU B O 1
ATOM 5274 N N . LEU B 1 83 ? -6.16 3.705 -3.832 1 98.44 83 LEU B N 1
ATOM 5275 C CA . LEU B 1 83 ? -4.777 3.832 -4.281 1 98.44 83 LEU B CA 1
ATOM 5276 C C . LEU B 1 83 ? -3.869 2.869 -3.525 1 98.44 83 LEU B C 1
ATOM 5278 O O . LEU B 1 83 ? -2.883 2.379 -4.078 1 98.44 83 LEU B O 1
ATOM 5282 N N . SER B 1 84 ? -4.184 2.543 -2.275 1 98.69 84 SER B N 1
ATOM 5283 C CA . SER B 1 84 ? -3.391 1.613 -1.476 1 98.69 84 SER B CA 1
ATOM 5284 C C . SER B 1 84 ? -3.5 0.19 -2.014 1 98.69 84 SER B C 1
ATOM 5286 O O . SER B 1 84 ? -2.613 -0.635 -1.782 1 98.69 84 SER B O 1
ATOM 5288 N N . ALA B 1 85 ? -4.562 -0.095 -2.781 1 98.75 85 ALA B N 1
ATOM 5289 C CA . ALA B 1 85 ? -4.812 -1.443 -3.285 1 98.75 85 ALA B CA 1
ATOM 5290 C C . ALA B 1 85 ? -4.211 -1.631 -4.676 1 98.75 85 ALA B C 1
ATOM 5292 O O . ALA B 1 85 ? -4.148 -2.752 -5.184 1 98.75 85 ALA B O 1
ATOM 5293 N N . LEU B 1 86 ? -3.693 -0.623 -5.25 1 98.75 86 LEU B N 1
ATOM 5294 C CA . LEU B 1 86 ? -3.465 -0.574 -6.691 1 98.75 86 LEU B CA 1
ATOM 5295 C C . LEU B 1 86 ? -2.393 -1.577 -7.102 1 98.75 86 LEU B C 1
ATOM 5297 O O . LEU B 1 86 ? -2.488 -2.189 -8.172 1 98.75 86 LEU B O 1
ATOM 5301 N N . ASN B 1 87 ? -1.322 -1.714 -6.328 1 98.75 87 ASN B N 1
ATOM 5302 C CA . ASN B 1 87 ? -0.305 -2.711 -6.648 1 98.75 87 ASN B CA 1
ATOM 5303 C C . ASN B 1 87 ? -0.896 -4.117 -6.699 1 98.75 87 ASN B C 1
ATOM 5305 O O . ASN B 1 87 ? -0.564 -4.902 -7.59 1 98.75 87 ASN B O 1
ATOM 5309 N N . GLY B 1 88 ? -1.741 -4.453 -5.668 1 98.81 88 GLY B N 1
ATOM 5310 C CA . GLY B 1 88 ? -2.387 -5.754 -5.68 1 98.81 88 GLY B CA 1
ATOM 5311 C C . GLY B 1 88 ? -3.264 -5.977 -6.898 1 98.81 88 GLY B C 1
ATOM 5312 O O . GLY B 1 88 ? -3.264 -7.062 -7.48 1 98.81 88 GLY B O 1
ATOM 5313 N N . ILE B 1 89 ? -3.973 -4.93 -7.34 1 98.88 89 ILE B N 1
ATOM 5314 C CA . ILE B 1 89 ? -4.832 -5 -8.516 1 98.88 89 ILE B CA 1
ATOM 5315 C C . ILE B 1 89 ? -3.979 -5.211 -9.766 1 98.88 89 ILE B C 1
ATOM 5317 O O . ILE B 1 89 ? -4.32 -6.023 -10.625 1 98.88 89 ILE B O 1
ATOM 5321 N N . ALA B 1 90 ? -2.895 -4.484 -9.844 1 98.69 90 ALA B N 1
ATOM 5322 C CA . ALA B 1 90 ? -1.981 -4.637 -10.977 1 98.69 90 ALA B CA 1
ATOM 5323 C C . ALA B 1 90 ? -1.464 -6.07 -11.07 1 98.69 90 ALA B C 1
ATOM 5325 O O . ALA B 1 90 ? -1.297 -6.602 -12.172 1 98.69 90 ALA B O 1
ATOM 5326 N N . GLY B 1 91 ? -1.161 -6.684 -9.945 1 98.62 91 GLY B N 1
ATOM 5327 C CA . GLY B 1 91 ? -0.753 -8.078 -9.945 1 98.62 91 GLY B CA 1
ATOM 5328 C C . GLY B 1 91 ? -1.814 -9.016 -10.5 1 98.62 91 GLY B C 1
ATOM 5329 O O . GLY B 1 91 ? -1.506 -9.922 -11.266 1 98.62 91 GLY B O 1
ATOM 5330 N N . SER B 1 92 ? -3.066 -8.766 -10.086 1 98.81 92 SER B N 1
ATOM 5331 C CA . SER B 1 92 ? -4.168 -9.562 -10.609 1 98.81 92 SER B CA 1
ATOM 5332 C C . SER B 1 92 ? -4.301 -9.391 -12.117 1 98.81 92 SER B C 1
ATOM 5334 O O . SER B 1 92 ? -4.648 -10.336 -12.828 1 98.81 92 SER B O 1
ATOM 5336 N N . MET B 1 93 ? -4.043 -8.195 -12.562 1 98.62 93 MET B N 1
ATOM 5337 C CA . MET B 1 93 ? -4.09 -7.926 -14 1 98.62 93 MET B CA 1
ATOM 5338 C C . MET B 1 93 ? -2.971 -8.672 -14.727 1 98.62 93 MET B C 1
ATOM 5340 O O . MET B 1 93 ? -3.217 -9.336 -15.727 1 98.62 93 MET B O 1
ATOM 5344 N N . SER B 1 94 ? -1.802 -8.555 -14.234 1 98.12 94 SER B N 1
ATOM 5345 C CA . SER B 1 94 ? -0.622 -9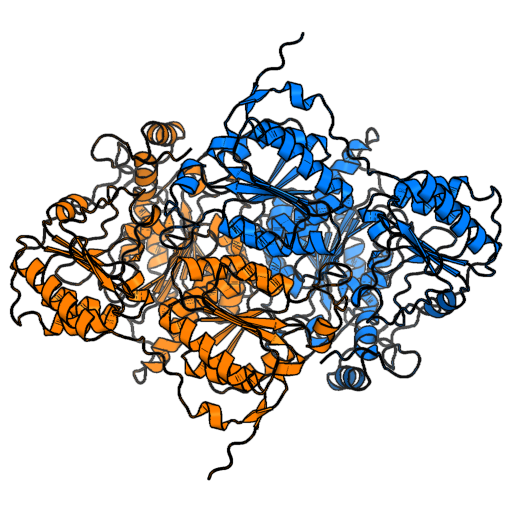.172 -14.828 1 98.12 94 SER B CA 1
ATOM 5346 C C . SER B 1 94 ? -0.777 -10.68 -14.922 1 98.12 94 SER B C 1
ATOM 5348 O O . SER B 1 94 ? -0.396 -11.289 -15.922 1 98.12 94 SER B O 1
ATOM 5350 N N . GLU B 1 95 ? -1.379 -11.266 -13.906 1 97.75 95 GLU B N 1
ATOM 5351 C CA . GLU B 1 95 ? -1.443 -12.719 -13.805 1 97.75 95 GLU B CA 1
ATOM 5352 C C . GLU B 1 95 ? -2.807 -13.242 -14.242 1 97.75 95 GLU B C 1
ATOM 5354 O O . GLU B 1 95 ? -3.088 -14.438 -14.117 1 97.75 95 GLU B O 1
ATOM 5359 N N . HIS B 1 96 ? -3.666 -12.422 -14.703 1 98 96 HIS B N 1
ATOM 5360 C CA . HIS B 1 96 ? -4.988 -12.773 -15.203 1 98 96 HIS B CA 1
ATOM 5361 C C . HIS B 1 96 ? -5.832 -13.43 -14.109 1 98 96 HIS B C 1
ATOM 5363 O O . HIS B 1 96 ? -6.406 -14.5 -14.32 1 98 96 HIS B O 1
ATOM 5369 N N . VAL B 1 97 ? -5.938 -12.75 -12.984 1 98.69 97 VAL B N 1
ATOM 5370 C CA . VAL B 1 97 ? -6.742 -13.242 -11.867 1 98.69 97 VAL B CA 1
ATOM 5371 C C . VAL B 1 97 ? -8.023 -12.422 -11.758 1 98.69 97 VAL B C 1
ATOM 5373 O O . VAL B 1 97 ? -7.992 -11.188 -11.82 1 98.69 97 VAL B O 1
ATOM 5376 N N . LYS B 1 98 ? -9.156 -13.062 -11.656 1 98.81 98 LYS B N 1
ATOM 5377 C CA . LYS B 1 98 ? -10.469 -12.43 -11.57 1 98.81 98 LYS B CA 1
ATOM 5378 C C . LYS B 1 98 ? -10.648 -11.719 -10.227 1 98.81 98 LYS B C 1
ATOM 5380 O O . LYS B 1 98 ? -10.859 -12.359 -9.203 1 98.81 98 LYS B O 1
ATOM 5385 N N . VAL B 1 99 ? -10.719 -10.367 -10.25 1 98.94 99 VAL B N 1
ATOM 5386 C CA . VAL B 1 99 ? -10.914 -9.609 -9.016 1 98.94 99 VAL B CA 1
ATOM 5387 C C . VAL B 1 99 ? -11.875 -8.453 -9.266 1 98.94 99 VAL B C 1
ATOM 5389 O O . VAL B 1 99 ? -11.75 -7.734 -10.258 1 98.94 99 VAL B O 1
ATOM 5392 N N . VAL B 1 100 ? -12.883 -8.305 -8.422 1 98.94 100 VAL B N 1
ATOM 5393 C CA . VAL B 1 100 ? -13.781 -7.152 -8.43 1 98.94 100 VAL B CA 1
ATOM 5394 C C . VAL B 1 100 ? -13.375 -6.172 -7.332 1 98.94 100 VAL B C 1
ATOM 5396 O O . VAL B 1 100 ? -13.344 -6.531 -6.152 1 98.94 100 VAL B O 1
ATOM 5399 N N . HIS B 1 101 ? -12.984 -5.008 -7.723 1 98.94 101 HIS B N 1
ATOM 5400 C CA . HIS B 1 101 ? -12.672 -3.953 -6.766 1 98.94 101 HIS B CA 1
ATOM 5401 C C . HIS B 1 101 ? -13.812 -2.951 -6.656 1 98.94 101 HIS B C 1
ATOM 5403 O O . HIS B 1 101 ? -14.07 -2.184 -7.59 1 98.94 101 HIS B O 1
ATOM 5409 N N . VAL B 1 102 ? -14.531 -3.016 -5.559 1 98.94 102 VAL B N 1
ATOM 5410 C CA . VAL B 1 102 ? -15.578 -2.045 -5.277 1 98.94 102 VAL B CA 1
ATOM 5411 C C . VAL B 1 102 ? -14.992 -0.848 -4.531 1 98.94 102 VAL B C 1
ATOM 5413 O O . VAL B 1 102 ? -14.352 -1.01 -3.494 1 98.94 102 VAL B O 1
ATOM 5416 N N . VAL B 1 103 ? -15.234 0.32 -5.07 1 98.81 103 VAL B N 1
ATOM 5417 C CA . VAL B 1 103 ? -14.727 1.542 -4.461 1 98.81 103 VAL B CA 1
ATOM 5418 C C . VAL B 1 103 ? -15.883 2.451 -4.07 1 98.81 103 VAL B C 1
ATOM 5420 O O . VAL B 1 103 ? -16.672 2.871 -4.926 1 98.81 103 VAL B O 1
ATOM 5423 N N . GLY B 1 104 ? -16 2.725 -2.754 1 98.38 104 GLY B N 1
ATOM 5424 C CA . GLY B 1 104 ? -16.906 3.793 -2.355 1 98.38 104 GLY B CA 1
ATOM 5425 C C . GLY B 1 104 ? -16.422 5.168 -2.777 1 98.38 104 GLY B C 1
ATOM 5426 O O . GLY B 1 104 ? -15.227 5.457 -2.717 1 98.38 104 GLY B O 1
ATOM 5427 N N . GLN B 1 105 ? -17.359 6.012 -3.211 1 97.69 105 GLN B N 1
ATOM 5428 C CA . GLN B 1 105 ? -17 7.352 -3.668 1 97.69 105 GLN B CA 1
ATOM 5429 C C . GLN B 1 105 ? -17.812 8.414 -2.928 1 97.69 105 GLN B C 1
ATOM 5431 O O . GLN B 1 105 ? -18.828 8.109 -2.293 1 97.69 105 GLN B O 1
ATOM 5436 N N . THR B 1 106 ? -17.344 9.633 -3.002 1 97.38 106 THR B N 1
ATOM 5437 C CA . THR B 1 106 ? -18.109 10.773 -2.52 1 97.38 106 THR B CA 1
ATOM 5438 C C . THR B 1 106 ? -19.469 10.836 -3.207 1 97.38 106 THR B C 1
ATOM 5440 O O . THR B 1 106 ? -19.672 10.219 -4.254 1 97.38 106 THR B O 1
ATOM 5443 N N . THR B 1 107 ? -20.422 11.531 -2.617 1 97.19 107 THR B N 1
ATOM 5444 C CA . THR B 1 107 ? -21.766 11.625 -3.199 1 97.19 107 THR B CA 1
ATOM 5445 C C . THR B 1 107 ? -21.703 12.328 -4.555 1 97.19 107 THR B C 1
ATOM 5447 O O . THR B 1 107 ? -20.734 13.031 -4.863 1 97.19 107 THR B O 1
ATOM 5450 N N . ARG B 1 108 ? -22.766 12.141 -5.363 1 96.81 108 ARG B N 1
ATOM 5451 C CA . ARG B 1 108 ? -22.844 12.773 -6.676 1 96.81 108 ARG B CA 1
ATOM 5452 C C . ARG B 1 108 ? -22.875 14.289 -6.555 1 96.81 108 ARG B C 1
ATOM 5454 O O . ARG B 1 108 ? -22.266 14.992 -7.363 1 96.81 108 ARG B O 1
ATOM 5461 N N . ALA B 1 109 ? -23.438 14.805 -5.508 1 96.81 109 ALA B N 1
ATOM 5462 C CA . ALA B 1 109 ? -23.484 16.25 -5.277 1 96.81 109 ALA B CA 1
ATOM 5463 C C . ALA B 1 109 ? -22.094 16.797 -4.961 1 96.81 109 ALA B C 1
ATOM 5465 O O . ALA B 1 109 ? -21.719 17.859 -5.445 1 96.81 109 ALA B O 1
ATOM 5466 N N . MET B 1 110 ? -21.312 16.109 -4.117 1 97.44 110 MET B N 1
ATOM 5467 C CA . MET B 1 110 ? -19.953 16.516 -3.779 1 97.44 110 MET B CA 1
ATOM 5468 C C . MET B 1 110 ? -19.078 16.547 -5.023 1 97.44 110 MET B C 1
ATOM 5470 O O . MET B 1 110 ? -18.25 17.453 -5.188 1 97.44 110 MET B O 1
ATOM 5474 N N . GLN B 1 111 ? -19.188 15.492 -5.84 1 97.31 111 GLN B N 1
ATOM 5475 C CA . GLN B 1 111 ? -18.422 15.391 -7.07 1 97.31 111 GLN B CA 1
ATOM 5476 C C . GLN B 1 111 ? -18.766 16.531 -8.031 1 97.31 111 GLN B C 1
ATOM 5478 O O . GLN B 1 111 ? -17.891 17.203 -8.562 1 97.31 111 GLN B O 1
ATOM 5483 N N . LYS B 1 112 ? -20.078 16.719 -8.266 1 97 112 LYS B N 1
ATOM 5484 C CA . LYS B 1 112 ? -20.562 17.75 -9.188 1 97 112 LYS B CA 1
ATOM 5485 C C . LYS B 1 112 ? -20.109 19.125 -8.734 1 97 112 LYS B C 1
ATOM 5487 O O . LYS B 1 112 ? -19.766 19.984 -9.562 1 97 112 LYS B O 1
ATOM 5492 N N . GLY B 1 113 ? -20.094 19.344 -7.457 1 97 113 GLY B N 1
ATOM 5493 C CA . GLY B 1 113 ? -19.734 20.641 -6.898 1 97 113 GLY B CA 1
ATOM 5494 C C . GLY B 1 113 ? -18.234 20.828 -6.746 1 97 113 GLY B C 1
ATOM 5495 O O . GLY B 1 113 ? -17.781 21.891 -6.332 1 97 113 GLY B O 1
ATOM 5496 N N . ASN B 1 114 ? -17.438 19.797 -7.07 1 97.81 114 ASN B N 1
ATOM 5497 C CA . ASN B 1 114 ? -16 19.844 -6.863 1 97.81 114 ASN B CA 1
ATOM 5498 C C . ASN B 1 114 ? -15.648 20.266 -5.441 1 97.81 114 ASN B C 1
ATOM 5500 O O . ASN B 1 114 ? -14.781 21.125 -5.242 1 97.81 114 ASN B O 1
ATOM 5504 N N . MET B 1 115 ? -16.359 19.766 -4.477 1 97.19 115 MET B N 1
ATOM 5505 C CA . MET B 1 115 ? -16.188 20.203 -3.094 1 97.19 115 MET B CA 1
ATOM 5506 C C . MET B 1 115 ? -14.859 19.734 -2.535 1 97.19 115 MET B C 1
ATOM 5508 O O . MET B 1 115 ? -14.422 18.609 -2.814 1 97.19 115 MET B O 1
ATOM 5512 N N . MET B 1 116 ? -14.25 20.547 -1.733 1 97.44 116 MET B N 1
ATOM 5513 C CA . MET B 1 116 ? -12.992 20.172 -1.083 1 97.44 116 MET B CA 1
ATOM 5514 C C . MET B 1 116 ? -13.242 19.25 0.101 1 97.44 116 MET B C 1
ATOM 5516 O O . MET B 1 116 ? -12.922 19.594 1.24 1 97.44 116 MET B O 1
ATOM 5520 N N . ILE B 1 117 ? -13.711 18.047 -0.271 1 97.06 117 ILE B N 1
ATOM 5521 C CA . ILE B 1 117 ? -13.922 16.969 0.685 1 97.06 117 ILE B CA 1
ATOM 5522 C C . ILE B 1 117 ? -12.594 16.266 0.976 1 97.06 117 ILE B C 1
ATOM 5524 O O . ILE B 1 117 ? -11.766 16.094 0.078 1 97.06 117 ILE B O 1
ATOM 5528 N N . HIS B 1 118 ? -12.352 15.883 2.244 1 96.88 118 HIS B N 1
ATOM 5529 C CA . HIS B 1 118 ? -11.133 15.148 2.547 1 96.88 118 HIS B CA 1
ATOM 5530 C C . HIS B 1 118 ? -10.938 13.984 1.576 1 96.88 118 HIS B C 1
ATOM 5532 O O . HIS B 1 118 ? -11.898 13.492 0.983 1 96.88 118 HIS B O 1
ATOM 5538 N N . HIS B 1 119 ? -9.688 13.539 1.297 1 97.38 119 HIS B N 1
ATOM 5539 C CA . HIS B 1 119 ? -9.219 12.555 0.329 1 97.38 119 HIS B CA 1
ATOM 5540 C C . HIS B 1 119 ? -9.172 13.148 -1.076 1 97.38 119 HIS B C 1
ATOM 5542 O O . HIS B 1 119 ? -9.055 12.406 -2.059 1 97.38 119 HIS B O 1
ATOM 5548 N N . SER B 1 120 ? -9.328 14.453 -1.234 1 96.81 120 SER B N 1
ATOM 5549 C CA . SER B 1 120 ? -9.305 15.055 -2.566 1 96.81 120 SER B CA 1
ATOM 5550 C C . SER B 1 120 ? -8.023 15.852 -2.789 1 96.81 120 SER B C 1
ATOM 5552 O O . SER B 1 120 ? -7.199 15.977 -1.882 1 96.81 120 SER B O 1
ATOM 5554 N N . ILE B 1 121 ? -7.828 16.312 -4 1 96.31 121 ILE B N 1
ATOM 5555 C CA . ILE B 1 121 ? -6.621 17.031 -4.379 1 96.31 121 ILE B CA 1
ATOM 5556 C C . ILE B 1 121 ? -7 18.328 -5.098 1 96.31 121 ILE B C 1
ATOM 5558 O O . ILE B 1 121 ? -7.848 18.328 -5.992 1 96.31 121 ILE B O 1
ATOM 5562 N N . GLY B 1 122 ? -6.398 19.422 -4.66 1 93.75 122 GLY B N 1
ATOM 5563 C CA . GLY B 1 122 ? -6.602 20.703 -5.316 1 93.75 122 GLY B CA 1
ATOM 5564 C C . GLY B 1 122 ? -7.723 21.516 -4.699 1 93.75 122 GLY B C 1
ATOM 5565 O O . GLY B 1 122 ? -8.398 21.062 -3.777 1 93.75 122 GLY B O 1
ATOM 5566 N N . ASN B 1 123 ? -7.957 22.703 -5.242 1 94.5 123 ASN B N 1
ATOM 5567 C CA . ASN B 1 123 ? -8.945 23.625 -4.695 1 94.5 123 ASN B CA 1
ATOM 5568 C C . ASN B 1 123 ? -10.273 23.531 -5.43 1 94.5 123 ASN B C 1
ATOM 5570 O O . ASN B 1 123 ? -11.281 24.078 -4.984 1 94.5 123 ASN B O 1
ATOM 5574 N N . LYS B 1 124 ? -10.266 22.844 -6.488 1 96.5 124 LYS B N 1
ATOM 5575 C CA . LYS B 1 124 ? -11.445 22.406 -7.223 1 96.5 124 LYS B CA 1
ATOM 5576 C C . LYS B 1 124 ? -11.312 20.953 -7.652 1 96.5 124 LYS B C 1
ATOM 5578 O O . LYS B 1 124 ? -11.211 20.656 -8.844 1 96.5 124 LYS B O 1
ATOM 5583 N N . PRO B 1 125 ? -11.445 20.141 -6.691 1 97.5 125 PRO B N 1
ATOM 5584 C CA . PRO B 1 125 ? -11.031 18.75 -6.926 1 97.5 125 PRO B CA 1
ATOM 5585 C C . PRO B 1 125 ? -11.945 18.016 -7.902 1 97.5 125 PRO B C 1
ATOM 5587 O O . PRO B 1 125 ? -13.172 18.156 -7.824 1 97.5 125 PRO B O 1
ATOM 5590 N N . ASN B 1 126 ? -11.32 17.328 -8.859 1 97.38 126 ASN B N 1
ATOM 5591 C CA . ASN B 1 126 ? -11.992 16.266 -9.594 1 97.38 126 ASN B CA 1
ATOM 5592 C C . ASN B 1 126 ? -11.961 14.945 -8.82 1 97.38 126 ASN B C 1
ATOM 5594 O O . ASN B 1 126 ? -10.93 14.266 -8.789 1 97.38 126 ASN B O 1
ATOM 5598 N N . HIS B 1 127 ? -13.094 14.633 -8.273 1 96.5 127 HIS B N 1
ATOM 5599 C CA . HIS B 1 127 ? -13.148 13.469 -7.402 1 96.5 127 HIS B CA 1
ATOM 5600 C C . HIS B 1 127 ? -12.906 12.18 -8.188 1 96.5 127 HIS B C 1
ATOM 5602 O O . HIS B 1 127 ? -12.648 11.125 -7.602 1 96.5 127 HIS B O 1
ATOM 5608 N N . GLN B 1 128 ? -12.906 12.219 -9.523 1 94.81 128 GLN B N 1
ATOM 5609 C CA . GLN B 1 128 ? -12.703 11.047 -10.359 1 94.81 128 GLN B CA 1
ATOM 5610 C C . GLN B 1 128 ? -11.227 10.883 -10.719 1 94.81 128 GLN B C 1
ATOM 5612 O O . GLN B 1 128 ? -10.867 10 -11.5 1 94.81 128 GLN B O 1
ATOM 5617 N N . MET B 1 129 ? -10.414 11.711 -10.164 1 94.81 129 MET B N 1
ATOM 5618 C CA . MET B 1 129 ? -8.992 11.688 -10.5 1 94.81 129 MET B CA 1
ATOM 5619 C C . MET B 1 129 ? -8.391 10.32 -10.188 1 94.81 129 MET B C 1
ATOM 5621 O O . MET B 1 129 ? -7.535 9.836 -10.93 1 94.81 129 MET B O 1
ATOM 5625 N N . TYR B 1 130 ? -8.781 9.703 -9.148 1 96 130 TYR B N 1
ATOM 5626 C CA . TYR B 1 130 ? -8.211 8.43 -8.727 1 96 130 TYR B CA 1
ATOM 5627 C C . TYR B 1 130 ? -8.617 7.305 -9.672 1 96 130 TYR B C 1
ATOM 5629 O O . TYR B 1 130 ? -7.871 6.336 -9.844 1 96 130 TYR B O 1
ATOM 5637 N N . ASN B 1 131 ? -9.781 7.406 -10.273 1 95.38 131 ASN B N 1
ATOM 5638 C CA . ASN B 1 131 ? -10.227 6.473 -11.297 1 95.38 131 ASN B CA 1
ATOM 5639 C C . ASN B 1 131 ? -9.203 6.359 -12.43 1 95.38 131 ASN B C 1
ATOM 5641 O O . ASN B 1 131 ? -8.977 5.273 -12.969 1 95.38 131 ASN B O 1
ATOM 5645 N N . LYS B 1 132 ? -8.562 7.438 -12.711 1 95.38 132 LYS B N 1
ATOM 5646 C CA . LYS B 1 132 ? -7.582 7.484 -13.789 1 95.38 132 LYS B CA 1
ATOM 5647 C C . LYS B 1 132 ? -6.348 6.66 -13.445 1 95.38 132 LYS B C 1
ATOM 5649 O O . LYS B 1 132 ? -5.711 6.082 -14.328 1 95.38 132 LYS B O 1
ATOM 5654 N N . ALA B 1 133 ? -6.035 6.586 -12.219 1 96.88 133 ALA B N 1
ATOM 5655 C CA . ALA B 1 133 ? -4.84 5.867 -11.781 1 96.88 133 ALA B CA 1
ATOM 5656 C C . ALA B 1 133 ? -4.953 4.379 -12.086 1 96.88 133 ALA B C 1
ATOM 5658 O O . ALA B 1 133 ? -3.949 3.711 -12.344 1 96.88 133 ALA B O 1
ATOM 5659 N N . SER B 1 134 ? -6.16 3.811 -12.141 1 97.5 134 SER B N 1
ATOM 5660 C CA . SER B 1 134 ? -6.348 2.375 -12.328 1 97.5 134 SER B CA 1
ATOM 5661 C C . SER B 1 134 ? -6.723 2.047 -13.766 1 97.5 134 SER B C 1
ATOM 5663 O O . SER B 1 134 ? -6.863 0.876 -14.125 1 97.5 134 SER B O 1
ATOM 5665 N N . GLU B 1 135 ? -6.891 3.033 -14.602 1 97.31 135 GLU B N 1
ATOM 5666 C CA . GLU B 1 135 ? -7.453 2.846 -15.938 1 97.31 135 GLU B CA 1
ATOM 5667 C C . GLU B 1 135 ? -6.645 1.83 -16.734 1 97.31 135 GLU B C 1
ATOM 5669 O O . GLU B 1 135 ? -7.215 0.978 -17.422 1 97.31 135 GLU B O 1
ATOM 5674 N N . GLY B 1 136 ? -5.379 1.845 -16.703 1 95.62 136 GLY B N 1
ATOM 5675 C CA . GLY B 1 136 ? -4.535 0.922 -17.438 1 95.62 136 GLY B CA 1
ATOM 5676 C C . GLY B 1 136 ? -4.312 -0.396 -16.719 1 95.62 136 GLY B C 1
ATOM 5677 O O . GLY B 1 136 ? -3.641 -1.287 -17.25 1 95.62 136 GLY B O 1
ATOM 5678 N N . LEU B 1 137 ? -4.934 -0.575 -15.586 1 97.94 137 LEU B N 1
ATOM 5679 C CA . LEU B 1 137 ? -4.652 -1.722 -14.727 1 97.94 137 LEU B CA 1
ATOM 5680 C C . LEU B 1 137 ? -5.914 -2.541 -14.484 1 97.94 137 LEU B C 1
ATOM 5682 O O . LEU B 1 137 ? -5.98 -3.322 -13.531 1 97.94 137 LEU B O 1
ATOM 5686 N N . ARG B 1 138 ? -6.949 -2.383 -15.258 1 98.25 138 ARG B N 1
ATOM 5687 C CA . ARG B 1 138 ? -8.219 -3.102 -15.18 1 98.25 138 ARG B CA 1
ATOM 5688 C C . ARG B 1 138 ? -8.789 -3.355 -16.562 1 98.25 138 ARG B C 1
ATOM 5690 O O . ARG B 1 138 ? -8.414 -2.689 -17.531 1 98.25 138 ARG B O 1
ATOM 5697 N N . PHE B 1 139 ? -9.734 -4.293 -16.719 1 98.31 139 PHE B N 1
ATOM 5698 C CA . PHE B 1 139 ? -10.344 -4.605 -18 1 98.31 139 PHE B CA 1
ATOM 5699 C C . PHE B 1 139 ? -11.602 -3.77 -18.234 1 98.31 139 PHE B C 1
ATOM 5701 O O . PHE B 1 139 ? -11.953 -3.463 -19.375 1 98.31 139 PHE B O 1
ATOM 5708 N N . ALA B 1 140 ? -12.297 -3.453 -17.109 1 98.69 140 ALA B N 1
ATOM 5709 C CA . ALA B 1 140 ? -13.547 -2.699 -17.219 1 98.69 140 ALA B CA 1
ATOM 5710 C C . ALA B 1 140 ? -13.844 -1.956 -15.922 1 98.69 140 ALA B C 1
ATOM 5712 O O . ALA B 1 140 ? -13.266 -2.26 -14.875 1 98.69 140 ALA B O 1
ATOM 5713 N N . ALA B 1 141 ? -14.711 -0.969 -16.016 1 98.75 141 ALA B N 1
ATOM 5714 C CA . ALA B 1 141 ? -15.148 -0.22 -14.844 1 98.75 141 ALA B CA 1
ATOM 5715 C C . ALA B 1 141 ? -16.594 0.233 -15 1 98.75 141 ALA B C 1
ATOM 5717 O O . ALA B 1 141 ? -17.031 0.601 -16.094 1 98.75 141 ALA B O 1
ATOM 5718 N N . ALA B 1 142 ? -17.328 0.115 -13.914 1 98.69 142 ALA B N 1
ATOM 5719 C CA . ALA B 1 142 ? -18.641 0.748 -13.797 1 98.69 142 ALA B CA 1
ATOM 5720 C C . ALA B 1 142 ? -18.547 2.049 -13 1 98.69 142 ALA B C 1
ATOM 5722 O O . ALA B 1 142 ? -18.5 2.031 -11.773 1 98.69 142 ALA B O 1
ATOM 5723 N N . GLU B 1 143 ? -18.5 3.146 -13.695 1 97.75 143 GLU B N 1
ATOM 5724 C CA . GLU B 1 143 ? -18.578 4.461 -13.07 1 97.75 143 GLU B CA 1
ATOM 5725 C C . GLU B 1 143 ? -20.031 4.902 -12.906 1 97.75 143 GLU B C 1
ATOM 5727 O O . GLU B 1 143 ? -20.578 5.621 -13.75 1 97.75 143 GLU B O 1
ATOM 5732 N N . LEU B 1 144 ? -20.609 4.605 -11.812 1 98.25 144 LEU B N 1
ATOM 5733 C CA . LEU B 1 144 ? -22.062 4.699 -11.633 1 98.25 144 LEU B CA 1
ATOM 5734 C C . LEU B 1 144 ? -22.469 6.129 -11.32 1 98.25 144 LEU B C 1
ATOM 5736 O O . LEU B 1 144 ? -21.828 6.809 -10.516 1 98.25 144 LEU B O 1
ATOM 5740 N N . TRP B 1 145 ? -23.562 6.527 -11.922 1 96.94 145 TRP B N 1
ATOM 5741 C CA . TRP B 1 145 ? -24.062 7.887 -11.734 1 96.94 145 TRP B CA 1
ATOM 5742 C C . TRP B 1 145 ? -25.578 7.91 -11.719 1 96.94 145 TRP B C 1
ATOM 5744 O O . TRP B 1 145 ? -26.188 8.727 -11.016 1 96.94 145 TRP B O 1
ATOM 5754 N N . ASP B 1 146 ? -26.219 7.051 -12.523 1 97.5 146 ASP B N 1
ATOM 5755 C CA . ASP B 1 146 ? -27.672 6.984 -12.672 1 97.5 146 ASP B CA 1
ATOM 5756 C C . ASP B 1 146 ? -28.203 5.629 -12.219 1 97.5 146 ASP B C 1
ATOM 5758 O O . ASP B 1 146 ? -27.781 4.586 -12.719 1 97.5 146 ASP B O 1
ATOM 5762 N N . VAL B 1 147 ? -29.188 5.641 -11.344 1 98.06 147 VAL B N 1
ATOM 5763 C CA . VAL B 1 147 ? -29.719 4.426 -10.727 1 98.06 147 VAL B CA 1
ATOM 5764 C C . VAL B 1 147 ? -30.422 3.58 -11.789 1 98.06 147 VAL B C 1
ATOM 5766 O O . VAL B 1 147 ? -30.438 2.352 -11.688 1 98.06 147 VAL B O 1
ATOM 5769 N N . ALA B 1 148 ? -30.906 4.16 -12.805 1 97.62 148 ALA B N 1
ATOM 5770 C CA . ALA B 1 148 ? -31.641 3.449 -13.852 1 97.62 148 ALA B CA 1
ATOM 5771 C C . ALA B 1 148 ? -30.703 2.537 -14.641 1 97.62 148 ALA B C 1
ATOM 5773 O O . ALA B 1 148 ? -31.109 1.449 -15.062 1 97.62 148 ALA B O 1
ATOM 5774 N N . ASP B 1 149 ? -29.484 2.965 -14.82 1 97.75 149 ASP B N 1
ATOM 5775 C CA . ASP B 1 149 ? -28.531 2.225 -15.648 1 97.75 149 ASP B CA 1
ATOM 5776 C C . ASP B 1 149 ? -27.578 1.413 -14.789 1 97.75 149 ASP B C 1
ATOM 5778 O O . ASP B 1 149 ? -26.891 0.516 -15.289 1 97.75 149 ASP B O 1
ATOM 5782 N N . ALA B 1 150 ? -27.5 1.692 -13.539 1 98.75 150 ALA B N 1
ATOM 5783 C CA . ALA B 1 150 ? -26.469 1.164 -12.641 1 98.75 150 ALA B CA 1
ATOM 5784 C C . ALA B 1 150 ? -26.516 -0.362 -12.609 1 98.75 150 ALA B C 1
ATOM 5786 O O . ALA B 1 150 ? -25.469 -1.016 -12.703 1 98.75 150 ALA B O 1
ATOM 5787 N N . PRO B 1 151 ? -27.703 -0.997 -12.484 1 98.69 151 PRO B N 1
ATOM 5788 C CA . PRO B 1 151 ? -27.734 -2.461 -12.445 1 98.69 151 PRO B CA 1
ATOM 5789 C C . PRO B 1 151 ? -27.125 -3.092 -13.695 1 98.69 151 PRO B C 1
ATOM 5791 O O . PRO B 1 151 ? -26.328 -4.027 -13.594 1 98.69 151 PRO B O 1
ATOM 5794 N N . LYS B 1 152 ? -27.469 -2.557 -14.836 1 98.56 152 LYS B N 1
ATOM 5795 C CA . LYS B 1 152 ? -26.938 -3.076 -16.094 1 98.56 152 LYS B CA 1
ATOM 5796 C C . LYS B 1 152 ? -25.422 -2.939 -16.156 1 98.56 152 LYS B C 1
ATOM 5798 O O . LYS B 1 152 ? -24.734 -3.846 -16.641 1 98.56 152 LYS B O 1
ATOM 5803 N N . GLU B 1 153 ? -24.875 -1.84 -15.727 1 98.81 153 GLU B N 1
ATOM 5804 C CA . GLU B 1 153 ? -23.438 -1.597 -15.734 1 98.81 153 GLU B CA 1
ATOM 5805 C C . GLU B 1 153 ? -22.719 -2.529 -14.766 1 98.81 153 GLU B C 1
ATOM 5807 O O . GLU B 1 153 ? -21.609 -3.004 -15.062 1 98.81 153 GLU B O 1
ATOM 5812 N N . ILE B 1 154 ? -23.297 -2.758 -13.633 1 98.94 154 ILE B N 1
ATOM 5813 C CA . ILE B 1 154 ? -22.719 -3.697 -12.672 1 98.94 154 ILE B CA 1
ATOM 5814 C C . ILE B 1 154 ? -22.641 -5.086 -13.297 1 98.94 154 ILE B C 1
ATOM 5816 O O . ILE B 1 154 ? -21.594 -5.73 -13.242 1 98.94 154 ILE B O 1
ATOM 5820 N N . ASP B 1 155 ? -23.734 -5.52 -13.914 1 98.88 155 ASP B N 1
ATOM 5821 C CA . ASP B 1 155 ? -23.766 -6.828 -14.562 1 98.88 155 ASP B CA 1
ATOM 5822 C C . ASP B 1 155 ? -22.703 -6.926 -15.656 1 98.88 155 ASP B C 1
ATOM 5824 O O . ASP B 1 155 ? -22.016 -7.945 -15.773 1 98.88 155 ASP B O 1
ATOM 5828 N N . ARG B 1 156 ? -22.547 -5.883 -16.422 1 98.75 156 ARG B N 1
ATOM 5829 C CA . ARG B 1 156 ? -21.578 -5.855 -17.516 1 98.75 156 ARG B CA 1
ATOM 5830 C C . ARG B 1 156 ? -20.156 -6.055 -17 1 98.75 156 ARG B C 1
ATOM 5832 O O . ARG B 1 156 ? -19.406 -6.848 -17.562 1 98.75 156 ARG B O 1
ATOM 5839 N N . VAL B 1 157 ? -19.812 -5.348 -15.992 1 98.75 157 VAL B N 1
ATOM 5840 C CA . VAL B 1 157 ? -18.438 -5.371 -15.516 1 98.75 157 VAL B CA 1
ATOM 5841 C C . VAL B 1 157 ? -18.156 -6.715 -14.844 1 98.75 157 VAL B C 1
ATOM 5843 O O . VAL B 1 157 ? -17.031 -7.23 -14.93 1 98.75 157 VAL B O 1
ATOM 5846 N N . LEU B 1 158 ? -19.125 -7.266 -14.141 1 98.88 158 LEU B N 1
ATOM 5847 C CA . LEU B 1 158 ? -18.953 -8.586 -13.539 1 98.88 158 LEU B CA 1
ATOM 5848 C C . LEU B 1 158 ? -18.734 -9.648 -14.617 1 98.88 158 LEU B C 1
ATOM 5850 O O . LEU B 1 158 ? -17.906 -10.547 -14.453 1 98.88 158 LEU B O 1
ATOM 5854 N N . ARG B 1 159 ? -19.484 -9.547 -15.688 1 98.69 159 ARG B N 1
ATOM 5855 C CA . ARG B 1 159 ? -19.297 -10.461 -16.812 1 98.69 159 ARG B CA 1
ATOM 5856 C C . ARG B 1 159 ? -17.875 -10.328 -17.375 1 98.69 159 ARG B C 1
ATOM 5858 O O . ARG B 1 159 ? -17.219 -11.336 -17.625 1 98.69 159 ARG B O 1
ATOM 5865 N N . GLU B 1 160 ? -17.406 -9.109 -17.562 1 98.56 160 GLU B N 1
ATOM 5866 C CA . GLU B 1 160 ? -16.078 -8.875 -18.109 1 98.56 160 GLU B CA 1
ATOM 5867 C C . GLU B 1 160 ? -15 -9.461 -17.203 1 98.56 160 GLU B C 1
ATOM 5869 O O . GLU B 1 160 ? -13.984 -9.977 -17.688 1 98.56 160 GLU B O 1
ATOM 5874 N N . CYS B 1 161 ? -15.219 -9.344 -15.914 1 98.81 161 CYS B N 1
ATOM 5875 C CA . CYS B 1 161 ? -14.289 -9.906 -14.945 1 98.81 161 CYS B CA 1
ATOM 5876 C C . CYS B 1 161 ? -14.055 -11.391 -15.211 1 98.81 161 CYS B C 1
ATOM 5878 O O . CYS B 1 161 ? -12.914 -11.852 -15.227 1 98.81 161 CYS B O 1
ATOM 5880 N N . VAL B 1 162 ? -15.109 -12.117 -15.492 1 98.25 162 VAL B N 1
ATOM 5881 C CA . VAL B 1 162 ? -15.055 -13.562 -15.664 1 98.25 162 VAL B CA 1
ATOM 5882 C C . VAL B 1 162 ? -14.516 -13.898 -17.062 1 98.25 162 VAL B C 1
ATOM 5884 O O . VAL B 1 162 ? -13.609 -14.719 -17.203 1 98.25 162 VAL B O 1
ATOM 5887 N N . ILE B 1 163 ? -14.977 -13.188 -18.062 1 97.12 163 ILE B N 1
ATOM 5888 C CA . ILE B 1 163 ? -14.648 -13.516 -19.453 1 97.12 163 ILE B CA 1
ATOM 5889 C C . ILE B 1 163 ? -13.188 -13.188 -19.719 1 97.12 163 ILE B C 1
ATOM 5891 O O . ILE B 1 163 ? -12.492 -13.961 -20.391 1 97.12 163 ILE B O 1
ATOM 5895 N N . LYS B 1 164 ? -12.75 -12.094 -19.172 1 97.38 164 LYS B N 1
ATOM 5896 C CA . LYS B 1 164 ? -11.391 -11.648 -19.453 1 97.38 164 LYS B CA 1
ATOM 5897 C C . LYS B 1 164 ? -10.406 -12.195 -18.422 1 97.38 164 LYS B C 1
ATOM 5899 O O . LYS B 1 164 ? -9.195 -12.133 -18.609 1 97.38 164 LYS B O 1
ATOM 5904 N N . SER B 1 165 ? -10.961 -12.789 -17.391 1 98.25 165 SER B N 1
ATOM 5905 C CA . SER B 1 165 ? -10.156 -13.281 -16.281 1 98.25 165 SER B CA 1
ATOM 5906 C C . SER B 1 165 ? -9.203 -12.203 -15.773 1 98.25 165 SER B C 1
ATOM 5908 O O . SER B 1 165 ? -7.984 -12.375 -15.805 1 98.25 165 SER B O 1
ATOM 5910 N N . GLY B 1 166 ? -9.734 -11.164 -15.195 1 98.44 166 GLY B N 1
ATOM 5911 C CA . GLY B 1 166 ? -8.914 -10.062 -14.703 1 98.44 166 GLY B CA 1
ATOM 5912 C C . GLY B 1 166 ? -9.703 -9.055 -13.883 1 98.44 166 GLY B C 1
ATOM 5913 O O . GLY B 1 166 ? -10.906 -9.227 -13.672 1 98.44 166 GLY B O 1
ATOM 5914 N N . PRO B 1 167 ? -9.039 -8.055 -13.414 1 98.88 167 PRO B N 1
ATOM 5915 C CA . PRO B 1 167 ? -9.688 -7.125 -12.477 1 98.88 167 PRO B CA 1
ATOM 5916 C C . PRO B 1 167 ? -10.641 -6.16 -13.18 1 98.88 167 PRO B C 1
ATOM 5918 O O . PRO B 1 167 ? -10.398 -5.75 -14.312 1 98.88 167 PRO B O 1
ATOM 5921 N N . VAL B 1 168 ? -11.688 -5.805 -12.469 1 98.94 168 VAL B N 1
ATOM 5922 C CA . VAL B 1 168 ? -12.625 -4.758 -12.859 1 98.94 168 VAL B CA 1
ATOM 5923 C C . VAL B 1 168 ? -12.945 -3.875 -11.656 1 98.94 168 VAL B C 1
ATOM 5925 O O . VAL B 1 168 ? -12.648 -4.238 -10.516 1 98.94 168 VAL B O 1
ATOM 5928 N N . TYR B 1 169 ? -13.516 -2.715 -11.953 1 98.94 169 TYR B N 1
ATOM 5929 C CA . TYR B 1 169 ? -13.875 -1.774 -10.898 1 98.94 169 TYR B CA 1
ATOM 5930 C C . TYR B 1 169 ? -15.367 -1.474 -10.922 1 98.94 169 TYR B C 1
ATOM 5932 O O . TYR B 1 169 ? -15.977 -1.397 -11.992 1 98.94 169 TYR B O 1
ATOM 5940 N N . ILE B 1 170 ? -15.906 -1.374 -9.766 1 98.94 170 ILE B N 1
ATOM 5941 C CA . ILE B 1 170 ? -17.219 -0.767 -9.562 1 98.94 170 ILE B CA 1
ATOM 5942 C C . ILE B 1 170 ? -17.094 0.441 -8.641 1 98.94 170 ILE B C 1
ATOM 5944 O O . ILE B 1 170 ? -16.781 0.294 -7.457 1 98.94 170 ILE B O 1
ATOM 5948 N N . PHE B 1 171 ? -17.312 1.592 -9.211 1 98.75 171 PHE B N 1
ATOM 5949 C CA . PHE B 1 171 ? -17.297 2.82 -8.43 1 98.75 171 PHE B CA 1
ATOM 5950 C C . PHE B 1 171 ? -18.703 3.18 -7.961 1 98.75 171 PHE B C 1
ATOM 5952 O O . PHE B 1 171 ? -19.594 3.445 -8.781 1 98.75 171 PHE B O 1
ATOM 5959 N N . MET B 1 172 ? -18.906 3.234 -6.648 1 98.5 172 MET B N 1
ATOM 5960 C CA . MET B 1 172 ? -20.234 3.387 -6.066 1 98.5 172 MET B CA 1
ATOM 5961 C C . MET B 1 172 ? -20.312 4.652 -5.219 1 98.5 172 MET B C 1
ATOM 5963 O O . MET B 1 172 ? -19.875 4.66 -4.066 1 98.5 172 MET B O 1
ATOM 5967 N N . PRO B 1 173 ? -20.969 5.746 -5.75 1 98 173 PRO B N 1
ATOM 5968 C CA . PRO B 1 173 ? -21.219 6.898 -4.879 1 98 173 PRO B CA 1
ATOM 5969 C C . PRO B 1 173 ? -22.078 6.543 -3.67 1 98 173 PRO B C 1
ATOM 5971 O O . PRO B 1 173 ? -23.016 5.758 -3.787 1 98 173 PRO B O 1
ATOM 5974 N N . LEU B 1 174 ? -21.734 7.137 -2.58 1 96.69 174 LEU B N 1
ATOM 5975 C CA . LEU B 1 174 ? -22.375 6.832 -1.31 1 96.69 174 LEU B CA 1
ATOM 5976 C C . LEU B 1 174 ? -23.891 7.031 -1.406 1 96.69 174 LEU B C 1
ATOM 5978 O O . LEU B 1 174 ? -24.656 6.172 -0.973 1 96.69 174 LEU B O 1
ATOM 5982 N N . ASP B 1 175 ? -24.391 8.117 -1.938 1 96.56 175 ASP B N 1
ATOM 5983 C CA . ASP B 1 175 ? -25.812 8.438 -2.021 1 96.56 175 ASP B CA 1
ATOM 5984 C C . ASP B 1 175 ? -26.531 7.508 -2.992 1 96.56 175 ASP B C 1
ATOM 5986 O O . ASP B 1 175 ? -27.656 7.105 -2.746 1 96.56 175 ASP B O 1
ATOM 5990 N N . LEU B 1 176 ? -25.859 7.121 -4.066 1 97.88 176 LEU B N 1
ATOM 5991 C CA . LEU B 1 176 ? -26.453 6.246 -5.07 1 97.88 176 LEU B CA 1
ATOM 5992 C C . LEU B 1 176 ? -26.688 4.852 -4.5 1 97.88 176 LEU B C 1
ATOM 5994 O O . LEU B 1 176 ? -27.672 4.184 -4.863 1 97.88 176 LEU B O 1
ATOM 5998 N N . SER B 1 177 ? -25.875 4.367 -3.648 1 97.81 177 SER B N 1
ATOM 5999 C CA . SER B 1 177 ? -25.969 3.027 -3.084 1 97.81 177 SER B CA 1
ATOM 6000 C C . SER B 1 177 ? -27.281 2.826 -2.338 1 97.81 177 SER B C 1
ATOM 6002 O O . SER B 1 177 ? -27.75 1.697 -2.197 1 97.81 177 SER B O 1
ATOM 6004 N N . ALA B 1 178 ? -27.891 3.934 -1.851 1 96.75 178 ALA B N 1
ATOM 6005 C CA . ALA B 1 178 ? -29.109 3.859 -1.041 1 96.75 178 ALA B CA 1
ATOM 6006 C C . ALA B 1 178 ? -30.359 3.877 -1.919 1 96.75 178 ALA B C 1
ATOM 6008 O O . ALA B 1 178 ? -31.453 3.57 -1.453 1 96.75 178 ALA B O 1
ATOM 6009 N N . GLU B 1 179 ? -30.203 4.211 -3.137 1 97.94 179 GLU B N 1
ATOM 6010 C CA . GLU B 1 179 ? -31.359 4.277 -4.031 1 97.94 179 GLU B CA 1
ATOM 6011 C C . GLU B 1 179 ? -31.891 2.887 -4.336 1 97.94 179 GLU B C 1
ATOM 6013 O O . GLU B 1 179 ? -31.172 1.895 -4.23 1 97.94 179 GLU B O 1
ATOM 6018 N N . MET B 1 180 ? -33.219 2.842 -4.707 1 98.06 180 MET B N 1
ATOM 6019 C CA . MET B 1 180 ? -33.906 1.568 -4.809 1 98.06 180 MET B CA 1
ATOM 6020 C C . MET B 1 180 ? -33.969 1.091 -6.258 1 98.06 180 MET B C 1
ATOM 6022 O O . MET B 1 180 ? -34.125 1.897 -7.176 1 98.06 180 MET B O 1
ATOM 6026 N N . VAL B 1 181 ? -33.812 -0.237 -6.461 1 98.31 181 VAL B N 1
ATOM 6027 C CA . VAL B 1 181 ? -33.938 -0.872 -7.77 1 98.31 181 VAL B CA 1
ATOM 6028 C C . VAL B 1 181 ? -34.812 -2.107 -7.664 1 98.31 181 VAL B C 1
ATOM 6030 O O . VAL B 1 181 ? -35.094 -2.586 -6.56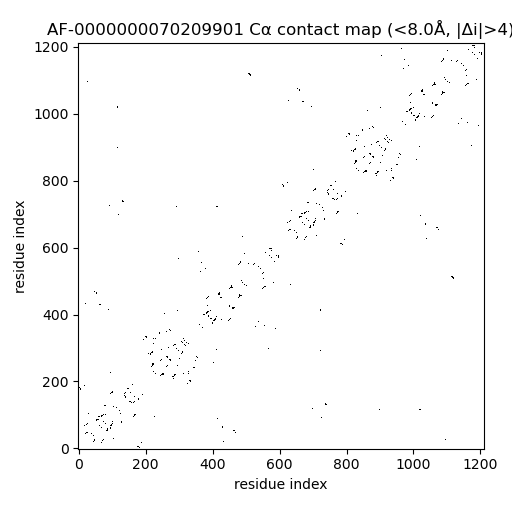2 1 98.31 181 VAL B O 1
ATOM 6033 N N . ASP B 1 182 ? -35.281 -2.576 -8.766 1 97.5 182 ASP B N 1
ATOM 6034 C CA . ASP B 1 182 ? -36.188 -3.729 -8.805 1 97.5 182 ASP B CA 1
ATOM 6035 C C . ASP B 1 182 ? -35.438 -5.016 -8.477 1 97.5 182 ASP B C 1
ATOM 6037 O O . ASP B 1 182 ? -34.469 -5.383 -9.172 1 97.5 182 ASP B O 1
ATOM 6041 N N . ALA B 1 183 ? -35.875 -5.723 -7.477 1 97.19 183 ALA B N 1
ATOM 6042 C CA . ALA B 1 183 ? -35.25 -6.977 -7.07 1 97.19 183 ALA B CA 1
ATOM 6043 C C . ALA B 1 183 ? -35.406 -8.047 -8.148 1 97.19 183 ALA B C 1
ATOM 6045 O O . ALA B 1 183 ? -34.625 -9.008 -8.203 1 97.19 183 ALA B O 1
ATOM 6046 N N . ALA B 1 184 ? -36.344 -7.887 -9.008 1 97.44 184 ALA B N 1
ATOM 6047 C CA . ALA B 1 184 ? -36.625 -8.867 -10.047 1 97.44 184 ALA B CA 1
ATOM 6048 C C . ALA B 1 184 ? -35.469 -9.008 -11.023 1 97.44 184 ALA B C 1
ATOM 6050 O O . ALA B 1 184 ? -35.312 -10.039 -11.68 1 97.44 184 ALA B O 1
ATOM 6051 N N . LEU B 1 185 ? -34.656 -7.977 -11.094 1 97.69 185 LEU B N 1
ATOM 6052 C CA . LEU B 1 185 ? -33.5 -7.992 -11.977 1 97.69 185 LEU B CA 1
ATOM 6053 C C . LEU B 1 185 ? -32.531 -9.102 -11.586 1 97.69 185 LEU B C 1
ATOM 6055 O O . LEU B 1 185 ? -31.797 -9.609 -12.422 1 97.69 185 LEU B O 1
ATOM 6059 N N . LEU B 1 186 ? -32.531 -9.523 -10.344 1 97.88 186 LEU B N 1
ATOM 6060 C CA . LEU B 1 186 ? -31.625 -10.547 -9.82 1 97.88 186 LEU B CA 1
ATOM 6061 C C . LEU B 1 186 ? -32 -11.93 -10.328 1 97.88 186 LEU B C 1
ATOM 6063 O O . LEU B 1 186 ? -31.219 -12.875 -10.242 1 97.88 186 LEU B O 1
ATOM 6067 N N . GLU B 1 187 ? -33.156 -12.047 -10.828 1 97.62 187 GLU B N 1
ATOM 6068 C CA . GLU B 1 187 ? -33.656 -13.352 -11.258 1 97.62 187 GLU B CA 1
ATOM 6069 C C . GLU B 1 187 ? -33.062 -13.758 -12.602 1 97.62 187 GLU B C 1
ATOM 6071 O O . GLU B 1 187 ? -33.062 -14.938 -12.961 1 97.62 187 GLU B O 1
ATOM 6076 N N . THR B 1 188 ? -32.594 -12.797 -13.32 1 97.81 188 THR B N 1
ATOM 6077 C CA . THR B 1 188 ? -31.922 -13.109 -14.578 1 97.81 188 THR B CA 1
ATOM 6078 C C . THR B 1 188 ? -30.422 -13.344 -14.359 1 97.81 188 THR B C 1
ATOM 6080 O O . THR B 1 188 ? -29.703 -12.422 -13.984 1 97.81 188 THR B O 1
ATOM 6083 N N . PRO B 1 189 ? -29.953 -14.516 -14.555 1 97.44 189 PRO B N 1
ATOM 6084 C CA . PRO B 1 189 ? -28.531 -14.773 -14.344 1 97.44 189 PRO B CA 1
ATOM 6085 C C . PRO B 1 189 ? -27.641 -13.992 -15.32 1 97.44 189 PRO B C 1
ATOM 6087 O O . PRO B 1 189 ? -28.047 -13.75 -16.453 1 97.44 189 PRO B O 1
ATOM 6090 N N . ILE B 1 190 ? -26.484 -13.625 -14.898 1 97.94 190 ILE B N 1
ATOM 6091 C CA . ILE B 1 190 ? -25.484 -13.031 -15.773 1 97.94 190 ILE B CA 1
ATOM 6092 C C . ILE B 1 190 ? -24.906 -14.102 -16.703 1 97.94 190 ILE B C 1
ATOM 6094 O O . ILE B 1 190 ? -24.5 -15.18 -16.234 1 97.94 190 ILE B O 1
ATOM 6098 N N . ASN B 1 191 ? -24.891 -13.859 -17.969 1 97.31 191 ASN B N 1
ATOM 6099 C CA . ASN B 1 191 ? -24.25 -14.781 -18.906 1 97.31 191 ASN B CA 1
ATOM 6100 C C . ASN B 1 191 ? -22.734 -14.703 -18.828 1 97.31 191 ASN B C 1
ATOM 6102 O O . ASN B 1 191 ? -22.125 -13.742 -19.297 1 97.31 191 ASN B O 1
ATOM 6106 N N . LEU B 1 192 ? -22.094 -15.719 -18.344 1 96.94 192 LEU B N 1
ATOM 6107 C CA . LEU B 1 192 ? -20.656 -15.703 -18.094 1 96.94 192 LEU B CA 1
ATOM 6108 C C . LEU B 1 192 ? -19.922 -16.516 -19.156 1 96.94 192 LEU B C 1
ATOM 6110 O O . LEU B 1 192 ? -18.719 -16.781 -19.016 1 96.94 192 LEU B O 1
ATOM 6114 N N . GLU B 1 193 ? -20.562 -16.906 -20.203 1 95.12 193 GLU B N 1
ATOM 6115 C CA . GLU B 1 193 ? -19.938 -17.719 -21.25 1 95.12 193 GLU B CA 1
ATOM 6116 C C . GLU B 1 193 ? -19.281 -16.844 -22.312 1 95.12 193 GLU B C 1
ATOM 6118 O O . GLU B 1 193 ? -19.891 -15.859 -22.766 1 95.12 193 GLU B O 1
ATOM 6123 N N . PRO B 1 194 ? -18.094 -17.203 -22.719 1 95.81 194 PRO B N 1
ATOM 6124 C CA . PRO B 1 194 ? -17.453 -16.438 -23.781 1 95.81 194 PRO B CA 1
ATOM 6125 C C . PRO B 1 194 ? -18.062 -16.719 -25.156 1 95.81 194 PRO B C 1
ATOM 6127 O O . PRO B 1 194 ? -18.656 -17.797 -25.359 1 95.81 194 PRO B O 1
ATOM 6130 N N . HIS B 1 195 ? -17.875 -15.766 -26.016 1 94.56 195 HIS B N 1
ATOM 6131 C CA . HIS B 1 195 ? -18.266 -15.984 -27.406 1 94.56 195 HIS B CA 1
ATOM 6132 C C . HIS B 1 195 ? -17.266 -16.891 -28.125 1 94.56 195 HIS B C 1
ATOM 6134 O O . HIS B 1 195 ? -16.047 -16.75 -27.938 1 94.56 195 HIS B O 1
ATOM 6140 N N . VAL B 1 196 ? -17.75 -17.875 -28.922 1 97.06 196 VAL B N 1
ATOM 6141 C CA . VAL B 1 196 ? -16.922 -18.797 -29.703 1 97.06 196 VAL B CA 1
ATOM 6142 C C . VAL B 1 196 ? -17.391 -18.828 -31.156 1 97.06 196 VAL B C 1
ATOM 6144 O O . VAL B 1 196 ? -18.578 -19.031 -31.422 1 97.06 196 VAL B O 1
ATOM 6147 N N . ASP B 1 197 ? -16.438 -18.516 -32.062 1 98.06 197 ASP B N 1
ATOM 6148 C CA . ASP B 1 197 ? -16.703 -18.766 -33.5 1 98.06 197 ASP B CA 1
ATOM 6149 C C . ASP B 1 197 ? -16.562 -20.25 -33.812 1 98.06 197 ASP B C 1
ATOM 6151 O O . ASP B 1 197 ? -15.445 -20.734 -34.031 1 98.06 197 ASP B O 1
ATOM 6155 N N . GLU B 1 198 ? -17.641 -20.891 -34.031 1 97.5 198 GLU B N 1
ATOM 6156 C CA . GLU B 1 198 ? -17.672 -22.344 -34.188 1 97.5 198 GLU B CA 1
ATOM 6157 C C . GLU B 1 198 ? -16.922 -22.797 -35.438 1 97.5 198 GLU B C 1
ATOM 6159 O O . GLU B 1 198 ? -16.234 -23.812 -35.438 1 97.5 198 GLU B O 1
ATOM 6164 N N . LYS B 1 199 ? -17.078 -22.094 -36.5 1 98.12 199 LYS B N 1
ATOM 6165 C CA . LYS B 1 199 ? -16.391 -22.422 -37.719 1 98.12 199 LYS B CA 1
ATOM 6166 C C . LYS B 1 199 ? -14.875 -22.359 -37.562 1 98.12 199 LYS B C 1
ATOM 6168 O O . LYS B 1 199 ? -14.156 -23.281 -37.938 1 98.12 199 LYS B O 1
ATOM 6173 N N . THR B 1 200 ? -14.5 -21.281 -37 1 98.38 200 THR B N 1
ATOM 6174 C CA . THR B 1 200 ? -13.07 -21.094 -36.75 1 98.38 200 THR B CA 1
ATOM 6175 C C . THR B 1 200 ? -12.547 -22.156 -35.781 1 98.38 200 THR B C 1
ATOM 6177 O O . THR B 1 200 ? -11.438 -22.672 -35.969 1 98.38 200 THR B O 1
ATOM 6180 N N . GLN B 1 201 ? -13.297 -22.469 -34.75 1 98.31 201 GLN B N 1
ATOM 6181 C CA . GLN B 1 201 ? -12.914 -23.516 -33.812 1 98.31 201 GLN B CA 1
ATOM 6182 C C . GLN B 1 201 ? -12.75 -24.859 -34.531 1 98.31 201 GLN B C 1
ATOM 6184 O O . GLN B 1 201 ? -11.781 -25.578 -34.281 1 98.31 201 GLN B O 1
ATOM 6189 N N . ASP B 1 202 ? -13.656 -25.156 -35.469 1 98.44 202 ASP B N 1
ATOM 6190 C CA . ASP B 1 202 ? -13.578 -26.406 -36.219 1 98.44 202 ASP B CA 1
ATOM 6191 C C . ASP B 1 202 ? -12.32 -26.453 -37.094 1 98.44 202 ASP B C 1
ATOM 6193 O O . ASP B 1 202 ? -11.664 -27.484 -37.188 1 98.44 202 ASP B O 1
ATOM 6197 N N . GLU B 1 203 ? -12.055 -25.359 -37.656 1 98.62 203 GLU B N 1
ATOM 6198 C CA . GLU B 1 203 ? -10.859 -25.266 -38.5 1 98.62 203 GLU B CA 1
ATOM 6199 C C . GLU B 1 203 ? -9.594 -25.453 -37.656 1 98.62 203 GLU B C 1
ATOM 6201 O O . GLU B 1 203 ? -8.648 -26.125 -38.094 1 98.62 203 GLU B O 1
ATOM 6206 N N . ALA B 1 204 ? -9.602 -24.828 -36.531 1 98.75 204 ALA B N 1
ATOM 6207 C CA . ALA B 1 204 ? -8.461 -24.953 -35.625 1 98.75 204 ALA B CA 1
ATOM 6208 C C . ALA B 1 204 ? -8.289 -26.391 -35.156 1 98.75 204 ALA B C 1
ATOM 6210 O O . ALA B 1 204 ? -7.164 -26.906 -35.125 1 98.75 204 ALA B O 1
ATOM 6211 N N . VAL B 1 205 ? -9.383 -27.016 -34.812 1 98.69 205 VAL B N 1
ATOM 6212 C CA . VAL B 1 205 ? -9.344 -28.406 -34.344 1 98.69 205 VAL B CA 1
ATOM 6213 C C . VAL B 1 205 ? -8.766 -29.297 -35.438 1 98.69 205 VAL B C 1
ATOM 6215 O O . VAL B 1 205 ? -7.922 -30.156 -35.156 1 98.69 205 VAL B O 1
ATOM 6218 N N . LYS B 1 206 ? -9.172 -29.109 -36.625 1 98.38 206 LYS B N 1
ATOM 6219 C CA . LYS B 1 206 ? -8.656 -29.891 -37.75 1 98.38 206 LYS B CA 1
ATOM 6220 C C . LYS B 1 206 ? -7.164 -29.641 -37.969 1 98.38 206 LYS B C 1
ATOM 6222 O O . LYS B 1 206 ? -6.402 -30.594 -38.156 1 98.38 206 LYS B O 1
ATOM 6227 N N . ALA B 1 207 ? -6.816 -28.406 -37.938 1 98.44 207 ALA B N 1
ATOM 6228 C CA . ALA B 1 207 ? -5.41 -28.047 -38.125 1 98.44 207 ALA B CA 1
ATOM 6229 C C . ALA B 1 207 ? -4.539 -28.688 -37.031 1 98.44 207 ALA B C 1
ATOM 6231 O O . ALA B 1 207 ? -3.443 -29.172 -37.312 1 98.44 207 ALA B O 1
ATOM 6232 N N . ILE B 1 208 ? -4.988 -28.641 -35.812 1 98.56 208 ILE B N 1
ATOM 6233 C CA . ILE B 1 208 ? -4.246 -29.219 -34.688 1 98.56 208 ILE B CA 1
ATOM 6234 C C . ILE B 1 208 ? -4.145 -30.734 -34.844 1 98.56 208 ILE B C 1
ATOM 6236 O O . ILE B 1 208 ? -3.061 -31.297 -34.688 1 98.56 208 ILE B O 1
ATOM 6240 N N . THR B 1 209 ? -5.273 -31.391 -35.156 1 97.62 209 THR B N 1
ATOM 6241 C CA . THR B 1 209 ? -5.281 -32.844 -35.312 1 97.62 209 THR B CA 1
ATOM 6242 C C . THR B 1 209 ? -4.355 -33.281 -36.438 1 97.62 209 THR B C 1
ATOM 6244 O O . THR B 1 209 ? -3.66 -34.312 -36.312 1 97.62 209 THR B O 1
ATOM 6247 N N . ASP B 1 210 ? -4.336 -32.562 -37.5 1 97.38 210 ASP B N 1
ATOM 6248 C CA . ASP B 1 210 ? -3.436 -32.844 -38.625 1 97.38 210 ASP B CA 1
ATOM 6249 C C . ASP B 1 210 ? -1.975 -32.719 -38.188 1 97.38 210 ASP B C 1
ATOM 6251 O O . ASP B 1 210 ? -1.158 -33.594 -38.5 1 97.38 210 ASP B O 1
ATOM 6255 N N . ALA B 1 211 ? -1.69 -31.688 -37.5 1 97.81 211 ALA B N 1
ATOM 6256 C CA . ALA B 1 211 ? -0.322 -31.469 -37.031 1 97.81 211 ALA B CA 1
ATOM 6257 C C . ALA B 1 211 ? 0.129 -32.562 -36.094 1 97.81 211 ALA B C 1
ATOM 6259 O O . ALA B 1 211 ? 1.262 -33.031 -36.156 1 97.81 211 ALA B O 1
ATOM 6260 N N . VAL B 1 212 ? -0.732 -32.938 -35.188 1 97.31 212 VAL B N 1
ATOM 6261 C CA . VAL B 1 212 ? -0.423 -33.969 -34.219 1 97.31 212 VAL B CA 1
ATOM 6262 C C . VAL B 1 212 ? -0.207 -35.312 -34.906 1 97.31 212 VAL B C 1
ATOM 6264 O O . VAL B 1 212 ? 0.726 -36.031 -34.562 1 97.31 212 VAL B O 1
ATOM 6267 N N . THR B 1 213 ? -1.021 -35.562 -35.844 1 95.62 213 THR B N 1
ATOM 6268 C CA . THR B 1 213 ? -0.934 -36.812 -36.594 1 95.62 213 THR B CA 1
ATOM 6269 C C . THR B 1 213 ? 0.393 -36.906 -37.344 1 95.62 213 THR B C 1
ATOM 6271 O O . THR B 1 213 ? 0.97 -38 -37.438 1 95.62 213 THR B O 1
ATOM 6274 N N . GLN B 1 214 ? 0.875 -35.844 -37.75 1 96.44 214 GLN B N 1
ATOM 6275 C CA . GLN B 1 214 ? 2.084 -35.812 -38.594 1 96.44 214 GLN B CA 1
ATOM 6276 C C . GLN B 1 214 ? 3.338 -35.812 -37.719 1 96.44 214 GLN B C 1
ATOM 6278 O O . GLN B 1 214 ? 4.43 -36.125 -38.188 1 96.44 214 GLN B O 1
ATOM 6283 N N . ALA B 1 215 ? 3.191 -35.531 -36.469 1 97 215 ALA B N 1
ATOM 6284 C CA . ALA B 1 215 ? 4.336 -35.406 -35.594 1 97 215 ALA B CA 1
ATOM 6285 C C . ALA B 1 215 ? 4.801 -36.781 -35.094 1 97 215 ALA B C 1
ATOM 6287 O O . ALA B 1 215 ? 3.98 -37.656 -34.844 1 97 215 ALA B O 1
ATOM 6288 N N . LYS B 1 216 ? 6.082 -36.906 -34.969 1 96.19 216 LYS B N 1
ATOM 6289 C CA . LYS B 1 216 ? 6.664 -38.125 -34.438 1 96.19 216 LYS B CA 1
ATOM 6290 C C . LYS B 1 216 ? 6.785 -38.062 -32.906 1 96.19 216 LYS B C 1
ATOM 6292 O O . LYS B 1 216 ? 6.609 -39.062 -32.219 1 96.19 216 LYS B O 1
ATOM 6297 N N . TYR B 1 217 ? 7.152 -36.906 -32.438 1 96.12 217 TYR B N 1
ATOM 6298 C CA . TYR B 1 217 ? 7.371 -36.75 -31.016 1 96.12 217 TYR B CA 1
ATOM 6299 C C . TYR B 1 217 ? 6.656 -35.5 -30.5 1 96.12 217 TYR B C 1
ATOM 6301 O O . TYR B 1 217 ? 7.293 -34.562 -30 1 96.12 217 TYR B O 1
ATOM 6309 N N . PRO B 1 218 ? 5.316 -35.5 -30.516 1 97.25 218 PRO B N 1
ATOM 6310 C CA . PRO B 1 218 ? 4.582 -34.375 -29.953 1 97.25 218 PRO B CA 1
ATOM 6311 C C . PRO B 1 218 ? 4.633 -34.344 -28.422 1 97.25 218 PRO B C 1
ATOM 6313 O O . PRO B 1 218 ? 4.652 -35.406 -27.781 1 97.25 218 PRO B O 1
ATOM 6316 N N . THR B 1 219 ? 4.738 -33.188 -27.844 1 97.31 219 THR B N 1
ATOM 6317 C CA . THR B 1 219 ? 4.684 -33 -26.406 1 97.31 219 THR B CA 1
ATOM 6318 C C . THR B 1 219 ? 3.729 -31.859 -26.062 1 97.31 219 THR B C 1
ATOM 6320 O O . THR B 1 219 ? 3.314 -31.094 -26.938 1 97.31 219 THR B O 1
ATOM 6323 N N . ILE B 1 220 ? 3.314 -31.781 -24.797 1 98.19 220 ILE B N 1
ATOM 6324 C CA . ILE B 1 220 ? 2.441 -30.734 -24.297 1 98.19 220 ILE B CA 1
ATOM 6325 C C . ILE B 1 220 ? 3.164 -29.938 -23.219 1 98.19 220 ILE B C 1
ATOM 6327 O O . ILE B 1 220 ? 3.871 -30.5 -22.375 1 98.19 220 ILE B O 1
ATOM 6331 N N . LEU B 1 221 ? 3.09 -28.625 -23.266 1 98.75 221 LEU B N 1
ATOM 6332 C CA . LEU B 1 221 ? 3.535 -27.719 -22.203 1 98.75 221 LEU B CA 1
ATOM 6333 C C . LEU B 1 221 ? 2.355 -26.969 -21.594 1 98.75 221 LEU B C 1
ATOM 6335 O O . LEU B 1 221 ? 1.745 -26.125 -22.25 1 98.75 221 LEU B O 1
ATOM 6339 N N . VAL B 1 222 ? 2.041 -27.281 -20.344 1 98.75 222 VAL B N 1
ATOM 6340 C CA . VAL B 1 222 ? 0.91 -26.703 -19.641 1 98.75 222 VAL B CA 1
ATOM 6341 C C . VAL B 1 222 ? 1.374 -25.484 -18.844 1 98.75 222 VAL B C 1
ATOM 6343 O O . VAL B 1 222 ? 2.395 -25.531 -18.156 1 98.75 222 VAL B O 1
ATOM 6346 N N . ASP B 1 223 ? 0.606 -24.375 -18.938 1 98.5 223 ASP B N 1
ATOM 6347 C CA . ASP B 1 223 ? 0.972 -23.172 -18.203 1 98.5 223 ASP B CA 1
ATOM 6348 C C . ASP B 1 223 ? -0.247 -22.547 -17.531 1 98.5 223 ASP B C 1
ATOM 6350 O O . ASP B 1 223 ? -1.323 -23.141 -17.5 1 98.5 223 ASP B O 1
ATOM 6354 N N . ALA B 1 224 ? -0.147 -21.422 -16.984 1 97.75 224 ALA B N 1
ATOM 6355 C CA . ALA B 1 224 ? -0.999 -20.875 -15.922 1 97.75 224 ALA B CA 1
ATOM 6356 C C . ALA B 1 224 ? -2.35 -20.438 -16.484 1 97.75 224 ALA B C 1
ATOM 6358 O O . ALA B 1 224 ? -3.363 -20.484 -15.781 1 97.75 224 ALA B O 1
ATOM 6359 N N . LEU B 1 225 ? -2.383 -20.031 -17.766 1 98.25 225 LEU B N 1
ATOM 6360 C CA . LEU B 1 225 ? -3.631 -19.469 -18.266 1 98.25 225 LEU B CA 1
ATOM 6361 C C . LEU B 1 225 ? -4.703 -20.547 -18.375 1 98.25 225 LEU B C 1
ATOM 6363 O O . LEU B 1 225 ? -5.895 -20.234 -18.438 1 98.25 225 LEU B O 1
ATOM 6367 N N . VAL B 1 226 ? -4.273 -21.828 -18.375 1 98.19 226 VAL B N 1
ATOM 6368 C CA . VAL B 1 226 ? -5.219 -22.938 -18.344 1 98.19 226 VAL B CA 1
ATOM 6369 C C . VAL B 1 226 ? -6.094 -22.844 -17.094 1 98.19 226 VAL B C 1
ATOM 6371 O O . VAL B 1 226 ? -7.32 -22.938 -17.172 1 98.19 226 VAL B O 1
ATOM 6374 N N . GLN B 1 227 ? -5.414 -22.594 -15.969 1 97.25 227 GLN B N 1
ATOM 6375 C CA . GLN B 1 227 ? -6.133 -22.469 -14.703 1 97.25 227 GLN B CA 1
ATOM 6376 C C . GLN B 1 227 ? -6.922 -21.172 -14.641 1 97.25 227 GLN B C 1
ATOM 6378 O O . GLN B 1 227 ? -8.055 -21.141 -14.164 1 97.25 227 GLN B O 1
ATOM 6383 N N . ARG B 1 228 ? -6.359 -20.094 -15.125 1 97.94 228 ARG B N 1
ATOM 6384 C CA . ARG B 1 228 ? -6.969 -18.766 -15.008 1 97.94 228 ARG B CA 1
ATOM 6385 C C . ARG B 1 228 ? -8.273 -18.703 -15.789 1 97.94 228 ARG B C 1
ATOM 6387 O O . ARG B 1 228 ? -9.156 -17.906 -15.469 1 97.94 228 ARG B O 1
ATOM 6394 N N . PHE B 1 229 ? -8.352 -19.531 -16.812 1 97.75 229 PHE B N 1
ATOM 6395 C CA . PHE B 1 229 ? -9.539 -19.531 -17.656 1 97.75 229 PHE B CA 1
ATOM 6396 C C . PHE B 1 229 ? -10.344 -20.812 -17.484 1 97.75 229 PHE B C 1
ATOM 6398 O O . PHE B 1 229 ? -11.07 -21.219 -18.375 1 97.75 229 PHE B O 1
ATOM 6405 N N . ASN B 1 230 ? -10.172 -21.516 -16.391 1 95.94 230 ASN B N 1
ATOM 6406 C CA . ASN B 1 230 ? -11 -22.594 -15.875 1 95.94 230 ASN B CA 1
ATOM 6407 C C . ASN B 1 230 ? -11.008 -23.797 -16.828 1 95.94 230 ASN B C 1
ATOM 6409 O O . ASN B 1 230 ? -12.062 -24.375 -17.078 1 95.94 230 ASN B O 1
ATOM 6413 N N . ALA B 1 231 ? -9.836 -24.141 -17.328 1 97.81 231 ALA B N 1
ATOM 6414 C CA . ALA B 1 231 ? -9.781 -25.219 -18.312 1 97.81 231 ALA B CA 1
ATOM 6415 C C . ALA B 1 231 ? -8.891 -26.359 -17.828 1 97.81 231 ALA B C 1
ATOM 6417 O O . ALA B 1 231 ? -8.414 -27.172 -18.625 1 97.81 231 ALA B O 1
ATOM 6418 N N . ALA B 1 232 ? -8.633 -26.453 -16.547 1 97.44 232 ALA B N 1
ATOM 6419 C CA . ALA B 1 232 ? -7.707 -27.453 -16 1 97.44 232 ALA B CA 1
ATOM 6420 C C . ALA B 1 232 ? -8.234 -28.859 -16.234 1 97.44 232 ALA B C 1
ATOM 6422 O O . ALA B 1 232 ? -7.473 -29.766 -16.609 1 97.44 232 ALA B O 1
ATOM 6423 N N . GLN B 1 233 ? -9.516 -29.078 -16.031 1 97 233 GLN B N 1
ATOM 6424 C CA . GLN B 1 233 ? -10.109 -30.391 -16.219 1 97 233 GLN B CA 1
ATOM 6425 C C . GLN B 1 233 ? -10.039 -30.828 -17.672 1 97 233 GLN B C 1
ATOM 6427 O O . GLN B 1 233 ? -9.672 -31.969 -17.984 1 97 233 GLN B O 1
ATOM 6432 N N . GLU B 1 234 ? -10.359 -29.938 -18.547 1 98.31 234 GLU B N 1
ATOM 6433 C CA . GLU B 1 234 ? -10.312 -30.219 -19.969 1 98.31 234 GLU B CA 1
ATOM 6434 C C . GLU B 1 234 ? -8.883 -30.484 -20.438 1 98.31 234 GLU B C 1
ATOM 6436 O O . GLU B 1 234 ? -8.656 -31.328 -21.312 1 98.31 234 GLU B O 1
ATOM 6441 N N . THR B 1 235 ? -7.977 -29.781 -19.844 1 98.56 235 THR B N 1
ATOM 6442 C CA . THR B 1 235 ? -6.566 -29.984 -20.156 1 98.56 235 THR B CA 1
ATOM 6443 C C . THR B 1 235 ? -6.117 -31.375 -19.734 1 98.56 235 THR B C 1
ATOM 6445 O O . THR B 1 235 ? -5.41 -32.062 -20.469 1 98.56 235 THR B O 1
ATOM 6448 N N . ALA B 1 236 ? -6.508 -31.781 -18.547 1 97.94 236 ALA B N 1
ATOM 6449 C CA . ALA B 1 236 ? -6.172 -33.125 -18.062 1 97.94 236 ALA B CA 1
ATOM 6450 C C . ALA B 1 236 ? -6.734 -34.188 -18.984 1 97.94 236 ALA B C 1
ATOM 6452 O O . ALA B 1 236 ? -6.062 -35.188 -19.266 1 97.94 236 ALA B O 1
ATOM 6453 N N . GLN B 1 237 ? -7.922 -33.969 -19.469 1 97.19 237 GLN B N 1
ATOM 6454 C CA . GLN B 1 237 ? -8.547 -34.938 -20.391 1 97.19 237 GLN B CA 1
ATOM 6455 C C . GLN B 1 237 ? -7.773 -35 -21.703 1 97.19 237 GLN B C 1
ATOM 6457 O O . GLN B 1 237 ? -7.555 -36.094 -22.234 1 97.19 237 GLN B O 1
ATOM 6462 N N . LEU B 1 238 ? -7.367 -33.875 -22.156 1 97.56 238 LEU B N 1
ATOM 6463 C CA . LEU B 1 238 ? -6.613 -33.812 -23.406 1 97.56 238 LEU B CA 1
ATOM 6464 C C . LEU B 1 238 ? -5.273 -34.531 -23.25 1 97.56 238 LEU B C 1
ATOM 6466 O O . LEU B 1 238 ? -4.867 -35.281 -24.141 1 97.56 238 LEU B O 1
ATOM 6470 N N . VAL B 1 239 ? -4.605 -34.281 -22.188 1 96.19 239 VAL B N 1
ATOM 6471 C CA . VAL B 1 239 ? -3.303 -34.875 -21.922 1 96.19 239 VAL B CA 1
ATOM 6472 C C . VAL B 1 239 ? -3.434 -36.406 -21.891 1 96.19 239 VAL B C 1
ATOM 6474 O O . VAL B 1 239 ? -2.613 -37.125 -22.469 1 96.19 239 VAL B O 1
ATOM 6477 N N . ARG B 1 240 ? -4.469 -36.938 -21.297 1 94.81 240 ARG B N 1
ATOM 6478 C CA . ARG B 1 240 ? -4.703 -38.375 -21.203 1 94.81 240 ARG B CA 1
ATOM 6479 C C . ARG B 1 240 ? -5.031 -38.969 -22.578 1 94.81 240 ARG B C 1
ATOM 6481 O O . ARG B 1 240 ? -4.555 -40.062 -22.922 1 94.81 240 ARG B O 1
ATOM 6488 N N . LYS B 1 241 ? -5.812 -38.188 -23.266 1 95.31 241 LYS B N 1
ATOM 6489 C CA . LYS B 1 241 ? -6.25 -38.688 -24.578 1 95.31 241 LYS B CA 1
ATOM 6490 C C . LYS B 1 241 ? -5.086 -38.719 -25.562 1 95.31 241 LYS B C 1
ATOM 6492 O O . LYS B 1 241 ? -4.973 -39.656 -26.344 1 95.31 241 LYS B O 1
ATOM 6497 N N . LEU B 1 242 ? -4.289 -37.719 -25.578 1 95.44 242 LEU B N 1
ATOM 6498 C CA . LEU B 1 242 ? -3.146 -37.656 -26.484 1 95.44 242 LEU B CA 1
ATOM 6499 C C . LEU B 1 242 ? -2.09 -38.688 -26.094 1 95.44 242 LEU B C 1
ATOM 6501 O O . LEU B 1 242 ? -1.415 -39.25 -26.969 1 95.44 242 LEU B O 1
ATOM 6505 N N . ASN B 1 243 ? -1.927 -38.875 -24.766 1 95.44 243 ASN B N 1
ATOM 6506 C CA . ASN B 1 243 ? -1.015 -39.875 -24.219 1 95.44 243 ASN B CA 1
ATOM 6507 C C . ASN B 1 243 ? 0.418 -39.656 -24.688 1 95.44 243 ASN B C 1
ATOM 6509 O O . ASN B 1 243 ? 1.074 -40.594 -25.156 1 95.44 243 ASN B O 1
ATOM 6513 N N . VAL B 1 244 ? 0.861 -38.469 -24.703 1 95.81 244 VAL B N 1
ATOM 6514 C CA . VAL B 1 244 ? 2.229 -38.062 -25.031 1 95.81 244 VAL B CA 1
ATOM 6515 C C . VAL B 1 244 ? 2.881 -37.438 -23.797 1 95.81 244 VAL B C 1
ATOM 6517 O O . VAL B 1 244 ? 2.195 -37.062 -22.844 1 95.81 244 VAL B O 1
ATOM 6520 N N . PRO B 1 245 ? 4.246 -37.344 -23.734 1 97.06 245 PRO B N 1
ATOM 6521 C CA . PRO B 1 245 ? 4.891 -36.656 -22.625 1 97.06 245 PRO B CA 1
ATOM 6522 C C . PRO B 1 245 ? 4.41 -35.219 -22.453 1 97.06 245 PRO B C 1
ATOM 6524 O O . PRO B 1 245 ? 4.207 -34.5 -23.453 1 97.06 245 PRO B O 1
ATOM 6527 N N . PHE B 1 246 ? 4.207 -34.844 -21.25 1 97.44 246 PHE B N 1
ATOM 6528 C CA . PHE B 1 246 ? 3.855 -33.438 -21.062 1 97.44 246 PHE B CA 1
ATOM 6529 C C . PHE B 1 246 ? 4.668 -32.812 -19.938 1 97.44 246 PHE B C 1
ATOM 6531 O O . PHE B 1 246 ? 5.16 -33.531 -19.062 1 97.44 246 PHE B O 1
ATOM 6538 N N . PHE B 1 247 ? 4.867 -31.516 -19.984 1 98.12 247 PHE B N 1
ATOM 6539 C CA . PHE B 1 247 ? 5.633 -30.672 -19.078 1 98.12 247 PHE B CA 1
ATOM 6540 C C . PHE B 1 247 ? 4.77 -29.547 -18.531 1 98.12 247 PHE B C 1
ATOM 6542 O O . PHE B 1 247 ? 3.727 -29.219 -19.094 1 98.12 247 PHE B O 1
ATOM 6549 N N . SER B 1 248 ? 5.16 -29.031 -17.438 1 98.12 248 SER B N 1
ATOM 6550 C CA . SER B 1 248 ? 4.605 -27.766 -16.953 1 98.12 248 SER B CA 1
ATOM 6551 C C . SER B 1 248 ? 5.652 -26.656 -16.969 1 98.12 248 SER B C 1
ATOM 6553 O O . SER B 1 248 ? 6.836 -26.906 -16.719 1 98.12 248 SER B O 1
ATOM 6555 N N . ALA B 1 249 ? 5.188 -25.469 -17.344 1 97.69 249 ALA B N 1
ATOM 6556 C CA . ALA B 1 249 ? 5.988 -24.297 -16.969 1 97.69 249 ALA B CA 1
ATOM 6557 C C . ALA B 1 249 ? 5.934 -24.062 -15.461 1 97.69 249 ALA B C 1
ATOM 6559 O O . ALA B 1 249 ? 5.18 -24.719 -14.75 1 97.69 249 ALA B O 1
ATOM 6560 N N . THR B 1 250 ? 6.703 -23.141 -15 1 96.38 250 THR B N 1
ATOM 6561 C CA . THR B 1 250 ? 6.746 -22.859 -13.57 1 96.38 250 THR B CA 1
ATOM 6562 C C . THR B 1 250 ? 5.387 -22.375 -13.07 1 96.38 250 THR B C 1
ATOM 6564 O O . THR B 1 250 ? 4.887 -22.859 -12.047 1 96.38 250 THR B O 1
ATOM 6567 N N . MET B 1 251 ? 4.766 -21.5 -13.773 1 97.31 251 MET B N 1
ATOM 6568 C CA . MET B 1 251 ? 3.475 -20.953 -13.367 1 97.31 251 MET B CA 1
ATOM 6569 C C . MET B 1 251 ? 2.355 -21.969 -13.578 1 97.31 251 MET B C 1
ATOM 6571 O O . MET B 1 251 ? 1.268 -21.812 -13.016 1 97.31 251 MET B O 1
ATOM 6575 N N . GLY B 1 252 ? 2.586 -23 -14.352 1 97.62 252 GLY B N 1
ATOM 6576 C CA . GLY B 1 252 ? 1.59 -24.016 -14.625 1 97.62 252 GLY B CA 1
ATOM 6577 C C . GLY B 1 252 ? 1.724 -25.234 -13.727 1 97.62 252 GLY B C 1
ATOM 6578 O O . GLY B 1 252 ? 0.958 -26.188 -13.852 1 97.62 252 GLY B O 1
ATOM 6579 N N . LYS B 1 253 ? 2.689 -25.172 -12.812 1 97.88 253 LYS B N 1
ATOM 6580 C CA . LYS B 1 253 ? 2.957 -26.297 -11.938 1 97.88 253 LYS B CA 1
ATOM 6581 C C . LYS B 1 253 ? 1.709 -26.703 -11.156 1 97.88 253 LYS B C 1
ATOM 6583 O O . LYS B 1 253 ? 1.055 -25.844 -10.555 1 97.88 253 LYS B O 1
ATOM 6588 N N . GLY B 1 254 ? 1.306 -27.906 -11.242 1 96.69 254 GLY B N 1
ATOM 6589 C CA . GLY B 1 254 ? 0.188 -28.438 -10.469 1 96.69 254 GLY B CA 1
ATOM 6590 C C . GLY B 1 254 ? -1.149 -28.25 -11.164 1 96.69 254 GLY B C 1
ATOM 6591 O O . GLY B 1 254 ? -2.17 -28.766 -10.695 1 96.69 254 GLY B O 1
ATOM 6592 N N . VAL B 1 255 ? -1.198 -27.578 -12.336 1 97.25 255 VAL B N 1
ATOM 6593 C CA . VAL B 1 255 ? -2.455 -27.375 -13.055 1 97.25 255 VAL B CA 1
ATOM 6594 C C . VAL B 1 255 ? -3.006 -28.734 -13.508 1 97.25 255 VAL B C 1
ATOM 6596 O O . VAL B 1 255 ? -4.199 -29 -13.367 1 97.25 255 VAL B O 1
ATOM 6599 N N . VAL B 1 256 ? -2.178 -29.484 -14.164 1 97.81 256 VAL B N 1
ATOM 6600 C CA . VAL B 1 256 ? -2.432 -30.906 -14.352 1 97.81 256 VAL B CA 1
ATOM 6601 C C . VAL B 1 256 ? -1.646 -31.719 -13.32 1 97.81 256 VAL B C 1
ATOM 6603 O O . VAL B 1 256 ? -0.473 -31.438 -13.062 1 97.81 256 VAL B O 1
ATOM 6606 N N . ASP B 1 257 ? -2.32 -32.625 -12.773 1 97.31 257 ASP B N 1
ATOM 6607 C CA . ASP B 1 257 ? -1.751 -33.406 -11.672 1 97.31 257 ASP B CA 1
ATOM 6608 C C . ASP B 1 257 ? -0.41 -34 -12.062 1 97.31 257 ASP B C 1
ATOM 6610 O O . ASP B 1 257 ? -0.295 -34.625 -13.117 1 97.31 257 ASP B O 1
ATOM 6614 N N . GLU B 1 258 ? 0.575 -33.875 -11.164 1 96.94 258 GLU B N 1
ATOM 6615 C CA . GLU B 1 258 ? 1.926 -34.312 -11.461 1 96.94 258 GLU B CA 1
ATOM 6616 C C . GLU B 1 258 ? 2.033 -35.844 -11.328 1 96.94 258 GLU B C 1
ATOM 6618 O O . GLU B 1 258 ? 3.02 -36.438 -11.758 1 96.94 258 GLU B O 1
ATOM 6623 N N . THR B 1 259 ? 0.972 -36.438 -10.828 1 96.75 259 THR B N 1
ATOM 6624 C CA . THR B 1 259 ? 0.967 -37.875 -10.695 1 96.75 259 THR B CA 1
ATOM 6625 C C . THR B 1 259 ? 0.496 -38.531 -11.992 1 96.75 259 THR B C 1
ATOM 6627 O O . THR B 1 259 ? 0.523 -39.781 -12.117 1 96.75 259 THR B O 1
ATOM 6630 N N . GLU B 1 260 ? 0.053 -37.719 -12.961 1 95.69 260 GLU B N 1
ATOM 6631 C CA . GLU B 1 260 ? -0.278 -38.281 -14.266 1 95.69 260 GLU B CA 1
ATOM 6632 C C . GLU B 1 260 ? 0.906 -39.031 -14.867 1 95.69 260 GLU B C 1
ATOM 6634 O O . GLU B 1 260 ? 2.055 -38.594 -14.727 1 95.69 260 GLU B O 1
ATOM 6639 N N . GLU B 1 261 ? 0.617 -40.094 -15.5 1 92.81 261 GLU B N 1
ATOM 6640 C CA . GLU B 1 261 ? 1.627 -41.031 -15.969 1 92.81 261 GLU B CA 1
ATOM 6641 C C . GLU B 1 261 ? 2.607 -40.375 -16.922 1 92.81 261 GLU B C 1
ATOM 6643 O O . GLU B 1 261 ? 3.805 -40.656 -16.906 1 92.81 261 GLU B O 1
ATOM 6648 N N . ASN B 1 262 ? 2.139 -39.5 -17.75 1 95.12 262 ASN B N 1
ATOM 6649 C CA . ASN B 1 262 ? 2.975 -38.938 -18.812 1 95.12 262 ASN B CA 1
ATOM 6650 C C . ASN B 1 262 ? 3.637 -37.656 -18.375 1 95.12 262 ASN B C 1
ATOM 6652 O O . ASN B 1 262 ? 4.266 -36.969 -19.188 1 95.12 262 ASN B O 1
ATOM 6656 N N . PHE B 1 263 ? 3.529 -37.312 -17.125 1 97.06 263 PHE B N 1
ATOM 6657 C CA . PHE B 1 263 ? 4.18 -36.094 -16.625 1 97.06 263 PHE B CA 1
ATOM 6658 C C . PHE B 1 263 ? 5.691 -36.281 -16.578 1 97.06 263 PHE B C 1
ATOM 6660 O O . PHE B 1 263 ? 6.184 -37.25 -15.977 1 97.06 263 PHE B O 1
ATOM 6667 N N . VAL B 1 264 ? 6.449 -35.344 -17.156 1 97.31 264 VAL B N 1
ATOM 6668 C CA . VAL B 1 264 ? 7.902 -35.5 -17.203 1 97.31 264 VAL B CA 1
ATOM 6669 C C . VAL B 1 264 ? 8.539 -34.594 -16.141 1 97.31 264 VAL B C 1
ATOM 6671 O O . VAL B 1 264 ? 9.469 -35 -15.453 1 97.31 264 VAL B O 1
ATOM 6674 N N . GLY B 1 265 ? 8.086 -33.312 -16.062 1 97.12 265 GLY B N 1
ATOM 6675 C CA . GLY B 1 265 ? 8.656 -32.375 -15.102 1 97.12 265 GLY B CA 1
ATOM 6676 C C . GLY B 1 265 ? 8.375 -30.938 -15.438 1 97.12 265 GLY B C 1
ATOM 6677 O O . GLY B 1 265 ? 7.637 -30.641 -16.375 1 97.12 265 GLY B O 1
ATOM 6678 N N . VAL B 1 266 ? 8.883 -30.031 -14.609 1 97.38 266 VAL B N 1
ATOM 6679 C CA . VAL B 1 266 ? 8.781 -28.594 -14.828 1 97.38 266 VAL B CA 1
ATOM 6680 C C . VAL B 1 266 ? 9.891 -28.141 -15.766 1 97.38 266 VAL B C 1
ATOM 6682 O O . VAL B 1 266 ? 11.07 -28.203 -15.422 1 97.38 266 VAL B O 1
ATOM 6685 N N . TRP B 1 267 ? 9.508 -27.719 -16.969 1 97.69 267 TRP B N 1
ATOM 6686 C CA . TRP B 1 267 ? 10.484 -27.25 -17.938 1 97.69 267 TRP B CA 1
ATOM 6687 C C . TRP B 1 267 ? 10.68 -25.734 -17.828 1 97.69 267 TRP B C 1
ATOM 6689 O O . TRP B 1 267 ? 9.945 -24.969 -18.453 1 97.69 267 TRP B O 1
ATOM 6699 N N . ASN B 1 268 ? 11.688 -25.359 -17.125 1 96.06 268 ASN B N 1
ATOM 6700 C CA . ASN B 1 268 ? 12.055 -23.953 -16.969 1 96.06 268 ASN B CA 1
ATOM 6701 C C . ASN B 1 268 ? 13.266 -23.594 -17.812 1 96.06 268 ASN B C 1
ATOM 6703 O O . ASN B 1 268 ? 14.273 -23.109 -17.297 1 96.06 268 ASN B O 1
ATOM 6707 N N . GLY B 1 269 ? 13.133 -23.828 -19.094 1 94 269 GLY B N 1
ATOM 6708 C CA . GLY B 1 269 ? 14.203 -23.516 -20.031 1 94 269 GLY B CA 1
ATOM 6709 C C . GLY B 1 269 ? 15.5 -24.234 -19.719 1 94 269 GLY B C 1
ATOM 6710 O O . GLY B 1 269 ? 15.508 -25.453 -19.562 1 94 269 GLY B O 1
ATOM 6711 N N . GLU B 1 270 ? 16.5 -23.453 -19.609 1 93.06 270 GLU B N 1
ATOM 6712 C CA . GLU B 1 270 ? 17.844 -24 -19.375 1 93.06 270 GLU B CA 1
ATOM 6713 C C . GLU B 1 270 ? 18.047 -24.328 -17.906 1 93.06 270 GLU B C 1
ATOM 6715 O O . GLU B 1 270 ? 19.016 -25.016 -17.562 1 93.06 270 GLU B O 1
ATOM 6720 N N . VAL B 1 271 ? 17.172 -23.875 -17.094 1 93.88 271 VAL B N 1
ATOM 6721 C CA . VAL B 1 271 ? 17.266 -24.125 -15.656 1 93.88 271 VAL B CA 1
ATOM 6722 C C . VAL B 1 271 ? 16.203 -25.141 -15.242 1 93.88 271 VAL B C 1
ATOM 6724 O O . VAL B 1 271 ? 15.172 -24.766 -14.68 1 93.88 271 VAL B O 1
ATOM 6727 N N . SER B 1 272 ? 16.438 -26.375 -15.531 1 94.06 272 SER B N 1
ATOM 6728 C CA . SER B 1 272 ? 15.523 -27.484 -15.25 1 94.06 272 SER B CA 1
ATOM 6729 C C . SER B 1 272 ? 16.234 -28.625 -14.523 1 94.06 272 SER B C 1
ATOM 6731 O O . SER B 1 272 ? 17.469 -28.719 -14.562 1 94.06 272 SER B O 1
ATOM 6733 N N . SER B 1 273 ? 15.438 -29.391 -13.844 1 93 273 SER B N 1
ATOM 6734 C CA . SER B 1 273 ? 15.992 -30.578 -13.219 1 93 273 SER B CA 1
ATOM 6735 C C . SER B 1 273 ? 16.656 -31.484 -14.25 1 93 273 SER B C 1
ATOM 6737 O O . SER B 1 273 ? 16.312 -31.453 -15.43 1 93 273 SER B O 1
ATOM 6739 N N . PRO B 1 274 ? 17.547 -32.344 -13.836 1 92.31 274 PRO B N 1
ATOM 6740 C CA . PRO B 1 274 ? 18.328 -33.188 -14.766 1 92.31 274 PRO B CA 1
ATOM 6741 C C . PRO B 1 274 ? 17.453 -34 -15.719 1 92.31 274 PRO B C 1
ATOM 6743 O O . PRO B 1 274 ? 16.562 -34.719 -15.273 1 92.31 274 PRO B O 1
ATOM 6746 N N . GLY B 1 275 ? 17.703 -33.75 -17.016 1 94.56 275 GLY B N 1
ATOM 6747 C CA . GLY B 1 275 ? 17.062 -34.562 -18.031 1 94.56 275 GLY B CA 1
ATOM 6748 C C . GLY B 1 275 ? 15.789 -33.938 -18.578 1 94.56 275 GLY B C 1
ATOM 6749 O O . GLY B 1 275 ? 15.32 -34.312 -19.656 1 94.56 275 GLY B O 1
ATOM 6750 N N . VAL B 1 276 ? 15.211 -33.031 -17.859 1 96.06 276 VAL B N 1
ATOM 6751 C CA . VAL B 1 276 ? 13.906 -32.5 -18.25 1 96.06 276 VAL B CA 1
ATOM 6752 C C . VAL B 1 276 ? 14.031 -31.688 -19.531 1 96.06 276 VAL B C 1
ATOM 6754 O O . VAL B 1 276 ? 13.258 -31.891 -20.469 1 96.06 276 VAL B O 1
ATOM 6757 N N . LYS B 1 277 ? 15.008 -30.781 -19.562 1 94.81 277 LYS B N 1
ATOM 6758 C CA . LYS B 1 277 ? 15.141 -29.938 -20.734 1 94.81 277 LYS B CA 1
ATOM 6759 C C . LYS B 1 277 ? 15.547 -30.75 -21.969 1 94.81 277 LYS B C 1
ATOM 6761 O O . LYS B 1 277 ? 15.094 -30.469 -23.078 1 94.81 277 LYS B O 1
ATOM 6766 N N . GLU B 1 278 ? 16.344 -31.812 -21.797 1 94.56 278 GLU B N 1
ATOM 6767 C CA . GLU B 1 278 ? 16.719 -32.688 -22.906 1 94.56 278 GLU B CA 1
ATOM 6768 C C . GLU B 1 278 ? 15.5 -33.438 -23.453 1 94.56 278 GLU B C 1
ATOM 6770 O O . GLU B 1 278 ? 15.344 -33.562 -24.672 1 94.56 278 GLU B O 1
ATOM 6775 N N . ALA B 1 279 ? 14.727 -33.875 -22.531 1 96.5 279 ALA B N 1
ATOM 6776 C CA . ALA B 1 279 ? 13.508 -34.562 -22.938 1 96.5 279 ALA B CA 1
ATOM 6777 C C . ALA B 1 279 ? 12.578 -33.625 -23.688 1 96.5 279 ALA B C 1
ATOM 6779 O O . ALA B 1 279 ? 12 -34 -24.719 1 96.5 279 ALA B O 1
ATOM 6780 N N . ALA B 1 280 ? 12.438 -32.469 -23.234 1 96.88 280 ALA B N 1
ATOM 6781 C CA . ALA B 1 280 ? 11.539 -31.5 -23.844 1 96.88 280 ALA B CA 1
ATOM 6782 C C . ALA B 1 280 ? 12.016 -31.109 -25.234 1 96.88 280 ALA B C 1
ATOM 6784 O O . ALA B 1 280 ? 11.203 -30.953 -26.156 1 96.88 280 ALA B O 1
ATOM 6785 N N . LYS B 1 281 ? 13.266 -31 -25.422 1 95.38 281 LYS B N 1
ATOM 6786 C CA . LYS B 1 281 ? 13.859 -30.5 -26.656 1 95.38 281 LYS B CA 1
ATOM 6787 C C . LYS B 1 281 ? 13.82 -31.562 -27.75 1 95.38 281 LYS B C 1
ATOM 6789 O O . LYS B 1 281 ? 14.055 -31.266 -28.922 1 95.38 281 LYS B O 1
ATOM 6794 N N . GLN B 1 282 ? 13.398 -32.688 -27.453 1 94.62 282 GLN B N 1
ATOM 6795 C CA . GLN B 1 282 ? 13.312 -33.781 -28.422 1 94.62 282 GLN B CA 1
ATOM 6796 C C . GLN B 1 282 ? 12.047 -33.656 -29.266 1 94.62 282 GLN B C 1
ATOM 6798 O O . GLN B 1 282 ? 11.938 -34.281 -30.328 1 94.62 282 GLN B O 1
ATOM 6803 N N . ALA B 1 283 ? 11.203 -32.875 -28.859 1 96.19 283 ALA B N 1
ATOM 6804 C CA . ALA B 1 283 ? 9.891 -32.781 -29.484 1 96.19 283 ALA B CA 1
ATOM 6805 C C . ALA B 1 283 ? 10 -32.188 -30.891 1 96.19 283 ALA B C 1
ATOM 6807 O O . ALA B 1 283 ? 10.781 -31.266 -31.125 1 96.19 283 ALA B O 1
ATOM 6808 N N . ASP B 1 284 ? 9.289 -32.719 -31.844 1 97.69 284 ASP B N 1
ATOM 6809 C CA . ASP B 1 284 ? 9.18 -32.125 -33.156 1 97.69 284 ASP B CA 1
ATOM 6810 C C . ASP B 1 284 ? 7.883 -31.344 -33.312 1 97.69 284 ASP B C 1
ATOM 6812 O O . ASP B 1 284 ? 7.641 -30.719 -34.344 1 97.69 284 ASP B O 1
ATOM 6816 N N . LEU B 1 285 ? 7.055 -31.406 -32.25 1 98.25 285 LEU B N 1
ATOM 6817 C CA . LEU B 1 285 ? 5.863 -30.578 -32.094 1 98.25 285 LEU B CA 1
ATOM 6818 C C . LEU B 1 285 ? 5.586 -30.281 -30.641 1 98.25 285 LEU B C 1
ATOM 6820 O O . LEU B 1 285 ? 5.488 -31.203 -29.828 1 98.25 285 LEU B O 1
ATOM 6824 N N . VAL B 1 286 ? 5.539 -29.047 -30.297 1 98.56 286 VAL B N 1
ATOM 6825 C CA . VAL B 1 286 ? 5.176 -28.641 -28.938 1 98.56 286 VAL B CA 1
ATOM 6826 C C . VAL B 1 286 ? 3.809 -27.953 -28.953 1 98.56 286 VAL B C 1
ATOM 6828 O O . VAL B 1 286 ? 3.6 -26.984 -29.688 1 98.56 286 VAL B O 1
ATOM 6831 N N . VAL B 1 287 ? 2.867 -28.438 -28.203 1 98.75 287 VAL B N 1
ATOM 6832 C CA . VAL B 1 287 ? 1.57 -27.812 -28 1 98.75 287 VAL B CA 1
ATOM 6833 C C . VAL B 1 287 ? 1.554 -27.094 -26.641 1 98.75 287 VAL B C 1
ATOM 6835 O O . VAL B 1 287 ? 1.545 -27.75 -25.594 1 98.75 287 VAL B O 1
ATOM 6838 N N . THR B 1 288 ? 1.581 -25.812 -26.672 1 98.81 288 THR B N 1
ATOM 6839 C CA . THR B 1 288 ? 1.477 -25.062 -25.422 1 98.81 288 THR B CA 1
ATOM 6840 C C . THR B 1 288 ? 0.016 -24.781 -25.078 1 98.81 288 THR B C 1
ATOM 6842 O O . THR B 1 288 ? -0.786 -24.484 -25.969 1 98.81 288 THR B O 1
ATOM 6845 N N . LEU B 1 289 ? -0.36 -24.984 -23.859 1 98.81 289 LEU B N 1
ATOM 6846 C CA . LEU B 1 289 ? -1.696 -24.688 -23.359 1 98.81 289 LEU B CA 1
ATOM 6847 C C . LEU B 1 289 ? -1.652 -23.547 -22.328 1 98.81 289 LEU B C 1
ATOM 6849 O O . LEU B 1 289 ? -1.104 -23.719 -21.234 1 98.81 289 LEU B O 1
ATOM 6853 N N . GLY B 1 290 ? -2.221 -22.375 -22.672 1 98.44 290 GLY B N 1
ATOM 6854 C CA . GLY B 1 290 ? -2.273 -21.25 -21.75 1 98.44 290 GLY B CA 1
ATOM 6855 C C . GLY B 1 290 ? -0.905 -20.688 -21.422 1 98.44 290 GLY B C 1
ATOM 6856 O O . GLY B 1 290 ? -0.598 -20.422 -20.25 1 98.44 290 GLY B O 1
ATOM 6857 N N . TYR B 1 291 ? -0.105 -20.438 -22.359 1 98.12 291 TYR B N 1
ATOM 6858 C CA . TYR B 1 291 ? 1.33 -20.203 -22.266 1 98.12 291 TYR B CA 1
ATOM 6859 C C . TYR B 1 291 ? 1.609 -18.734 -21.922 1 98.12 291 TYR B C 1
ATOM 6861 O O . TYR B 1 291 ? 0.98 -17.828 -22.469 1 98.12 291 TYR B O 1
ATOM 6869 N N . ILE B 1 292 ? 2.539 -18.453 -20.938 1 97.56 292 ILE B N 1
ATOM 6870 C CA . ILE B 1 292 ? 3.027 -17.125 -20.562 1 97.56 292 ILE B CA 1
ATOM 6871 C C . ILE B 1 292 ? 4.547 -17.078 -20.703 1 97.56 292 ILE B C 1
ATOM 6873 O O . ILE B 1 292 ? 5.277 -17.453 -19.766 1 97.56 292 ILE B O 1
ATOM 6877 N N . PRO B 1 293 ? 5.023 -16.562 -21.781 1 96.25 293 PRO B N 1
ATOM 6878 C CA . PRO B 1 293 ? 6.469 -16.594 -22.031 1 96.25 293 PRO B CA 1
ATOM 6879 C C . PRO B 1 293 ? 7.215 -15.438 -21.391 1 96.25 293 PRO B C 1
ATOM 6881 O O . PRO B 1 293 ? 8.008 -14.766 -22.047 1 96.25 293 PRO B O 1
ATOM 6884 N N . ALA B 1 294 ? 7.117 -15.289 -20.109 1 96.88 294 ALA B N 1
ATOM 6885 C CA . ALA B 1 294 ? 7.801 -14.234 -19.359 1 96.88 294 ALA B CA 1
ATOM 6886 C C . ALA B 1 294 ? 9.203 -14.672 -18.953 1 96.88 294 ALA B C 1
ATOM 6888 O O . ALA B 1 294 ? 9.516 -15.867 -18.953 1 96.88 294 ALA B O 1
ATOM 6889 N N . ASP B 1 295 ? 10.016 -13.711 -18.578 1 96.06 295 ASP B N 1
ATOM 6890 C CA . ASP B 1 295 ? 11.398 -14 -18.203 1 96.06 295 ASP B CA 1
ATOM 6891 C C . ASP B 1 295 ? 11.453 -14.969 -17.031 1 96.06 295 ASP B C 1
ATOM 6893 O O . ASP B 1 295 ? 12.156 -15.984 -17.094 1 96.06 295 ASP B O 1
ATOM 6897 N N . THR B 1 296 ? 10.672 -14.758 -16 1 95.69 296 THR B N 1
ATOM 6898 C CA . THR B 1 296 ? 10.75 -15.531 -14.766 1 95.69 296 THR B CA 1
ATOM 6899 C C . THR B 1 296 ? 9.992 -16.844 -14.898 1 95.69 296 THR B C 1
ATOM 6901 O O . THR B 1 296 ? 10.141 -17.75 -14.062 1 95.69 296 THR B O 1
ATOM 6904 N N . ASN B 1 297 ? 9.227 -17.016 -16 1 97.12 297 ASN B N 1
ATOM 6905 C CA . ASN B 1 297 ? 8.516 -18.25 -16.25 1 97.12 297 ASN B CA 1
ATOM 6906 C C . ASN B 1 297 ? 9.227 -19.109 -17.297 1 97.12 297 ASN B C 1
ATOM 6908 O O . ASN B 1 297 ? 8.742 -20.172 -17.688 1 97.12 297 ASN B O 1
ATOM 6912 N N . SER B 1 298 ? 10.398 -18.609 -17.812 1 95.56 298 SER B N 1
ATOM 6913 C CA . SER B 1 298 ? 11.156 -19.312 -18.844 1 95.56 298 SER B CA 1
ATOM 6914 C C . SER B 1 298 ? 12.656 -19.234 -18.578 1 95.56 298 SER B C 1
ATOM 6916 O O . SER B 1 298 ? 13.469 -19.359 -19.5 1 95.56 298 SER B O 1
ATOM 6918 N N . ALA B 1 299 ? 13 -18.891 -17.375 1 93.69 299 ALA B N 1
ATOM 6919 C CA . ALA B 1 299 ? 14.391 -18.781 -16.953 1 93.69 299 ALA B CA 1
ATOM 6920 C C . ALA B 1 299 ? 15.148 -17.781 -17.828 1 93.69 299 ALA B C 1
ATOM 6922 O O . ALA B 1 299 ? 16.172 -18.141 -18.422 1 93.69 299 ALA B O 1
ATOM 6923 N N . GLY B 1 300 ? 14.719 -16.609 -17.812 1 93.69 300 GLY B N 1
ATOM 6924 C CA . GLY B 1 300 ? 15.367 -15.562 -18.562 1 93.69 300 GLY B CA 1
ATOM 6925 C C . GLY B 1 300 ? 15.203 -15.719 -20.062 1 93.69 300 GLY B C 1
ATOM 6926 O O . GLY B 1 300 ? 16.156 -15.523 -20.828 1 93.69 300 GLY B O 1
ATOM 6927 N N . PHE B 1 301 ? 14.125 -16.188 -20.484 1 94.56 301 PHE B N 1
ATOM 6928 C CA . PHE B 1 301 ? 13.781 -16.391 -21.875 1 94.56 301 PHE B CA 1
ATOM 6929 C C . PHE B 1 301 ? 14.609 -17.516 -22.484 1 94.56 301 PHE B C 1
ATOM 6931 O O . PHE B 1 301 ? 14.82 -17.547 -23.703 1 94.56 301 PHE B O 1
ATOM 6938 N N . SER B 1 302 ? 15.016 -18.406 -21.703 1 93.25 302 SER B N 1
ATOM 6939 C CA . SER B 1 302 ? 15.891 -19.453 -22.203 1 93.25 302 SER B CA 1
ATOM 6940 C C . SER B 1 302 ? 15.086 -20.609 -22.812 1 93.25 302 SER B C 1
ATOM 6942 O O . SER B 1 302 ? 15.641 -21.484 -23.469 1 93.25 302 SER B O 1
ATOM 6944 N N . ARG B 1 303 ? 13.766 -20.609 -22.562 1 94.88 303 ARG B N 1
ATOM 6945 C CA . ARG B 1 303 ? 12.914 -21.578 -23.234 1 94.88 303 ARG B CA 1
ATOM 6946 C C . ARG B 1 303 ? 12.586 -21.109 -24.656 1 94.88 303 ARG B C 1
ATOM 6948 O O . ARG B 1 303 ? 11.641 -20.359 -24.859 1 94.88 303 ARG B O 1
ATOM 6955 N N . GLN B 1 304 ? 13.266 -21.625 -25.594 1 90.94 304 GLN B N 1
ATOM 6956 C CA . GLN B 1 304 ? 13.039 -21.25 -26.984 1 90.94 304 GLN B CA 1
ATOM 6957 C C . GLN B 1 304 ? 12.125 -22.25 -27.688 1 90.94 304 GLN B C 1
ATOM 6959 O O . GLN B 1 304 ? 12.336 -23.453 -27.609 1 90.94 304 GLN B O 1
ATOM 6964 N N . LEU B 1 305 ? 11.094 -21.75 -28.219 1 95.69 305 LEU B N 1
ATOM 6965 C CA . LEU B 1 305 ? 10.164 -22.547 -29 1 95.69 305 LEU B CA 1
ATOM 6966 C C . LEU B 1 305 ? 10.156 -22.094 -30.453 1 95.69 305 LEU B C 1
ATOM 6968 O O . LEU B 1 305 ? 10.078 -20.891 -30.734 1 95.69 305 LEU B O 1
ATOM 6972 N N . ASP B 1 306 ? 10.336 -23.016 -31.375 1 95.5 306 ASP B N 1
ATOM 6973 C CA . ASP B 1 306 ? 10.242 -22.734 -32.812 1 95.5 306 ASP B CA 1
ATOM 6974 C C . ASP B 1 306 ? 8.789 -22.641 -33.25 1 95.5 306 ASP B C 1
ATOM 6976 O O . ASP B 1 306 ? 8.055 -23.625 -33.219 1 95.5 306 ASP B O 1
ATOM 6980 N N . GLU B 1 307 ? 8.414 -21.562 -33.844 1 95.06 307 GLU B N 1
ATOM 6981 C CA . GLU B 1 307 ? 7.027 -21.328 -34.219 1 95.06 307 GLU B CA 1
ATOM 6982 C C . GLU B 1 307 ? 6.562 -22.281 -35.281 1 95.06 307 GLU B C 1
ATOM 6984 O O . GLU B 1 307 ? 5.383 -22.641 -35.344 1 95.06 307 GLU B O 1
ATOM 6989 N N . SER B 1 308 ? 7.473 -22.781 -36.062 1 96.44 308 SER B N 1
ATOM 6990 C CA . SER B 1 308 ? 7.117 -23.688 -37.156 1 96.44 308 SER B CA 1
ATOM 6991 C C . SER B 1 308 ? 6.773 -25.078 -36.656 1 96.44 308 SER B C 1
ATOM 6993 O O . SER B 1 308 ? 6.18 -25.875 -37.375 1 96.44 308 SER B O 1
ATOM 6995 N N . SER B 1 309 ? 7.066 -25.297 -35.438 1 97.69 309 SER B N 1
ATOM 6996 C CA . SER B 1 309 ? 6.777 -26.609 -34.844 1 97.69 309 SER B CA 1
ATOM 6997 C C . SER B 1 309 ? 6.023 -26.453 -33.531 1 97.69 309 SER B C 1
ATOM 6999 O O . SER B 1 309 ? 6.137 -27.297 -32.625 1 97.69 309 SER B O 1
ATOM 7001 N N . THR B 1 310 ? 5.359 -25.312 -33.375 1 98.56 310 THR B N 1
ATOM 7002 C CA . THR B 1 310 ? 4.645 -25.078 -32.125 1 98.56 310 THR B CA 1
ATOM 7003 C C . THR B 1 310 ? 3.182 -24.734 -32.406 1 98.56 310 THR B C 1
ATOM 7005 O O . THR B 1 310 ? 2.869 -24.062 -33.375 1 98.56 310 THR B O 1
ATOM 7008 N N . ILE B 1 311 ? 2.312 -25.266 -31.609 1 98.81 311 ILE B N 1
ATOM 7009 C CA . ILE B 1 311 ? 0.905 -24.875 -31.547 1 98.81 311 ILE B CA 1
ATOM 7010 C C . ILE B 1 311 ? 0.627 -24.188 -30.219 1 98.81 311 ILE B C 1
ATOM 7012 O O . ILE B 1 311 ? 0.914 -24.734 -29.141 1 98.81 311 ILE B O 1
ATOM 7016 N N . HIS B 1 312 ? 0.144 -22.953 -30.266 1 98.75 312 HIS B N 1
ATOM 7017 C CA . HIS B 1 312 ? -0.269 -22.234 -29.062 1 98.75 312 HIS B CA 1
ATOM 7018 C C . HIS B 1 312 ? -1.787 -22.219 -28.922 1 98.75 312 HIS B C 1
ATOM 7020 O O . HIS B 1 312 ? -2.486 -21.625 -29.734 1 98.75 312 HIS B O 1
ATOM 7026 N N . ILE B 1 313 ? -2.291 -22.891 -27.938 1 98.81 313 ILE B N 1
ATOM 7027 C CA . ILE B 1 313 ? -3.699 -22.781 -27.578 1 98.81 313 ILE B CA 1
ATOM 7028 C C . ILE B 1 313 ? -3.857 -21.75 -26.453 1 98.81 313 ILE B C 1
ATOM 7030 O O . ILE B 1 313 ? -3.555 -22.047 -25.297 1 98.81 313 ILE B O 1
ATOM 7034 N N . ASN B 1 314 ? -4.344 -20.594 -26.812 1 98.25 314 ASN B N 1
ATOM 7035 C CA . ASN B 1 314 ? -4.48 -19.453 -25.922 1 98.25 314 ASN B CA 1
ATOM 7036 C C . ASN B 1 314 ? -5.922 -19.281 -25.453 1 98.25 314 ASN B C 1
ATOM 7038 O O . ASN B 1 314 ? -6.828 -19.953 -25.953 1 98.25 314 ASN B O 1
ATOM 7042 N N . PRO B 1 315 ? -6.117 -18.406 -24.484 1 97.81 315 PRO B N 1
ATOM 7043 C CA . PRO B 1 315 ? -7.461 -18.234 -23.938 1 97.81 315 PRO B CA 1
ATOM 7044 C C . PRO B 1 315 ? -8.492 -17.844 -24.984 1 97.81 315 PRO B C 1
ATOM 7046 O O . PRO B 1 315 ? -9.641 -18.297 -24.938 1 97.81 315 PRO B O 1
ATOM 7049 N N . HIS B 1 316 ? -8 -17.047 -26.016 1 97.31 316 HIS B N 1
ATOM 7050 C CA . HIS B 1 316 ? -8.992 -16.469 -26.906 1 97.31 316 HIS B CA 1
ATOM 7051 C C . HIS B 1 316 ? -8.617 -16.703 -28.375 1 97.31 316 HIS B C 1
ATOM 7053 O O . HIS B 1 316 ? -9.266 -16.172 -29.281 1 97.31 316 HIS B O 1
ATOM 7059 N N . ASP B 1 317 ? -7.594 -17.453 -28.578 1 98 317 ASP B N 1
ATOM 7060 C CA . ASP B 1 317 ? -7.18 -17.781 -29.953 1 98 317 ASP B CA 1
ATOM 7061 C C . ASP B 1 317 ? -6.258 -19 -29.969 1 98 317 ASP B C 1
ATOM 7063 O O . ASP B 1 317 ? -5.84 -19.484 -28.906 1 98 317 ASP B O 1
ATOM 7067 N N . VAL B 1 318 ? -6.043 -19.516 -31.156 1 98.62 318 VAL B N 1
ATOM 7068 C CA . VAL B 1 318 ? -5.105 -20.609 -31.391 1 98.62 318 VAL B CA 1
ATOM 7069 C C . VAL B 1 318 ? -4.137 -20.219 -32.5 1 98.62 318 VAL B C 1
ATOM 7071 O O . VAL B 1 318 ? -4.535 -19.594 -33.5 1 98.62 318 VAL B O 1
ATOM 7074 N N . ILE B 1 319 ? -2.902 -20.516 -32.312 1 98.62 319 ILE B N 1
ATOM 7075 C CA . ILE B 1 319 ? -1.892 -20.359 -33.344 1 98.62 319 ILE B CA 1
ATOM 7076 C C . ILE B 1 319 ? -1.297 -21.719 -33.719 1 98.62 319 ILE B C 1
ATOM 7078 O O . ILE B 1 319 ? -0.671 -22.359 -32.875 1 98.62 319 ILE B O 1
ATOM 7082 N N . VAL B 1 320 ? -1.522 -22.172 -34.906 1 98.5 320 VAL B N 1
ATOM 7083 C CA . VAL B 1 320 ? -0.988 -23.438 -35.375 1 98.5 320 VAL B CA 1
ATOM 7084 C C . VAL B 1 320 ? 0.156 -23.188 -36.375 1 98.5 320 VAL B C 1
ATOM 7086 O O . VAL B 1 320 ? -0.076 -22.828 -37.531 1 98.5 320 VAL B O 1
ATOM 7089 N N . LYS B 1 321 ? 1.349 -23.391 -35.875 1 97.31 321 LYS B N 1
ATOM 7090 C CA . LYS B 1 321 ? 2.543 -23.234 -36.688 1 97.31 321 LYS B CA 1
ATOM 7091 C C . LYS B 1 321 ? 2.539 -21.875 -37.406 1 97.31 321 LYS B C 1
ATOM 7093 O O . LYS B 1 321 ? 2.77 -21.797 -38.594 1 97.31 321 LYS B O 1
ATOM 7098 N N . GLY B 1 322 ? 2.148 -20.844 -36.656 1 95.94 322 GLY B N 1
ATOM 7099 C CA . GLY B 1 322 ? 2.227 -19.484 -37.125 1 95.94 322 GLY B CA 1
ATOM 7100 C C . GLY B 1 322 ? 0.905 -18.953 -37.656 1 95.94 322 GLY B C 1
ATOM 7101 O O . GLY B 1 322 ? 0.726 -17.75 -37.812 1 95.94 322 GLY B O 1
ATOM 7102 N N . LYS B 1 323 ? -0.041 -19.844 -37.938 1 97.38 323 LYS B N 1
ATOM 7103 C CA . LYS B 1 323 ? -1.347 -19.422 -38.438 1 97.38 323 LYS B CA 1
ATOM 7104 C C . LYS B 1 323 ? -2.322 -19.188 -37.281 1 97.38 323 LYS B C 1
ATOM 7106 O O . LYS B 1 323 ? -2.484 -20.047 -36.438 1 97.38 323 LYS B O 1
ATOM 7111 N N . SER B 1 324 ? -2.961 -18.047 -37.375 1 97.81 324 SER B N 1
ATOM 7112 C CA . SER B 1 324 ? -3.826 -17.656 -36.25 1 97.81 324 SER B CA 1
ATOM 7113 C C . SER B 1 324 ? -5.277 -18.047 -36.531 1 97.81 324 SER B C 1
ATOM 7115 O O . SER B 1 324 ? -5.762 -17.906 -37.656 1 97.81 324 SER B O 1
ATOM 7117 N N . TYR B 1 325 ? -5.949 -18.547 -35.562 1 98.44 325 TYR B N 1
ATOM 7118 C CA . TYR B 1 325 ? -7.383 -18.812 -35.5 1 98.44 325 TYR B CA 1
ATOM 7119 C C . TYR B 1 325 ? -8.023 -18.047 -34.344 1 98.44 325 TYR B C 1
ATOM 7121 O O . TYR B 1 325 ? -8.039 -18.531 -33.188 1 98.44 325 TYR B O 1
ATOM 7129 N N . PRO B 1 326 ? -8.594 -16.844 -34.594 1 97.62 326 PRO B N 1
ATOM 7130 C CA . PRO B 1 326 ? -9.109 -15.977 -33.562 1 97.62 326 PRO B CA 1
ATOM 7131 C C . PRO B 1 326 ? -10.508 -16.375 -33.094 1 97.62 326 PRO B C 1
ATOM 7133 O O . PRO B 1 326 ? -11.117 -17.281 -33.656 1 97.62 326 PRO B O 1
ATOM 7136 N N . ASN B 1 327 ? -10.953 -15.766 -32 1 97.12 327 ASN B N 1
ATOM 7137 C CA . ASN B 1 327 ? -12.32 -15.859 -31.484 1 97.12 327 ASN B CA 1
ATOM 7138 C C . ASN B 1 327 ? -12.672 -17.281 -31.078 1 97.12 327 ASN B C 1
ATOM 7140 O O . ASN B 1 327 ? -13.75 -17.781 -31.406 1 97.12 327 ASN B O 1
ATOM 7144 N N . THR B 1 328 ? -11.727 -17.953 -30.531 1 97.69 328 THR B N 1
ATOM 7145 C CA . THR B 1 328 ? -11.938 -19.234 -29.875 1 97.69 328 THR B CA 1
ATOM 7146 C C . THR B 1 328 ? -11.812 -19.078 -28.359 1 97.69 328 THR B C 1
ATOM 7148 O O . THR B 1 328 ? -11.477 -18 -27.859 1 97.69 328 THR B O 1
ATOM 7151 N N . ALA B 1 329 ? -12.25 -20.047 -27.641 1 98.12 329 ALA B N 1
ATOM 7152 C CA . ALA B 1 329 ? -12.102 -20.109 -26.188 1 98.12 329 ALA B CA 1
ATOM 7153 C C . ALA B 1 329 ? -11.414 -21.406 -25.75 1 98.12 329 ALA B C 1
ATOM 7155 O O . ALA B 1 329 ? -11.758 -22.484 -26.219 1 98.12 329 ALA B O 1
ATOM 7156 N N . ILE B 1 330 ? -10.453 -21.281 -24.938 1 98.44 330 ILE B N 1
ATOM 7157 C CA . ILE B 1 330 ? -9.562 -22.391 -24.609 1 98.44 330 ILE B CA 1
ATOM 7158 C C . ILE B 1 330 ? -10.383 -23.578 -24.094 1 98.44 330 ILE B C 1
ATOM 7160 O O . ILE B 1 330 ? -10.141 -24.719 -24.484 1 98.44 330 ILE B O 1
ATOM 7164 N N . LYS B 1 331 ? -11.344 -23.344 -23.219 1 97.31 331 LYS B N 1
ATOM 7165 C CA . LYS B 1 331 ? -12.125 -24.422 -22.641 1 97.31 331 LYS B CA 1
ATOM 7166 C C . LYS B 1 331 ? -12.93 -25.156 -23.719 1 97.31 331 LYS B C 1
ATOM 7168 O O . LYS B 1 331 ? -12.867 -26.391 -23.812 1 97.31 331 LYS B O 1
ATOM 7173 N N . SER B 1 332 ? -13.648 -24.422 -24.531 1 97.56 332 SER B N 1
ATOM 7174 C CA . SER B 1 332 ? -14.453 -24.984 -25.609 1 97.56 332 SER B CA 1
ATOM 7175 C C . SER B 1 332 ? -13.578 -25.688 -26.641 1 97.56 332 SER B C 1
ATOM 7177 O O . SER B 1 332 ? -13.945 -26.766 -27.141 1 97.56 332 SER B O 1
ATOM 7179 N N . LEU B 1 333 ? -12.484 -25.094 -26.953 1 98.44 333 LEU B N 1
ATOM 7180 C CA . LEU B 1 333 ? -11.562 -25.672 -27.922 1 98.44 333 LEU B CA 1
ATOM 7181 C C . LEU B 1 333 ? -11.016 -27 -27.438 1 98.44 333 LEU B C 1
ATOM 7183 O O . LEU B 1 333 ? -10.93 -27.969 -28.219 1 98.44 333 LEU B O 1
ATOM 7187 N N . LEU B 1 334 ? -10.609 -27.094 -26.188 1 98.62 334 LEU B N 1
ATOM 7188 C CA . LEU B 1 334 ? -10.039 -28.312 -25.641 1 98.62 334 LEU B CA 1
ATOM 7189 C C . LEU B 1 334 ? -11.062 -29.438 -25.625 1 98.62 334 LEU B C 1
ATOM 7191 O O . LEU B 1 334 ? -10.727 -30.609 -25.875 1 98.62 334 LEU B O 1
ATOM 7195 N N . VAL B 1 335 ? -12.32 -29.125 -25.344 1 98.12 335 VAL B N 1
ATOM 7196 C CA . VAL B 1 335 ? -13.406 -30.109 -25.391 1 98.12 335 VAL B CA 1
ATOM 7197 C C . VAL B 1 335 ? -13.562 -30.641 -26.812 1 98.12 335 VAL B C 1
ATOM 7199 O O . VAL B 1 335 ? -13.609 -31.859 -27.031 1 98.12 335 VAL B O 1
ATOM 7202 N N . ALA B 1 336 ? -13.617 -29.734 -27.734 1 98.31 336 ALA B N 1
ATOM 7203 C CA . ALA B 1 336 ? -13.781 -30.109 -29.141 1 98.31 336 ALA B CA 1
ATOM 7204 C C . ALA B 1 336 ? -12.594 -30.922 -29.641 1 98.31 336 ALA B C 1
ATOM 7206 O O . ALA B 1 336 ? -12.766 -31.891 -30.375 1 98.31 336 ALA B O 1
ATOM 7207 N N . LEU B 1 337 ? -11.445 -30.5 -29.297 1 98.38 337 LEU B N 1
ATOM 7208 C CA . LEU B 1 337 ? -10.219 -31.188 -29.703 1 98.38 337 LEU B CA 1
ATOM 7209 C C . LEU B 1 337 ? -10.18 -32.594 -29.156 1 98.38 337 LEU B C 1
ATOM 7211 O O . LEU B 1 337 ? -9.852 -33.531 -29.875 1 98.38 337 LEU B O 1
ATOM 7215 N N . THR B 1 338 ? -10.477 -32.781 -27.859 1 97.94 338 THR B N 1
ATOM 7216 C CA . THR B 1 338 ? -10.5 -34.094 -27.219 1 97.94 338 THR B CA 1
ATOM 7217 C C . THR B 1 338 ? -11.492 -35.031 -27.922 1 97.94 338 THR B C 1
ATOM 7219 O O . THR B 1 338 ? -11.211 -36.188 -28.125 1 97.94 338 THR B O 1
ATOM 7222 N N . ALA B 1 339 ? -12.594 -34.438 -28.297 1 97.25 339 ALA B N 1
ATOM 7223 C CA . ALA B 1 339 ? -13.633 -35.219 -28.984 1 97.25 339 ALA B CA 1
ATOM 7224 C C . ALA B 1 339 ? -13.172 -35.625 -30.375 1 97.25 339 ALA B C 1
ATOM 7226 O O . ALA B 1 339 ? -13.547 -36.719 -30.844 1 97.25 339 ALA B O 1
ATOM 7227 N N . ALA B 1 340 ? -12.391 -34.875 -30.969 1 96.94 340 ALA B N 1
ATOM 7228 C CA . ALA B 1 340 ? -11.977 -35.094 -32.344 1 96.94 340 ALA B CA 1
ATOM 7229 C C . ALA B 1 340 ? -10.844 -36.125 -32.406 1 96.94 340 ALA B C 1
ATOM 7231 O O . ALA B 1 340 ? -10.586 -36.719 -33.469 1 96.94 340 ALA B O 1
ATOM 7232 N N . LEU B 1 341 ? -10.125 -36.281 -31.375 1 95.12 341 LEU B N 1
ATOM 7233 C CA . LEU B 1 341 ? -9 -37.219 -31.344 1 95.12 341 LEU B CA 1
ATOM 7234 C C . LEU B 1 341 ? -9.484 -38.656 -31.328 1 95.12 341 LEU B C 1
ATOM 7236 O O . LEU B 1 341 ? -10.578 -38.938 -30.828 1 95.12 341 LEU B O 1
ATOM 7240 N N . PRO B 1 342 ? -8.68 -39.531 -31.906 1 92.25 342 PRO B N 1
ATOM 7241 C CA . PRO B 1 342 ? -9.086 -40.938 -31.906 1 92.25 342 PRO B CA 1
ATOM 7242 C C . PRO B 1 342 ? -9.164 -41.531 -30.5 1 92.25 342 PRO B C 1
ATOM 7244 O O . PRO B 1 342 ? -8.5 -41.031 -29.578 1 92.25 342 PRO B O 1
ATOM 7247 N N . SER B 1 343 ? -9.922 -42.594 -30.359 1 88.94 343 SER B N 1
ATOM 7248 C CA . SER B 1 343 ? -10.102 -43.25 -29.078 1 88.94 343 SER B CA 1
ATOM 7249 C C . SER B 1 343 ? -8.797 -43.906 -28.594 1 88.94 343 SER B C 1
ATOM 7251 O O . SER B 1 343 ? -8.531 -43.969 -27.391 1 88.94 343 SER B O 1
ATOM 7253 N N . THR B 1 344 ? -8.094 -44.406 -29.609 1 89.19 344 THR B N 1
ATOM 7254 C CA . THR B 1 344 ? -6.773 -44.938 -29.297 1 89.19 344 THR B CA 1
ATOM 7255 C C . THR B 1 344 ? -5.691 -43.906 -29.625 1 89.19 344 THR B C 1
ATOM 7257 O O . THR B 1 344 ? -5.672 -43.344 -30.719 1 89.19 344 THR B O 1
ATOM 7260 N N . PRO B 1 345 ? -4.828 -43.75 -28.656 1 88.44 345 PRO B N 1
ATOM 7261 C CA . PRO B 1 345 ? -3.76 -42.781 -28.922 1 88.44 345 PRO B CA 1
ATOM 7262 C C . PRO B 1 345 ? -2.943 -43.125 -30.172 1 88.44 345 PRO B C 1
ATOM 7264 O O . PRO B 1 345 ? -2.648 -44.312 -30.406 1 88.44 345 PRO B O 1
ATOM 7267 N N . GLN B 1 346 ? -2.658 -42.125 -30.812 1 88.25 346 GLN B N 1
ATOM 7268 C CA . GLN B 1 346 ? -1.918 -42.312 -32.062 1 88.25 346 GLN B CA 1
ATOM 7269 C C . GLN B 1 346 ? -0.438 -42.562 -31.781 1 88.25 346 GLN B C 1
ATOM 7271 O O . GLN B 1 346 ? 0.257 -43.156 -32.594 1 88.25 346 GLN B O 1
ATOM 7276 N N . HIS B 1 347 ? -0.044 -42.062 -30.656 1 92.12 347 HIS B N 1
ATOM 7277 C CA . HIS B 1 347 ? 1.378 -42.125 -30.344 1 92.12 347 HIS B CA 1
ATOM 7278 C C . HIS B 1 347 ? 1.642 -43.094 -29.188 1 92.12 347 HIS B C 1
ATOM 7280 O O . HIS B 1 347 ? 0.823 -43.219 -28.281 1 92.12 347 HIS B O 1
ATOM 7286 N N . LYS B 1 348 ? 2.689 -43.812 -29.312 1 88.75 348 LYS B N 1
ATOM 7287 C CA . LYS B 1 348 ? 3.23 -44.656 -28.234 1 88.75 348 LYS B CA 1
ATOM 7288 C C . LYS B 1 348 ? 4.645 -44.219 -27.859 1 88.75 348 LYS B C 1
ATOM 7290 O O . LYS B 1 348 ? 5.617 -44.875 -28.188 1 88.75 348 LYS B O 1
ATOM 7295 N N . ILE B 1 349 ? 4.664 -43.219 -27.219 1 90.69 349 ILE B N 1
ATOM 7296 C CA . ILE B 1 349 ? 5.938 -42.625 -26.812 1 90.69 349 ILE B CA 1
ATOM 7297 C C . ILE B 1 349 ? 6.25 -43 -25.359 1 90.69 349 ILE B C 1
ATOM 7299 O O . ILE B 1 349 ? 5.473 -42.688 -24.453 1 90.69 349 ILE B O 1
ATOM 7303 N N . PRO B 1 350 ? 7.32 -43.719 -25.156 1 86.12 350 PRO B N 1
ATOM 7304 C CA . PRO B 1 350 ? 7.668 -44.031 -23.766 1 86.12 350 PRO B CA 1
ATOM 7305 C C . PRO B 1 350 ? 8.047 -42.781 -22.969 1 86.12 350 PRO B C 1
ATOM 7307 O O . PRO B 1 350 ? 8.602 -41.844 -23.516 1 86.12 350 PRO B O 1
ATOM 7310 N N . ASN B 1 351 ? 7.73 -42.906 -21.703 1 87.12 351 ASN B N 1
ATOM 7311 C CA . ASN B 1 351 ? 8.211 -41.844 -20.828 1 87.12 351 ASN B CA 1
ATOM 7312 C C . ASN B 1 351 ? 9.734 -41.781 -20.797 1 87.12 351 ASN B C 1
ATOM 7314 O O . ASN B 1 351 ? 10.398 -42.812 -20.734 1 87.12 351 ASN B O 1
ATOM 7318 N N . PRO B 1 352 ? 10.156 -40.562 -20.875 1 91.5 352 PRO B N 1
ATOM 7319 C CA . PRO B 1 352 ? 11.617 -40.469 -20.812 1 91.5 352 PRO B CA 1
ATOM 7320 C C . PRO B 1 352 ? 12.18 -40.906 -19.453 1 91.5 352 PRO B C 1
ATOM 7322 O O . PRO B 1 352 ? 11.555 -40.656 -18.422 1 91.5 352 PRO B O 1
ATOM 7325 N N . GLN B 1 353 ? 13.297 -41.562 -19.531 1 90.75 353 GLN B N 1
ATOM 7326 C CA . GLN B 1 353 ? 14.039 -41.875 -18.312 1 90.75 353 GLN B CA 1
ATOM 7327 C C . GLN B 1 353 ? 14.945 -40.719 -17.906 1 90.75 353 GLN B C 1
ATOM 7329 O O . GLN B 1 353 ? 15.914 -40.406 -18.609 1 90.75 353 GLN B O 1
ATOM 7334 N N . LEU B 1 354 ? 14.602 -40.156 -16.828 1 94 354 LEU B N 1
ATOM 7335 C CA . LEU B 1 354 ? 15.367 -39 -16.359 1 94 354 LEU B CA 1
ATOM 7336 C C . LEU B 1 354 ? 16.516 -39.438 -15.469 1 94 354 LEU B C 1
ATOM 7338 O O . LEU B 1 354 ? 16.391 -40.406 -14.727 1 94 354 LEU B O 1
ATOM 7342 N N . PRO B 1 355 ? 17.641 -38.688 -15.508 1 93 355 PRO B N 1
ATOM 7343 C CA . PRO B 1 355 ? 18.719 -38.969 -14.539 1 93 355 PRO B CA 1
ATOM 7344 C C . PRO B 1 355 ? 18.266 -38.75 -13.094 1 93 355 PRO B C 1
ATOM 7346 O O . PRO B 1 355 ? 17.297 -38.031 -12.844 1 93 355 PRO B O 1
ATOM 7349 N N . PRO B 1 356 ? 18.953 -39.406 -12.195 1 90 356 PRO B N 1
ATOM 7350 C CA . PRO B 1 356 ? 18.656 -39.156 -10.789 1 90 356 PRO B CA 1
ATOM 7351 C C . PRO B 1 356 ? 18.969 -37.688 -10.391 1 90 356 PRO B C 1
ATOM 7353 O O . PRO B 1 356 ? 19.75 -37.031 -11.062 1 90 356 PRO B O 1
ATOM 7356 N N . PRO B 1 357 ? 18.281 -37.312 -9.273 1 87.31 357 PRO B N 1
ATOM 7357 C CA . PRO B 1 357 ? 18.609 -35.969 -8.789 1 87.31 357 PRO B CA 1
ATOM 7358 C C . PRO B 1 357 ? 20.094 -35.844 -8.398 1 87.31 357 PRO B C 1
ATOM 7360 O O . PRO B 1 357 ? 20.688 -36.812 -7.938 1 87.31 357 PRO B O 1
ATOM 7363 N N . ARG B 1 358 ? 20.547 -34.688 -8.547 1 89.56 358 ARG B N 1
ATOM 7364 C CA . ARG B 1 358 ? 21.922 -34.406 -8.141 1 89.56 358 ARG B CA 1
ATOM 7365 C C . ARG B 1 358 ? 22.062 -34.406 -6.625 1 89.56 358 ARG B C 1
ATOM 7367 O O . ARG B 1 358 ? 21.109 -34.125 -5.906 1 89.56 358 ARG B O 1
ATOM 7374 N N . THR B 1 359 ? 23.281 -34.781 -6.211 1 92.88 359 THR B N 1
ATOM 7375 C CA . THR B 1 359 ? 23.594 -34.719 -4.785 1 92.88 359 THR B CA 1
ATOM 7376 C C . THR B 1 359 ? 24.188 -33.344 -4.426 1 92.88 359 THR B C 1
ATOM 7378 O O . THR B 1 359 ? 25.234 -32.969 -4.953 1 92.88 359 THR B O 1
ATOM 7381 N N . PRO B 1 360 ? 23.578 -32.688 -3.539 1 95.12 360 PRO B N 1
ATOM 7382 C CA . PRO B 1 360 ? 24.125 -31.391 -3.164 1 95.12 360 PRO B CA 1
ATOM 7383 C C . PRO B 1 360 ? 25.469 -31.5 -2.455 1 95.12 360 PRO B C 1
ATOM 7385 O O . PRO B 1 360 ? 25.688 -32.406 -1.66 1 95.12 360 PRO B O 1
ATOM 7388 N N . LEU B 1 361 ? 26.344 -30.5 -2.617 1 94.31 361 LEU B N 1
ATOM 7389 C CA . LEU B 1 361 ? 27.656 -30.453 -1.984 1 94.31 361 LEU B CA 1
ATOM 7390 C C . LEU B 1 361 ? 27.531 -30.219 -0.484 1 94.31 361 LEU B C 1
ATOM 7392 O O . LEU B 1 361 ? 28.438 -30.562 0.283 1 94.31 361 LEU B O 1
ATOM 7396 N N . ASP B 1 362 ? 26.391 -29.625 -0.073 1 93.06 362 ASP B N 1
ATOM 7397 C CA . ASP B 1 362 ? 26.188 -29.312 1.338 1 93.06 362 ASP B CA 1
ATOM 7398 C C . ASP B 1 362 ? 25.234 -30.312 1.994 1 93.06 362 ASP B C 1
ATOM 7400 O O . ASP B 1 362 ? 24.562 -29.984 2.969 1 93.06 362 ASP B O 1
ATOM 7404 N N . ALA B 1 363 ? 25.141 -31.469 1.569 1 90.88 363 ALA B N 1
ATOM 7405 C CA . ALA B 1 363 ? 24.219 -32.5 2.047 1 90.88 363 ALA B CA 1
ATOM 7406 C C . ALA B 1 363 ? 24.484 -32.844 3.508 1 90.88 363 ALA B C 1
ATOM 7408 O O . ALA B 1 363 ? 23.578 -33.219 4.238 1 90.88 363 ALA B O 1
ATOM 7409 N N . LYS B 1 364 ? 25.75 -32.625 3.994 1 90.44 364 LYS B N 1
ATOM 7410 C CA . LYS B 1 364 ? 26.125 -33 5.348 1 90.44 364 LYS B CA 1
ATOM 7411 C C . LYS B 1 364 ? 26.25 -31.797 6.262 1 90.44 364 LYS B C 1
ATOM 7413 O O . LYS B 1 364 ? 26.859 -31.859 7.332 1 90.44 364 LYS B O 1
ATOM 7418 N N . SER B 1 365 ? 25.656 -30.766 5.809 1 92.81 365 SER B N 1
ATOM 7419 C CA . SER B 1 365 ? 25.719 -29.562 6.625 1 92.81 365 SER B CA 1
ATOM 7420 C C . SER B 1 365 ? 25.062 -29.781 7.984 1 92.81 365 SER B C 1
ATOM 7422 O O . SER B 1 365 ? 24.031 -30.453 8.078 1 92.81 365 SER B O 1
ATOM 7424 N N . ALA B 1 366 ? 25.609 -29.188 9.055 1 91.25 366 ALA B N 1
ATOM 7425 C CA . ALA B 1 366 ? 25.078 -29.25 10.406 1 91.25 366 ALA B CA 1
ATOM 7426 C C . ALA B 1 366 ? 23.922 -28.25 10.586 1 91.25 366 ALA B C 1
ATOM 7428 O O . ALA B 1 366 ? 23.047 -28.469 11.422 1 91.25 366 ALA B O 1
ATOM 7429 N N . HIS B 1 367 ? 23.984 -27.203 9.852 1 95.81 367 HIS B N 1
ATOM 7430 C CA . HIS B 1 367 ? 22.938 -26.188 9.875 1 95.81 367 HIS B CA 1
ATOM 7431 C C . HIS B 1 367 ? 21.906 -26.422 8.773 1 95.81 367 HIS B C 1
ATOM 7433 O O . HIS B 1 367 ? 22.219 -27.062 7.762 1 95.81 367 HIS B O 1
ATOM 7439 N N . LEU B 1 368 ? 20.734 -25.984 9.023 1 97.88 368 LEU B N 1
ATOM 7440 C CA . LEU B 1 368 ? 19.688 -26.094 8.016 1 97.88 368 LEU B CA 1
ATOM 7441 C C . LEU B 1 368 ? 20.062 -25.328 6.754 1 97.88 368 LEU B C 1
ATOM 7443 O O . LEU B 1 368 ? 20.5 -24.172 6.836 1 97.88 368 LEU B O 1
ATOM 7447 N N . THR B 1 369 ? 19.969 -25.922 5.57 1 97.69 369 THR B N 1
ATOM 7448 C CA . THR B 1 369 ? 20.266 -25.297 4.289 1 97.69 369 THR B CA 1
ATOM 7449 C C . THR B 1 369 ? 19.062 -25.406 3.342 1 97.69 369 THR B C 1
ATOM 7451 O O . THR B 1 369 ? 18.156 -26.188 3.578 1 97.69 369 THR B O 1
ATOM 7454 N N . GLN B 1 370 ? 19.062 -24.641 2.318 1 97 370 GLN B N 1
ATOM 7455 C CA . GLN B 1 370 ? 18.047 -24.734 1.276 1 97 370 GLN B CA 1
ATOM 7456 C C . GLN B 1 370 ? 18.031 -26.125 0.64 1 97 370 GLN B C 1
ATOM 7458 O O . GLN B 1 370 ? 16.969 -26.625 0.289 1 97 370 GLN B O 1
ATOM 7463 N N . SER B 1 371 ? 19.188 -26.75 0.516 1 96 371 SER B N 1
ATOM 7464 C CA . SER B 1 371 ? 19.281 -28.078 -0.087 1 96 371 SER B CA 1
ATOM 7465 C C . SER B 1 371 ? 18.547 -29.125 0.752 1 96 371 SER B C 1
ATOM 7467 O O . SER B 1 371 ? 18.047 -30.109 0.219 1 96 371 SER B O 1
ATOM 7469 N N . GLN B 1 372 ? 18.516 -28.875 2.018 1 95.81 372 GLN B N 1
ATOM 7470 C CA . GLN B 1 372 ? 17.875 -29.797 2.936 1 95.81 372 GLN B CA 1
ATOM 7471 C C . GLN B 1 372 ? 16.391 -29.5 3.092 1 95.81 372 GLN B C 1
ATOM 7473 O O . GLN B 1 372 ? 15.586 -30.391 3.352 1 95.81 372 GLN B O 1
ATOM 7478 N N . LEU B 1 373 ? 16.031 -28.297 2.941 1 97.25 373 LEU B N 1
ATOM 7479 C CA . LEU B 1 373 ? 14.688 -27.797 3.207 1 97.25 373 LEU B CA 1
ATOM 7480 C C . LEU B 1 373 ? 13.68 -28.391 2.238 1 97.25 373 LEU B C 1
ATOM 7482 O O . LEU B 1 373 ? 12.625 -28.875 2.656 1 97.25 373 LEU B O 1
ATOM 7486 N N . TRP B 1 374 ? 13.945 -28.422 0.983 1 96.81 374 TRP B N 1
ATOM 7487 C CA . TRP B 1 374 ? 12.945 -28.688 -0.044 1 96.81 374 TRP B CA 1
ATOM 7488 C C . TRP B 1 374 ? 12.594 -30.172 -0.101 1 96.81 374 TRP B C 1
ATOM 7490 O O . TRP B 1 374 ? 11.422 -30.531 -0.191 1 96.81 374 TRP B O 1
ATOM 7500 N N . PRO B 1 375 ? 13.609 -31.109 0.043 1 95.62 375 PRO B N 1
ATOM 7501 C CA . PRO B 1 375 ? 13.203 -32.5 0.19 1 95.62 375 PRO B CA 1
ATOM 7502 C C . PRO B 1 375 ? 12.344 -32.75 1.43 1 95.62 375 PRO B C 1
ATOM 7504 O O . PRO B 1 375 ? 11.438 -33.594 1.4 1 95.62 375 PRO B O 1
ATOM 7507 N N . ALA B 1 376 ? 12.656 -32.031 2.514 1 97.38 376 ALA B N 1
ATOM 7508 C CA . ALA B 1 376 ? 11.852 -32.156 3.727 1 97.38 376 ALA B CA 1
ATOM 7509 C C . ALA B 1 376 ? 10.422 -31.688 3.484 1 97.38 376 ALA B C 1
ATOM 7511 O O . ALA B 1 376 ? 9.461 -32.344 3.91 1 97.38 376 ALA B O 1
ATOM 7512 N N . ILE B 1 377 ? 10.25 -30.562 2.811 1 98 377 ILE B N 1
ATOM 7513 C CA . ILE B 1 377 ? 8.93 -30.016 2.49 1 98 377 ILE B CA 1
ATOM 7514 C C . ILE B 1 377 ? 8.195 -30.984 1.558 1 98 377 ILE B C 1
ATOM 7516 O O . ILE B 1 377 ? 6.988 -31.203 1.712 1 98 377 ILE B O 1
ATOM 7520 N N . GLN B 1 378 ? 8.93 -31.5 0.566 1 97.38 378 GLN B N 1
ATOM 7521 C CA . GLN B 1 378 ? 8.336 -32.469 -0.36 1 97.38 378 GLN B CA 1
ATOM 7522 C C . GLN B 1 378 ? 7.723 -33.656 0.387 1 97.38 378 GLN B C 1
ATOM 7524 O O . GLN B 1 378 ? 6.629 -34.094 0.05 1 97.38 378 GLN B O 1
ATOM 7529 N N . SER B 1 379 ? 8.438 -34.156 1.376 1 97.12 379 SER B N 1
ATOM 7530 C CA . SER B 1 379 ? 7.965 -35.281 2.154 1 97.12 379 SER B CA 1
ATOM 7531 C C . SER B 1 379 ? 6.797 -34.906 3.051 1 97.12 379 SER B C 1
ATOM 7533 O O . SER B 1 379 ? 6.004 -35.781 3.451 1 97.12 379 SER B O 1
ATOM 7535 N N . PHE B 1 380 ? 6.699 -33.688 3.373 1 98 380 PHE B N 1
ATOM 7536 C CA . PHE B 1 380 ? 5.707 -33.156 4.316 1 98 380 PHE B CA 1
ATOM 7537 C C . PHE B 1 380 ? 4.375 -32.906 3.617 1 98 380 PHE B C 1
ATOM 7539 O O . PHE B 1 380 ? 3.312 -33.156 4.191 1 98 380 PHE B O 1
ATOM 7546 N N . ILE B 1 381 ? 4.441 -32.406 2.361 1 97.5 381 ILE B N 1
ATOM 7547 C CA . ILE B 1 381 ? 3.223 -32.031 1.643 1 97.5 381 ILE B CA 1
ATOM 7548 C C . ILE B 1 381 ? 2.428 -33.312 1.32 1 97.5 381 ILE B C 1
ATOM 7550 O O . ILE B 1 381 ? 3 -34.375 1.167 1 97.5 381 ILE B O 1
ATOM 7554 N N . ARG B 1 382 ? 1.109 -33.219 1.239 1 96.94 382 ARG B N 1
ATOM 7555 C CA . ARG B 1 382 ? 0.225 -34.344 0.984 1 96.94 382 ARG B CA 1
ATOM 7556 C C . ARG B 1 382 ? -0.886 -33.969 0.012 1 96.94 382 ARG B C 1
ATOM 7558 O O . ARG B 1 382 ? -1.102 -32.781 -0.26 1 96.94 382 ARG B O 1
ATOM 7565 N N . PRO B 1 383 ? -1.568 -34.938 -0.522 1 96.56 383 PRO B N 1
ATOM 7566 C CA . PRO B 1 383 ? -2.617 -34.656 -1.506 1 96.56 383 PRO B CA 1
ATOM 7567 C C . PRO B 1 383 ? -3.676 -33.688 -0.981 1 96.56 383 PRO B C 1
ATOM 7569 O O . PRO B 1 383 ? -4.145 -33.812 0.151 1 96.56 383 PRO B O 1
ATOM 7572 N N . GLY B 1 384 ? -3.961 -32.719 -1.741 1 95.12 384 GLY B N 1
ATOM 7573 C CA . GLY B 1 384 ? -5.039 -31.781 -1.415 1 95.12 384 GLY B CA 1
ATOM 7574 C C . GLY B 1 384 ? -4.551 -30.5 -0.775 1 95.12 384 GLY B C 1
ATOM 7575 O O . GLY B 1 384 ? -5.316 -29.547 -0.625 1 95.12 384 GLY B O 1
ATOM 7576 N N . ASP B 1 385 ? -3.291 -30.438 -0.444 1 97.44 385 ASP B N 1
ATOM 7577 C CA . ASP B 1 385 ? -2.748 -29.219 0.149 1 97.44 385 ASP B CA 1
ATOM 7578 C C . ASP B 1 385 ? -2.836 -28.047 -0.827 1 97.44 385 ASP B C 1
ATOM 7580 O O . ASP B 1 385 ? -2.734 -28.234 -2.041 1 97.44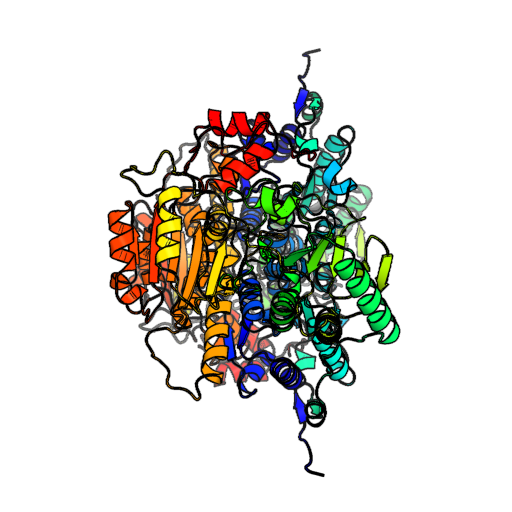 385 ASP B O 1
ATOM 7584 N N . ALA B 1 386 ? -3.139 -26.875 -0.341 1 97.75 386 ALA B N 1
ATOM 7585 C CA . ALA B 1 386 ? -2.939 -25.609 -1.052 1 97.75 386 ALA B CA 1
ATOM 7586 C C . ALA B 1 386 ? -1.652 -24.922 -0.603 1 97.75 386 ALA B C 1
ATOM 7588 O O . ALA B 1 386 ? -1.483 -24.625 0.581 1 97.75 386 ALA B O 1
ATOM 7589 N N . ILE B 1 387 ? -0.77 -24.734 -1.496 1 98.5 387 ILE B N 1
ATOM 7590 C CA . ILE B 1 387 ? 0.54 -24.172 -1.178 1 98.5 387 ILE B CA 1
ATOM 7591 C C . ILE B 1 387 ? 0.651 -22.75 -1.751 1 98.5 387 ILE B C 1
ATOM 7593 O O . ILE B 1 387 ? 0.394 -22.547 -2.938 1 98.5 387 ILE B O 1
ATOM 7597 N N . VAL B 1 388 ? 0.937 -21.797 -0.909 1 98.75 388 VAL B N 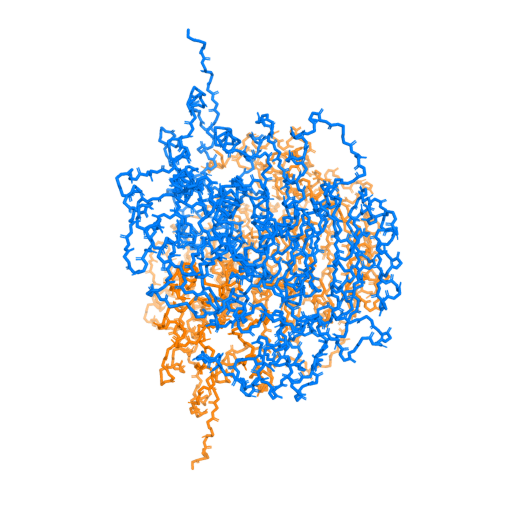1
ATOM 7598 C CA . VAL B 1 388 ? 1.247 -20.438 -1.331 1 98.75 388 VAL B CA 1
ATOM 7599 C C . VAL B 1 388 ? 2.748 -20.188 -1.203 1 98.75 388 VAL B C 1
ATOM 7601 O O . VAL B 1 388 ? 3.33 -20.391 -0.135 1 98.75 388 VAL B O 1
ATOM 7604 N N . SER B 1 389 ? 3.348 -19.766 -2.225 1 98.38 389 SER B N 1
ATOM 7605 C CA . SER B 1 389 ? 4.793 -19.562 -2.209 1 98.38 389 SER B CA 1
ATOM 7606 C C . SER B 1 389 ? 5.164 -18.156 -2.672 1 98.38 389 SER B C 1
ATOM 7608 O O . SER B 1 389 ? 4.559 -17.625 -3.605 1 98.38 389 SER B O 1
ATOM 7610 N N . GLU B 1 390 ? 6.145 -17.562 -2.053 1 98.19 390 GLU B N 1
ATOM 7611 C CA . GLU B 1 390 ? 6.555 -16.172 -2.275 1 98.19 390 GLU B CA 1
ATOM 7612 C C . GLU B 1 390 ? 7.723 -16.094 -3.252 1 98.19 390 GLU B C 1
ATOM 7614 O O . GLU B 1 390 ? 8.523 -17.031 -3.342 1 98.19 390 GLU B O 1
ATOM 7619 N N . THR B 1 391 ? 7.789 -14.953 -3.955 1 96.06 391 THR B N 1
ATOM 7620 C CA . THR B 1 391 ? 8.969 -14.617 -4.75 1 96.06 391 THR B CA 1
ATOM 7621 C C . THR B 1 391 ? 10.219 -14.609 -3.879 1 96.06 391 THR B C 1
ATOM 7623 O O . THR B 1 391 ? 10.234 -13.992 -2.811 1 96.06 391 THR B O 1
ATOM 7626 N N . GLY B 1 392 ? 11.203 -15.258 -4.281 1 95.31 392 GLY B N 1
ATOM 7627 C CA . GLY B 1 392 ? 12.445 -15.461 -3.557 1 95.31 392 GLY B CA 1
ATOM 7628 C C . GLY B 1 392 ? 12.914 -16.906 -3.57 1 95.31 392 GLY B C 1
ATOM 7629 O O . GLY B 1 392 ? 12.648 -17.641 -4.523 1 95.31 392 GLY B O 1
ATOM 7630 N N . THR B 1 393 ? 13.609 -17.312 -2.523 1 96.12 393 THR B N 1
ATOM 7631 C CA . THR B 1 393 ? 14.133 -18.672 -2.475 1 96.12 393 THR B CA 1
ATOM 7632 C C . THR B 1 393 ? 12.992 -19.688 -2.412 1 96.12 393 THR B C 1
ATOM 7634 O O . THR B 1 393 ? 13.109 -20.797 -2.93 1 96.12 393 THR B O 1
ATOM 7637 N N . SER B 1 394 ? 11.859 -19.266 -1.911 1 96.75 394 SER B N 1
ATOM 7638 C CA . SER B 1 394 ? 10.727 -20.172 -1.729 1 96.75 394 SER B CA 1
ATOM 7639 C C . SER B 1 394 ? 10.172 -20.641 -3.072 1 96.75 394 SER B C 1
ATOM 7641 O O . SER B 1 394 ? 9.977 -21.828 -3.291 1 96.75 394 SER B O 1
ATOM 7643 N N . ASN B 1 395 ? 9.945 -19.719 -4.008 1 96.62 395 ASN B N 1
ATOM 7644 C CA . ASN B 1 395 ? 9.398 -20.078 -5.312 1 96.62 395 ASN B CA 1
ATOM 7645 C C . ASN B 1 395 ? 10.32 -21.047 -6.051 1 96.62 395 ASN B C 1
ATOM 7647 O O . ASN B 1 395 ? 9.852 -22 -6.68 1 96.62 395 ASN B O 1
ATOM 7651 N N . PHE B 1 396 ? 11.586 -20.797 -5.965 1 96.25 396 PHE B N 1
ATOM 7652 C CA . PHE B 1 396 ? 12.539 -21.625 -6.688 1 96.25 396 PHE B CA 1
ATOM 7653 C C . PHE B 1 396 ? 12.68 -23 -6.031 1 96.25 396 PHE B C 1
ATOM 7655 O O . PHE B 1 396 ? 12.906 -24 -6.715 1 96.25 396 PHE B O 1
ATOM 7662 N N . GLY B 1 397 ? 12.508 -23 -4.723 1 96.12 397 GLY B N 1
ATOM 7663 C CA . GLY B 1 397 ? 12.508 -24.281 -4.016 1 96.12 397 GLY B CA 1
ATOM 7664 C C . GLY B 1 397 ? 11.281 -25.125 -4.309 1 96.12 397 GLY B C 1
ATOM 7665 O O . GLY B 1 397 ? 11.406 -26.312 -4.586 1 96.12 397 GLY B O 1
ATOM 7666 N N . ILE B 1 398 ? 10.141 -24.531 -4.305 1 96.44 398 ILE B N 1
ATOM 7667 C CA . ILE B 1 398 ? 8.883 -25.219 -4.512 1 96.44 398 ILE B CA 1
ATOM 7668 C C . ILE B 1 398 ? 8.828 -25.781 -5.934 1 96.44 398 ILE B C 1
ATOM 7670 O O . ILE B 1 398 ? 8.281 -26.859 -6.168 1 96.44 398 ILE B O 1
ATOM 7674 N N . CYS B 1 399 ? 9.453 -25.094 -6.844 1 93.25 399 CYS B N 1
ATOM 7675 C CA . CYS B 1 399 ? 9.43 -25.516 -8.242 1 93.25 399 CYS B CA 1
ATOM 7676 C C . CYS B 1 399 ? 10.391 -26.688 -8.477 1 93.25 399 CYS B C 1
ATOM 7678 O O . CYS B 1 399 ? 10.359 -27.312 -9.531 1 93.25 399 CYS B O 1
ATOM 7680 N N . ASP B 1 400 ? 11.141 -27.016 -7.461 1 92.75 400 ASP B N 1
ATOM 7681 C CA . ASP B 1 400 ? 12.133 -28.078 -7.605 1 92.75 400 ASP B CA 1
ATOM 7682 C C . ASP B 1 400 ? 11.633 -29.375 -6.98 1 92.75 400 ASP B C 1
ATOM 7684 O O . ASP B 1 400 ? 12.312 -30.406 -7.047 1 92.75 400 ASP B O 1
ATOM 7688 N N . ILE B 1 401 ? 10.531 -29.391 -6.391 1 94.88 401 ILE B N 1
ATOM 7689 C CA . ILE B 1 401 ? 10.047 -30.609 -5.758 1 94.88 401 ILE B CA 1
ATOM 7690 C C . ILE B 1 401 ? 8.852 -31.156 -6.539 1 94.88 401 ILE B C 1
ATOM 7692 O O . ILE B 1 401 ? 8.195 -30.422 -7.285 1 94.88 401 ILE B O 1
ATOM 7696 N N . THR B 1 402 ? 8.57 -32.406 -6.375 1 94.94 402 THR B N 1
ATOM 7697 C CA . THR B 1 402 ? 7.434 -33.062 -7.02 1 94.94 402 THR B CA 1
ATOM 7698 C C . THR B 1 402 ? 6.203 -33.031 -6.117 1 94.94 402 THR B C 1
ATOM 7700 O O . THR B 1 402 ? 6.309 -33.25 -4.91 1 94.94 402 THR B O 1
ATOM 7703 N N . PHE B 1 403 ? 5.109 -32.781 -6.703 1 97.56 403 PHE B N 1
ATOM 7704 C CA . PHE B 1 403 ? 3.867 -32.656 -5.949 1 97.56 403 PHE B CA 1
ATOM 7705 C C . PHE B 1 403 ? 3.137 -34 -5.91 1 97.56 403 PHE B C 1
ATOM 7707 O O . PHE B 1 403 ? 3.125 -34.75 -6.902 1 97.56 403 PHE B O 1
ATOM 7714 N N . PRO B 1 404 ? 2.537 -34.344 -4.703 1 97.06 404 PRO B N 1
ATOM 7715 C CA . PRO B 1 404 ? 1.513 -35.375 -4.715 1 97.06 404 PRO B CA 1
ATOM 7716 C C . PRO B 1 404 ? 0.223 -34.938 -5.402 1 97.06 404 PRO B C 1
ATOM 7718 O O . PRO B 1 404 ? 0.178 -33.875 -6.004 1 97.06 404 PRO B O 1
ATOM 7721 N N . ALA B 1 405 ? -0.771 -35.75 -5.344 1 95.88 405 ALA B N 1
ATOM 7722 C CA . ALA B 1 405 ? -1.992 -35.531 -6.109 1 95.88 405 ALA B CA 1
ATOM 7723 C C . ALA B 1 405 ? -2.748 -34.312 -5.578 1 95.88 405 ALA B C 1
ATOM 7725 O O . ALA B 1 405 ? -2.752 -34.062 -4.371 1 95.88 405 ALA B O 1
ATOM 7726 N N . ASP B 1 406 ? -3.361 -33.562 -6.441 1 94.56 406 ASP B N 1
ATOM 7727 C CA . ASP B 1 406 ? -4.398 -32.594 -6.148 1 94.56 406 ASP B CA 1
ATOM 7728 C C . ASP B 1 406 ? -3.826 -31.406 -5.363 1 94.56 406 ASP B C 1
ATOM 7730 O O . ASP B 1 406 ? -4.457 -30.906 -4.426 1 94.56 406 ASP B O 1
ATOM 7734 N N . ILE B 1 407 ? -2.596 -31.062 -5.645 1 96.69 407 ILE B N 1
ATOM 7735 C CA . ILE B 1 407 ? -2 -29.875 -5.051 1 96.69 407 ILE B CA 1
ATOM 7736 C C . ILE B 1 407 ? -2.465 -28.641 -5.812 1 96.69 407 ILE B C 1
ATOM 7738 O O . ILE B 1 407 ? -2.551 -28.656 -7.043 1 96.69 407 ILE B O 1
ATOM 7742 N N . ARG B 1 408 ? -2.779 -27.594 -5.113 1 95.25 408 ARG B N 1
ATOM 7743 C CA . ARG B 1 408 ? -3.014 -26.266 -5.691 1 95.25 408 ARG B CA 1
ATOM 7744 C C . ARG B 1 408 ? -1.896 -25.312 -5.312 1 95.25 408 ARG B C 1
ATOM 7746 O O . ARG B 1 408 ? -1.667 -25.047 -4.133 1 95.25 408 ARG B O 1
ATOM 7753 N N . LEU B 1 409 ? -1.221 -24.812 -6.285 1 97.81 409 LEU B N 1
ATOM 7754 C CA . LEU B 1 409 ? -0.112 -23.891 -6.059 1 97.81 409 LEU B CA 1
ATOM 7755 C C . LEU B 1 409 ? -0.516 -22.453 -6.398 1 97.81 409 LEU B C 1
ATOM 7757 O O . LEU B 1 409 ? -1.057 -22.203 -7.477 1 97.81 409 LEU B O 1
ATOM 7761 N N . VAL B 1 410 ? -0.349 -21.547 -5.438 1 98 410 VAL B N 1
ATOM 7762 C CA . VAL B 1 410 ? -0.582 -20.125 -5.629 1 98 410 VAL B CA 1
ATOM 7763 C C . VAL B 1 410 ? 0.738 -19.359 -5.508 1 98 410 VAL B C 1
ATOM 7765 O O . VAL B 1 410 ? 1.399 -19.422 -4.469 1 98 410 VAL B O 1
ATOM 7768 N N . THR B 1 411 ? 1.114 -18.703 -6.551 1 96.75 411 THR B N 1
ATOM 7769 C CA . THR B 1 411 ? 2.348 -17.922 -6.559 1 96.75 411 THR B CA 1
ATOM 7770 C C . THR B 1 411 ? 2.262 -16.797 -7.574 1 96.75 411 THR B C 1
ATOM 7772 O O . THR B 1 411 ? 1.34 -16.75 -8.391 1 96.75 411 THR B O 1
ATOM 7775 N N . GLN B 1 412 ? 3.129 -15.789 -7.469 1 96.25 412 GLN B N 1
ATOM 7776 C CA . GLN B 1 412 ? 3.375 -14.773 -8.492 1 96.25 412 GLN B CA 1
ATOM 7777 C C . GLN B 1 412 ? 4.773 -14.922 -9.086 1 96.25 412 GLN B C 1
ATOM 7779 O O . GLN B 1 412 ? 5.77 -14.641 -8.414 1 96.25 412 GLN B O 1
ATOM 7784 N N . ILE B 1 413 ? 4.75 -15.32 -10.328 1 96 413 ILE B N 1
ATOM 7785 C CA . ILE B 1 413 ? 6.043 -15.547 -10.961 1 96 413 ILE B CA 1
ATOM 7786 C C . ILE B 1 413 ? 6.301 -14.461 -12.008 1 96 413 ILE B C 1
ATOM 7788 O O . ILE B 1 413 ? 7.438 -14.023 -12.18 1 96 413 ILE B O 1
ATOM 7792 N N . TYR B 1 414 ? 5.238 -14.016 -12.68 1 97.38 414 TYR B N 1
ATOM 7793 C CA . TYR B 1 414 ? 5.418 -12.992 -13.703 1 97.38 414 TYR B CA 1
ATOM 7794 C C . TYR B 1 414 ? 5.406 -11.602 -13.078 1 97.38 414 TYR B C 1
ATOM 7796 O O . TYR B 1 414 ? 6.305 -10.789 -13.336 1 97.38 414 TYR B O 1
ATOM 7804 N N . TYR B 1 415 ? 4.422 -11.289 -12.258 1 98 415 TYR B N 1
ATOM 7805 C CA . TYR B 1 415 ? 4.379 -9.977 -11.609 1 98 415 TYR B CA 1
ATOM 7806 C C . TYR B 1 415 ? 5.434 -9.875 -10.516 1 98 415 TYR B C 1
ATOM 7808 O O . TYR B 1 415 ? 6.227 -8.93 -10.492 1 98 415 TYR B O 1
ATOM 7816 N N . GLY B 1 416 ? 5.438 -10.859 -9.648 1 97.5 416 GLY B N 1
ATOM 7817 C CA . GLY B 1 416 ? 6.523 -11.023 -8.703 1 97.5 416 GLY B CA 1
ATOM 7818 C C . GLY B 1 416 ? 6.605 -9.898 -7.684 1 97.5 416 GLY B C 1
ATOM 7819 O O . GLY B 1 416 ? 7.68 -9.344 -7.457 1 97.5 416 GLY B O 1
ATOM 7820 N N . SER B 1 417 ? 5.488 -9.516 -7.07 1 98.06 417 SER B N 1
ATOM 7821 C CA . SER B 1 417 ? 5.508 -8.508 -6.016 1 98.06 417 SER B CA 1
ATOM 7822 C C . SER B 1 417 ? 5.887 -9.125 -4.672 1 98.06 417 SER B C 1
ATOM 7824 O O . SER B 1 417 ? 5.098 -9.852 -4.07 1 98.06 417 SER B O 1
ATOM 7826 N N . ILE B 1 418 ? 7.062 -8.805 -4.195 1 97.81 418 ILE B N 1
ATOM 7827 C CA . ILE B 1 418 ? 7.504 -9.328 -2.906 1 97.81 418 ILE B CA 1
ATOM 7828 C C . ILE B 1 418 ? 6.59 -8.797 -1.8 1 97.81 418 ILE B C 1
ATOM 7830 O O . ILE B 1 418 ? 6.316 -7.598 -1.732 1 97.81 418 ILE B O 1
ATOM 7834 N N . GLY B 1 419 ? 6.066 -9.656 -0.97 1 97.75 419 GLY B N 1
ATOM 7835 C CA . GLY B 1 419 ? 5.098 -9.32 0.059 1 97.75 419 GLY B CA 1
ATOM 7836 C C . GLY B 1 419 ? 3.701 -9.836 -0.245 1 97.75 419 GLY B C 1
ATOM 7837 O O . GLY B 1 419 ? 2.814 -9.781 0.608 1 97.75 419 GLY B O 1
ATOM 7838 N N . PHE B 1 420 ? 3.521 -10.461 -1.373 1 98.75 420 PHE B N 1
ATOM 7839 C CA . PHE B 1 420 ? 2.242 -10.93 -1.895 1 98.75 420 PHE B CA 1
ATOM 7840 C C . PHE B 1 420 ? 1.73 -12.117 -1.089 1 98.75 420 PHE B C 1
ATOM 7842 O O . PHE B 1 420 ? 0.571 -12.133 -0.67 1 98.75 420 PHE B O 1
ATOM 7849 N N . ALA B 1 421 ? 2.465 -13.078 -0.814 1 98.81 421 ALA B N 1
ATOM 7850 C CA . ALA B 1 421 ? 2.061 -14.438 -0.466 1 98.81 421 ALA B CA 1
ATOM 7851 C C . ALA B 1 421 ? 1.354 -14.469 0.887 1 98.81 421 ALA B C 1
ATOM 7853 O O . ALA B 1 421 ? 0.359 -15.18 1.058 1 98.81 421 ALA B O 1
ATOM 7854 N N . THR B 1 422 ? 1.884 -13.695 1.863 1 98.69 422 THR B N 1
ATOM 7855 C CA . THR B 1 422 ? 1.318 -13.75 3.207 1 98.69 422 THR B CA 1
ATOM 7856 C C . THR B 1 422 ? -0.149 -13.328 3.195 1 98.69 422 THR B C 1
ATOM 7858 O O . THR B 1 422 ? -1.016 -14.07 3.664 1 98.69 422 THR B O 1
ATOM 7861 N N . ALA B 1 423 ? -0.435 -12.266 2.592 1 98.62 423 ALA B N 1
ATOM 7862 C CA . ALA B 1 423 ? -1.813 -11.789 2.572 1 98.62 423 ALA B CA 1
ATOM 7863 C C . ALA B 1 423 ? -2.68 -12.641 1.648 1 98.62 423 ALA B C 1
ATOM 7865 O O . ALA B 1 423 ? -3.863 -12.852 1.917 1 98.62 423 ALA B O 1
ATOM 7866 N N . ALA B 1 424 ? -2.092 -13.117 0.56 1 98.88 424 ALA B N 1
ATOM 7867 C CA . ALA B 1 424 ? -2.822 -14.008 -0.337 1 98.88 424 ALA B CA 1
ATOM 7868 C C . ALA B 1 424 ? -3.248 -15.281 0.384 1 98.88 424 ALA B C 1
ATOM 7870 O O . ALA B 1 424 ? -4.297 -15.859 0.079 1 98.88 424 ALA B O 1
ATOM 7871 N N . THR B 1 425 ? -2.455 -15.719 1.344 1 98.88 425 THR B N 1
ATOM 7872 C CA . THR B 1 425 ? -2.725 -16.953 2.08 1 98.88 425 THR B CA 1
ATOM 7873 C C . THR B 1 425 ? -4.039 -16.844 2.85 1 98.88 425 THR B C 1
ATOM 7875 O O . THR B 1 425 ? -4.773 -17.828 2.971 1 98.88 425 THR B O 1
ATOM 7878 N N . LEU B 1 426 ? -4.363 -15.648 3.361 1 98.88 426 LEU B N 1
ATOM 7879 C CA . LEU B 1 426 ? -5.66 -15.438 3.996 1 98.88 426 LEU B CA 1
ATOM 7880 C C . LEU B 1 426 ? -6.793 -15.82 3.053 1 98.88 426 LEU B C 1
ATOM 7882 O O . LEU B 1 426 ? -7.668 -16.609 3.416 1 98.88 426 LEU B O 1
ATOM 7886 N N . GLY B 1 427 ? -6.754 -15.258 1.806 1 98.81 427 GLY B N 1
ATOM 7887 C CA . GLY B 1 427 ? -7.777 -15.562 0.819 1 98.81 427 GLY B CA 1
ATOM 7888 C C . GLY B 1 427 ? -7.824 -17.031 0.446 1 98.81 427 GLY B C 1
ATOM 7889 O O . GLY B 1 427 ? -8.906 -17.609 0.3 1 98.81 427 GLY B O 1
ATOM 7890 N N . VAL B 1 428 ? -6.641 -17.656 0.354 1 98.69 428 VAL B N 1
ATOM 7891 C CA . VAL B 1 428 ? -6.523 -19.062 0.011 1 98.69 428 VAL B CA 1
ATOM 7892 C C . VAL B 1 428 ? -7.188 -19.922 1.092 1 98.69 428 VAL B C 1
ATOM 7894 O O . VAL B 1 428 ? -7.965 -20.828 0.787 1 98.69 428 VAL B O 1
ATOM 7897 N N . GLY B 1 429 ? -6.895 -19.594 2.346 1 97.81 429 GLY B N 1
ATOM 7898 C CA . GLY B 1 429 ? -7.465 -20.344 3.455 1 97.81 429 GLY B CA 1
ATOM 7899 C C . GLY B 1 429 ? -8.977 -20.266 3.508 1 97.81 429 GLY B C 1
ATOM 7900 O O . GLY B 1 429 ? -9.648 -21.281 3.693 1 97.81 429 GLY B O 1
ATOM 7901 N N . ILE B 1 430 ? -9.523 -19.125 3.305 1 97.75 430 ILE B N 1
ATOM 7902 C CA . ILE B 1 430 ? -10.969 -18.906 3.357 1 97.75 430 ILE B CA 1
ATOM 7903 C C . ILE B 1 430 ? -11.641 -19.609 2.184 1 97.75 430 ILE B C 1
ATOM 7905 O O . ILE B 1 430 ? -12.648 -20.297 2.359 1 97.75 430 ILE B O 1
ATOM 7909 N N . ALA B 1 431 ? -11.078 -19.453 0.977 1 97.62 431 ALA B N 1
ATOM 7910 C CA . ALA B 1 431 ? -11.625 -20.078 -0.221 1 97.62 431 ALA B CA 1
ATOM 7911 C C . ALA B 1 431 ? -11.625 -21.609 -0.093 1 97.62 431 ALA B C 1
ATOM 7913 O O . ALA B 1 431 ? -12.594 -22.266 -0.468 1 97.62 431 ALA B O 1
ATOM 7914 N N . ARG B 1 432 ? -10.539 -22.141 0.397 1 95.56 432 ARG B N 1
ATOM 7915 C CA . ARG B 1 432 ? -10.445 -23.578 0.568 1 95.56 432 ARG B CA 1
ATOM 7916 C C . ARG B 1 432 ? -11.547 -24.094 1.489 1 95.56 432 ARG B C 1
ATOM 7918 O O . ARG B 1 432 ? -12.18 -25.109 1.198 1 95.56 432 ARG B O 1
ATOM 7925 N N . ARG B 1 433 ? -11.766 -23.391 2.58 1 93.62 433 ARG B N 1
ATOM 7926 C CA . ARG B 1 433 ? -12.805 -23.766 3.527 1 93.62 433 ARG B CA 1
ATOM 7927 C C . ARG B 1 433 ? -14.18 -23.766 2.863 1 93.62 433 ARG B C 1
ATOM 7929 O O . ARG B 1 433 ? -15 -24.656 3.098 1 93.62 433 ARG B O 1
ATOM 7936 N N . GLU B 1 434 ? -14.414 -22.812 2 1 94.75 434 GLU B N 1
ATOM 7937 C CA . GLU B 1 434 ? -15.688 -22.688 1.294 1 94.75 434 GLU B CA 1
ATOM 7938 C C . GLU B 1 434 ? -15.883 -23.844 0.317 1 94.75 434 GLU B C 1
ATOM 7940 O O . GLU B 1 434 ? -16.969 -24.422 0.234 1 94.75 434 GLU B O 1
ATOM 7945 N N . VAL B 1 435 ? -14.836 -24.188 -0.398 1 92.31 435 VAL B N 1
ATOM 7946 C CA . VAL B 1 435 ? -14.898 -25.25 -1.401 1 92.31 435 VAL B CA 1
ATOM 7947 C C . VAL B 1 435 ? -15.094 -26.594 -0.717 1 92.31 435 VAL B C 1
ATOM 7949 O O . VAL B 1 435 ? -15.891 -27.422 -1.172 1 92.31 435 VAL B O 1
ATOM 7952 N N . GLU B 1 436 ? -14.43 -26.797 0.345 1 87.44 436 GLU B N 1
ATOM 7953 C CA . GLU B 1 436 ? -14.492 -28.062 1.054 1 87.44 436 GLU B CA 1
ATOM 7954 C C . GLU B 1 436 ? -15.828 -28.234 1.782 1 87.44 436 GLU B C 1
ATOM 7956 O O . GLU B 1 436 ? -16.328 -29.344 1.934 1 87.44 436 GLU B O 1
ATOM 7961 N N . SER B 1 437 ? -16.344 -27.172 2.297 1 82.62 437 SER B N 1
ATOM 7962 C CA . SER B 1 437 ? -17.641 -27.234 2.967 1 82.62 437 SER B CA 1
ATOM 7963 C C . SER B 1 437 ? -18.75 -27.578 1.986 1 82.62 437 SER B C 1
ATOM 7965 O O . SER B 1 437 ? -19.719 -28.234 2.35 1 82.62 437 SER B O 1
ATOM 7967 N N . LYS B 1 438 ? -18.703 -27.234 0.802 1 75.25 438 LYS B N 1
ATOM 7968 C CA . LYS B 1 438 ? -19.719 -27.531 -0.206 1 75.25 438 LYS B CA 1
ATOM 7969 C C . LYS B 1 438 ? -19.594 -28.953 -0.731 1 75.25 438 LYS B C 1
ATOM 7971 O O . LYS B 1 438 ? -20.578 -29.578 -1.099 1 75.25 438 LYS B O 1
ATOM 7976 N N . ALA B 1 439 ? -18.422 -29.328 -0.707 1 61.28 439 ALA B N 1
ATOM 7977 C CA . ALA B 1 439 ? -18.219 -30.703 -1.137 1 61.28 439 ALA B CA 1
ATOM 7978 C C . ALA B 1 439 ? -18.625 -31.688 -0.048 1 61.28 439 ALA B C 1
ATOM 7980 O O . ALA B 1 439 ? -18.781 -32.875 -0.309 1 61.28 439 ALA B O 1
ATOM 7981 N N . LYS B 1 440 ? -18.422 -31.406 1.293 1 57.62 440 LYS B N 1
ATOM 7982 C CA . LYS B 1 440 ? -18.625 -32.312 2.418 1 57.62 440 LYS B CA 1
ATOM 7983 C C . LYS B 1 440 ? -20.094 -32.625 2.625 1 57.62 440 LYS B C 1
ATOM 7985 O O . LYS B 1 440 ? -20.656 -32.312 3.676 1 57.62 440 LYS B O 1
ATOM 7990 N N . SER B 1 441 ? -21 -32.562 1.799 1 41.69 441 SER B N 1
ATOM 7991 C CA . SER B 1 441 ? -21.984 -33.531 2.307 1 41.69 441 SER B CA 1
ATOM 7992 C C . SER B 1 441 ? -21.312 -34.75 2.906 1 41.69 441 SER B C 1
ATOM 7994 O O . SER B 1 441 ? -21.984 -35.656 3.365 1 41.69 441 SER B O 1
ATOM 7996 N N . GLN B 1 442 ? -19.953 -34.875 2.621 1 36.91 442 GLN B N 1
ATOM 7997 C CA . GLN B 1 442 ? -19.297 -35.969 3.299 1 36.91 442 GLN B CA 1
ATOM 7998 C C . GLN B 1 442 ? -18.562 -35.5 4.547 1 36.91 442 GLN B C 1
ATOM 8000 O O . GLN B 1 442 ? -18.156 -34.344 4.629 1 36.91 442 GLN B O 1
ATOM 8005 N N . PRO B 1 443 ? -18.438 -36.156 5.789 1 35.25 443 PRO B N 1
ATOM 8006 C CA . PRO B 1 443 ? -18.016 -35.781 7.145 1 35.25 443 PRO B CA 1
ATOM 8007 C C . PRO B 1 443 ? -16.656 -35.094 7.18 1 35.25 443 PRO B C 1
ATOM 8009 O O . PRO B 1 443 ? -15.727 -35.5 6.488 1 35.25 443 PRO B O 1
ATOM 8012 N N . ALA B 1 444 ? -16.312 -33.969 7.578 1 38.19 444 ALA B N 1
ATOM 8013 C CA . ALA B 1 444 ? -15.234 -33.094 8.047 1 38.19 444 ALA B CA 1
ATOM 8014 C C . ALA B 1 444 ? -14.375 -33.812 9.102 1 38.19 444 ALA B C 1
ATOM 8016 O O . ALA B 1 444 ? -14.898 -34.469 9.992 1 38.19 444 ALA B O 1
ATOM 8017 N N . GLY B 1 445 ? -12.945 -34.031 8.789 1 38.34 445 GLY B N 1
ATOM 8018 C CA . GLY B 1 445 ? -12.023 -34.531 9.805 1 38.34 445 GLY B CA 1
ATOM 8019 C C . GLY B 1 445 ? -11.266 -35.75 9.352 1 38.34 445 GLY B C 1
ATOM 8020 O O . GLY B 1 445 ? -10.812 -36.562 10.18 1 38.34 445 GLY B O 1
ATOM 8021 N N . ARG B 1 446 ? -11.547 -36.125 8.188 1 40.78 446 ARG B N 1
ATOM 8022 C CA . ARG B 1 446 ? -10.859 -37.375 7.918 1 40.78 446 ARG B CA 1
ATOM 8023 C C . ARG B 1 446 ? -9.359 -37.156 7.727 1 40.78 446 ARG B C 1
ATOM 8025 O O . ARG B 1 446 ? -8.945 -36.094 7.246 1 40.78 446 ARG B O 1
ATOM 8032 N N . GLU B 1 447 ? -8.539 -37.812 8.305 1 40.41 447 GLU B N 1
ATOM 8033 C CA . GLU B 1 447 ? -7.152 -38.094 7.938 1 40.41 447 GLU B CA 1
ATOM 8034 C C . GLU B 1 447 ? -6.957 -38.031 6.426 1 40.41 447 GLU B C 1
ATOM 8036 O O . GLU B 1 447 ? -7.672 -38.688 5.672 1 40.41 447 GLU B O 1
ATOM 8041 N N . GLY B 1 448 ? -6.492 -36.719 5.879 1 55.06 448 GLY B N 1
ATOM 8042 C CA . GLY B 1 448 ? -6.195 -36.688 4.457 1 55.06 448 GLY B CA 1
ATOM 8043 C C . GLY B 1 448 ? -6.75 -35.438 3.771 1 55.06 448 GLY B C 1
ATOM 8044 O O . GLY B 1 448 ? -6.582 -35.281 2.564 1 55.06 448 GLY B O 1
ATOM 8045 N N . GLU B 1 449 ? -7.457 -34.5 4.676 1 77.12 449 GLU B N 1
ATOM 8046 C CA . GLU B 1 449 ? -7.93 -33.25 4.051 1 77.12 449 GLU B CA 1
ATOM 8047 C C . GLU B 1 449 ? -6.777 -32.312 3.789 1 77.12 449 GLU B C 1
ATOM 8049 O O . GLU B 1 449 ? -5.801 -32.281 4.543 1 77.12 449 GLU B O 1
ATOM 8054 N N . GLY B 1 450 ? -6.844 -31.609 2.703 1 91.19 450 GLY B N 1
ATOM 8055 C CA . GLY B 1 450 ? -5.793 -30.688 2.301 1 91.19 450 GLY B CA 1
ATOM 8056 C C . GLY B 1 450 ? -5.598 -29.547 3.281 1 91.19 450 GLY B C 1
ATOM 8057 O O . GLY B 1 450 ? -6.535 -29.156 3.979 1 91.19 450 GLY B O 1
ATOM 8058 N N . ARG B 1 451 ? -4.391 -29.141 3.555 1 96.62 451 ARG B N 1
ATOM 8059 C CA . ARG B 1 451 ? -4.004 -28.031 4.414 1 96.62 451 ARG B CA 1
ATOM 8060 C C . ARG B 1 451 ? -3.648 -26.797 3.584 1 96.62 451 ARG B C 1
ATOM 8062 O O . ARG B 1 451 ? -3.447 -26.891 2.371 1 96.62 451 ARG B O 1
ATOM 8069 N N . THR B 1 452 ? -3.713 -25.625 4.227 1 98.5 452 THR B N 1
ATOM 8070 C CA . THR B 1 452 ? -3.172 -24.391 3.654 1 98.5 452 THR B CA 1
ATOM 8071 C C . THR B 1 452 ? -1.764 -24.125 4.176 1 98.5 452 THR B C 1
ATOM 8073 O O . THR B 1 452 ? -1.557 -24.016 5.387 1 98.5 452 THR B O 1
ATOM 8076 N N . ILE B 1 453 ? -0.787 -24 3.275 1 98.81 453 ILE B N 1
ATOM 8077 C CA . ILE B 1 453 ? 0.619 -23.859 3.643 1 98.81 453 ILE B CA 1
ATOM 8078 C C . ILE B 1 453 ? 1.216 -22.641 2.955 1 98.81 453 ILE B C 1
ATOM 8080 O O . ILE B 1 453 ? 1.133 -22.5 1.732 1 98.81 453 ILE B O 1
ATOM 8084 N N . LEU B 1 454 ? 1.725 -21.75 3.756 1 98.88 454 LEU B N 1
ATOM 8085 C CA . LEU B 1 454 ? 2.488 -20.609 3.254 1 98.88 454 LEU B CA 1
ATOM 8086 C C . LEU B 1 454 ? 3.986 -20.844 3.416 1 98.88 454 LEU B C 1
ATOM 8088 O O . LEU B 1 454 ? 4.441 -21.25 4.492 1 98.88 454 LEU B O 1
ATOM 8092 N N . ILE B 1 455 ? 4.715 -20.672 2.383 1 98.81 455 ILE B N 1
ATOM 8093 C CA . ILE B 1 455 ? 6.172 -20.625 2.443 1 98.81 455 ILE B CA 1
ATOM 8094 C C . ILE B 1 455 ? 6.668 -19.266 1.936 1 98.81 455 ILE B C 1
ATOM 8096 O O . ILE B 1 455 ? 6.477 -18.938 0.765 1 98.81 455 ILE B O 1
ATOM 8100 N N . THR B 1 456 ? 7.273 -18.484 2.828 1 98.62 456 THR B N 1
ATOM 8101 C CA . THR B 1 456 ? 7.672 -17.125 2.512 1 98.62 456 THR B CA 1
ATOM 8102 C C . THR B 1 456 ? 9.008 -16.781 3.164 1 98.62 456 THR B C 1
ATOM 8104 O O . THR B 1 456 ? 9.523 -17.547 3.98 1 98.62 456 THR B O 1
ATOM 8107 N N . GLY B 1 457 ? 9.68 -15.742 2.674 1 98.19 457 GLY B N 1
ATOM 8108 C CA . GLY B 1 457 ? 10.891 -15.227 3.305 1 98.19 457 GLY B CA 1
ATOM 8109 C C . GLY B 1 457 ? 10.609 -14.203 4.387 1 98.19 457 GLY B C 1
ATOM 8110 O O . GLY B 1 457 ? 9.523 -13.617 4.43 1 98.19 457 GLY B O 1
ATOM 8111 N N . ASP B 1 458 ? 11.648 -14 5.219 1 98.31 458 ASP B N 1
ATOM 8112 C CA . ASP B 1 458 ? 11.5 -13.031 6.297 1 98.31 458 ASP B CA 1
ATOM 8113 C C . ASP B 1 458 ? 11.297 -11.617 5.742 1 98.31 458 ASP B C 1
ATOM 8115 O O . ASP B 1 458 ? 10.461 -10.867 6.234 1 98.31 458 ASP B O 1
ATOM 8119 N N . GLY B 1 459 ? 12.047 -11.242 4.684 1 97.88 459 GLY B N 1
ATOM 8120 C CA . GLY B 1 459 ? 11.852 -9.945 4.062 1 97.88 459 GLY B CA 1
ATOM 8121 C C . GLY B 1 459 ? 10.469 -9.75 3.486 1 97.88 459 GLY B C 1
ATOM 8122 O O . GLY B 1 459 ? 9.859 -8.688 3.648 1 97.88 459 GLY B O 1
ATOM 8123 N N . SER B 1 460 ? 9.977 -10.766 2.801 1 97.94 460 SER B N 1
ATOM 8124 C CA . SER B 1 460 ? 8.656 -10.688 2.191 1 97.94 460 SER B CA 1
ATOM 8125 C C . SER B 1 460 ? 7.562 -10.609 3.252 1 97.94 460 SER B C 1
ATOM 8127 O O . SER B 1 460 ? 6.621 -9.828 3.123 1 97.94 460 SER B O 1
ATOM 8129 N N . MET B 1 461 ? 7.641 -11.398 4.258 1 98.25 461 MET B N 1
ATOM 8130 C CA . MET B 1 461 ? 6.621 -11.383 5.305 1 98.25 461 MET B CA 1
ATOM 8131 C C . MET B 1 461 ? 6.586 -10.039 6.016 1 98.25 461 MET B C 1
ATOM 8133 O O . MET B 1 461 ? 5.52 -9.57 6.422 1 98.25 461 MET B O 1
ATOM 8137 N N . ALA B 1 462 ? 7.762 -9.43 6.168 1 98.06 462 ALA B N 1
ATOM 8138 C CA . ALA B 1 462 ? 7.844 -8.141 6.848 1 98.06 462 ALA B CA 1
ATOM 8139 C C . ALA B 1 462 ? 6.973 -7.098 6.156 1 98.06 462 ALA B C 1
ATOM 8141 O O . ALA B 1 462 ? 6.398 -6.227 6.812 1 98.06 462 ALA B O 1
ATOM 8142 N N . LEU B 1 463 ? 6.77 -7.164 4.883 1 98.19 463 LEU B N 1
ATOM 8143 C CA . LEU B 1 463 ? 6.051 -6.16 4.105 1 98.19 463 LEU B CA 1
ATOM 8144 C C . LEU B 1 463 ? 4.559 -6.191 4.422 1 98.19 463 LEU B C 1
ATOM 8146 O O . LEU B 1 463 ? 3.875 -5.172 4.305 1 98.19 463 LEU B O 1
ATOM 8150 N N . THR B 1 464 ? 4.043 -7.383 4.793 1 98.25 464 THR B N 1
ATOM 8151 C CA . THR B 1 464 ? 2.609 -7.543 5.008 1 98.25 464 THR B CA 1
ATOM 8152 C C . THR B 1 464 ? 2.338 -8.344 6.277 1 98.25 464 THR B C 1
ATOM 8154 O O . THR B 1 464 ? 1.335 -9.055 6.371 1 98.25 464 THR B O 1
ATOM 8157 N N . ILE B 1 465 ? 3.139 -8.242 7.305 1 98.31 465 ILE B N 1
ATOM 8158 C CA . ILE B 1 465 ? 3.193 -9.109 8.477 1 98.31 465 ILE B CA 1
ATOM 8159 C C . ILE B 1 465 ? 1.907 -8.961 9.289 1 98.31 465 ILE B C 1
ATOM 8161 O O . ILE B 1 465 ? 1.485 -9.898 9.969 1 98.31 465 ILE B O 1
ATOM 8165 N N . GLN B 1 466 ? 1.289 -7.828 9.258 1 96.81 466 GLN B N 1
ATOM 8166 C CA . GLN B 1 466 ? 0.113 -7.59 10.086 1 96.81 466 GLN B CA 1
ATOM 8167 C C . GLN B 1 466 ? -1.04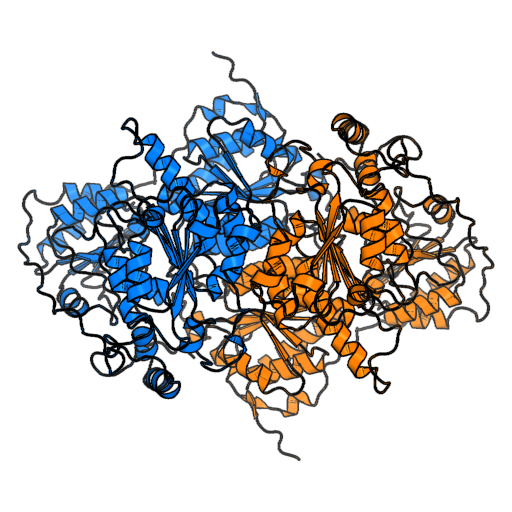2 -8.5 9.68 1 96.81 466 GLN B C 1
ATOM 8169 O O . GLN B 1 466 ? -1.956 -8.742 10.469 1 96.81 466 GLN B O 1
ATOM 8174 N N . GLU B 1 467 ? -0.977 -9.086 8.453 1 98.31 467 GLU B N 1
ATOM 8175 C CA . GLU B 1 467 ? -2.064 -9.938 7.988 1 98.31 467 GLU B CA 1
ATOM 8176 C C . GLU B 1 467 ? -2.074 -11.273 8.727 1 98.31 467 GLU B C 1
ATOM 8178 O O . GLU B 1 467 ? -3.074 -12 8.695 1 98.31 467 GLU B O 1
ATOM 8183 N N . ILE B 1 468 ? -0.988 -11.641 9.383 1 98.75 468 ILE B N 1
ATOM 8184 C CA . ILE B 1 468 ? -0.989 -12.789 10.281 1 98.75 468 ILE B CA 1
ATOM 8185 C C . ILE B 1 468 ? -2.068 -12.609 11.344 1 98.75 468 ILE B C 1
ATOM 8187 O O . ILE B 1 468 ? -2.758 -13.562 11.711 1 98.75 468 ILE B O 1
ATOM 8191 N N . GLY B 1 469 ? -2.197 -11.359 11.836 1 98.69 469 GLY B N 1
ATOM 8192 C CA . GLY B 1 469 ? -3.248 -11.062 12.797 1 98.69 469 GLY B CA 1
ATOM 8193 C C . GLY B 1 469 ? -4.641 -11.32 12.258 1 98.69 469 GLY B C 1
ATOM 8194 O O . GLY B 1 469 ? -5.496 -11.859 12.961 1 98.69 469 GLY B O 1
ATOM 8195 N N . THR B 1 470 ? -4.906 -10.961 11.008 1 98.75 470 THR B N 1
ATOM 8196 C CA . THR B 1 470 ? -6.207 -11.188 10.391 1 98.75 470 THR B CA 1
ATOM 8197 C C . THR B 1 470 ? -6.492 -12.68 10.273 1 98.75 470 THR B C 1
ATOM 8199 O O . THR B 1 470 ? -7.625 -13.117 10.492 1 98.75 470 THR B O 1
ATOM 8202 N N . MET B 1 471 ? -5.453 -13.453 9.898 1 98.81 471 MET B N 1
ATOM 8203 C CA . MET B 1 471 ? -5.625 -14.898 9.789 1 98.81 471 MET B CA 1
ATOM 8204 C C . MET B 1 471 ? -6.016 -15.5 11.141 1 98.81 471 MET B C 1
ATOM 8206 O O . MET B 1 471 ? -6.879 -16.375 11.203 1 98.81 471 MET B O 1
ATOM 8210 N N . ILE B 1 472 ? -5.348 -15.008 12.18 1 98.75 472 ILE B N 1
ATOM 8211 C CA . ILE B 1 472 ? -5.645 -15.508 13.516 1 98.75 472 ILE B CA 1
ATOM 8212 C C . ILE B 1 472 ? -7.078 -15.148 13.891 1 98.75 472 ILE B C 1
ATOM 8214 O O . ILE B 1 472 ? -7.832 -15.992 14.383 1 98.75 472 ILE B O 1
ATOM 8218 N N . LYS B 1 473 ? -7.457 -13.875 13.664 1 98.19 473 LYS B N 1
ATOM 8219 C CA . LYS B 1 473 ? -8.812 -13.43 13.961 1 98.19 473 LYS B CA 1
ATOM 8220 C C . LYS B 1 473 ? -9.844 -14.242 13.172 1 98.19 473 LYS B C 1
ATOM 8222 O O . LYS B 1 473 ? -10.922 -14.547 13.688 1 98.19 473 LYS B O 1
ATOM 8227 N N . ALA B 1 474 ? -9.492 -14.594 11.93 1 97.62 474 ALA B N 1
ATOM 8228 C CA . ALA B 1 474 ? -10.391 -15.359 11.055 1 97.62 474 ALA B CA 1
ATOM 8229 C C . ALA B 1 474 ? -10.312 -16.844 11.359 1 97.62 474 ALA B C 1
ATOM 8231 O O . ALA B 1 474 ? -10.945 -17.656 10.68 1 97.62 474 ALA B O 1
ATOM 8232 N N . LYS B 1 475 ? -9.484 -17.297 12.297 1 97.44 475 LYS B N 1
ATOM 8233 C CA . LYS B 1 475 ? -9.336 -18.672 12.766 1 97.44 475 LYS B CA 1
ATOM 8234 C C . LYS B 1 475 ? -8.812 -19.578 11.648 1 97.44 475 LYS B C 1
ATOM 8236 O O . LYS B 1 475 ? -9.266 -20.703 11.492 1 97.44 475 LYS B O 1
ATOM 8241 N N . CYS B 1 476 ? -7.949 -18.984 10.875 1 97.69 476 CYS B N 1
ATOM 8242 C CA . CYS B 1 476 ? -7.297 -19.797 9.852 1 97.69 476 CYS B CA 1
ATOM 8243 C C . CYS B 1 476 ? -6.391 -20.844 10.484 1 97.69 476 CYS B C 1
ATOM 8245 O O . CYS B 1 476 ? -5.742 -20.594 11.5 1 97.69 476 CYS B O 1
ATOM 8247 N N . LYS B 1 477 ? -6.375 -21.984 9.867 1 97.75 477 LYS B N 1
ATOM 8248 C CA . LYS B 1 477 ? -5.539 -23.094 10.32 1 97.75 477 LYS B CA 1
ATOM 8249 C C . LYS B 1 477 ? -4.32 -23.281 9.422 1 97.75 477 LYS B C 1
ATOM 8251 O O . LYS B 1 477 ? -3.992 -24.391 9.023 1 97.75 477 LYS B O 1
ATOM 8256 N N . THR B 1 478 ? -3.707 -22.234 9.102 1 98.44 478 THR B N 1
ATOM 8257 C CA . THR B 1 478 ? -2.619 -22.156 8.133 1 98.44 478 THR B CA 1
ATOM 8258 C C . THR B 1 478 ? -1.292 -22.547 8.781 1 98.44 478 THR B C 1
ATOM 8260 O O . THR B 1 478 ? -1.039 -22.203 9.938 1 98.44 478 THR B O 1
ATOM 8263 N N . ILE B 1 479 ? -0.487 -23.25 8.055 1 98.88 479 ILE B N 1
ATOM 8264 C CA . ILE B 1 479 ? 0.911 -23.453 8.422 1 98.88 479 ILE B CA 1
ATOM 8265 C C . ILE B 1 479 ? 1.785 -22.438 7.691 1 98.88 479 ILE B C 1
ATOM 8267 O O . ILE B 1 479 ? 1.812 -22.406 6.461 1 98.88 479 ILE B O 1
ATOM 8271 N N . VAL B 1 480 ? 2.455 -21.609 8.469 1 98.94 480 VAL B N 1
ATOM 8272 C CA . VAL B 1 480 ? 3.32 -20.578 7.914 1 98.94 480 VAL B CA 1
ATOM 8273 C C . VAL B 1 480 ? 4.785 -20.984 8.102 1 98.94 480 VAL B C 1
ATOM 8275 O O . VAL B 1 480 ? 5.285 -21.016 9.227 1 98.94 480 VAL B O 1
ATOM 8278 N N . PHE B 1 481 ? 5.457 -21.281 7.023 1 98.94 481 PHE B N 1
ATOM 8279 C CA . PHE B 1 481 ? 6.906 -21.422 7.02 1 98.94 481 PHE B CA 1
ATOM 8280 C C . PHE B 1 481 ? 7.574 -20.109 6.629 1 98.94 481 PHE B C 1
ATOM 8282 O O . PHE B 1 481 ? 7.398 -19.625 5.508 1 98.94 481 PHE B O 1
ATOM 8289 N N . VAL B 1 482 ? 8.336 -19.531 7.535 1 98.81 482 VAL B N 1
ATOM 8290 C CA . VAL B 1 482 ? 9.086 -18.328 7.215 1 98.81 482 VAL B CA 1
ATOM 8291 C C . VAL B 1 482 ? 10.578 -18.656 7.152 1 98.81 482 VAL B C 1
ATOM 8293 O O . VAL B 1 482 ? 11.188 -19.031 8.156 1 98.81 482 VAL B O 1
ATOM 8296 N N . ILE B 1 483 ? 11.117 -18.562 5.98 1 98.69 483 ILE B N 1
ATOM 8297 C CA . ILE B 1 483 ? 12.555 -18.734 5.793 1 98.69 483 ILE B CA 1
ATOM 8298 C C . ILE B 1 483 ? 13.289 -17.484 6.254 1 98.69 483 ILE B C 1
ATOM 8300 O O . ILE B 1 483 ? 13.219 -16.438 5.598 1 98.69 483 ILE B O 1
ATOM 8304 N N . ASN B 1 484 ? 13.969 -17.578 7.367 1 98.56 484 ASN B N 1
ATOM 8305 C CA . ASN B 1 484 ? 14.734 -16.484 7.941 1 98.56 484 ASN B CA 1
ATOM 8306 C C . ASN B 1 484 ? 16.203 -16.516 7.508 1 98.56 484 ASN B C 1
ATOM 8308 O O . ASN B 1 484 ? 17.016 -17.188 8.148 1 98.56 484 ASN B O 1
ATOM 8312 N N . ASN B 1 485 ? 16.484 -15.836 6.48 1 97.81 485 ASN B N 1
ATOM 8313 C CA . ASN B 1 485 ? 17.859 -15.734 6 1 97.81 485 ASN B CA 1
ATOM 8314 C C . ASN B 1 485 ? 18.406 -14.32 6.18 1 97.81 485 ASN B C 1
ATOM 8316 O O . ASN B 1 485 ? 19.297 -13.898 5.43 1 97.81 485 ASN B O 1
ATOM 8320 N N . ASP B 1 486 ? 17.828 -13.531 7.008 1 97.12 486 ASP B N 1
ATOM 8321 C CA . ASP B 1 486 ? 18.312 -12.258 7.527 1 97.12 486 ASP B CA 1
ATOM 8322 C C . ASP B 1 486 ? 18.391 -11.211 6.418 1 97.12 486 ASP B C 1
ATOM 8324 O O . ASP B 1 486 ? 19.422 -10.555 6.254 1 97.12 486 ASP B O 1
ATOM 8328 N N . GLY B 1 487 ? 17.438 -11.102 5.617 1 97.19 487 GLY B N 1
ATOM 8329 C CA . GLY B 1 487 ? 17.438 -10.047 4.621 1 97.19 487 GLY B CA 1
ATOM 8330 C C . GLY B 1 487 ? 16.844 -10.484 3.289 1 97.19 487 GLY B C 1
ATOM 8331 O O . GLY B 1 487 ? 16.156 -11.5 3.215 1 97.19 487 GLY B O 1
ATOM 8332 N N . TYR B 1 488 ? 16.969 -9.648 2.293 1 97.44 488 TYR B N 1
ATOM 8333 C CA . TYR B 1 488 ? 16.531 -9.93 0.927 1 97.44 488 TYR B CA 1
ATOM 8334 C C . TYR B 1 488 ? 17.594 -10.703 0.166 1 97.44 488 TYR B C 1
ATOM 8336 O O . TYR B 1 488 ? 18.312 -10.141 -0.669 1 97.44 488 TYR B O 1
ATOM 8344 N N . THR B 1 489 ? 17.609 -11.992 0.403 1 97.38 489 THR B N 1
ATOM 8345 C CA . THR B 1 489 ? 18.641 -12.82 -0.209 1 97.38 489 THR B CA 1
ATOM 8346 C C . THR B 1 489 ? 18.516 -12.805 -1.729 1 97.38 489 THR B C 1
ATOM 8348 O O . THR B 1 489 ? 19.531 -12.789 -2.441 1 97.38 489 THR B O 1
ATOM 8351 N N . VAL B 1 490 ? 17.328 -12.812 -2.213 1 96.88 490 VAL B N 1
ATOM 8352 C CA . VAL B 1 490 ? 17.172 -12.773 -3.662 1 96.88 490 VAL B CA 1
ATOM 8353 C C . VAL B 1 490 ? 17.781 -11.492 -4.215 1 96.88 490 VAL B C 1
ATOM 8355 O O . VAL B 1 490 ? 18.422 -11.5 -5.27 1 96.88 490 VAL B O 1
ATOM 8358 N N . GLU B 1 491 ? 17.609 -10.383 -3.512 1 97.06 491 GLU B N 1
ATOM 8359 C CA . GLU B 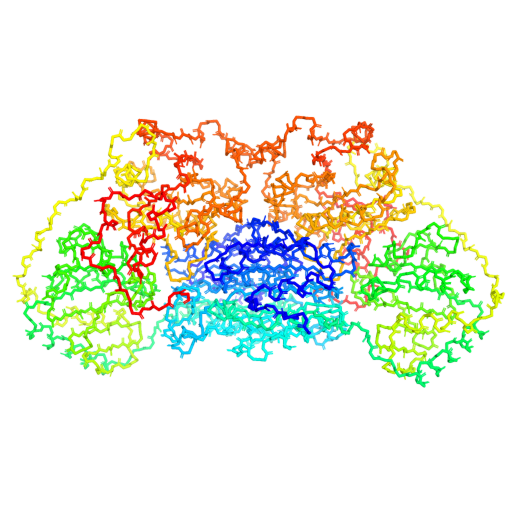1 491 ? 18.203 -9.125 -3.939 1 97.06 491 GLU B CA 1
ATOM 8360 C C . GLU B 1 491 ? 19.734 -9.172 -3.846 1 97.06 491 GLU B C 1
ATOM 8362 O O . GLU B 1 491 ? 20.422 -8.633 -4.703 1 97.06 491 GLU B O 1
ATOM 8367 N N . ARG B 1 492 ? 20.25 -9.852 -2.789 1 97.62 492 ARG B N 1
ATOM 8368 C CA . ARG B 1 492 ? 21.688 -10.031 -2.65 1 97.62 492 ARG B CA 1
ATOM 8369 C C . ARG B 1 492 ? 22.281 -10.75 -3.863 1 97.62 492 ARG B C 1
ATOM 8371 O O . ARG B 1 492 ? 23.375 -10.422 -4.32 1 97.62 492 ARG B O 1
ATOM 8378 N N . LEU B 1 493 ? 21.547 -11.727 -4.336 1 97.12 493 LEU B N 1
ATOM 8379 C CA . LEU B 1 493 ? 22.016 -12.508 -5.473 1 97.12 493 LEU B CA 1
ATOM 8380 C C . LEU B 1 493 ? 22.047 -11.664 -6.742 1 97.12 493 LEU B C 1
ATOM 8382 O O . LEU B 1 493 ? 22.891 -11.867 -7.609 1 97.12 493 LEU B O 1
ATOM 8386 N N . ILE B 1 494 ? 21.172 -10.734 -6.773 1 96.19 494 ILE B N 1
ATOM 8387 C CA . ILE B 1 494 ? 21.094 -9.898 -7.961 1 96.19 494 ILE B CA 1
ATOM 8388 C C . ILE B 1 494 ? 22.188 -8.836 -7.918 1 96.19 494 ILE B C 1
ATOM 8390 O O . ILE B 1 494 ? 22.859 -8.594 -8.922 1 96.19 494 ILE B O 1
ATOM 8394 N N . TRP B 1 495 ? 22.281 -8.172 -6.773 1 95.56 495 TRP B N 1
ATOM 8395 C CA . TRP B 1 495 ? 23.266 -7.098 -6.629 1 95.56 495 TRP B CA 1
ATOM 8396 C C . TRP B 1 495 ? 23.469 -6.742 -5.16 1 95.56 495 TRP B C 1
ATOM 8398 O O . TRP B 1 495 ? 22.547 -6.887 -4.344 1 95.56 495 TRP B O 1
ATOM 8408 N N . GLY B 1 496 ? 24.672 -6.363 -4.855 1 96.31 496 GLY B N 1
ATOM 8409 C CA . GLY B 1 496 ? 24.938 -5.785 -3.551 1 96.31 496 GLY B CA 1
ATOM 8410 C C . GLY B 1 496 ? 24.875 -6.801 -2.424 1 96.31 496 GLY B C 1
ATOM 8411 O O . GLY B 1 496 ? 24.219 -6.566 -1.411 1 96.31 496 GLY B O 1
ATOM 8412 N N . ALA B 1 497 ? 25.516 -7.914 -2.578 1 97.19 497 ALA B N 1
ATOM 8413 C CA . ALA B 1 497 ? 25.438 -9.039 -1.649 1 97.19 497 ALA B CA 1
ATOM 8414 C C . ALA B 1 497 ? 25.719 -8.586 -0.218 1 97.19 497 ALA B C 1
ATOM 8416 O O . ALA B 1 497 ? 25.125 -9.102 0.729 1 97.19 497 ALA B O 1
ATOM 8417 N N . GLN B 1 498 ? 26.578 -7.574 -0.088 1 96 498 GLN B N 1
ATOM 8418 C CA . GLN B 1 498 ? 27.016 -7.18 1.244 1 96 498 GLN B CA 1
ATOM 8419 C C . GLN B 1 498 ? 26.484 -5.801 1.614 1 96 498 GLN B C 1
ATOM 8421 O O . GLN B 1 498 ? 26.844 -5.246 2.654 1 96 498 GLN B O 1
ATOM 8426 N N . GLN B 1 499 ? 25.656 -5.234 0.754 1 96.94 499 GLN B N 1
ATOM 8427 C CA . GLN B 1 499 ? 25.188 -3.881 0.996 1 96.94 499 GLN B CA 1
ATOM 8428 C C . GLN B 1 499 ? 24.109 -3.865 2.082 1 96.94 499 GLN B C 1
ATOM 8430 O O . GLN B 1 499 ? 23.281 -4.773 2.156 1 96.94 499 GLN B O 1
ATOM 8435 N N . ALA B 1 500 ? 24.062 -2.82 2.844 1 96.69 500 ALA B N 1
ATOM 8436 C CA . ALA B 1 500 ? 23.188 -2.695 4.016 1 96.69 500 ALA B CA 1
ATOM 8437 C C . ALA B 1 500 ? 21.719 -2.588 3.607 1 96.69 500 ALA B C 1
ATOM 8439 O O . ALA B 1 500 ? 20.828 -2.928 4.387 1 96.69 500 ALA B O 1
ATOM 8440 N N . TYR B 1 501 ? 21.484 -2.113 2.416 1 96.94 501 TYR B N 1
ATOM 8441 C CA . TYR B 1 501 ? 20.094 -1.93 2.016 1 96.94 501 TYR B CA 1
ATOM 8442 C C . TYR B 1 501 ? 19.391 -3.273 1.834 1 96.94 501 TYR B C 1
ATOM 8444 O O . TYR B 1 501 ? 18.172 -3.334 1.73 1 96.94 501 TYR B O 1
ATOM 8452 N N . ASN B 1 502 ? 20.125 -4.395 1.838 1 97.69 502 ASN B N 1
ATOM 8453 C CA . ASN B 1 502 ? 19.531 -5.727 1.754 1 97.69 502 ASN B CA 1
ATOM 8454 C C . ASN B 1 502 ? 19.266 -6.309 3.139 1 97.69 502 ASN B C 1
ATOM 8456 O O . ASN B 1 502 ? 18.672 -7.383 3.262 1 97.69 502 ASN B O 1
ATOM 8460 N N . ASP B 1 503 ? 19.672 -5.617 4.199 1 97.5 503 ASP B N 1
ATOM 8461 C CA . ASP B 1 503 ? 19.422 -6.035 5.574 1 97.5 503 ASP B CA 1
ATOM 8462 C C . ASP B 1 503 ? 18.062 -5.52 6.055 1 97.5 503 ASP B C 1
ATOM 8464 O O . ASP B 1 503 ? 17.812 -4.312 6.039 1 97.5 503 ASP B O 1
ATOM 8468 N N . ILE B 1 504 ? 17.25 -6.391 6.531 1 97.94 504 ILE B N 1
ATOM 8469 C CA . ILE B 1 504 ? 15.906 -6.012 6.945 1 97.94 504 ILE B CA 1
ATOM 8470 C C . ILE B 1 504 ? 15.875 -5.793 8.453 1 97.94 504 ILE B C 1
ATOM 8472 O O . ILE B 1 504 ? 16.875 -6.012 9.141 1 97.94 504 ILE B O 1
ATOM 8476 N N . VAL B 1 505 ? 14.773 -5.305 8.984 1 98 505 VAL B N 1
ATOM 8477 C CA . VAL B 1 505 ? 14.531 -5.23 10.422 1 98 505 VAL B CA 1
ATOM 8478 C C . VAL B 1 505 ? 14.539 -6.637 11.016 1 98 505 VAL B C 1
ATOM 8480 O O . VAL B 1 505 ? 13.82 -7.523 10.547 1 98 505 VAL B O 1
ATOM 8483 N N . PRO B 1 506 ? 15.383 -6.891 11.945 1 96.5 506 PRO B N 1
ATOM 8484 C CA . PRO B 1 506 ? 15.383 -8.219 12.555 1 96.5 506 PRO B CA 1
ATOM 8485 C C . PRO B 1 506 ? 14.125 -8.484 13.383 1 96.5 506 PRO B C 1
ATOM 8487 O O . PRO B 1 506 ? 13.625 -7.586 14.055 1 96.5 506 PRO B O 1
ATOM 8490 N N . HIS B 1 507 ? 13.656 -9.711 13.359 1 98.25 507 HIS B N 1
ATOM 8491 C CA . HIS B 1 507 ? 12.453 -10.102 14.094 1 98.25 507 HIS B CA 1
ATOM 8492 C C . HIS B 1 507 ? 12.758 -11.219 15.086 1 98.25 507 HIS B C 1
ATOM 8494 O O . HIS B 1 507 ? 13.57 -12.102 14.797 1 98.25 507 HIS B O 1
ATOM 8500 N N . ASN B 1 508 ? 12.195 -11.141 16.234 1 98.56 508 ASN B N 1
ATOM 8501 C CA . ASN B 1 508 ? 11.992 -12.289 17.125 1 98.56 508 ASN B CA 1
ATOM 8502 C C . ASN B 1 508 ? 10.578 -12.852 16.984 1 98.56 508 ASN B C 1
ATOM 8504 O O . ASN B 1 508 ? 9.688 -12.484 17.75 1 98.56 508 ASN B O 1
ATOM 8508 N N . TYR B 1 509 ? 10.43 -13.852 16.172 1 98.62 509 TYR B N 1
ATOM 8509 C CA . TYR B 1 509 ? 9.125 -14.312 15.719 1 98.62 509 TYR B CA 1
ATOM 8510 C C . TYR B 1 509 ? 8.359 -14.961 16.859 1 98.62 509 TYR B C 1
ATOM 8512 O O . TYR B 1 509 ? 7.145 -15.172 16.766 1 98.62 509 TYR B O 1
ATOM 8520 N N . SER B 1 510 ? 9 -15.32 17.953 1 98.56 510 SER B N 1
ATOM 8521 C CA . SER B 1 510 ? 8.305 -15.914 19.094 1 98.56 510 SER B CA 1
ATOM 8522 C C . SER B 1 510 ? 7.293 -14.938 19.688 1 98.56 510 SER B C 1
ATOM 8524 O O . SER B 1 510 ? 6.402 -15.344 20.438 1 98.56 510 SER B O 1
ATOM 8526 N N . HIS B 1 511 ? 7.383 -13.648 19.375 1 98.75 511 HIS B N 1
ATOM 8527 C CA . HIS B 1 511 ? 6.504 -12.633 19.938 1 98.75 511 HIS B CA 1
ATOM 8528 C C . HIS B 1 511 ? 5.395 -12.258 18.969 1 98.75 511 HIS B C 1
ATOM 8530 O O . HIS B 1 511 ? 4.508 -11.469 19.297 1 98.75 511 HIS B O 1
ATOM 8536 N N . LEU B 1 512 ? 5.414 -12.844 17.75 1 98.88 512 LEU B N 1
ATOM 8537 C CA . LEU B 1 512 ? 4.453 -12.461 16.719 1 98.88 512 LEU B CA 1
ATOM 8538 C C . LEU B 1 512 ? 3.059 -12.984 17.062 1 98.88 512 LEU B C 1
ATOM 8540 O O . LEU B 1 512 ? 2.082 -12.234 17.016 1 98.88 512 LEU B O 1
ATOM 8544 N N . LEU B 1 513 ? 2.928 -14.281 17.375 1 98.88 513 LEU B N 1
ATOM 8545 C CA . LEU B 1 513 ? 1.628 -14.891 17.641 1 98.88 513 LEU B CA 1
ATOM 8546 C C . LEU B 1 513 ? 0.985 -14.281 18.875 1 98.88 513 LEU B C 1
ATOM 8548 O O . LEU B 1 513 ? -0.199 -13.938 18.859 1 98.88 513 LEU B O 1
ATOM 8552 N N . PRO B 1 514 ? 1.745 -14.062 19.984 1 98.75 514 PRO B N 1
ATOM 8553 C CA . PRO B 1 514 ? 1.164 -13.398 21.156 1 98.75 514 PRO B CA 1
ATOM 8554 C C . PRO B 1 514 ? 0.696 -11.977 20.859 1 98.75 514 PRO B C 1
ATOM 8556 O O . PRO B 1 514 ? -0.297 -11.516 21.422 1 98.75 514 PRO B O 1
ATOM 8559 N N . LEU B 1 515 ? 1.397 -11.266 20.031 1 98.75 515 LEU B N 1
ATOM 8560 C CA . LEU B 1 515 ? 1.01 -9.906 19.672 1 98.75 515 LEU B CA 1
ATOM 8561 C C . LEU B 1 515 ? -0.431 -9.867 19.172 1 98.75 515 LEU B C 1
ATOM 8563 O O . LEU B 1 515 ? -1.18 -8.945 19.5 1 98.75 515 LEU B O 1
ATOM 8567 N N . TYR B 1 516 ? -0.768 -10.922 18.469 1 98.69 516 TYR B N 1
ATOM 8568 C CA . TYR B 1 516 ? -2.092 -10.938 17.844 1 98.69 516 TYR B CA 1
ATOM 8569 C C . TYR B 1 516 ? -3.033 -11.867 18.609 1 98.69 516 TYR B C 1
ATOM 8571 O O . TYR B 1 516 ? -3.994 -12.391 18.031 1 98.69 516 TYR B O 1
ATOM 8579 N N . ARG B 1 517 ? -2.779 -12.18 19.797 1 98.31 517 ARG B N 1
ATOM 8580 C CA . ARG B 1 517 ? -3.629 -12.906 20.734 1 98.31 517 ARG B CA 1
ATOM 8581 C C . ARG B 1 517 ? -3.988 -14.281 20.188 1 98.31 517 ARG B C 1
ATOM 8583 O O . ARG B 1 517 ? -5.156 -14.68 20.203 1 98.31 517 ARG B O 1
ATOM 8590 N N . HIS B 1 518 ? -3.02 -14.914 19.625 1 98.69 518 HIS B N 1
ATOM 8591 C CA . HIS B 1 518 ? -3.182 -16.297 19.203 1 98.69 518 HIS B CA 1
ATOM 8592 C C . HIS B 1 518 ? -3.691 -17.172 20.344 1 98.69 518 HIS B C 1
ATOM 8594 O O . HIS B 1 518 ? -3.277 -17 21.5 1 98.69 518 HIS B O 1
ATOM 8600 N N . PRO B 1 519 ? -4.605 -18.109 20.078 1 98.12 519 PRO B N 1
ATOM 8601 C CA . PRO B 1 519 ? -5.219 -18.875 21.156 1 98.12 519 PRO B CA 1
ATOM 8602 C C . PRO B 1 519 ? -4.227 -19.797 21.859 1 98.12 519 PRO B C 1
ATOM 8604 O O . PRO B 1 519 ? -4.418 -20.141 23.031 1 98.12 519 PRO B O 1
ATOM 8607 N N . ASP B 1 520 ? -3.16 -20.234 21.172 1 98.06 520 ASP B N 1
ATOM 8608 C CA . ASP B 1 520 ? -2.146 -21.125 21.734 1 98.06 520 ASP B CA 1
ATOM 8609 C C . ASP B 1 520 ? -0.766 -20.812 21.156 1 98.06 520 ASP B C 1
ATOM 8611 O O . ASP B 1 520 ? -0.174 -21.656 20.469 1 98.06 520 ASP B O 1
ATOM 8615 N N . PRO B 1 521 ? -0.241 -19.641 21.5 1 98.12 521 PRO B N 1
ATOM 8616 C CA . PRO B 1 521 ? 0.995 -19.203 20.844 1 98.12 521 PRO B CA 1
ATOM 8617 C C . PRO B 1 521 ? 2.189 -20.094 21.203 1 98.12 521 PRO B C 1
ATOM 8619 O O . PRO B 1 521 ? 3.061 -20.328 20.359 1 98.12 521 PRO B O 1
ATOM 8622 N N . GLN B 1 522 ? 2.283 -20.688 22.359 1 96.75 522 GLN B N 1
ATOM 8623 C CA . GLN B 1 522 ? 3.438 -21.453 22.812 1 96.75 522 GLN B CA 1
ATOM 8624 C C . GLN B 1 522 ? 3.584 -22.75 22.016 1 96.75 522 GLN B C 1
ATOM 8626 O O . GLN B 1 522 ? 4.695 -23.141 21.641 1 96.75 522 GLN B O 1
ATOM 8631 N N . SER B 1 523 ? 2.477 -23.359 21.719 1 97.69 523 SER B N 1
ATOM 8632 C CA . SER B 1 523 ? 2.523 -24.641 21.016 1 97.69 523 SER B CA 1
ATOM 8633 C C . SER B 1 523 ? 2.482 -24.422 19.5 1 97.69 523 SER B C 1
ATOM 8635 O O . SER B 1 523 ? 2.598 -25.375 18.734 1 97.69 523 SER B O 1
ATOM 8637 N N . SER B 1 524 ? 2.373 -23.125 19.109 1 98.75 524 SER B N 1
ATOM 8638 C CA . SER B 1 524 ? 2.135 -22.891 17.688 1 98.75 524 SER B CA 1
ATOM 8639 C C . SER B 1 524 ? 3.322 -22.188 17.031 1 98.75 524 SER B C 1
ATOM 8641 O O . SER B 1 524 ? 3.299 -21.891 15.844 1 98.75 524 SER B O 1
ATOM 8643 N N . TYR B 1 525 ? 4.309 -21.875 17.844 1 98.75 525 TYR B N 1
ATOM 8644 C CA . TYR B 1 525 ? 5.562 -21.359 17.312 1 98.75 525 TYR B CA 1
ATOM 8645 C C . TYR B 1 525 ? 6.652 -22.422 17.344 1 98.75 525 TYR B C 1
ATOM 8647 O O . TYR B 1 525 ? 6.852 -23.078 18.375 1 98.75 525 TYR B O 1
ATOM 8655 N N . HIS B 1 526 ? 7.332 -22.609 16.219 1 98.88 526 HIS B N 1
ATOM 8656 C CA . HIS B 1 526 ? 8.414 -23.578 16.062 1 98.88 526 HIS B CA 1
ATOM 8657 C C . HIS B 1 526 ? 9.625 -22.938 15.391 1 98.88 526 HIS B C 1
ATOM 8659 O O . HIS B 1 526 ? 9.484 -22.016 14.586 1 98.88 526 HIS B O 1
ATOM 8665 N N . ARG B 1 527 ? 10.773 -23.375 15.773 1 98.81 527 ARG B N 1
ATOM 8666 C CA . ARG B 1 527 ? 12.008 -22.828 15.211 1 98.81 527 ARG B CA 1
ATOM 8667 C C . ARG B 1 527 ? 13 -23.953 14.898 1 98.81 527 ARG B C 1
ATOM 8669 O O . ARG B 1 527 ? 13.25 -24.812 15.742 1 98.81 527 ARG B O 1
ATOM 8676 N N . ALA B 1 528 ? 13.453 -24 13.664 1 98.81 528 ALA B N 1
ATOM 8677 C CA . ALA B 1 528 ? 14.438 -25 13.25 1 98.81 528 ALA B CA 1
ATOM 8678 C C . ALA B 1 528 ? 15.719 -24.328 12.742 1 98.81 528 ALA B C 1
ATOM 8680 O O . ALA B 1 528 ? 15.664 -23.453 11.891 1 98.81 528 ALA B O 1
ATOM 8681 N N . THR B 1 529 ? 16.875 -24.75 13.266 1 98.5 529 THR B N 1
ATOM 8682 C CA . THR B 1 529 ? 18.172 -24.297 12.805 1 98.5 529 THR B CA 1
ATOM 8683 C C . THR B 1 529 ? 18.969 -25.453 12.203 1 98.5 529 THR B C 1
ATOM 8685 O O . THR B 1 529 ? 20.031 -25.234 11.617 1 98.5 529 THR B O 1
ATOM 8688 N N . THR B 1 530 ? 18.438 -26.703 12.352 1 98.12 530 THR B N 1
ATOM 8689 C CA . THR B 1 530 ? 19.062 -27.906 11.805 1 98.12 530 THR B CA 1
ATOM 8690 C C . THR B 1 530 ? 18.031 -28.797 11.125 1 98.12 530 THR B C 1
ATOM 8692 O O . THR B 1 530 ? 16.828 -28.641 11.336 1 98.12 530 THR B O 1
ATOM 8695 N N . GLN B 1 531 ? 18.562 -29.703 10.359 1 97.12 531 GLN B N 1
ATOM 8696 C CA . GLN B 1 531 ? 17.703 -30.656 9.672 1 97.12 531 GLN B CA 1
ATOM 8697 C C . GLN B 1 531 ? 16.938 -31.531 10.672 1 97.12 531 GLN B C 1
ATOM 8699 O O . GLN B 1 531 ? 15.766 -31.844 10.461 1 97.12 531 GLN B O 1
ATOM 8704 N N . SER B 1 532 ? 17.594 -31.938 11.734 1 97.44 532 SER B N 1
ATOM 8705 C CA . SER B 1 532 ? 16.969 -32.781 12.758 1 97.44 532 SER B CA 1
ATOM 8706 C C . SER B 1 532 ? 15.812 -32.062 13.445 1 97.44 532 SER B C 1
ATOM 8708 O O . SER B 1 532 ? 14.773 -32.656 13.711 1 97.44 532 SER B O 1
ATOM 8710 N N . GLU B 1 533 ? 16.031 -30.797 13.758 1 98.44 533 GLU B N 1
ATOM 8711 C CA . GLU B 1 533 ? 14.961 -30 14.359 1 98.44 533 GLU B CA 1
ATOM 8712 C C . GLU B 1 533 ? 13.766 -29.891 13.422 1 98.44 533 GLU B C 1
ATOM 8714 O O . GLU B 1 533 ? 12.617 -30.016 13.852 1 98.44 533 GLU B O 1
ATOM 8719 N N . LEU B 1 534 ? 14.047 -29.641 12.172 1 98.56 534 LEU B N 1
ATOM 8720 C CA . LEU B 1 534 ? 12.969 -29.516 11.188 1 98.56 534 LEU B CA 1
ATOM 8721 C C . LEU B 1 534 ? 12.18 -30.828 11.102 1 98.56 534 LEU B C 1
ATOM 8723 O O . LEU B 1 534 ? 10.945 -30.797 11.102 1 98.56 534 LEU B O 1
ATOM 8727 N N . ALA B 1 535 ? 12.875 -31.938 10.992 1 97.88 535 ALA B N 1
ATOM 8728 C CA . ALA B 1 535 ? 12.219 -33.25 10.906 1 97.88 535 ALA B CA 1
ATOM 8729 C C . ALA B 1 535 ? 11.289 -33.469 12.102 1 97.88 535 ALA B C 1
ATOM 8731 O O . ALA B 1 535 ? 10.172 -33.969 11.938 1 97.88 535 ALA B O 1
ATOM 8732 N N . ALA B 1 536 ? 11.75 -33.125 13.242 1 98.44 536 ALA B N 1
ATOM 8733 C CA . ALA B 1 536 ? 10.953 -33.281 14.461 1 98.44 536 ALA B CA 1
ATOM 8734 C C . ALA B 1 536 ? 9.719 -32.406 14.43 1 98.44 536 ALA B C 1
ATOM 8736 O O . ALA B 1 536 ? 8.633 -32.812 14.844 1 98.44 536 ALA B O 1
ATOM 8737 N N . ILE B 1 537 ? 9.891 -31.156 13.992 1 98.69 537 ILE B N 1
ATOM 8738 C CA . ILE B 1 537 ? 8.797 -30.188 13.93 1 98.69 537 ILE B CA 1
ATOM 8739 C C . ILE B 1 537 ? 7.723 -30.688 12.969 1 98.69 537 ILE B C 1
ATOM 8741 O O . ILE B 1 537 ? 6.531 -30.625 13.266 1 98.69 537 ILE B O 1
ATOM 8745 N N . LEU B 1 538 ? 8.094 -31.188 11.789 1 98.62 538 LEU B N 1
ATOM 8746 C CA . LEU B 1 538 ? 7.172 -31.609 10.742 1 98.62 538 LEU B CA 1
ATOM 8747 C C . LEU B 1 538 ? 6.34 -32.812 11.203 1 98.62 538 LEU B C 1
ATOM 8749 O O . LEU B 1 538 ? 5.273 -33.094 10.641 1 98.62 538 LEU B O 1
ATOM 8753 N N . GLU B 1 539 ? 6.785 -33.531 12.234 1 98.12 539 GLU B N 1
ATOM 8754 C CA . GLU B 1 539 ? 6.078 -34.719 12.734 1 98.12 539 GLU B CA 1
ATOM 8755 C C . GLU B 1 539 ? 5.082 -34.312 13.828 1 98.12 539 GLU B C 1
ATOM 8757 O O . GLU B 1 539 ? 4.242 -35.125 14.219 1 98.12 539 GLU B O 1
ATOM 8762 N N . LYS B 1 540 ? 5.102 -33.094 14.25 1 98.25 540 LYS B N 1
ATOM 8763 C CA . LYS B 1 540 ? 4.223 -32.656 15.336 1 98.25 540 LYS B CA 1
ATOM 8764 C C . LYS B 1 540 ? 2.758 -32.719 14.914 1 98.25 540 LYS B C 1
ATOM 8766 O O . LYS B 1 540 ? 2.422 -32.375 13.781 1 98.25 540 LYS B O 1
ATOM 8771 N N . PRO B 1 541 ? 1.848 -33.125 15.773 1 96.94 541 PRO B N 1
ATOM 8772 C CA . PRO B 1 541 ? 0.418 -33.188 15.461 1 96.94 541 PRO B CA 1
ATOM 8773 C C . PRO B 1 541 ? -0.153 -31.844 15.055 1 96.94 541 PRO B C 1
ATOM 8775 O O . PRO B 1 541 ? -1.048 -31.766 14.211 1 96.94 541 PRO B O 1
ATOM 8778 N N . GLN B 1 542 ? 0.378 -30.734 15.617 1 96.31 542 GLN B N 1
ATOM 8779 C CA . GLN B 1 542 ? -0.087 -29.391 15.305 1 96.31 542 GLN B CA 1
ATOM 8780 C C . GLN B 1 542 ? 0.141 -29.047 13.836 1 96.31 542 GLN B C 1
ATOM 8782 O O . GLN B 1 542 ? -0.594 -28.25 13.258 1 96.31 542 GLN B O 1
ATOM 8787 N N . LEU B 1 543 ? 1.168 -29.641 13.25 1 97.94 543 LEU B N 1
ATOM 8788 C CA . LEU B 1 543 ? 1.449 -29.375 11.844 1 97.94 543 LEU B CA 1
ATOM 8789 C C . LEU B 1 543 ? 0.734 -30.375 10.945 1 97.94 543 LEU B C 1
ATOM 8791 O O . LEU B 1 543 ? 0.321 -30.031 9.836 1 97.94 543 LEU B O 1
ATOM 8795 N N . LYS B 1 544 ? 0.607 -31.594 11.398 1 96.62 544 LYS B N 1
ATOM 8796 C CA . LYS B 1 544 ? -0.075 -32.625 10.609 1 96.62 544 LYS B CA 1
ATOM 8797 C C . LYS B 1 544 ? -1.571 -32.344 10.516 1 96.62 544 LYS B C 1
ATOM 8799 O O . LYS B 1 544 ? -2.188 -32.562 9.477 1 96.62 544 LYS B O 1
ATOM 8804 N N . GLN B 1 545 ? -2.125 -31.844 11.586 1 95.88 545 GLN B N 1
ATOM 8805 C CA . GLN B 1 545 ? -3.533 -31.469 11.664 1 95.88 545 GLN B CA 1
ATOM 8806 C C . GLN B 1 545 ? -3.719 -30.172 12.438 1 95.88 545 GLN B C 1
ATOM 8808 O O . GLN B 1 545 ? -4.242 -30.172 13.555 1 95.88 545 GLN B O 1
ATOM 8813 N N . PRO B 1 546 ? -3.418 -29.094 11.797 1 97.12 546 PRO B N 1
ATOM 8814 C CA . PRO B 1 546 ? -3.467 -27.812 12.508 1 97.12 546 PRO B CA 1
ATOM 8815 C C . PRO B 1 546 ? -4.879 -27.438 12.953 1 97.12 546 PRO B C 1
ATOM 8817 O O . PRO B 1 546 ? -5.832 -27.594 12.18 1 97.12 546 PRO B O 1
ATOM 8820 N N . GLN B 1 547 ? -5.039 -26.938 14.156 1 96.38 547 GLN B N 1
ATOM 8821 C CA . GLN B 1 547 ? -6.301 -26.438 14.688 1 96.38 547 GLN B CA 1
ATOM 8822 C C . GLN B 1 547 ? -6.316 -24.906 14.734 1 96.38 547 GLN B C 1
ATOM 8824 O O . GLN B 1 547 ? -7.371 -24.297 14.922 1 96.38 547 GLN B O 1
ATOM 8829 N N . ASN B 1 548 ? -5.25 -24.344 14.648 1 97.88 548 ASN B N 1
ATOM 8830 C CA . ASN B 1 548 ? -4.984 -22.906 14.547 1 97.88 548 ASN B CA 1
ATOM 8831 C C . ASN B 1 548 ? -3.723 -22.625 13.734 1 97.88 548 ASN B C 1
ATOM 8833 O O . ASN B 1 548 ? -3.051 -23.562 13.289 1 97.88 548 ASN B O 1
ATOM 8837 N N . LEU B 1 549 ? -3.463 -21.391 13.492 1 98.75 549 LEU B N 1
ATOM 8838 C CA . LEU B 1 549 ? -2.301 -21.016 12.695 1 98.75 549 LEU B CA 1
ATOM 8839 C C . LEU B 1 549 ? -1.012 -21.5 13.359 1 98.75 549 LEU B C 1
ATOM 8841 O O . LEU B 1 549 ? -0.84 -21.359 14.57 1 98.75 549 LEU B O 1
ATOM 8845 N N . GLN B 1 550 ? -0.123 -22.141 12.602 1 98.88 550 GLN B N 1
ATOM 8846 C CA . GLN B 1 550 ? 1.203 -22.578 13.023 1 98.88 550 GLN B CA 1
ATOM 8847 C C . GLN B 1 550 ? 2.295 -21.75 12.352 1 98.88 550 GLN B C 1
ATOM 8849 O O . GLN B 1 550 ? 2.238 -21.516 11.141 1 98.88 550 GLN B O 1
ATOM 8854 N N . LEU B 1 551 ? 3.252 -21.281 13.148 1 98.94 551 LEU B N 1
ATOM 8855 C CA . LEU B 1 551 ? 4.379 -20.516 12.633 1 98.94 551 LEU B CA 1
ATOM 8856 C C . LEU B 1 551 ? 5.688 -21.281 12.805 1 98.94 551 LEU B C 1
ATOM 8858 O O . LEU B 1 551 ? 6.078 -21.609 13.922 1 98.94 551 LEU B O 1
ATOM 8862 N N . VAL B 1 552 ? 6.328 -21.594 11.703 1 98.94 552 VAL B N 1
ATOM 8863 C CA . VAL B 1 552 ? 7.598 -22.328 11.711 1 98.94 552 VAL B CA 1
ATOM 8864 C C . VAL B 1 552 ? 8.703 -21.438 11.141 1 98.94 552 VAL B C 1
ATOM 8866 O O . VAL B 1 552 ? 8.711 -21.141 9.945 1 98.94 552 VAL B O 1
ATOM 8869 N N . GLU B 1 553 ? 9.602 -21.031 12 1 98.88 553 GLU B N 1
ATOM 8870 C CA . GLU B 1 553 ? 10.781 -20.266 11.578 1 98.88 553 GLU B CA 1
ATOM 8871 C C . GLU B 1 553 ? 11.898 -21.188 11.117 1 98.88 553 GLU B C 1
ATOM 8873 O O . GLU B 1 553 ? 12.383 -22.031 11.883 1 98.88 553 GLU B O 1
ATOM 8878 N N . LEU B 1 554 ? 12.25 -21.047 9.875 1 98.88 554 LEU B N 1
ATOM 8879 C CA . LEU B 1 554 ? 13.344 -21.812 9.289 1 98.88 554 LEU B CA 1
ATOM 8880 C C . LEU B 1 554 ? 14.586 -20.938 9.125 1 98.88 554 LEU B C 1
ATOM 8882 O O . LEU B 1 554 ? 14.664 -20.125 8.211 1 98.88 554 LEU B O 1
ATOM 8886 N N . VAL B 1 555 ? 15.617 -21.172 9.969 1 98.69 555 VAL B N 1
ATOM 8887 C CA . VAL B 1 555 ? 16.781 -20.312 9.984 1 98.69 555 VAL B CA 1
ATOM 8888 C C . VAL B 1 555 ? 17.859 -20.875 9.047 1 98.69 555 VAL B C 1
ATOM 8890 O O . VAL B 1 555 ? 18.328 -22 9.227 1 98.69 555 VAL B O 1
ATOM 8893 N N . VAL B 1 556 ? 18.188 -20.141 8.008 1 98.12 556 VAL B N 1
ATOM 8894 C CA . VAL B 1 556 ? 19.234 -20.516 7.066 1 98.12 556 VAL B CA 1
ATOM 8895 C C . VAL B 1 556 ? 20.234 -19.375 6.91 1 98.12 556 VAL B C 1
ATOM 8897 O O . VAL B 1 556 ? 19.938 -18.234 7.289 1 98.12 556 VAL B O 1
ATOM 8900 N N . ASP B 1 557 ? 21.406 -19.641 6.402 1 96.88 557 ASP B N 1
ATOM 8901 C CA . ASP B 1 557 ? 22.438 -18.609 6.207 1 96.88 557 ASP B CA 1
ATOM 8902 C C . ASP B 1 557 ? 22 -17.594 5.152 1 96.88 557 ASP B C 1
ATOM 8904 O O . ASP B 1 557 ? 21.375 -17.969 4.152 1 96.88 557 ASP B O 1
ATOM 8908 N N . LYS B 1 558 ? 22.453 -16.359 5.344 1 96.44 558 LYS B N 1
ATOM 8909 C CA . LYS B 1 558 ? 21.984 -15.281 4.473 1 96.44 558 LYS B CA 1
ATOM 8910 C C . LYS B 1 558 ? 22.5 -15.453 3.049 1 96.44 558 LYS B C 1
ATOM 8912 O O . LYS B 1 558 ? 21.906 -14.938 2.102 1 96.44 558 LYS B O 1
ATOM 8917 N N . MET B 1 559 ? 23.594 -16.25 2.867 1 96.56 559 MET B N 1
ATOM 8918 C CA . MET B 1 559 ? 24.172 -16.453 1.536 1 96.56 559 MET B CA 1
ATOM 8919 C C . MET B 1 559 ? 23.75 -17.797 0.958 1 96.56 559 MET B C 1
ATOM 8921 O O . MET B 1 559 ? 24.188 -18.172 -0.132 1 96.56 559 MET B O 1
ATOM 8925 N N . ASP B 1 560 ? 22.891 -18.5 1.662 1 96.44 560 ASP B N 1
ATOM 8926 C CA . ASP B 1 560 ? 22.344 -19.781 1.187 1 96.44 560 ASP B CA 1
ATOM 8927 C C . ASP B 1 560 ? 21.172 -19.547 0.231 1 96.44 560 ASP B C 1
ATOM 8929 O O . ASP B 1 560 ? 20.375 -18.625 0.433 1 96.44 560 ASP B O 1
ATOM 8933 N N . THR B 1 561 ? 21.219 -20.281 -0.861 1 92 561 THR B N 1
ATOM 8934 C CA . THR B 1 561 ? 20.156 -20.109 -1.854 1 92 561 THR B CA 1
ATOM 8935 C C . THR B 1 561 ? 19.703 -21.453 -2.408 1 92 561 THR B C 1
ATOM 8937 O O . THR B 1 561 ? 20.406 -22.469 -2.244 1 92 561 THR B O 1
ATOM 8940 N N . SER B 1 562 ? 18.484 -21.484 -3.004 1 93.38 562 SER B N 1
ATOM 8941 C CA . SER B 1 562 ? 18.094 -22.641 -3.803 1 93.38 562 SER B CA 1
ATOM 8942 C C . SER B 1 562 ? 18.922 -22.734 -5.078 1 93.38 562 SER B C 1
ATOM 8944 O O . SER B 1 562 ? 19.266 -21.719 -5.68 1 93.38 562 SER B O 1
ATOM 8946 N N . TRP B 1 563 ? 19.25 -23.906 -5.492 1 94.75 563 TRP B N 1
ATOM 8947 C CA . TRP B 1 563 ? 20.156 -24.062 -6.625 1 94.75 563 TRP B CA 1
ATOM 8948 C C . TRP B 1 563 ? 19.562 -23.453 -7.887 1 94.75 563 TRP B C 1
ATOM 8950 O O . TRP B 1 563 ? 20.266 -22.859 -8.703 1 94.75 563 TRP B O 1
ATOM 8960 N N . LYS B 1 564 ? 18.25 -23.578 -8.078 1 95.44 564 LYS B N 1
ATOM 8961 C CA . LYS B 1 564 ? 17.609 -23.078 -9.281 1 95.44 564 LYS B CA 1
ATOM 8962 C C . LYS B 1 564 ? 17.719 -21.547 -9.359 1 95.44 564 LYS B C 1
ATOM 8964 O O . LYS B 1 564 ? 17.875 -20.984 -10.453 1 95.44 564 LYS B O 1
ATOM 8969 N N . LEU B 1 565 ? 17.578 -20.875 -8.164 1 95.94 565 LEU B N 1
ATOM 8970 C CA . LEU B 1 565 ? 17.734 -19.422 -8.141 1 95.94 565 LEU B CA 1
ATOM 8971 C C . LEU B 1 565 ? 19.156 -19.031 -8.523 1 95.94 565 LEU B C 1
ATOM 8973 O O . LEU B 1 565 ? 19.344 -18.156 -9.367 1 95.94 565 LEU B O 1
ATOM 8977 N N . GLY B 1 566 ? 20.125 -19.656 -7.887 1 95.5 566 GLY B N 1
ATOM 8978 C CA . GLY B 1 566 ? 21.516 -19.406 -8.227 1 95.5 566 GLY B CA 1
ATOM 8979 C C . GLY B 1 566 ? 21.828 -19.672 -9.688 1 95.5 566 GLY B C 1
ATOM 8980 O O . GLY B 1 566 ? 22.516 -18.875 -10.336 1 95.5 566 GLY B O 1
ATOM 8981 N N . THR B 1 567 ? 21.328 -20.781 -10.219 1 95.31 567 THR B N 1
ATOM 8982 C CA . THR B 1 567 ? 21.562 -21.172 -11.602 1 95.31 567 THR B CA 1
ATOM 8983 C C . THR B 1 567 ? 20.953 -20.156 -12.562 1 95.31 567 THR B C 1
ATOM 8985 O O . THR B 1 567 ? 21.562 -19.797 -13.57 1 95.31 567 THR B O 1
ATOM 8988 N N . ALA B 1 568 ? 19.75 -19.766 -12.25 1 94.25 568 ALA B N 1
ATOM 8989 C CA . ALA B 1 568 ? 19.047 -18.812 -13.117 1 94.25 568 ALA B CA 1
ATOM 8990 C C . ALA B 1 568 ? 19.844 -17.5 -13.234 1 94.25 568 ALA B C 1
ATOM 8992 O O . ALA B 1 568 ? 19.953 -16.938 -14.32 1 94.25 568 ALA B O 1
ATOM 8993 N N . LEU B 1 569 ? 20.375 -17.031 -12.109 1 94.94 569 LEU B N 1
ATOM 8994 C CA . LEU B 1 569 ? 21.125 -15.789 -12.125 1 94.94 569 LEU B CA 1
ATOM 8995 C C . LEU B 1 569 ? 22.5 -15.992 -12.773 1 94.94 569 LEU B C 1
ATOM 8997 O O . LEU B 1 569 ? 22.969 -15.133 -13.516 1 94.94 569 LEU B O 1
ATOM 9001 N N . ALA B 1 570 ? 23.094 -17.141 -12.508 1 94.81 570 ALA B N 1
ATOM 9002 C CA . ALA B 1 570 ? 24.375 -17.453 -13.117 1 94.81 570 ALA B CA 1
ATOM 9003 C C . ALA B 1 570 ? 24.266 -17.578 -14.633 1 94.81 570 ALA B C 1
ATOM 9005 O O . ALA B 1 570 ? 25.188 -17.219 -15.367 1 94.81 570 ALA B O 1
ATOM 9006 N N . TRP B 1 571 ? 23.125 -18.047 -15.086 1 94.06 571 TRP B N 1
ATOM 9007 C CA . TRP B 1 571 ? 22.891 -18.281 -16.5 1 94.06 571 TRP B CA 1
ATOM 9008 C C . TRP B 1 571 ? 22.859 -16.969 -17.281 1 94.06 571 TRP B C 1
ATOM 9010 O O . TRP B 1 571 ? 23.062 -16.953 -18.484 1 94.06 571 TRP B O 1
ATOM 9020 N N . ARG B 1 572 ? 22.641 -15.844 -16.578 1 92.12 572 ARG B N 1
ATOM 9021 C CA . ARG B 1 572 ? 22.484 -14.555 -17.234 1 92.12 572 ARG B CA 1
ATOM 9022 C C . ARG B 1 572 ? 23.734 -14.164 -18.016 1 92.12 572 ARG B C 1
ATOM 9024 O O . ARG B 1 572 ? 23.656 -13.633 -19.109 1 92.12 572 ARG B O 1
ATOM 9031 N N . SER B 1 573 ? 24.922 -14.336 -17.391 1 91.94 573 SER B N 1
ATOM 9032 C CA . SER B 1 573 ? 26.219 -14.023 -18 1 91.94 573 SER B CA 1
ATOM 9033 C C . SER B 1 573 ? 27.375 -14.57 -17.172 1 91.94 573 SER B C 1
ATOM 9035 O O . SER B 1 573 ? 27.188 -14.898 -15.992 1 91.94 573 SER B O 1
ATOM 9037 N N . GLU B 1 574 ? 28.547 -14.57 -17.781 1 92.5 574 GLU B N 1
ATOM 9038 C CA . GLU B 1 574 ? 29.734 -14.977 -17.047 1 92.5 574 GLU B CA 1
ATOM 9039 C C . GLU B 1 574 ? 30.047 -14.016 -15.898 1 92.5 574 GLU B C 1
ATOM 9041 O O . GLU B 1 574 ? 30.547 -14.422 -14.852 1 92.5 574 GLU B O 1
ATOM 9046 N N . GLU B 1 575 ? 29.719 -12.805 -16.094 1 92.06 575 GLU B N 1
ATOM 9047 C CA . GLU B 1 575 ? 29.922 -11.797 -15.047 1 92.06 575 GLU B CA 1
ATOM 9048 C C . GLU B 1 575 ? 29.062 -12.078 -13.828 1 92.06 575 GLU B C 1
ATOM 9050 O O . GLU B 1 575 ? 29.516 -11.93 -12.688 1 92.06 575 GLU B O 1
ATOM 9055 N N . HIS B 1 576 ? 27.859 -12.461 -14.055 1 93.56 576 HIS B N 1
ATOM 9056 C CA . HIS B 1 576 ? 26.953 -12.781 -12.953 1 93.56 576 HIS B CA 1
ATOM 9057 C C . HIS B 1 576 ? 27.406 -14.039 -12.219 1 93.56 576 HIS B C 1
ATOM 9059 O O . HIS B 1 576 ? 27.328 -14.109 -10.992 1 93.56 576 HIS B O 1
ATOM 9065 N N . LYS B 1 577 ? 27.797 -14.992 -13.047 1 94.25 577 LYS B N 1
ATOM 9066 C CA . LYS B 1 577 ? 28.344 -16.219 -12.461 1 94.25 577 LYS B CA 1
ATOM 9067 C C . LYS B 1 577 ? 29.531 -15.906 -11.555 1 94.25 577 LYS B C 1
ATOM 9069 O O . LYS B 1 577 ? 29.594 -16.406 -10.422 1 94.25 577 LYS B O 1
ATOM 9074 N N . GLU B 1 578 ? 30.453 -15.07 -11.969 1 95 578 GLU B N 1
ATOM 9075 C CA . GLU B 1 578 ? 31.625 -14.664 -11.203 1 95 578 GLU B CA 1
ATOM 9076 C C . GLU B 1 578 ? 31.219 -13.891 -9.945 1 95 578 GLU B C 1
ATOM 9078 O O . GLU B 1 578 ? 31.844 -14.055 -8.891 1 95 578 GLU B O 1
ATOM 9083 N N . TYR B 1 579 ? 30.266 -13.086 -10.117 1 95.94 579 TYR B N 1
ATOM 9084 C CA . TYR B 1 579 ? 29.75 -12.312 -8.984 1 95.94 579 TYR B CA 1
ATOM 9085 C C . TYR B 1 579 ? 29.266 -13.234 -7.871 1 95.94 579 TYR B C 1
ATOM 9087 O O . TYR B 1 579 ? 29.625 -13.047 -6.707 1 95.94 579 TYR B O 1
ATOM 9095 N N . LEU B 1 580 ? 28.453 -14.234 -8.211 1 97.25 580 LEU B N 1
ATOM 9096 C CA . LEU B 1 580 ? 27.922 -15.156 -7.223 1 97.25 580 LEU B CA 1
ATOM 9097 C C . LEU B 1 580 ? 29.047 -15.891 -6.5 1 97.25 580 LEU B C 1
ATOM 9099 O O . LEU B 1 580 ? 29.016 -16.047 -5.277 1 97.25 580 LEU B O 1
ATOM 9103 N N . THR B 1 581 ? 30.047 -16.266 -7.293 1 96.31 581 THR B N 1
ATOM 9104 C CA . THR B 1 581 ? 31.172 -17 -6.734 1 96.31 581 THR B CA 1
ATOM 9105 C C . THR B 1 581 ? 32 -16.094 -5.828 1 96.31 581 THR B C 1
ATOM 9107 O O . THR B 1 581 ? 32.344 -16.469 -4.711 1 96.31 581 THR B O 1
ATOM 9110 N N . ARG B 1 582 ? 32.25 -14.922 -6.262 1 97.44 582 ARG B N 1
ATOM 9111 C CA . ARG B 1 582 ? 33.094 -13.977 -5.543 1 97.44 582 ARG B CA 1
ATOM 9112 C C . ARG B 1 582 ? 32.438 -13.562 -4.223 1 97.44 582 ARG B C 1
ATOM 9114 O O . ARG B 1 582 ? 33.156 -13.398 -3.217 1 97.44 582 ARG B O 1
ATOM 9121 N N . GLU B 1 583 ? 31.188 -13.383 -4.234 1 97.12 583 GLU B N 1
ATOM 9122 C CA . GLU B 1 583 ? 30.5 -12.883 -3.049 1 97.12 583 GLU B CA 1
ATOM 9123 C C . GLU B 1 583 ? 30.281 -14 -2.025 1 97.12 583 GLU B C 1
ATOM 9125 O O . GLU B 1 583 ? 29.922 -13.734 -0.876 1 97.12 583 GLU B O 1
ATOM 9130 N N . GLY B 1 584 ? 30.422 -15.242 -2.438 1 96.06 584 GLY B N 1
ATOM 9131 C CA . GLY B 1 584 ? 30.438 -16.344 -1.483 1 96.06 584 GLY B CA 1
ATOM 9132 C C . GLY B 1 584 ? 29.094 -17 -1.322 1 96.06 584 GLY B C 1
ATOM 9133 O O . GLY B 1 584 ? 28.781 -17.562 -0.266 1 96.06 584 GLY B O 1
ATOM 9134 N N . PHE B 1 585 ? 28.219 -16.969 -2.316 1 96.69 585 PHE B N 1
ATOM 9135 C CA . PHE B 1 585 ? 26.953 -17.672 -2.262 1 96.69 585 PHE B CA 1
ATOM 9136 C C . PHE B 1 585 ? 27.172 -19.188 -2.355 1 96.69 585 PHE B C 1
ATOM 9138 O O . PHE B 1 585 ? 28.188 -19.641 -2.879 1 96.69 585 PHE B O 1
ATOM 9145 N N . VAL B 1 586 ? 26.219 -19.906 -1.854 1 94.06 586 VAL B N 1
ATOM 9146 C CA . VAL B 1 586 ? 26.344 -21.359 -1.851 1 94.06 586 VAL B CA 1
ATOM 9147 C C . VAL B 1 586 ? 26.094 -21.891 -3.258 1 94.06 586 VAL B C 1
ATOM 9149 O O . VAL B 1 586 ? 25.016 -21.703 -3.828 1 94.06 586 VAL B O 1
ATOM 9152 N N . ASP B 1 587 ? 27.094 -22.531 -3.807 1 94.88 587 ASP B N 1
ATOM 9153 C CA . ASP B 1 587 ? 27 -23.266 -5.062 1 94.88 587 ASP B CA 1
ATOM 9154 C C . ASP B 1 587 ? 26.688 -24.734 -4.816 1 94.88 587 ASP B C 1
ATOM 9156 O O . ASP B 1 587 ? 27.594 -25.562 -4.723 1 94.88 587 ASP B O 1
ATOM 9160 N N . THR B 1 588 ? 25.422 -25.078 -4.879 1 94.25 588 THR B N 1
ATOM 9161 C CA . THR B 1 588 ? 24.859 -26.328 -4.371 1 94.25 588 THR B CA 1
ATOM 9162 C C . THR B 1 588 ? 25.484 -27.531 -5.094 1 94.25 588 THR B C 1
ATOM 9164 O O . THR B 1 588 ? 25.703 -28.578 -4.484 1 94.25 588 THR B O 1
ATOM 9167 N N . TYR B 1 589 ? 25.766 -27.391 -6.43 1 93.75 589 TYR B N 1
ATOM 9168 C CA . TYR B 1 589 ? 26.156 -28.562 -7.199 1 93.75 589 TYR B CA 1
ATOM 9169 C C . TYR B 1 589 ? 27.5 -28.359 -7.871 1 93.75 589 TYR B C 1
ATOM 9171 O O . TYR B 1 589 ? 27.984 -29.219 -8.594 1 93.75 589 TYR B O 1
ATOM 9179 N N . GLY B 1 590 ? 28.109 -27.25 -7.645 1 92.31 590 GLY B N 1
ATOM 9180 C CA . GLY B 1 590 ? 29.312 -26.906 -8.391 1 92.31 590 GLY B CA 1
ATOM 9181 C C . GLY B 1 590 ? 29.016 -26.391 -9.789 1 92.31 590 GLY B C 1
ATOM 9182 O O . GLY B 1 590 ? 28.109 -26.875 -10.453 1 92.31 590 GLY B O 1
ATOM 9183 N N . GLY B 1 591 ? 29.797 -25.375 -10.203 1 92.12 591 GLY B N 1
ATOM 9184 C CA . GLY B 1 591 ? 29.594 -24.781 -11.516 1 92.12 591 GLY B CA 1
ATOM 9185 C C . GLY B 1 591 ? 28.219 -24.156 -11.672 1 92.12 591 GLY B C 1
ATOM 9186 O O . GLY B 1 591 ? 27.703 -24.047 -12.789 1 92.12 591 GLY B O 1
ATOM 9187 N N . TRP B 1 592 ? 27.531 -23.984 -10.578 1 93.94 592 TRP B N 1
ATOM 9188 C CA . TRP B 1 592 ? 26.203 -23.359 -10.453 1 93.94 592 TRP B CA 1
ATOM 9189 C C . TRP B 1 592 ? 25.141 -24.203 -11.156 1 93.94 592 TRP B C 1
ATOM 9191 O O . TRP B 1 592 ? 24.125 -23.672 -11.609 1 93.94 592 TRP B O 1
ATOM 9201 N N . GLY B 1 593 ? 25.469 -25.453 -11.32 1 90 593 GLY B N 1
ATOM 9202 C CA . GLY B 1 593 ? 24.516 -26.375 -11.914 1 90 593 GLY B CA 1
ATOM 9203 C C . GLY B 1 593 ? 24.328 -26.172 -13.406 1 90 593 GLY B C 1
ATOM 9204 O O . GLY B 1 593 ? 23.375 -26.672 -13.992 1 90 593 GLY B O 1
ATOM 9205 N N . LEU B 1 594 ? 25.141 -25.391 -14.062 1 89.25 594 LEU B N 1
ATOM 9206 C CA . LEU B 1 594 ? 25.062 -25.125 -15.492 1 89.25 594 LEU B CA 1
ATOM 9207 C C . LEU B 1 594 ? 25.719 -26.234 -16.297 1 89.25 594 LEU B C 1
ATOM 9209 O O . LEU B 1 594 ? 26.75 -26.781 -15.883 1 89.25 594 LEU B O 1
ATOM 9213 N N . ASP B 1 595 ? 24.922 -26.641 -17.391 1 79.56 595 ASP B N 1
ATOM 9214 C CA . ASP B 1 595 ? 25.531 -27.562 -18.344 1 79.56 595 ASP B CA 1
ATOM 9215 C C . ASP B 1 595 ? 26.344 -26.828 -19.406 1 79.56 595 ASP B C 1
ATOM 9217 O O . ASP B 1 595 ? 25.812 -26.453 -20.453 1 79.56 595 ASP B O 1
ATOM 9221 N N . GLY B 1 596 ? 27.469 -26.234 -19.016 1 76.5 596 GLY B N 1
ATOM 9222 C CA . GLY B 1 596 ? 28.281 -25.484 -19.969 1 76.5 596 GLY B CA 1
ATOM 9223 C C . GLY B 1 596 ? 28.438 -24.016 -19.594 1 76.5 596 GLY B C 1
ATOM 9224 O O . GLY B 1 596 ? 28.469 -23.672 -18.422 1 76.5 596 GLY B O 1
ATOM 9225 N N . LYS B 1 597 ? 28.531 -23.203 -20.703 1 80.12 597 LYS B N 1
ATOM 9226 C CA . LYS B 1 597 ? 28.844 -21.797 -20.484 1 80.12 597 LYS B CA 1
ATOM 9227 C C . LYS B 1 597 ? 27.578 -21 -20.172 1 80.12 597 LYS B C 1
ATOM 9229 O O . LYS B 1 597 ? 26.484 -21.328 -20.656 1 80.12 597 LYS B O 1
ATOM 9234 N N . ALA B 1 598 ? 27.797 -20.047 -19.297 1 82.31 598 ALA B N 1
ATOM 9235 C CA . ALA B 1 598 ? 26.75 -19.078 -19.047 1 82.31 598 ALA B CA 1
ATOM 9236 C C . ALA B 1 598 ? 26.531 -18.188 -20.266 1 82.31 598 ALA B C 1
ATOM 9238 O O . ALA B 1 598 ? 27.453 -17.953 -21.062 1 82.31 598 ALA B O 1
ATOM 9239 N N . GLY B 1 599 ? 25.234 -17.797 -20.438 1 80.25 599 GLY B N 1
ATOM 9240 C CA . GLY B 1 599 ? 25.094 -16.828 -21.531 1 80.25 599 GLY B CA 1
ATOM 9241 C C . GLY B 1 599 ? 23.688 -16.75 -22.078 1 80.25 599 GLY B C 1
ATOM 9242 O O . GLY B 1 599 ? 23.203 -17.703 -22.703 1 80.25 599 GLY B O 1
ATOM 9243 N N . GLY B 1 600 ? 22.922 -15.812 -21.672 1 76.69 600 GLY B N 1
ATOM 9244 C CA . GLY B 1 600 ? 21.641 -15.461 -22.266 1 76.69 600 GLY B CA 1
ATOM 9245 C C . GLY B 1 600 ? 21.719 -14.289 -23.219 1 76.69 600 GLY B C 1
ATOM 9246 O O . GLY B 1 600 ? 22.797 -13.688 -23.391 1 76.69 600 GLY B O 1
ATOM 9247 N N . SER B 1 601 ? 20.719 -14.117 -24.047 1 77.06 601 SER B N 1
ATOM 9248 C CA . SER B 1 601 ? 20.688 -13.055 -25.047 1 77.06 601 SER B CA 1
ATOM 9249 C C . SER B 1 601 ? 20.266 -11.727 -24.422 1 77.06 601 SER B C 1
ATOM 9251 O O . SER B 1 601 ? 20.422 -10.664 -25.031 1 77.06 601 SER B O 1
ATOM 9253 N N . VAL B 1 602 ? 19.828 -11.805 -23.203 1 83.56 602 VAL B N 1
ATOM 9254 C CA . VAL B 1 602 ? 19.281 -10.609 -22.578 1 83.56 602 VAL B CA 1
ATOM 9255 C C . VAL B 1 602 ? 20.375 -9.891 -21.781 1 83.56 602 VAL B C 1
ATOM 9257 O O . VAL B 1 602 ? 21.125 -10.523 -21.047 1 83.56 602 VAL B O 1
ATOM 9260 N N . LYS B 1 603 ? 20.438 -8.539 -21.953 1 81.12 603 LYS B N 1
ATOM 9261 C CA . LYS B 1 603 ? 21.312 -7.719 -21.109 1 81.12 603 LYS B CA 1
ATOM 9262 C C . LYS B 1 603 ? 20.562 -7.195 -19.891 1 81.12 603 LYS B C 1
ATOM 9264 O O . LYS B 1 603 ? 19.672 -6.359 -20.016 1 81.12 603 LYS B O 1
ATOM 9269 N N . TRP B 1 604 ? 20.984 -7.648 -18.781 1 84.69 604 TRP B N 1
ATOM 9270 C CA . TRP B 1 604 ? 20.234 -7.398 -17.547 1 84.69 604 TRP B CA 1
ATOM 9271 C C . TRP B 1 604 ? 20.719 -6.133 -16.859 1 84.69 604 TRP B C 1
ATOM 9273 O O . TRP B 1 604 ? 20.172 -5.719 -15.844 1 84.69 604 TRP B O 1
ATOM 9283 N N . SER B 1 605 ? 21.766 -5.461 -17.156 1 77.81 605 SER B N 1
ATOM 9284 C CA . SER B 1 605 ? 22.266 -4.211 -16.609 1 77.81 605 SER B CA 1
ATOM 9285 C C . SER B 1 605 ? 22.875 -3.326 -17.688 1 77.81 605 SER B C 1
ATOM 9287 O O . SER B 1 605 ? 23.281 -3.818 -18.75 1 77.81 605 SER B O 1
#

Foldseek 3Di:
DPQQDKDFLLLLLLLQLVLQPAQEEEEADDDQCVVSVVSQVVHPSHYYFYFPALCLRLLQQQLLCLQQVTGREYEYEAQVRVVRNQLSQLLQQQLLAQYEYEYGFAAPVCQVQQPPDPNADDPRGNSCVVVVVCVVRWDEEAPDDDLVCRSVSSLVQSLCSLLRSHYYYYYHYRVRRGDIDGPVVSVDHRDNDAFADPVLLVVLLVLVQVLLLPWQAEEEEEAQQCSSNPQLVLVLLLCVQQVHAYEYFLRRPQSHWCPPPRYQAHQQAQLGFFPSNVSVVVTQAYEYEQDDQACLRNLHSNDDDQLQRYWYQHQAWIRRSRRIRGRHGSNVSSVVNSVPGDNDHPHDDDHDDGDDGAAWPCNPPFWDFLSLPLVLVLVLFAAAAEEFEAPFQGSLSPRRHHHHGHYHYHYRRRSRDQLSRLSNLLSNQVSSVVVVVVVPVPDPDDQGHYAREYEHEPASCVVRVCRLLSQQVVQGQYEYEYEYQQFRLLVLLQDDVPPCVRGDDDDDCLCSCVVSPRVCSPVQEEEGTGSVSSNVVSPDPCNSPNRGYHYYYRYYHNLGHDLSSQLSQCLDAVVSVVVNVVSPHRCTRPPSPGPDHRHDPDDPD/DPQFDKDFLLLLLLLQLVLQPAQEEEEADDPQCVVSVVSQVVHPRHYYFYFPALCLRLLQQQLLCLQQVTGREYEYEAQVRVVRNQLSQLLQQQLLAQYEYEYGFAAPVCQVQQPPDPNADDPRGNSCVVVVVCVVRWDEEAPDDDLVCRSVSSLVQSLCSLLRSHYYYYYHYRVRRGDIDGSVVSVDHRDNDAFADPVLLVVLLVLVQVLLLPWQAEEEEEAQQCSSNPQLVLVLLLCVQQVHAYEYFLRRPQSHWCPPPRYQAHQQAQLGFFPSNVSVVVTQAYEYEQDDQACLRNLHSNDDDQLQRYWYQHQAWIRRSRRIRGRHGNNVSSVVNSVVGDNDHPHDDDHDDGDDGAAWPCNPPFWDFLVLPLVLVLVLAAAAAEEFEAPFQGSLSPRRHHHHGHYHYHYRRRSRDQLSRLSNLLSNQVSLVVVVVVVPVPDPDDQGHYAREYEHEPVSCVVRVCRLLSCQVVQGQYEYEYEYQQFRLLVLLQDDVPPCVRGDPDDDCLCSCVVSPRVCSPLQEEEGTGSVSSNVVSPDPCNSPNRGYHYYYRYYHNLGHDLSSQLSQCLDAVVSVVVNVVSPHRCTRPPSPGPDHRHDPDDPD

pLDDT: mean 95.28, std 8.72, range [28.91, 98.94]

Sequence (1210 aa):
MAGHGKITLGRYMWERIHQVGVDTIFGVPGDFNLQFLDSIYLTPGLSFVTNQNELNAAYAADGYARIKNTPGCLVTTHGVGELSALNGIAGSMSEHVKVVHVVGQTTRAMQKGNMMIHHSIGNKPNHQMYNKASEGLRFAAAELWDVADAPKEIDRVLRECVIKSGPVYIFMPLDLSAEMVDAALLETPINLEPHVDEKTQDEAVKAITDAVTQAKYPTILVDALVQRFNAAQETAQLVRKLNVPFFSATMGKGVVDETEENFVGVWNGEVSSPGVKEAAKQADLVVTLGYIPADTNSAGFSRQLDESSTIHINPHDVIVKGKSYPNTAIKSLLVALTAALPSTPQHKIPNPQLPPPRTPLDAKSAHLTQSQLWPAIQSFIRPGDAIVSETGTSNFGICDITFPADIRLVTQIYYGSIGFATAATLGVGIARREVESKAKSQPAGREGEGRTILITGDGSMALTIQEIGTMIKAKCKTIVFVINNDGYTVERLIWGAQQAYNDIVPHNYSHLLPLYRHPDPQSSYHRATTQSELAAILEKPQLKQPQNLQLVELVVDKMDTSWKLGTALAWRSEEHKEYLTREGFVDTYGGWGLDGKAGGSVKWSMAGHGKITLGRYMWERIHQVGVDTIFGVPGDFNLQFLDSIYLTPGLSFVTNQNELNAAYAADGYARIKNTPGCLVTTHGVGELSALNGIAGSMSEHVKVVHVVGQTTRAMQKGNMMIHHSIGNKPNHQMYNKASEGLRFAAAELWDVADAPKEIDRVLRECVIKSGPVYIFMPLDLSAEMVDAALLETPINLEPHVDEKTQDEAVKAITDAVTQAKYPTILVDALVQRFNAAQETAQLVRKLNVPFFSATMGKGVVDETEENFVGVWNGEVSSPGVKEAAKQADLVVTLGYIPADTNSAGFSRQLDESSTIHINPHDVIVKGKSYPNTAIKSLLVALTAALPSTPQHKIPNPQLPPPRTPLDAKSAHLTQSQLWPAIQSFIRPGDAIVSETGTSNFGICDITFPADIRLVTQIYYGSIGFATAATLGVGIARREVESKAKSQPAGREGEGRTILITGDGSMALTIQEIGTMIKAKCKTIVFVINNDGYTVERLIWGAQQAYNDIVPHNYSHLLPLYRHPDPQSSYHRATTQSELAAILEKPQLKQPQNLQLVELVVDKMDTSWKLGTALAWRSEEHKEYLTREGFVDTYGGWGLDGKAGGSVKWS

Nearest PDB structures (foldseek):
  5npu-assembly2_B  TM=9.322E-01  e=5.831E-49  synthetic construct
  5npu-assembly4_D  TM=9.311E-01  e=2.530E-48  synthetic construct
  5npu-assembly1_A  TM=9.227E-01  e=1.562E-47  synthetic construct
  2wva-assembly1_V  TM=8.897E-01  e=4.766E-47  Zymomonas mobilis
  3oe1-assembly1_D  TM=8.998E-01  e=2.466E-46  Zymomonas mobilis

Solvent-accessible surface area (backbone atoms only — not comparable to full-atom values): 60864 Å² total; per-residue (Å²): 125,85,76,62,55,72,38,32,41,30,38,50,52,49,49,51,49,36,71,60,61,32,44,56,36,27,13,34,79,32,90,30,32,46,77,50,50,56,33,41,76,71,33,88,76,41,44,78,50,64,40,55,38,33,35,45,10,29,23,14,16,43,28,19,11,71,67,62,72,27,46,13,28,27,38,23,13,45,46,48,31,48,34,33,18,41,33,31,38,38,40,24,38,39,67,30,33,22,27,39,40,36,30,14,25,67,34,66,66,46,45,74,63,22,47,42,45,61,43,43,48,69,88,64,15,62,75,62,56,61,60,57,41,45,56,89,40,40,81,42,66,24,80,53,85,49,81,88,53,34,63,61,38,50,52,51,29,55,33,46,18,59,61,67,14,16,19,21,37,39,40,41,25,46,45,59,30,65,39,73,41,66,46,59,62,70,72,57,77,81,76,63,73,73,75,62,43,63,67,45,42,52,52,46,40,51,54,50,52,53,52,56,69,72,35,89,38,49,32,37,36,35,19,39,45,28,54,48,60,72,21,35,69,43,47,45,51,34,48,62,49,49,42,37,46,28,32,20,24,63,70,11,48,46,54,53,52,57,67,43,85,43,50,71,45,49,44,19,24,79,60,38,60,63,49,37,41,63,59,59,67,64,39,62,23,42,37,32,34,15,69,64,89,22,24,64,35,13,46,65,57,48,52,80,75,58,52,80,37,26,32,41,42,31,64,50,28,32,28,56,46,77,44,76,35,64,45,26,34,43,46,62,47,37,49,53,39,50,68,68,45,62,94,61,50,86,52,87,59,76,74,80,84,58,57,72,82,83,74,52,76,62,73,82,54,77,51,28,42,50,80,57,47,40,62,53,49,43,70,65,59,53,43,41,24,35,40,26,30,19,60,49,54,42,40,40,33,59,66,70,48,75,60,55,46,60,35,44,67,46,68,48,56,46,33,44,53,71,30,41,38,63,20,12,42,49,18,32,48,54,30,47,53,54,55,49,58,69,64,40,87,49,84,87,79,56,92,70,68,48,50,39,36,37,35,31,39,46,48,31,37,48,46,36,49,62,40,57,32,42,31,50,72,68,60,34,44,34,39,36,38,34,39,37,28,76,22,37,44,60,49,26,72,73,49,58,67,83,42,68,74,39,52,56,71,62,71,39,70,85,25,50,44,49,20,31,62,40,95,53,40,79,83,26,51,46,76,22,54,24,60,68,48,40,56,55,54,67,67,32,62,60,66,73,58,41,85,39,53,30,40,36,39,37,41,35,55,53,50,54,47,27,54,58,51,50,25,47,51,25,36,44,24,62,68,44,35,48,47,44,59,70,73,57,44,56,54,40,63,48,80,41,66,52,91,69,80,51,60,46,92,62,80,90,102,126,87,75,62,56,70,39,30,41,30,39,51,52,49,48,51,48,36,71,61,61,30,43,58,37,27,15,35,80,31,91,31,34,46,78,49,51,57,34,42,77,70,32,87,76,42,44,80,50,66,40,54,37,34,36,45,10,30,23,13,17,44,29,19,11,71,67,62,71,27,45,12,27,27,38,23,13,45,44,49,31,48,34,34,17,41,32,31,39,38,41,23,38,37,68,29,33,22,29,42,40,36,30,16,25,67,33,67,65,46,45,74,63,22,48,42,44,61,42,44,49,67,89,66,15,61,74,61,55,61,59,55,38,45,55,89,40,41,82,41,64,24,80,52,85,49,79,89,52,35,63,61,39,52,53,50,30,55,33,48,17,61,60,67,14,16,19,20,36,38,40,41,23,46,43,58,31,66,39,74,40,67,46,59,63,71,75,58,76,81,76,64,73,72,74,64,42,64,67,45,42,51,52,44,40,50,54,50,54,52,52,56,69,72,36,88,38,49,32,38,37,36,18,38,45,27,54,48,62,73,19,34,69,43,47,44,51,35,49,62,49,51,43,37,46,28,31,20,23,62,70,11,48,46,55,51,51,56,66,42,86,43,49,72,45,51,44,21,23,79,58,38,59,63,50,37,42,64,58,60,66,63,40,62,23,41,37,31,34,15,69,64,87,22,24,65,36,13,46,65,58,48,51,79,77,57,53,79,38,26,31,41,42,32,65,48,27,34,31,55,45,77,45,77,35,64,46,26,34,41,46,63,46,38,50,53,38,50,67,68,46,61,92,61,51,88,52,88,58,75,74,81,85,58,58,73,82,82,73,52,74,63,74,79,52,78,52,28,44,50,81,57,45,38,62,52,49,43,70,66,58,54,44,41,23,34,39,28,30,18,60,48,57,41,41,40,34,60,68,70,46,72,61,53,46,60,36,44,68,46,69,48,56,48,33,44,52,71,31,40,37,64,20,12,41,49,19,33,47,54,30,49,52,54,55,49,59,68,64,39,87,49,85,86,80,54,92,71,68,47,49,38,35,36,35,33,39,46,46,30,38,49,47,38,49,61,40,57,30,42,29,49,74,68,59,34,44,34,39,38,37,33,39,37,27,76,24,39,43,59,50,26,73,72,46,59,67,83,42,67,74,38,51,56,73,64,70,38,69,84,25,51,43,48,20,33,60,41,94,56,39,78,84,24,52,46,75,22,54,25,61,69,48,40,57,55,53,66,67,33,63,60,66,72,58,41,83,39,53,30,40,34,39,36,42,34,56,52,51,54,48,25,55,59,51,51,24,46,51,24,34,44,24,60,65,45,36,48,47,43,58,71,75,57,42,58,54,41,63,48,79,44,67,53,95,66,80,50,60,46,92,61,80,90,102

Secondary structure (DSSP, 8-state):
-----EEEHHHHHHHHHHHTT--EEEE---TTTHHHHHHHHTSTT-EEEEPSSHHHHHHHHHHHHHHHTS-EEEEE-TTHHHHHTHHHHHHHHHTT--EEEEEEE--HHHHHTT---TT--SSS--TTHHHHHHGGG-SEEEE---TTTHHHHHHHHHHHHHHHTS-EEEEEETTGGGSEEEGGGGGS----PPP--HHHHHHHHHHHHHHHHH-SSEEEEE-THHHHTT-HHHHHHHHHHHT--EEE-STTTTTS-TTSTTEEEE--TTS-STTHHHHHHT-SEEEEES----STTTTTTT----GGGEEEE-SSEEEETTEEEES--HHHHHHHHHHHS-SS-S--PPPP-PPPPPPPTTTT-SS--HHHHHHHHHHH--TT-EEEE-TTHHHHHHTTS---TT-EEE--SSS--TTHHHHHHHHHHHHHHHHHHHH-SS-S--TTPPPEEEEEEHHHHHHTTTHHHHHHHTT---EEEEEE-SS-HHHHHHS-TT-GGGPPPP--GGGHHHHTT-SSHHHHEEEESSHHHHHHHHTSHHHHS-SS-EEEEEE--TT---HHHHHHHHTT-HHHHHHHHHHT---TTSGGG-SS----S----/-----EEEHHHHHHHHHHHTT--EEEE---TTTHHHHHHHHTSTT-EEEEPSSHHHHHHHHHHHHHHHTS-EEEEE-TTHHHHHTHHHHHHHHHTT--EEEEEEE--HHHHHTT---TT--SSS--TTHHHHHHGGG-SEEEE---TTTHHHHHHHHHHHHHHHTS-EEEEEETTGGGSEEEGGGGGS----PPP--HHHHHHHHHHHHHHHHH-SSEEEEE-THHHHTT-HHHHHHHHHHHT--EEE-STTTTTS-TTSTTEEEE--TTS-STTHHHHHHT-SEEEEES----GGGTTTTT----GGGEEEE-SSEEEETTEEEES--HHHHHHHHHHHS-SS-S--PPPP-PPPPPPPTTTT-SS--HHHHHHHHHHH--TT-EEEE-TTHHHHHHTTS---TT-EEE--SSS--TTHHHHHHHHHHHHHHHHHHHH-SS-S--TTPPPEEEEEEHHHHHHTTTHHHHHHHTT---EEEEEE-SS-HHHHHHS-TT-GGGPPPP--GGGHHHHTT-SSHHHHEEEESSHHHHHHHHTSHHHHS-SS-EEEEEE--TT---HHHHHHHHTT-HHHHHHHHHHT---TTSGGG-SS----S----

InterPro domains:
  IPR011766 Thiamine pyrophosphate enzyme, TPP-binding [PF02775] (408-493)
  IPR012000 Thiamine pyrophosphate enzyme, central domain [PF00205] (206-317)
  IPR012001 Thiamine pyrophosphate enzyme, N-terminal TPP-binding domain [PF02776] (8-118)
  IPR012110 Pyruvate decarboxylase/indolepyruvate decarboxylase-like [PIRSF036565] (6-569)
  IPR012110 Pyruvate decarboxylase/indolepyruvate decarboxylase-like [PTHR43452] (6-567)
  IPR029035 DHS-like NAD/FAD-binding domain superfamily [SSF52467] (173-346)
  IPR029061 Thiamin diphosphate-binding fold [SSF52518] (6-185)
  IPR029061 Thiamin diphosphate-binding fold [SSF52518] (368-578)
  IPR047213 Pyruvate decarboxylase/indolepyruvate decarboxylase-like, pyrimidine-binding domain [cd07038] (11-173)
  IPR047214 Pyruvate decarboxylase/indolepyruvate decarboxylase-like, PP-binding domain [cd02005] (368-565)

Organism: Alternaria alternata (NCBI:txid5599)

Radius of gyration: 31.18 Å; Cα contacts (8 Å, |Δi|>4): 2799; chains: 2; bounding box: 88×97×76 Å